Protein AF-0000000085002402 (afdb_homodimer)

Nearest PDB structures (foldseek):
  1ukc-assembly1_A  TM=9.430E-01  e=5.761E-50  Aspergillus niger
  5hf8-assembly1_A  TM=8.228E-01  e=2.253E-33  Homo sapiens
  6nea-assembly1_B-2  TM=8.199E-01  e=3.255E-33  Homo sapiens
  5fpq-assembly1_B-2  TM=8.215E-01  e=3.783E-32  Homo sapiens
  3lii-assembly1_B  TM=8.275E-01  e=2.381E-31  Homo sapiens

Foldseek 3Di:
DPPDAAAADFFFPDALPDPRHDPPFWDKDKDADPPAAFQQAFEEEEEEADLLRTRPCGPFQQVQLCVQLVRRYMYMYTHFHGACRQANDLLPDDAGRNRLVSVVVVLVVCLVPVRVRRHNQQQYEYEYFACSLLSVLLQQCFPLRDDPRSHFEYEYEFHFAFFAAANVQRNVVVVQLLVQLVQDDPCSVVVVVPDDSNSSNVSRHFAFRVQAPGGALHHRDGHCNCGSHVAFSLVSLVVLRGHQHAYEFEYEPQAQLVGFDQFQQDLVSLLNNVCRGQVLDDPVLSVVLCVLQDQPFPPGSGGRSCSSSSSVSNSCLTGGLVRLSNLASSQVVPRQNRAYEYEQAAAPVCVVVVRRTYGPLCVCLLSDVVRDDDHGPLCDPPHLQVLQSSLVSQQVSCCSRPVASQPDGDPVNDADHGGRAHPVQQWHWYQYGNNYIDIDHCDDSSVVVSVSSSVCVVSSND/DPPDAAAADFFFPDALPDPRHDPPHWDKDKDADPPAAFQQAFEEEEEEADLLRTRPCGPFQQVQLCVQLVRRYMYMYTHFHGACRQANDLLPDDAGRNRLVSVVVVLVCCLVPVRVRNHNQQQYEYEYFACSLLSVLLQQQFPLRDDPRSHFEYEYEFHFAFFAAANVQRNVVVVQLLVQLVQDDPCSVVVVVPDDSNSSNVSRHFAFRVQAPGGALHHRDGHCNCGSHVAFSLVSLVVLRGHQHAYEFEYEPQAQLVGFDQFQQDLVSLLSNVCRGQVLDDPVLSVVLCVLQDQPFPPGSGGRSCSSSSSVSNSCLTGGLVSLSNLASSQVVPRQNRAYEYEQAAAPVCVVVVRRTYGPLCVCLLSDVVRDDDHGPQCDPPHLQVLQSSLVSQQVSCCSRPVASQPDGDPVNDADHGGRAHPPQQWHWYQYGNNYIDIDHCDDSSVVVSVSSSVCVVSSND

InterPro domains:
  IPR002018 Carboxylesterase, type B [PF00135] (2-438)
  IPR019826 Carboxylesterase type B, active site [PS00122] (117-132)
  IPR029058 Alpha/Beta hydrolase fold [G3DSA:3.40.50.1820] (1-460)
  IPR029058 Alpha/Beta hydrolase fold [SSF53474] (2-458)
  IPR050309 Type-B Carboxylesterase/Lipase [PTHR11559] (2-458)

Radius of gyration: 33.52 Å; Cα contacts (8 Å, |Δi|>4): 2240; chains: 2; bounding box: 56×102×74 Å

Sequence (924 aa):
MADQHGKYCLATGHSPTENTTSEDCLFVNVQSPSRAKPGSLPVFLYIQGGGFNLNSNANINASGLIQASGHNIVVVSFNYRVGPYGFLTDGKEIAPNNGLRDQEKVMQWVQKHISKFGGNPNHVTLGGSSAGAESVVIHLTARNGTDRGYFHAVTAESPSFATTLTVAESQYLYRHFATRLGCVGADSLACLRNKTARELQEQNFNIPLPGAANPPNYLYVPCLDGEYLTDYTYRLIQDGRFIKVPSIFGDDTNGGTKFAPRNASTLAESNSFMLDNYPFLTLRLLEKMNKMYPNPSKTCPKLGCYWRQASNTYQEVRYMCPALAMTSALANAGITNSFAYRWNVEDEAQMKAGLGVPHTSEFDAILGPEYAPSPPESYKKGGINYPASPAIQKYWTNFIQYYDPNQGGDPEVKVAEWKAWSGGAQDRLVFQTGGRTEMEPFGDRLNKRCSFWAKYGVQLRTMADQHGKYCLATGHSPTENTTSEDCLFVNVQSPSRAKPGSLPVFLYIQGGGFNLNSNANINASGLIQASGHNIVVVSFNYRVGPYGFLTDGKEIAPNNGLRDQEKVMQWVQKHISKFGGNPNHVTLGGSSAGAESVVIHLTARNGTDRGYFHAVTAESPSFATTLTVAESQYLYRHFATRLGCVGADSLACLRNKTARELQEQNFNIPLPGAANPPNYLYVPCLDGEYLTDYTYRLIQDGRFIKVPSIFGDDTNGGTKFAPRNASTLAESNSFMLDNYPFLTLRLLEKMNKMYPNPSKTCPKLGCYWRQASNTYQEVRYMCPALAMTSALANAGITNSFAYRWNVEDEAQMKAGLGVPHTSEFDAILGPEYAPSPPESYKKGGINYPASPAIQKYWTNFIQYYDPNQGGDPEVKVAEWKAWSGGAQDRLVFQTGGRTEMEPFGDRLNKRCSFWAKYGVQLRT

Secondary structure (DSSP, 8-state):
---SPPPBPPPTT--TT-SSB-S----EEEE--TTPPTT-EEEEEEE--STTTS-TTTT---HHHHHHTTS--EEEEE----HHHHH---SSSS-S-HHHHHHHHHHHHHHHHGGGGTEEEEEEEEEEETHHHHHHHHHHHHHHH---SS-SEEEEES-------BTTTTHHHHHHHHHHTT--STTHHHHHHTS-HHHHHHT----PPTT-SS--S------B-SSS-SS-HHHHHHTT-S----EEEEEETTTTTTTS-TT--SHHHHHHHHHHH-TT--HHHHHHHHHHS----SSTTSTTTTHHHHHHHHHIIIIIHHHHHHHHHHHHTT-S-EEEEEEE---HHHHHTT--S-TTTHHHHHH-TTTSSS--GGGSTTSTTTTHHHHHHHHHHHHHHHS-TTS-S-TTS-----PPP-TTT-EEEEEEGGG-EEEEE--HHHHHHHHHHHHTTTTTT-/---SPPPBPPPTT--TT-SSB-S----EEEE--TTPPTT-EEEEEEE--STTTS-TTTT--THHHHHHTTS--EEEEE----HHHHH---SSSS-S-HHHHHHHHHHHHHHHHGGGGTEEEEEEEEEEETHHHHHHHHHHHHHHH---SS-SEEEEES-------BHHHHHHHHHHHHHHTT--STTHHHHHHTS-HHHHHHT----PPTT-SS--S------B-SSS-SS-HHHHHHTT-S----EEEEEETTTTTTTS-TT--SHHHHHHHHHHH-TT--HHHHHHHHHHS----SSTTSTTTTHHHHHHHHHIIIIIHHHHHHHHHHHHTT-S-EEEEEEE---HHHHHTT--S-TTTHHHHHH-TTTSSS--GGGSTTSTTTTHHHHHHHHHHHHHHHS-TTS-S-TTS-----PPP-TTT-EEEEEEGGG-EEEEE--HHHHHHHHHHHHTTTTTT-

Solvent-accessible surface area (backbone atoms only — not comparable to full-atom values): 45261 Å² total; per-residue (Å²): 127,86,88,66,82,75,38,38,37,59,39,54,66,40,68,52,74,53,81,61,41,30,91,79,16,81,45,76,46,80,48,52,46,92,80,53,50,70,40,65,21,26,21,41,39,41,33,48,20,39,51,43,24,29,67,65,54,68,78,72,40,55,61,42,34,27,54,60,41,72,53,48,36,21,42,35,37,52,49,45,46,17,12,71,75,7,33,40,26,70,73,72,84,38,64,65,34,40,23,57,50,44,50,50,50,50,38,52,45,37,59,73,48,30,28,83,57,10,14,17,45,89,36,20,24,38,28,17,33,33,35,11,8,24,45,48,53,37,61,32,26,16,57,62,17,59,77,85,65,62,54,58,27,38,38,24,39,23,20,45,49,57,59,45,41,42,47,76,70,43,27,49,58,39,50,52,48,31,30,65,70,60,22,49,26,88,55,19,64,64,48,53,71,68,50,51,68,44,63,51,30,74,59,31,63,75,44,27,46,64,52,15,70,40,48,31,97,60,66,33,49,65,42,44,67,62,39,56,27,64,57,45,54,45,54,33,54,75,69,61,25,39,50,89,52,35,32,37,25,20,28,31,73,26,36,14,49,86,72,37,58,66,63,22,24,38,71,23,50,32,51,47,53,48,31,20,53,32,48,58,64,48,42,52,54,49,36,54,50,49,70,74,50,64,63,86,58,87,62,63,67,36,80,25,43,26,20,64,38,34,7,54,53,51,20,36,59,26,15,42,31,46,19,49,51,52,39,51,44,39,26,74,69,67,34,71,44,17,28,37,38,36,43,46,50,66,32,70,71,39,45,74,72,66,36,43,23,35,56,67,61,58,55,29,29,42,24,21,39,90,41,28,92,78,44,63,72,33,42,30,88,91,28,68,27,30,47,32,21,63,45,48,24,33,31,51,38,16,25,53,66,66,60,34,48,70,58,76,57,61,81,84,63,76,63,55,78,73,60,49,30,37,93,83,69,43,34,23,32,34,39,32,56,53,24,42,48,41,74,40,64,62,49,68,68,55,49,50,53,34,48,51,50,56,74,45,18,54,71,43,28,31,128,87,88,66,83,77,37,37,36,58,38,54,66,42,68,54,75,55,80,61,42,31,91,79,14,81,46,77,46,79,48,51,45,90,82,52,50,70,40,66,22,26,22,40,39,41,33,47,21,39,52,42,23,30,67,66,54,68,80,73,43,55,61,42,36,28,54,59,42,70,53,48,37,20,41,34,40,51,50,48,46,16,13,71,74,8,32,40,24,70,74,73,85,38,65,64,35,42,23,56,49,44,50,50,49,50,39,52,46,36,59,74,47,31,28,83,56,10,14,17,45,91,35,20,25,38,27,17,32,33,34,11,7,24,46,48,53,37,62,32,27,17,56,61,18,59,76,83,66,64,53,59,28,38,35,24,38,22,19,46,51,57,59,44,42,44,46,76,69,43,27,48,56,38,50,52,47,30,31,66,70,60,22,48,25,90,56,18,64,63,47,55,71,69,49,52,70,46,63,52,29,73,59,31,62,77,46,27,46,63,53,14,70,41,49,32,96,60,66,33,49,66,41,46,67,62,40,56,28,63,59,46,54,46,55,34,52,74,68,61,25,39,50,89,53,35,34,38,25,20,29,32,73,26,37,14,49,83,72,36,57,66,63,23,26,38,72,23,49,32,51,47,53,48,32,21,52,31,48,58,64,46,43,53,55,48,36,54,48,49,70,74,50,65,64,85,58,86,61,62,68,38,81,25,43,26,19,65,38,35,6,52,53,49,21,36,61,26,15,42,31,45,20,49,52,51,39,51,43,40,27,74,71,66,35,71,44,17,28,36,38,35,44,45,49,66,34,69,70,40,43,73,71,67,36,43,22,34,56,68,61,58,53,28,30,42,24,22,40,91,41,28,93,80,44,62,73,33,43,29,89,90,28,69,26,30,46,32,21,62,45,49,24,32,31,52,37,16,25,53,66,66,60,34,48,71,57,75,58,63,80,84,63,77,67,54,80,71,62,50,29,39,94,83,69,43,33,22,34,35,39,32,56,51,23,44,47,42,74,42,66,62,50,69,69,55,49,51,53,36,48,52,48,57,72,4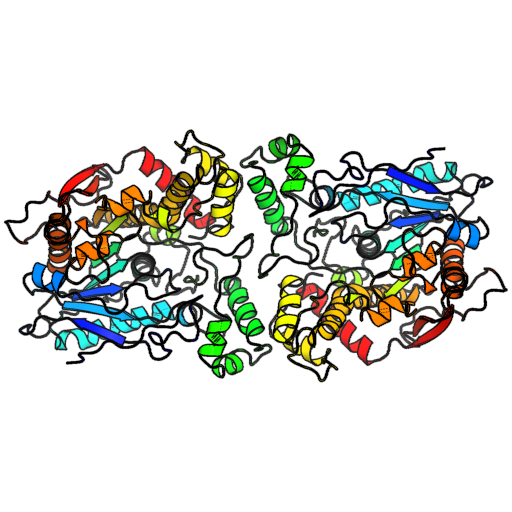4,18,53,72,42,29,32

pLDDT: mean 96.13, std 4.95, range [41.22, 98.94]

Organism: Metarhizium robertsii (strain ARSEF 23 / ATCC MYA-3075) (NCBI:txid655844)

Structure (mmCIF, N/CA/C/O backbone):
data_AF-0000000085002402-model_v1
#
loop_
_entity.id
_entity.type
_entity.pdbx_description
1 polymer 'Carboxylic ester hydrolase'
#
loop_
_atom_site.group_PDB
_atom_site.id
_atom_site.type_symbol
_atom_site.label_atom_id
_atom_site.label_alt_id
_atom_site.label_comp_id
_atom_site.label_asym_id
_atom_site.label_entity_id
_atom_site.label_seq_id
_atom_site.pdbx_PDB_ins_code
_atom_site.Cartn_x
_atom_site.Cartn_y
_atom_site.Cartn_z
_atom_site.occupancy
_atom_site.B_iso_or_equiv
_atom_site.auth_seq_id
_atom_site.auth_comp_id
_atom_site.auth_asym_id
_atom_site.auth_atom_id
_atom_site.pdbx_PDB_model_num
ATOM 1 N N . MET A 1 1 ? -22.578 -35.906 -25.859 1 41.72 1 MET A N 1
ATOM 2 C CA . MET A 1 1 ? -21.219 -35.375 -25.781 1 41.72 1 MET A CA 1
ATOM 3 C C . MET A 1 1 ? -21.25 -33.844 -25.781 1 41.72 1 MET A C 1
ATOM 5 O O . MET A 1 1 ? -21.953 -33.25 -26.578 1 41.72 1 MET A O 1
ATOM 9 N N . ALA A 1 2 ? -20.922 -33.25 -24.781 1 57.34 2 ALA A N 1
ATOM 10 C CA . ALA A 1 2 ? -20.844 -31.797 -24.781 1 57.34 2 ALA A CA 1
ATOM 11 C C . ALA A 1 2 ? -19.797 -31.312 -25.781 1 57.34 2 ALA A C 1
ATOM 13 O O . ALA A 1 2 ? -18.641 -31.719 -25.719 1 57.34 2 ALA A O 1
ATOM 14 N N . ASP A 1 3 ? -20.078 -30.688 -26.906 1 67.12 3 ASP A N 1
ATOM 15 C CA . ASP A 1 3 ? -19.141 -30.344 -27.969 1 67.12 3 ASP A CA 1
ATOM 16 C C . ASP A 1 3 ? -18.766 -28.859 -27.922 1 67.12 3 ASP A C 1
ATOM 18 O O . ASP A 1 3 ? -18.062 -28.359 -28.797 1 67.12 3 ASP A O 1
ATOM 22 N N . GLN A 1 4 ? -19.297 -28.266 -26.891 1 74.75 4 GLN A N 1
ATOM 23 C CA . GLN A 1 4 ? -18.922 -26.859 -26.797 1 74.75 4 GLN A CA 1
ATOM 24 C C . GLN A 1 4 ? -18.438 -26.516 -25.391 1 74.75 4 GLN A C 1
ATOM 26 O O . GLN A 1 4 ? -18.984 -27 -24.391 1 74.75 4 GLN A O 1
ATOM 31 N N . HIS A 1 5 ? -17.312 -25.812 -25.391 1 80.56 5 HIS A N 1
ATOM 32 C CA . HIS A 1 5 ? -16.797 -25.375 -24.094 1 80.56 5 HIS A CA 1
ATOM 33 C C . HIS A 1 5 ? -17.672 -24.281 -23.5 1 80.56 5 HIS A C 1
ATOM 35 O O . HIS A 1 5 ? -18.297 -23.5 -24.234 1 80.56 5 HIS A O 1
ATOM 41 N N . GLY A 1 6 ? -17.781 -24.266 -22.188 1 82.94 6 GLY A N 1
ATOM 42 C CA . GLY A 1 6 ? -18.453 -23.156 -21.516 1 82.94 6 GLY A CA 1
ATOM 43 C C . GLY A 1 6 ? -17.562 -21.938 -21.359 1 82.94 6 GLY A C 1
ATOM 44 O O . GLY A 1 6 ? -16.422 -21.938 -21.797 1 82.94 6 GLY A O 1
ATOM 45 N N . LYS A 1 7 ? -18.141 -20.828 -20.906 1 88.06 7 LYS A N 1
ATOM 46 C CA . LYS A 1 7 ? -17.406 -19.594 -20.656 1 88.06 7 LYS A CA 1
ATOM 47 C C . LYS A 1 7 ? -16.422 -19.75 -19.5 1 88.06 7 LYS A C 1
ATOM 49 O O . LYS A 1 7 ? -16.547 -20.656 -18.688 1 88.06 7 LYS A O 1
ATOM 54 N N . TYR A 1 8 ? -15.328 -18.922 -19.562 1 91.06 8 TYR A N 1
ATOM 55 C CA . TYR A 1 8 ? -14.344 -18.906 -18.484 1 91.06 8 TYR A CA 1
ATOM 56 C C . TYR A 1 8 ? -14.758 -17.953 -17.375 1 91.06 8 TYR A C 1
ATOM 58 O O . TYR A 1 8 ? -15.695 -17.172 -17.531 1 91.06 8 TYR A O 1
ATOM 66 N N . CYS A 1 9 ? -14.062 -18.062 -16.219 1 93.56 9 CYS A N 1
ATOM 67 C CA . CYS A 1 9 ? -14.398 -17.203 -15.086 1 93.56 9 CYS A CA 1
ATOM 68 C C . CYS A 1 9 ? -13.883 -15.789 -15.312 1 93.56 9 CYS A C 1
ATOM 70 O O . CYS A 1 9 ? -12.914 -15.586 -16.047 1 93.56 9 CYS A O 1
ATOM 72 N N . LEU A 1 10 ? -14.484 -14.82 -14.719 1 94.81 10 LEU A N 1
ATOM 73 C CA . LEU A 1 10 ? -14.148 -13.406 -14.836 1 94.81 10 LEU A CA 1
ATOM 74 C C . LEU A 1 10 ? -12.766 -13.125 -14.25 1 94.81 10 LEU A C 1
ATOM 76 O O . LEU A 1 10 ? -12.484 -13.516 -13.109 1 94.81 10 LEU A O 1
ATOM 80 N N . ALA A 1 11 ? -11.922 -12.461 -15.039 1 95.88 11 ALA A N 1
ATOM 81 C CA . ALA A 1 11 ? -10.516 -12.266 -14.695 1 95.88 11 ALA A CA 1
ATOM 82 C C . ALA A 1 11 ? -10.273 -10.867 -14.148 1 95.88 11 ALA A C 1
ATOM 84 O O . ALA A 1 11 ? -10.961 -9.914 -14.523 1 95.88 11 ALA A O 1
ATOM 85 N N . THR A 1 12 ? -9.273 -10.688 -13.312 1 97.19 12 THR A N 1
ATOM 86 C CA . THR A 1 12 ? -8.844 -9.391 -12.797 1 97.19 12 THR A CA 1
ATOM 87 C C . THR A 1 12 ? -8.266 -8.523 -13.914 1 97.19 12 THR A C 1
ATOM 89 O O . THR A 1 12 ? -7.445 -9 -14.711 1 97.19 12 THR A O 1
ATOM 92 N N . GLY A 1 13 ? -8.672 -7.312 -13.977 1 93.88 13 GLY A N 1
ATOM 93 C CA . GLY A 1 13 ? -8.109 -6.344 -14.898 1 93.88 13 GLY A CA 1
ATOM 94 C C . GLY A 1 13 ? -8.625 -6.508 -16.312 1 93.88 13 GLY A C 1
ATOM 95 O O . GLY A 1 13 ? -8.109 -5.891 -17.25 1 93.88 13 GLY A O 1
ATOM 96 N N . HIS A 1 14 ? -9.531 -7.406 -16.531 1 90.62 14 HIS A N 1
ATOM 97 C CA . HIS A 1 14 ? -10.055 -7.629 -17.875 1 90.62 14 HIS A CA 1
ATOM 98 C C . HIS A 1 14 ? -11.328 -6.824 -18.109 1 90.62 14 HIS A C 1
ATOM 100 O O . HIS A 1 14 ? -11.977 -6.391 -17.156 1 90.62 14 HIS A O 1
ATOM 106 N N . SER A 1 15 ? -11.672 -6.727 -19.344 1 85.19 15 SER A N 1
ATOM 107 C CA . SER A 1 15 ? -12.773 -5.867 -19.766 1 85.19 15 SER A CA 1
ATOM 108 C C . SER A 1 15 ? -14.117 -6.414 -19.297 1 85.19 15 SER A C 1
ATOM 110 O O . SER A 1 15 ? -14.359 -7.617 -19.375 1 85.19 15 SER A O 1
ATOM 112 N N . PRO A 1 16 ? -14.969 -5.547 -18.922 1 82.69 16 PRO A N 1
ATOM 113 C CA . PRO A 1 16 ? -16.312 -5.949 -18.5 1 82.69 16 PRO A CA 1
ATOM 114 C C . PRO A 1 16 ? -17.188 -6.422 -19.656 1 82.69 16 PRO A C 1
ATOM 116 O O . PRO A 1 16 ? -18.25 -7.004 -19.438 1 82.69 16 PRO A O 1
ATOM 119 N N . THR A 1 17 ? -16.688 -6.23 -20.844 1 80.19 17 THR A N 1
ATOM 120 C CA . THR A 1 17 ? -17.531 -6.547 -21.984 1 80.19 17 THR A CA 1
ATOM 121 C C . THR A 1 17 ? -17.047 -7.82 -22.688 1 80.19 17 THR A C 1
ATOM 123 O O . THR A 1 17 ? -17.547 -8.172 -23.75 1 80.19 17 THR A O 1
ATOM 126 N N . GLU A 1 18 ? -16.062 -8.406 -22.078 1 82.25 18 GLU A N 1
ATOM 127 C CA . GLU A 1 18 ? -15.586 -9.656 -22.641 1 82.25 18 GLU A CA 1
ATOM 128 C C . GLU A 1 18 ? -16.703 -10.695 -22.719 1 82.25 18 GLU A C 1
ATOM 130 O O . GLU A 1 18 ? -17.422 -10.906 -21.734 1 82.25 18 GLU A O 1
ATOM 135 N N . ASN A 1 19 ? -16.875 -11.305 -23.844 1 84.25 19 ASN A N 1
ATOM 136 C CA . ASN A 1 19 ? -17.984 -12.234 -24.031 1 84.25 19 ASN A CA 1
ATOM 137 C C . ASN A 1 19 ? -17.547 -13.68 -23.828 1 84.25 19 ASN A C 1
ATOM 139 O O . ASN A 1 19 ? -18.344 -14.602 -23.953 1 84.25 19 ASN A O 1
ATOM 143 N N . THR A 1 20 ? -16.344 -13.891 -23.531 1 87.25 20 THR A N 1
ATOM 144 C CA . THR A 1 20 ? -15.828 -15.242 -23.359 1 87.25 20 THR A CA 1
ATOM 145 C C . THR A 1 20 ? -15.875 -15.648 -21.891 1 87.25 20 THR A C 1
ATOM 147 O O . THR A 1 20 ? -15.555 -16.797 -21.547 1 87.25 20 THR A O 1
ATOM 150 N N . THR A 1 21 ? -16.266 -14.719 -21.047 1 89.94 21 THR A N 1
ATOM 151 C CA . THR A 1 21 ? -16.297 -14.992 -19.625 1 89.94 21 THR A CA 1
ATOM 152 C C . THR A 1 21 ? -17.719 -14.82 -19.062 1 89.94 21 THR A C 1
ATOM 154 O O . THR A 1 21 ? -18.562 -14.211 -19.703 1 89.94 21 THR A O 1
ATOM 157 N N . SER A 1 22 ? -17.953 -15.469 -17.953 1 89.88 22 SER A N 1
ATOM 158 C CA . SER A 1 22 ? -19.234 -15.398 -17.266 1 89.88 22 SER A CA 1
ATOM 159 C C . SER A 1 22 ? -19.109 -15.781 -15.797 1 89.88 22 SER A C 1
ATOM 161 O O . SER A 1 22 ? -18.125 -16.422 -15.398 1 89.88 22 SER A O 1
ATOM 163 N N . GLU A 1 23 ? -20.109 -15.383 -15.039 1 90.38 23 GLU A N 1
ATOM 164 C CA . GLU A 1 23 ? -20.203 -15.891 -13.672 1 90.38 23 GLU A CA 1
ATOM 165 C C . GLU A 1 23 ? -20.531 -17.375 -13.656 1 90.38 23 GLU A C 1
ATOM 167 O O . GLU A 1 23 ? -20.125 -18.094 -12.742 1 90.38 23 GLU A O 1
ATOM 172 N N . ASP A 1 24 ? -21.281 -17.734 -14.578 1 91.69 24 ASP A N 1
ATOM 173 C CA . ASP A 1 24 ? -21.547 -19.156 -14.773 1 91.69 24 ASP A CA 1
ATOM 174 C C . ASP A 1 24 ? -20.406 -19.828 -15.516 1 91.69 24 ASP A C 1
ATOM 176 O O . ASP A 1 24 ? -20.516 -20.125 -16.703 1 91.69 24 ASP A O 1
ATOM 180 N N . CYS A 1 25 ? -19.359 -20.094 -14.812 1 93.38 25 CYS A N 1
ATOM 181 C CA . CYS A 1 25 ? -18.141 -20.469 -15.5 1 93.38 25 CYS A CA 1
ATOM 182 C C . CYS A 1 25 ? -17.578 -21.781 -14.953 1 93.38 25 CYS A C 1
ATOM 184 O O . CYS A 1 25 ? -16.531 -22.25 -15.383 1 93.38 25 CYS A O 1
ATOM 186 N N . LEU A 1 26 ? -18.25 -22.406 -14 1 94.88 26 LEU A N 1
ATOM 187 C CA . LEU A 1 26 ? -17.703 -23.594 -13.344 1 94.88 26 LEU A CA 1
ATOM 188 C C . LEU A 1 26 ? -18.047 -24.859 -14.117 1 94.88 26 LEU A C 1
ATOM 190 O O . LEU A 1 26 ? -19.125 -25.438 -13.914 1 94.88 26 LEU A O 1
ATOM 194 N N . PHE A 1 27 ? -17.172 -25.203 -14.945 1 93.06 27 PHE A N 1
ATOM 195 C CA . PHE A 1 27 ? -17.344 -26.375 -15.797 1 93.06 27 PHE A CA 1
ATOM 196 C C . PHE A 1 27 ? -16.156 -27.312 -15.656 1 93.06 27 PHE A C 1
ATOM 198 O O . PHE A 1 27 ? -15.039 -26.891 -15.375 1 93.06 27 PHE A O 1
ATOM 205 N N . VAL A 1 28 ? -16.438 -28.594 -15.805 1 94.69 28 VAL A N 1
ATOM 206 C CA . VAL A 1 28 ? -15.43 -29.641 -15.914 1 94.69 28 VAL A CA 1
ATOM 207 C C . VAL A 1 28 ? -15.43 -30.203 -17.328 1 94.69 28 VAL A C 1
ATOM 209 O O . VAL A 1 28 ? -16.484 -30.422 -17.922 1 94.69 28 VAL A O 1
ATOM 212 N N . ASN A 1 29 ? -14.305 -30.281 -17.875 1 95.06 29 ASN A N 1
ATOM 213 C CA . ASN A 1 29 ? -14.125 -30.891 -19.188 1 95.06 29 ASN A CA 1
ATOM 214 C C . ASN A 1 29 ? -13.406 -32.25 -19.078 1 95.06 29 ASN A C 1
ATOM 216 O O . ASN A 1 29 ? -12.266 -32.312 -18.641 1 95.06 29 ASN A O 1
ATOM 220 N N . VAL A 1 30 ? -14.102 -33.312 -19.516 1 96.31 30 VAL A N 1
ATOM 221 C CA . VAL A 1 30 ? -13.523 -34.656 -19.5 1 96.31 30 VAL A CA 1
ATOM 222 C C . VAL A 1 30 ? -13.242 -35.094 -20.938 1 96.31 30 VAL A C 1
ATOM 224 O O . VAL A 1 30 ? -14.133 -35.094 -21.781 1 96.31 30 VAL A O 1
ATOM 227 N N . GLN A 1 31 ? -12.031 -35.406 -21.203 1 96.12 31 GLN A N 1
ATOM 228 C CA . GLN A 1 31 ? -11.609 -35.969 -22.469 1 96.12 31 GLN A CA 1
ATOM 229 C C . GLN A 1 31 ? -11.125 -37.406 -22.297 1 96.12 31 GLN A C 1
ATOM 231 O O . GLN A 1 31 ? -10.156 -37.656 -21.578 1 96.12 31 GLN A O 1
ATOM 236 N N . SER A 1 32 ? -11.828 -38.312 -22.922 1 96.19 32 SER A N 1
ATOM 237 C CA . SER A 1 32 ? -11.617 -39.75 -22.734 1 96.19 32 SER A CA 1
ATOM 238 C C . SER A 1 32 ? -11.586 -40.469 -24.062 1 96.19 32 SER A C 1
ATOM 240 O O . SER A 1 32 ? -12.281 -40.094 -25.016 1 96.19 32 SER A O 1
ATOM 242 N N . PRO A 1 33 ? -10.727 -41.562 -24.078 1 94.69 33 PRO A N 1
ATOM 243 C CA . PRO A 1 33 ? -10.812 -42.438 -25.266 1 94.69 33 PRO A CA 1
ATOM 244 C C . PRO A 1 33 ? -12.203 -43.031 -25.453 1 94.69 33 PRO A C 1
ATOM 246 O O . PRO A 1 33 ? -12.859 -43.406 -24.469 1 94.69 33 PRO A O 1
ATOM 249 N N . SER A 1 34 ? -12.641 -43.156 -26.688 1 89.38 34 SER A N 1
ATOM 250 C CA . SER A 1 34 ? -13.992 -43.594 -27 1 89.38 34 SER A CA 1
ATOM 251 C C . SER A 1 34 ? -14.234 -45.031 -26.516 1 89.38 34 SER A C 1
ATOM 253 O O . SER A 1 34 ? -15.367 -45.375 -26.188 1 89.38 34 SER A O 1
ATOM 255 N N . ARG A 1 35 ? -13.328 -45.844 -26.422 1 88.75 35 ARG A N 1
ATOM 256 C CA . ARG A 1 35 ? -13.539 -47.25 -26.094 1 88.75 35 ARG A CA 1
ATOM 257 C C . ARG A 1 35 ? -13.094 -47.562 -24.672 1 88.75 35 ARG A C 1
ATOM 259 O O . ARG A 1 35 ? -12.969 -48.719 -24.297 1 88.75 35 ARG A O 1
ATOM 266 N N . ALA A 1 36 ? -12.961 -46.594 -23.922 1 91.06 36 ALA A N 1
ATOM 267 C CA . ALA A 1 36 ? -12.484 -46.812 -22.562 1 91.06 36 ALA A CA 1
ATOM 268 C C . ALA A 1 36 ? -13.531 -47.531 -21.719 1 91.06 36 ALA A C 1
ATOM 270 O O . ALA A 1 36 ? -14.711 -47.156 -21.734 1 91.06 36 ALA A O 1
ATOM 271 N N . LYS A 1 37 ? -13.102 -48.594 -20.969 1 93.25 37 LYS A N 1
ATOM 272 C CA . LYS A 1 37 ? -13.969 -49.281 -20 1 93.25 37 LYS A CA 1
ATOM 273 C C . LYS A 1 37 ? -14.078 -48.469 -18.703 1 93.25 37 LYS A C 1
ATOM 275 O O . LYS A 1 37 ? -13.117 -47.812 -18.297 1 93.25 37 LYS A O 1
ATOM 280 N N . PRO A 1 38 ? -15.227 -48.625 -18.125 1 91.88 38 PRO A N 1
ATOM 281 C CA . PRO A 1 38 ? -15.406 -47.875 -16.891 1 91.88 38 PRO A CA 1
ATOM 282 C C . PRO A 1 38 ? -14.312 -48.156 -15.859 1 91.88 38 PRO A C 1
ATOM 284 O O . PRO A 1 38 ? -14.016 -49.312 -15.57 1 91.88 38 PRO A O 1
ATOM 287 N N . GLY A 1 39 ? -13.734 -47.062 -15.344 1 92.62 39 GLY A N 1
ATOM 288 C CA . GLY A 1 39 ? -12.805 -47.125 -14.227 1 92.62 39 GLY A CA 1
ATOM 289 C C . GLY A 1 39 ? -11.484 -47.781 -14.586 1 92.62 39 GLY A C 1
ATOM 290 O O . GLY A 1 39 ? -10.742 -48.188 -13.703 1 92.62 39 GLY A O 1
ATOM 291 N N . SER A 1 40 ? -11.117 -47.812 -15.781 1 92.94 40 SER A N 1
ATOM 292 C CA . SER A 1 40 ? -9.977 -48.625 -16.172 1 92.94 40 SER A CA 1
ATOM 293 C C . SER A 1 40 ? -8.727 -47.781 -16.391 1 92.94 40 SER A C 1
ATOM 295 O O . SER A 1 40 ? -7.605 -48.25 -16.219 1 92.94 40 SER A O 1
ATOM 297 N N . LEU A 1 41 ? -8.883 -46.562 -16.75 1 98.38 41 LEU A N 1
ATOM 298 C CA . LEU A 1 41 ? -7.742 -45.781 -17.25 1 98.38 41 LEU A CA 1
ATOM 299 C C . LEU A 1 41 ? -7.266 -44.812 -16.188 1 98.38 41 LEU A C 1
ATOM 301 O O . LEU A 1 41 ? -8.078 -44.219 -15.469 1 98.38 41 LEU A O 1
ATOM 305 N N . PRO A 1 42 ? -5.973 -44.625 -16.094 1 98.5 42 PRO A N 1
ATOM 306 C CA . PRO A 1 42 ? -5.445 -43.531 -15.25 1 98.5 42 PRO A CA 1
ATOM 307 C C . PRO A 1 42 ? -5.996 -42.156 -15.641 1 98.5 42 PRO A C 1
ATOM 309 O O . PRO A 1 42 ? -6.32 -41.938 -16.812 1 98.5 42 PRO A O 1
ATOM 312 N N . VAL A 1 43 ? -6.105 -41.25 -14.641 1 98.88 43 VAL A N 1
ATOM 313 C CA . VAL A 1 43 ? -6.688 -39.906 -14.844 1 98.88 43 VAL A CA 1
ATOM 314 C C . VAL A 1 43 ? -5.613 -38.844 -14.656 1 98.88 43 VAL A C 1
ATOM 316 O O . VAL A 1 43 ? -4.848 -38.875 -13.695 1 98.88 43 VAL A O 1
ATOM 319 N N . PHE A 1 44 ? -5.469 -37.906 -15.602 1 98.75 44 PHE A N 1
ATOM 320 C CA . PHE A 1 44 ? -4.715 -36.688 -15.438 1 98.75 44 PHE A CA 1
ATOM 321 C C . PHE A 1 44 ? -5.648 -35.5 -15.141 1 98.75 44 PHE A C 1
ATOM 323 O O . PHE A 1 44 ? -6.406 -35.094 -16 1 98.75 44 PHE A O 1
ATOM 330 N N . LEU A 1 45 ? -5.672 -35.094 -13.922 1 98.88 45 LEU A N 1
ATOM 331 C CA . LEU A 1 45 ? -6.465 -33.938 -13.484 1 98.88 45 LEU A CA 1
ATOM 332 C C . LEU A 1 45 ? -5.633 -32.656 -13.5 1 98.88 45 LEU A C 1
ATOM 334 O O . LEU A 1 45 ? -4.77 -32.469 -12.641 1 98.88 45 LEU A O 1
ATOM 338 N N . TYR A 1 46 ? -5.938 -31.75 -14.391 1 98.31 46 TYR A N 1
ATOM 339 C CA . TYR A 1 46 ? -5.086 -30.594 -14.672 1 98.31 46 TYR A CA 1
ATOM 340 C C . TYR A 1 46 ? -5.703 -29.312 -14.133 1 98.31 46 TYR A C 1
ATOM 342 O O . TYR A 1 46 ? -6.844 -28.969 -14.461 1 98.31 46 TYR A O 1
ATOM 350 N N . ILE A 1 47 ? -4.914 -28.562 -13.328 1 98.38 47 ILE A N 1
ATOM 351 C CA . ILE A 1 47 ? -5.316 -27.25 -12.805 1 98.38 47 ILE A CA 1
ATOM 352 C C . ILE A 1 47 ? -4.621 -26.156 -13.586 1 98.38 47 ILE A C 1
ATOM 354 O O . ILE A 1 47 ? -3.389 -26.062 -13.594 1 98.38 47 ILE A O 1
ATOM 358 N N . GLN A 1 48 ? -5.348 -25.328 -14.211 1 96.12 48 GLN A N 1
ATOM 359 C CA . GLN A 1 48 ? -4.797 -24.297 -15.07 1 96.12 48 GLN A CA 1
ATOM 360 C C . GLN A 1 48 ? -4.172 -23.172 -14.242 1 96.12 48 GLN A C 1
ATOM 362 O O . GLN A 1 48 ? -4.5 -23 -13.062 1 96.12 48 GLN A O 1
ATOM 367 N N . GLY A 1 49 ? -3.297 -22.375 -14.898 1 96.88 49 GLY A N 1
ATOM 368 C CA . GLY A 1 49 ? -2.633 -21.25 -14.273 1 96.88 49 GLY A CA 1
ATOM 369 C C . GLY A 1 49 ? -3.393 -19.938 -14.438 1 96.88 49 GLY A C 1
ATOM 370 O O . GLY A 1 49 ? -4.598 -19.953 -14.688 1 96.88 49 GLY A O 1
ATOM 371 N N . GLY A 1 50 ? -2.652 -18.844 -14.188 1 97.12 50 GLY A N 1
ATOM 372 C CA . GLY A 1 50 ? -3.227 -17.516 -14.312 1 97.12 50 GLY A CA 1
ATOM 373 C C . GLY A 1 50 ? -3.088 -16.672 -13.055 1 97.12 50 GLY A C 1
ATOM 374 O O . GLY A 1 50 ? -3.822 -15.703 -12.867 1 97.12 50 GLY A O 1
ATOM 375 N N . GLY A 1 51 ? -2.186 -17.031 -12.227 1 97.88 51 GLY A N 1
ATOM 376 C CA . GLY A 1 51 ? -1.875 -16.266 -11.039 1 97.88 51 GLY A CA 1
ATOM 377 C C . GLY A 1 51 ? -3.047 -16.141 -10.086 1 97.88 51 GLY A C 1
ATOM 378 O O . GLY A 1 51 ? -3.152 -15.156 -9.344 1 97.88 51 GLY A O 1
ATOM 379 N N . PHE A 1 52 ? -4.035 -17.031 -10.227 1 98.5 52 PHE A N 1
ATOM 380 C CA . PHE A 1 52 ? -5.281 -17 -9.469 1 98.5 52 PHE A CA 1
ATOM 381 C C . PHE A 1 52 ? -6.102 -15.766 -9.828 1 98.5 52 PHE A C 1
ATOM 383 O O . PHE A 1 52 ? -7.039 -15.406 -9.117 1 98.5 52 PHE A O 1
ATOM 390 N N . ASN A 1 53 ? -5.719 -15.078 -10.859 1 97.94 53 ASN A N 1
ATOM 391 C CA . ASN A 1 53 ? -6.398 -13.867 -11.297 1 97.94 53 ASN A CA 1
ATOM 392 C C . ASN A 1 53 ? -7.109 -14.07 -12.633 1 97.94 53 ASN A C 1
ATOM 394 O O . ASN A 1 53 ? -7.949 -13.258 -13.031 1 97.94 53 ASN A O 1
ATOM 398 N N . LEU A 1 54 ? -6.773 -15.141 -13.328 1 96 54 LEU A N 1
ATOM 399 C CA . LEU A 1 54 ? -7.449 -15.531 -14.562 1 96 54 LEU A CA 1
ATOM 400 C C . LEU A 1 54 ? -7.297 -17.031 -14.812 1 96 54 LEU A C 1
ATOM 402 O O . LEU A 1 54 ? -6.449 -17.688 -14.203 1 96 54 LEU A O 1
ATOM 406 N N . ASN A 1 55 ? -8.141 -17.578 -15.609 1 94.62 55 ASN A N 1
ATOM 407 C CA . ASN A 1 55 ? -7.961 -18.922 -16.141 1 94.62 55 ASN A CA 1
ATOM 408 C C . ASN A 1 55 ? -7.152 -18.906 -17.438 1 94.62 55 ASN A C 1
ATOM 410 O O . ASN A 1 55 ? -7.684 -18.578 -18.5 1 94.62 55 ASN A O 1
ATOM 414 N N . SER A 1 56 ? -5.926 -19.266 -17.328 1 92.31 56 SER A N 1
ATOM 415 C CA . SER A 1 56 ? -5.012 -19.047 -18.453 1 92.31 56 SER A CA 1
ATOM 416 C C . SER A 1 56 ? -5.125 -20.141 -19.5 1 92.31 56 SER A C 1
ATOM 418 O O . SER A 1 56 ? -4.699 -19.969 -20.641 1 92.31 56 SER A O 1
ATOM 420 N N . ASN A 1 57 ? -5.598 -21.281 -19.25 1 88.94 57 ASN A N 1
ATOM 421 C CA . ASN A 1 57 ? -5.734 -22.406 -20.172 1 88.94 57 ASN A CA 1
ATOM 422 C C . ASN A 1 57 ? -7.133 -23.016 -20.109 1 88.94 57 ASN A C 1
ATOM 424 O O . ASN A 1 57 ? -7.281 -24.219 -19.922 1 88.94 57 ASN A O 1
ATOM 428 N N . ALA A 1 58 ? -7.977 -22 -20.453 1 86.44 58 ALA A N 1
ATOM 429 C CA . ALA A 1 58 ? -9.352 -22.5 -20.438 1 86.44 58 ALA A CA 1
ATOM 430 C C . ALA A 1 58 ? -9.641 -23.344 -21.672 1 86.44 58 ALA A C 1
ATOM 432 O O . ALA A 1 58 ? -9.086 -23.109 -22.734 1 86.44 58 ALA A O 1
ATOM 433 N N . ASN A 1 59 ? -10.18 -24.469 -21.609 1 86.62 59 ASN A N 1
ATOM 434 C CA . ASN A 1 59 ? -10.625 -25.312 -22.703 1 86.62 59 ASN A CA 1
ATOM 435 C C . ASN A 1 59 ? -9.453 -26.016 -23.375 1 86.62 59 ASN A C 1
ATOM 437 O O . ASN A 1 59 ? -9.297 -25.969 -24.594 1 86.62 59 ASN A O 1
ATOM 441 N N . ILE A 1 60 ? -8.617 -26.562 -22.656 1 91.62 60 ILE A N 1
ATOM 442 C CA . ILE A 1 60 ? -7.48 -27.266 -23.234 1 91.62 60 ILE A CA 1
ATOM 443 C C . ILE A 1 60 ? -7.98 -28.406 -24.109 1 91.62 60 ILE A C 1
ATOM 445 O O . ILE A 1 60 ? -9.039 -28.984 -23.844 1 91.62 60 ILE A O 1
ATOM 449 N N . ASN A 1 61 ? -7.34 -28.641 -25.203 1 94.94 61 ASN A N 1
ATOM 450 C CA . ASN A 1 61 ? -7.5 -29.828 -26.031 1 94.94 61 ASN A CA 1
ATOM 451 C C . ASN A 1 61 ? -6.406 -30.859 -25.766 1 94.94 61 ASN A C 1
ATOM 453 O O . ASN A 1 61 ? -5.273 -30.703 -26.219 1 94.94 61 ASN A O 1
ATOM 457 N N . ALA A 1 62 ? -6.801 -31.953 -25.031 1 96.12 62 ALA A N 1
ATOM 458 C CA . ALA A 1 62 ? -5.805 -32.906 -24.562 1 96.12 62 ALA A CA 1
ATOM 459 C C . ALA A 1 62 ? -5.676 -34.094 -25.547 1 96.12 62 ALA A C 1
ATOM 461 O O . ALA A 1 62 ? -5.074 -35.125 -25.219 1 96.12 62 ALA A O 1
ATOM 462 N N . SER A 1 63 ? -6.199 -33.938 -26.75 1 96.44 63 SER A N 1
ATOM 463 C CA . SER A 1 63 ? -6.191 -35.031 -27.734 1 96.44 63 SER A CA 1
ATOM 464 C C . SER A 1 63 ? -4.773 -35.5 -28.016 1 96.44 63 SER A C 1
ATOM 466 O O . SER A 1 63 ? -4.535 -36.719 -28.125 1 96.44 63 SER A O 1
ATOM 468 N N . GLY A 1 64 ? -3.885 -34.531 -28.156 1 96.19 64 GLY A N 1
ATOM 469 C CA . GLY A 1 64 ? -2.506 -34.906 -28.406 1 96.19 64 GLY A CA 1
ATOM 470 C C . GLY A 1 64 ? -1.887 -35.75 -27.297 1 96.19 64 GLY A C 1
ATOM 471 O O . GLY A 1 64 ? -1.146 -36.688 -27.562 1 96.19 64 GLY A O 1
ATOM 472 N N . LEU A 1 65 ? -2.133 -35.406 -26.141 1 96.75 65 LEU A N 1
ATOM 473 C CA . LEU A 1 65 ? -1.608 -36.125 -24.984 1 96.75 65 LEU A CA 1
ATOM 474 C C . LEU A 1 65 ? -2.24 -37.5 -24.875 1 96.75 65 LEU A C 1
ATOM 476 O O . LEU A 1 65 ? -1.551 -38.469 -24.578 1 96.75 65 LEU A O 1
ATOM 480 N N . ILE A 1 66 ? -3.561 -37.594 -25.094 1 97.5 66 ILE A N 1
ATOM 481 C CA . ILE A 1 66 ? -4.281 -38.875 -25.047 1 97.5 66 ILE A CA 1
ATOM 482 C C . ILE A 1 66 ? -3.756 -39.812 -26.141 1 97.5 66 ILE A C 1
ATOM 484 O O . ILE A 1 66 ? -3.506 -41 -25.891 1 97.5 66 ILE A O 1
ATOM 488 N N . GLN A 1 67 ? -3.551 -39.281 -27.297 1 96.38 67 GLN A N 1
ATOM 489 C CA . GLN A 1 67 ? -2.994 -40.062 -28.391 1 96.38 67 GLN A CA 1
ATOM 490 C C . GLN A 1 67 ? -1.598 -40.562 -28.047 1 96.38 67 GLN A C 1
ATOM 492 O O . GLN A 1 67 ? -1.28 -41.719 -28.281 1 96.38 67 GLN A O 1
ATOM 497 N N . ALA A 1 68 ? -0.771 -39.719 -27.547 1 96.38 68 ALA A N 1
ATOM 498 C CA . ALA A 1 68 ? 0.603 -40.062 -27.188 1 96.38 68 ALA A CA 1
ATOM 499 C C . ALA A 1 68 ? 0.636 -41.156 -26.141 1 96.38 68 ALA A C 1
ATOM 501 O O . ALA A 1 68 ? 1.6 -41.938 -26.062 1 96.38 68 ALA A O 1
ATOM 502 N N . SER A 1 69 ? -0.395 -41.312 -25.344 1 96.88 69 SER A N 1
ATOM 503 C CA . SER A 1 69 ? -0.477 -42.344 -24.297 1 96.88 69 SER A CA 1
ATOM 504 C C . SER A 1 69 ? -0.947 -43.656 -24.844 1 96.88 69 SER A C 1
ATOM 506 O O . SER A 1 69 ? -1.104 -44.625 -24.109 1 96.88 69 SER A O 1
ATOM 508 N N . GLY A 1 70 ? -1.233 -43.719 -26.125 1 95.69 70 GLY A N 1
ATOM 509 C CA . GLY A 1 70 ? -1.87 -44.906 -26.703 1 95.69 70 GLY A CA 1
ATOM 510 C C . GLY A 1 70 ? -3.34 -45 -26.359 1 95.69 70 GLY A C 1
ATOM 511 O O . GLY A 1 70 ? -3.873 -46.125 -26.25 1 95.69 70 GLY A O 1
ATOM 512 N N . HIS A 1 71 ? -3.906 -43.875 -26.062 1 96.62 71 HIS A N 1
ATOM 513 C CA . HIS A 1 71 ? -5.305 -43.844 -25.656 1 96.62 71 HIS A CA 1
ATOM 514 C C . HIS A 1 71 ? -5.523 -44.562 -24.328 1 96.62 71 HIS A C 1
ATOM 516 O O . HIS A 1 71 ? -6.484 -45.312 -24.188 1 96.62 71 HIS A O 1
ATOM 522 N N . ASN A 1 72 ? -4.602 -44.281 -23.438 1 97 72 ASN A N 1
ATOM 523 C CA . ASN A 1 72 ? -4.621 -45.031 -22.188 1 97 72 ASN A CA 1
ATOM 524 C C . ASN A 1 72 ? -4.785 -44.125 -20.984 1 97 72 ASN A C 1
ATOM 526 O O . ASN A 1 72 ? -4.438 -44.469 -19.859 1 97 72 ASN A O 1
ATOM 530 N N . ILE A 1 73 ? -5.234 -42.875 -21.266 1 98.25 73 ILE A N 1
ATOM 531 C CA . ILE A 1 73 ? -5.48 -41.969 -20.125 1 98.25 73 ILE A CA 1
ATOM 532 C C . ILE A 1 73 ? -6.754 -41.188 -20.375 1 98.25 73 ILE A C 1
ATOM 534 O O . ILE A 1 73 ? -7.188 -41.031 -21.516 1 98.25 73 ILE A O 1
ATOM 538 N N . VAL A 1 74 ? -7.352 -40.719 -19.281 1 98.5 74 VAL A N 1
ATOM 539 C CA . VAL A 1 74 ? -8.414 -39.719 -19.266 1 98.5 74 VAL A CA 1
ATOM 540 C C . VAL A 1 74 ? -7.883 -38.406 -18.734 1 98.5 74 VAL A C 1
ATOM 542 O O . VAL A 1 74 ? -7.125 -38.375 -17.766 1 98.5 74 VAL A O 1
ATOM 545 N N . VAL A 1 75 ? -8.156 -37.312 -19.438 1 98.19 75 VAL A N 1
ATOM 546 C CA . VAL A 1 75 ? -7.707 -35.969 -19 1 98.19 75 VAL A CA 1
ATOM 547 C C . VAL A 1 75 ? -8.914 -35.156 -18.562 1 98.19 75 VAL A C 1
ATOM 549 O O . VAL A 1 75 ? -9.914 -35.062 -19.266 1 98.19 75 VAL A O 1
ATOM 552 N N . VAL A 1 76 ? -8.805 -34.594 -17.359 1 98.06 76 VAL A N 1
ATOM 553 C CA . VAL A 1 76 ? -9.836 -33.719 -16.812 1 98.06 76 VAL A CA 1
ATOM 554 C C . VAL A 1 76 ? -9.273 -32.312 -16.609 1 98.06 76 VAL A C 1
ATOM 556 O O . VAL A 1 76 ? -8.227 -32.156 -15.984 1 98.06 76 VAL A O 1
ATOM 559 N N . SER A 1 77 ? -9.797 -31.344 -17.188 1 96.25 77 SER A N 1
ATOM 560 C CA . SER A 1 77 ? -9.523 -29.938 -16.953 1 96.25 77 SER A CA 1
ATOM 561 C C . SER A 1 77 ? -10.773 -29.188 -16.5 1 96.25 77 SER A C 1
ATOM 563 O O . SER A 1 77 ? -11.883 -29.703 -16.609 1 96.25 77 SER A O 1
ATOM 565 N N . PHE A 1 78 ? -10.586 -27.984 -15.891 1 96.5 78 PHE A N 1
ATOM 566 C CA . PHE A 1 78 ? -11.75 -27.297 -15.336 1 96.5 78 PHE A CA 1
ATOM 567 C C . PHE A 1 78 ? -11.43 -25.828 -15.078 1 96.5 78 PHE A C 1
ATOM 569 O O . PHE A 1 78 ? -10.258 -25.438 -15.086 1 96.5 78 PHE A O 1
ATOM 576 N N . ASN A 1 79 ? -12.469 -25.078 -15 1 96.31 79 ASN A N 1
ATOM 577 C CA . ASN A 1 79 ? -12.383 -23.703 -14.508 1 96.31 79 ASN A CA 1
ATOM 578 C C . ASN A 1 79 ? -12.609 -23.641 -13 1 96.31 79 ASN A C 1
ATOM 580 O O . ASN A 1 79 ? -13.234 -24.531 -12.422 1 96.31 79 ASN A O 1
ATOM 584 N N . TYR A 1 80 ? -12.016 -22.719 -12.391 1 97.5 80 TYR A N 1
ATOM 585 C CA . TYR A 1 80 ? -12.289 -22.359 -11.008 1 97.5 80 TYR A CA 1
ATOM 586 C C . TYR A 1 80 ? -12.359 -20.844 -10.844 1 97.5 80 TYR A C 1
ATOM 588 O O . TYR A 1 80 ? -11.859 -20.094 -11.695 1 97.5 80 TYR A O 1
ATOM 596 N N . ARG A 1 81 ? -13.141 -20.422 -9.859 1 97.69 81 ARG A N 1
ATOM 597 C CA . ARG A 1 81 ? -13.281 -18.984 -9.648 1 97.69 81 ARG A CA 1
ATOM 598 C C . ARG A 1 81 ? -11.938 -18.328 -9.336 1 97.69 81 ARG A C 1
ATOM 600 O O . ARG A 1 81 ? -11.148 -18.875 -8.555 1 97.69 81 ARG A O 1
ATOM 607 N N . VAL A 1 82 ? -11.586 -17.125 -9.898 1 97.75 82 VAL A N 1
ATOM 608 C CA . VAL A 1 82 ? -10.312 -16.422 -9.758 1 97.75 82 VAL A CA 1
ATOM 609 C C . VAL A 1 82 ? -10.555 -14.984 -9.312 1 97.75 82 VAL A C 1
ATOM 611 O O . VAL A 1 82 ? -11.703 -14.562 -9.141 1 97.75 82 VAL A O 1
ATOM 614 N N . GLY A 1 83 ? -9.422 -14.211 -9.078 1 97.75 83 GLY A N 1
ATOM 615 C CA . GLY A 1 83 ? -9.57 -12.828 -8.648 1 97.75 83 GLY A CA 1
ATOM 616 C C . GLY A 1 83 ? -10.414 -12.672 -7.402 1 97.75 83 GLY A C 1
ATOM 617 O O . GLY A 1 83 ? -10.336 -13.492 -6.484 1 97.75 83 GLY A O 1
ATOM 618 N N . PRO A 1 84 ? -11.227 -11.609 -7.367 1 97.44 84 PRO A N 1
ATOM 619 C CA . PRO A 1 84 ? -12.047 -11.398 -6.176 1 97.44 84 PRO A CA 1
ATOM 620 C C . PRO A 1 84 ? -13.102 -12.492 -5.988 1 97.44 84 PRO A C 1
ATOM 622 O O . PRO A 1 84 ? -13.57 -12.711 -4.867 1 97.44 84 PRO A O 1
ATOM 625 N N . TYR A 1 85 ? -13.414 -13.227 -7.039 1 96.88 85 TYR A N 1
ATOM 626 C CA . TYR A 1 85 ? -14.453 -14.25 -6.961 1 96.88 85 TYR A CA 1
ATOM 627 C C . TYR A 1 85 ? -13.938 -15.5 -6.266 1 96.88 85 TYR A C 1
ATOM 629 O O . TYR A 1 85 ? -14.719 -16.266 -5.699 1 96.88 85 TYR A O 1
ATOM 637 N N . GLY A 1 86 ? -12.656 -15.711 -6.344 1 97.88 86 GLY A N 1
ATOM 638 C CA . GLY A 1 86 ? -12.086 -16.922 -5.777 1 97.88 86 GLY A CA 1
ATOM 639 C C . GLY A 1 86 ? -11.234 -16.672 -4.551 1 97.88 86 GLY A C 1
ATOM 640 O O . GLY A 1 86 ? -11.023 -17.578 -3.736 1 97.88 86 GLY A O 1
ATOM 641 N N . PHE A 1 87 ? -10.797 -15.422 -4.379 1 98.44 87 PHE A N 1
ATOM 642 C CA . PHE A 1 87 ? -9.727 -15.273 -3.4 1 98.44 87 PHE A CA 1
ATOM 643 C C . PHE A 1 87 ? -9.898 -13.992 -2.59 1 98.44 87 PHE A C 1
ATOM 645 O O . PHE A 1 87 ? -8.953 -13.516 -1.968 1 98.44 87 PHE A O 1
ATOM 652 N N . LEU A 1 88 ? -11.047 -13.398 -2.605 1 97.88 88 LEU A N 1
ATOM 653 C CA . LEU A 1 88 ? -11.438 -12.297 -1.729 1 97.88 88 LEU A CA 1
ATOM 654 C C . LEU A 1 88 ? -12.18 -12.82 -0.503 1 97.88 88 LEU A C 1
ATOM 656 O O . LEU A 1 88 ? -12.977 -13.758 -0.607 1 97.88 88 LEU A O 1
ATOM 660 N N . THR A 1 89 ? -11.945 -12.234 0.68 1 98 89 THR A N 1
ATOM 661 C CA . THR A 1 89 ? -12.672 -12.578 1.896 1 98 89 THR A CA 1
ATOM 662 C C . THR A 1 89 ? -12.875 -11.344 2.77 1 98 89 THR A C 1
ATOM 664 O O . THR A 1 89 ? -12.016 -10.453 2.805 1 98 89 THR A O 1
ATOM 667 N N . ASP A 1 90 ? -13.984 -11.227 3.445 1 96.06 90 ASP A N 1
ATOM 668 C CA . ASP A 1 90 ? -14.234 -10.148 4.406 1 96.06 90 ASP A CA 1
ATOM 669 C C . ASP A 1 90 ? -13.906 -10.602 5.828 1 96.06 90 ASP A C 1
ATOM 671 O O . ASP A 1 90 ? -14.117 -9.852 6.785 1 96.06 90 ASP A O 1
ATOM 675 N N . GLY A 1 91 ? -13.43 -11.914 5.938 1 95.5 91 GLY A N 1
ATOM 676 C CA . GLY A 1 91 ? -13.055 -12.461 7.23 1 95.5 91 GLY A CA 1
ATOM 677 C C . GLY A 1 91 ? -14.242 -12.922 8.055 1 95.5 91 GLY A C 1
ATOM 678 O O . GLY A 1 91 ? -14.094 -13.305 9.211 1 95.5 91 GLY A O 1
ATOM 679 N N . LYS A 1 92 ? -15.469 -12.906 7.48 1 94.81 92 LYS A N 1
ATOM 680 C CA . LYS A 1 92 ? -16.688 -13.234 8.211 1 94.81 92 LYS A CA 1
ATOM 681 C C . LYS A 1 92 ? -17.609 -14.109 7.367 1 94.81 92 LYS A C 1
ATOM 683 O O . LYS A 1 92 ? -17.625 -15.336 7.516 1 94.81 92 LYS A O 1
ATOM 688 N N . GLU A 1 93 ? -18.141 -13.508 6.348 1 95.94 93 GLU A N 1
ATOM 689 C CA . GLU A 1 93 ? -19.188 -14.188 5.582 1 95.94 93 GLU A CA 1
ATOM 690 C C . GLU A 1 93 ? -18.609 -14.82 4.316 1 95.94 93 GLU A C 1
ATOM 692 O O . GLU A 1 93 ? -19.203 -15.742 3.75 1 95.94 93 GLU A O 1
ATOM 697 N N . ILE A 1 94 ? -17.641 -14.32 3.779 1 96.88 94 ILE A N 1
ATOM 698 C CA . ILE A 1 94 ? -17.016 -14.875 2.588 1 96.88 94 ILE A CA 1
ATOM 699 C C . ILE A 1 94 ? -15.875 -15.805 2.998 1 96.88 94 ILE A C 1
ATOM 701 O O . ILE A 1 94 ? -14.828 -15.352 3.453 1 96.88 94 ILE A O 1
ATOM 705 N N . ALA A 1 95 ? -16.062 -17.078 2.76 1 96.12 95 ALA A N 1
ATOM 706 C CA . ALA A 1 95 ? -14.992 -18.031 3.035 1 96.12 95 ALA A CA 1
ATOM 707 C C . ALA A 1 95 ? -13.766 -17.734 2.18 1 96.12 95 ALA A C 1
ATOM 709 O O . ALA A 1 95 ? -13.883 -17.438 0.988 1 96.12 95 ALA A O 1
ATOM 710 N N . PRO A 1 96 ? -12.594 -17.703 2.836 1 97.56 96 PRO A N 1
ATOM 711 C CA . PRO A 1 96 ? -11.391 -17.484 2.029 1 97.56 96 PRO A CA 1
ATOM 712 C C . PRO A 1 96 ? -11.109 -18.641 1.071 1 97.56 96 PRO A C 1
ATOM 714 O O . PRO A 1 96 ? -11.578 -19.766 1.297 1 97.56 96 PRO A O 1
ATOM 717 N N . ASN A 1 97 ? -10.375 -18.391 -0.022 1 98.69 97 ASN A N 1
ATOM 718 C CA . ASN A 1 97 ? -9.797 -19.359 -0.938 1 98.69 97 ASN A CA 1
ATOM 719 C C . ASN A 1 97 ? -10.875 -20.203 -1.614 1 98.69 97 ASN A C 1
ATOM 721 O O . ASN A 1 97 ? -10.773 -21.438 -1.668 1 98.69 97 ASN A O 1
ATOM 725 N N . ASN A 1 98 ? -11.922 -19.562 -2.01 1 98.38 98 ASN A N 1
ATOM 726 C CA . ASN A 1 98 ? -13.008 -20.266 -2.686 1 98.38 98 ASN A CA 1
ATOM 727 C C . ASN A 1 98 ? -12.531 -20.906 -3.994 1 98.38 98 ASN A C 1
ATOM 729 O O . ASN A 1 98 ? -13.062 -21.922 -4.418 1 98.38 98 ASN A O 1
ATOM 733 N N . GLY A 1 99 ? -11.508 -20.266 -4.664 1 98.62 99 GLY A N 1
ATOM 734 C CA . GLY A 1 99 ? -10.922 -20.891 -5.836 1 98.62 99 GLY A CA 1
ATOM 735 C C . GLY A 1 99 ? -10.359 -22.266 -5.547 1 98.62 99 GLY A C 1
ATOM 736 O O . GLY A 1 99 ? -10.469 -23.172 -6.371 1 98.62 99 GLY A O 1
ATOM 737 N N . LEU A 1 100 ? -9.766 -22.438 -4.387 1 98.81 100 LEU A N 1
ATOM 738 C CA . LEU A 1 100 ? -9.227 -23.734 -3.986 1 98.81 100 LEU A CA 1
ATOM 739 C C . LEU A 1 100 ? -10.352 -24.703 -3.648 1 98.81 100 LEU A C 1
ATOM 741 O O . LEU A 1 100 ? -10.234 -25.906 -3.891 1 98.81 100 LEU A O 1
ATOM 745 N N . ARG A 1 101 ? -11.438 -24.188 -3.08 1 98.44 101 ARG A N 1
ATOM 746 C CA . ARG A 1 101 ? -12.602 -25.031 -2.807 1 98.44 101 ARG A CA 1
ATOM 747 C C . ARG A 1 101 ? -13.203 -25.562 -4.102 1 98.44 101 ARG A C 1
ATOM 749 O O . ARG A 1 101 ? -13.688 -26.703 -4.141 1 98.44 101 ARG A O 1
ATOM 756 N N . ASP A 1 102 ? -13.289 -24.672 -5.078 1 98.56 102 ASP A N 1
ATOM 757 C CA . ASP A 1 102 ? -13.727 -25.141 -6.391 1 98.56 102 ASP A CA 1
ATOM 758 C C . ASP A 1 102 ? -12.867 -26.297 -6.883 1 98.56 102 ASP A C 1
ATOM 760 O O . ASP A 1 102 ? -13.383 -27.297 -7.398 1 98.56 102 ASP A O 1
ATOM 764 N N . GLN A 1 103 ? -11.57 -26.203 -6.746 1 98.75 103 GLN A N 1
ATOM 765 C CA . GLN A 1 103 ? -10.641 -27.234 -7.18 1 98.75 103 GLN A CA 1
ATOM 766 C C . GLN A 1 103 ? -10.875 -28.531 -6.43 1 98.75 103 GLN A C 1
ATOM 768 O O . GLN A 1 103 ? -10.914 -29.609 -7.039 1 98.75 103 GLN A O 1
ATOM 773 N N . GLU A 1 104 ? -11.031 -28.422 -5.156 1 98.69 104 GLU A N 1
ATOM 774 C CA . GLU A 1 104 ? -11.281 -29.609 -4.363 1 98.69 104 GLU A CA 1
ATOM 775 C C . GLU A 1 104 ? -12.609 -30.266 -4.742 1 98.69 104 GLU A C 1
ATOM 777 O O . GLU A 1 104 ? -12.727 -31.5 -4.742 1 98.69 104 GLU A O 1
ATOM 782 N N . LYS A 1 105 ? -13.57 -29.453 -4.977 1 98.62 105 LYS A N 1
ATOM 783 C CA . LYS A 1 105 ? -14.859 -30 -5.406 1 98.62 105 LYS A CA 1
ATOM 784 C C . LYS A 1 105 ? -14.703 -30.828 -6.672 1 98.62 105 LYS A C 1
ATOM 786 O O . LYS A 1 105 ? -15.367 -31.859 -6.828 1 98.62 105 LYS A O 1
ATOM 791 N N . VAL A 1 106 ? -13.898 -30.391 -7.574 1 98.62 106 VAL A N 1
ATOM 792 C CA . VAL A 1 106 ? -13.641 -31.156 -8.789 1 98.62 106 VAL A CA 1
ATOM 793 C C . VAL A 1 106 ? -12.945 -32.469 -8.438 1 98.62 106 VAL A C 1
ATOM 795 O O . VAL A 1 106 ? -13.234 -33.5 -9.031 1 98.62 106 VAL A O 1
ATOM 798 N N . MET A 1 107 ? -12.031 -32.469 -7.52 1 98.81 107 MET A N 1
ATOM 799 C CA . MET A 1 107 ? -11.367 -33.688 -7.09 1 98.81 107 MET A CA 1
ATOM 800 C C . MET A 1 107 ? -12.383 -34.688 -6.52 1 98.81 107 MET A C 1
ATOM 802 O O . MET A 1 107 ? -12.312 -35.875 -6.793 1 98.81 107 MET A O 1
ATOM 806 N N . GLN A 1 108 ? -13.305 -34.125 -5.75 1 98.75 108 GLN A N 1
ATOM 807 C CA . GLN A 1 108 ? -14.383 -34.969 -5.227 1 98.75 108 GLN A CA 1
ATOM 808 C C . GLN A 1 108 ? -15.234 -35.562 -6.359 1 98.75 108 GLN A C 1
ATOM 810 O O . GLN A 1 108 ? -15.617 -36.719 -6.324 1 98.75 108 GLN A O 1
ATOM 815 N N . TRP A 1 109 ? -15.547 -34.688 -7.254 1 98.62 109 TRP A N 1
ATOM 816 C CA . TRP A 1 109 ? -16.312 -35.125 -8.414 1 98.62 109 TRP A CA 1
ATOM 817 C C . TRP A 1 109 ? -15.594 -36.25 -9.141 1 98.62 109 TRP A C 1
ATOM 819 O O . TRP A 1 109 ? -16.219 -37.25 -9.562 1 98.62 109 TRP A O 1
ATOM 829 N N . VAL A 1 110 ? -14.305 -36.156 -9.352 1 98.75 110 VAL A N 1
ATOM 830 C CA . VAL A 1 110 ? -13.5 -37.156 -10.008 1 98.75 110 VAL A CA 1
ATOM 831 C C . VAL A 1 110 ? -13.617 -38.5 -9.25 1 98.75 110 VAL A C 1
ATOM 833 O O . VAL A 1 110 ? -13.836 -39.531 -9.852 1 98.75 110 VAL A O 1
ATOM 836 N N . GLN A 1 111 ? -13.531 -38.5 -7.969 1 98.12 111 GLN A N 1
ATOM 837 C CA . GLN A 1 111 ? -13.633 -39.688 -7.145 1 98.12 111 GLN A CA 1
ATOM 838 C C . GLN A 1 111 ? -14.984 -40.375 -7.336 1 98.12 111 GLN A C 1
ATOM 840 O O . GLN A 1 111 ? -15.07 -41.594 -7.371 1 98.12 111 GLN A O 1
ATOM 845 N N . LYS A 1 112 ? -15.953 -39.594 -7.473 1 98 112 LYS A N 1
ATOM 846 C CA . LYS A 1 112 ? -17.312 -40.125 -7.473 1 98 112 LYS A CA 1
ATOM 847 C C . LYS A 1 112 ? -17.75 -40.531 -8.875 1 98 112 LYS A C 1
ATOM 849 O O . LYS A 1 112 ? -18.5 -41.5 -9.047 1 98 112 LYS A O 1
ATOM 854 N N . HIS A 1 113 ? -17.234 -39.781 -9.938 1 98.19 113 HIS A N 1
ATOM 855 C CA . HIS A 1 113 ? -17.969 -39.875 -11.195 1 98.19 113 HIS A CA 1
ATOM 856 C C . HIS A 1 113 ? -17.031 -40.281 -12.336 1 98.19 113 HIS A C 1
ATOM 858 O O . HIS A 1 113 ? -17.484 -40.719 -13.398 1 98.19 113 HIS A O 1
ATOM 864 N N . ILE A 1 114 ? -15.727 -40.188 -12.188 1 98.44 114 ILE A N 1
ATOM 865 C CA . ILE A 1 114 ? -14.828 -40.25 -13.336 1 98.44 114 ILE A CA 1
ATOM 866 C C . ILE A 1 114 ? -14.867 -41.656 -13.961 1 98.44 114 ILE A C 1
ATOM 868 O O . ILE A 1 114 ? -14.547 -41.812 -15.141 1 98.44 114 ILE A O 1
ATOM 872 N N . SER A 1 115 ? -15.266 -42.656 -13.164 1 97.94 115 SER A N 1
ATOM 873 C CA . SER A 1 115 ? -15.336 -44.031 -13.672 1 97.94 115 SER A CA 1
ATOM 874 C C . SER A 1 115 ? -16.312 -44.125 -14.836 1 97.94 115 SER A C 1
ATOM 876 O O . SER A 1 115 ? -16.109 -44.938 -15.742 1 97.94 115 SER A O 1
ATOM 878 N N . LYS A 1 116 ? -17.344 -43.344 -14.828 1 96.5 116 LYS A N 1
ATOM 879 C CA . LYS A 1 116 ? -18.344 -43.344 -15.891 1 96.5 116 LYS A CA 1
ATOM 880 C C . LYS A 1 116 ? -17.75 -42.875 -17.203 1 96.5 116 LYS A C 1
ATOM 882 O O . LYS A 1 116 ? -18.312 -43.094 -18.281 1 96.5 116 LYS A O 1
ATOM 887 N N . PHE A 1 117 ? -16.609 -42.281 -17.109 1 96.62 117 PHE A N 1
ATOM 888 C CA . PHE A 1 117 ? -15.953 -41.75 -18.281 1 96.62 117 PHE A CA 1
ATOM 889 C C . PHE A 1 117 ? -14.695 -42.531 -18.625 1 96.62 117 PHE A C 1
ATOM 891 O O . PHE A 1 117 ? -13.859 -42.094 -19.406 1 96.62 117 PHE A O 1
ATOM 898 N N . GLY A 1 118 ? -14.555 -43.625 -17.906 1 97.56 118 GLY A N 1
ATOM 899 C CA . GLY A 1 118 ? -13.438 -44.531 -18.172 1 97.56 118 GLY A CA 1
ATOM 900 C C . GLY A 1 118 ? -12.273 -44.344 -17.219 1 97.56 118 GLY A C 1
ATOM 901 O O . GLY A 1 118 ? -11.359 -45.156 -17.172 1 97.56 118 GLY A O 1
ATOM 902 N N . GLY A 1 119 ? -12.305 -43.281 -16.484 1 98.44 119 GLY A N 1
ATOM 903 C CA . GLY A 1 119 ? -11.195 -43 -15.586 1 98.44 119 GLY A CA 1
ATOM 904 C C . GLY A 1 119 ? -11.227 -43.812 -14.305 1 98.44 119 GLY A C 1
ATOM 905 O O . GLY A 1 119 ? -12.305 -44.125 -13.789 1 98.44 119 GLY A O 1
ATOM 906 N N . ASN A 1 120 ? -10.094 -44.156 -13.781 1 98.62 120 ASN A N 1
ATOM 907 C CA . ASN A 1 120 ? -9.93 -44.844 -12.492 1 98.62 120 ASN A CA 1
ATOM 908 C C . ASN A 1 120 ? -9.742 -43.844 -11.359 1 98.62 120 ASN A C 1
ATOM 910 O O . ASN A 1 120 ? -8.695 -43.188 -11.258 1 98.62 120 ASN A O 1
ATOM 914 N N . PRO A 1 121 ? -10.703 -43.688 -10.477 1 98.25 121 PRO A N 1
ATOM 915 C CA . PRO A 1 121 ? -10.578 -42.719 -9.398 1 98.25 121 PRO A CA 1
ATOM 916 C C . PRO A 1 121 ? -9.445 -43.031 -8.438 1 98.25 121 PRO A C 1
ATOM 918 O O . PRO A 1 121 ? -9.062 -42.188 -7.625 1 98.25 121 PRO A O 1
ATOM 921 N N . ASN A 1 122 ? -8.891 -44.219 -8.469 1 98.38 122 ASN A N 1
ATOM 922 C CA . ASN A 1 122 ? -7.793 -44.625 -7.586 1 98.38 122 ASN A CA 1
ATOM 923 C C . ASN A 1 122 ? -6.441 -44.5 -8.281 1 98.38 122 ASN A C 1
ATOM 925 O O . ASN A 1 122 ? -5.438 -45 -7.785 1 98.38 122 ASN A O 1
ATOM 929 N N . HIS A 1 123 ? -6.387 -43.906 -9.391 1 98.69 123 HIS A N 1
ATOM 930 C CA . HIS A 1 123 ? -5.172 -43.656 -10.156 1 98.69 123 HIS A CA 1
ATOM 931 C C . HIS A 1 123 ? -5.207 -42.281 -10.805 1 98.69 123 HIS A C 1
ATOM 933 O O . HIS A 1 123 ? -5.211 -42.156 -12.031 1 98.69 123 HIS A O 1
ATOM 939 N N . VAL A 1 124 ? -5.148 -41.219 -9.961 1 98.88 124 VAL A N 1
ATOM 940 C CA . VAL A 1 124 ? -5.27 -39.844 -10.391 1 98.88 124 VAL A CA 1
ATOM 941 C C . VAL A 1 124 ? -3.928 -39.125 -10.211 1 98.88 124 VAL A C 1
ATOM 943 O O . VAL A 1 124 ? -3.352 -39.125 -9.125 1 98.88 124 VAL A O 1
ATOM 946 N N . THR A 1 125 ? -3.367 -38.594 -11.258 1 98.94 125 THR A N 1
ATOM 947 C CA . THR A 1 125 ? -2.256 -37.656 -11.211 1 98.94 125 THR A CA 1
ATOM 948 C C . THR A 1 125 ? -2.766 -36.219 -11.266 1 98.94 125 THR A C 1
ATOM 950 O O . THR A 1 125 ? -3.398 -35.812 -12.25 1 98.94 125 THR A O 1
ATOM 953 N N . LEU A 1 126 ? -2.545 -35.438 -10.188 1 98.94 126 LEU A N 1
ATOM 954 C CA . LEU A 1 126 ? -2.895 -34.031 -10.133 1 98.94 126 LEU A CA 1
ATOM 955 C C . LEU A 1 126 ? -1.791 -33.188 -10.75 1 98.94 126 LEU A C 1
ATOM 957 O O . LEU A 1 126 ? -0.634 -33.25 -10.336 1 98.94 126 LEU A O 1
ATOM 961 N N . GLY A 1 127 ? -2.092 -32.438 -11.766 1 98.62 127 GLY A N 1
ATOM 962 C CA . GLY A 1 127 ? -1.115 -31.578 -12.422 1 98.62 127 GLY A CA 1
ATOM 963 C C . GLY A 1 127 ? -1.537 -30.125 -12.484 1 98.62 127 GLY A C 1
ATOM 964 O O . GLY A 1 127 ? -2.713 -29.797 -12.289 1 98.62 127 GLY A O 1
ATOM 965 N N . GLY A 1 128 ? -0.615 -29.25 -12.727 1 98.19 128 GLY A N 1
ATOM 966 C CA . GLY A 1 128 ? -0.912 -27.844 -12.906 1 98.19 128 GLY A CA 1
ATOM 967 C C . GLY A 1 128 ? 0.286 -27.031 -13.367 1 98.19 128 GLY A C 1
ATOM 968 O O . GLY A 1 128 ? 1.425 -27.5 -13.281 1 98.19 128 GLY A O 1
ATOM 969 N N . SER A 1 129 ? 0.02 -25.844 -13.883 1 97.56 129 SER A N 1
ATOM 970 C CA . SER A 1 129 ? 1.049 -24.906 -14.32 1 97.56 129 SER A CA 1
ATOM 971 C C . SER A 1 129 ? 0.914 -23.562 -13.609 1 97.56 129 SER A C 1
ATOM 973 O O . SER A 1 129 ? -0.199 -23.094 -13.375 1 97.56 129 SER A O 1
ATOM 975 N N . SER A 1 130 ? 2.08 -22.953 -13.219 1 98.06 130 SER A N 1
ATOM 976 C CA . SER A 1 130 ? 2.096 -21.625 -12.625 1 98.06 130 SER A CA 1
ATOM 977 C C . SER A 1 130 ? 1.246 -21.578 -11.359 1 98.06 130 SER A C 1
ATOM 979 O O . SER A 1 130 ? 1.481 -22.328 -10.422 1 98.06 130 SER A O 1
ATOM 981 N N . ALA A 1 131 ? 0.12 -20.844 -11.406 1 98.31 131 ALA A N 1
ATOM 982 C CA . ALA A 1 131 ? -0.791 -20.812 -10.266 1 98.31 131 ALA A CA 1
ATOM 983 C C . ALA A 1 131 ? -1.434 -22.188 -10.047 1 98.31 131 ALA A C 1
ATOM 985 O O . ALA A 1 131 ? -1.698 -22.578 -8.914 1 98.31 131 ALA A O 1
ATOM 986 N N . GLY A 1 132 ? -1.688 -22.891 -11.117 1 98.5 132 GLY A N 1
ATOM 987 C CA . GLY A 1 132 ? -2.16 -24.25 -10.984 1 98.5 132 GLY A CA 1
ATOM 988 C C . GLY A 1 132 ? -1.162 -25.172 -10.305 1 98.5 132 GLY A C 1
ATOM 989 O O . GLY A 1 132 ? -1.546 -26.047 -9.516 1 98.5 132 GLY A O 1
ATOM 990 N N . ALA A 1 133 ? 0.095 -24.953 -10.68 1 98.75 133 ALA A N 1
ATOM 991 C CA . ALA A 1 133 ? 1.146 -25.703 -10 1 98.75 133 ALA A CA 1
ATOM 992 C C . ALA A 1 133 ? 1.24 -25.312 -8.531 1 98.75 133 ALA A C 1
ATOM 994 O O . ALA A 1 133 ? 1.542 -26.156 -7.68 1 98.75 133 ALA A O 1
ATOM 995 N N . GLU A 1 134 ? 1.041 -24.047 -8.234 1 98.62 134 GLU A N 1
ATOM 996 C CA . GLU A 1 134 ? 0.929 -23.641 -6.836 1 98.62 134 GLU A CA 1
ATOM 997 C C . GLU A 1 134 ? -0.218 -24.375 -6.145 1 98.62 134 GLU A C 1
ATOM 999 O O . GLU A 1 134 ? -0.088 -24.797 -4.996 1 98.62 134 GLU A O 1
ATOM 1004 N N . SER A 1 135 ? -1.327 -24.484 -6.805 1 98.81 135 SER A N 1
ATOM 1005 C CA . SER A 1 135 ? -2.465 -25.234 -6.266 1 98.81 135 SER A CA 1
ATOM 1006 C C . SER A 1 135 ? -2.086 -26.672 -5.945 1 98.81 135 SER A C 1
ATOM 1008 O O . SER A 1 135 ? -2.512 -27.219 -4.922 1 98.81 135 SER A O 1
ATOM 1010 N N . VAL A 1 136 ? -1.331 -27.281 -6.832 1 98.88 136 VAL A N 1
ATOM 1011 C CA . VAL A 1 136 ? -0.863 -28.641 -6.574 1 98.88 136 VAL A CA 1
ATOM 1012 C C . VAL A 1 136 ? -0.127 -28.688 -5.234 1 98.88 136 VAL A C 1
ATOM 1014 O O . VAL A 1 136 ? -0.408 -29.547 -4.395 1 98.88 136 VAL A O 1
ATOM 1017 N N . VAL A 1 137 ? 0.779 -27.734 -5.016 1 98.81 137 VAL A N 1
ATOM 1018 C CA . VAL A 1 137 ? 1.546 -27.688 -3.777 1 98.81 137 VAL A CA 1
ATOM 1019 C C . VAL A 1 137 ? 0.608 -27.438 -2.598 1 98.81 137 VAL A C 1
ATOM 1021 O O . VAL A 1 137 ? 0.743 -28.062 -1.546 1 98.81 137 VAL A O 1
ATOM 1024 N N . ILE A 1 138 ? -0.322 -26.547 -2.787 1 98.81 138 ILE A N 1
ATOM 1025 C CA . ILE A 1 138 ? -1.252 -26.219 -1.713 1 98.81 138 ILE A CA 1
ATOM 1026 C C . ILE A 1 138 ? -2.086 -27.438 -1.354 1 98.81 138 ILE A C 1
ATOM 1028 O O . ILE A 1 138 ? -2.285 -27.734 -0.174 1 98.81 138 ILE A O 1
ATOM 1032 N N . HIS A 1 139 ? -2.566 -28.188 -2.318 1 98.88 139 HIS A N 1
ATOM 1033 C CA . HIS A 1 139 ? -3.355 -29.375 -2.033 1 98.88 139 HIS A CA 1
ATOM 1034 C C . HIS A 1 139 ? -2.49 -30.469 -1.431 1 98.88 139 HIS A C 1
ATOM 1036 O O . HIS A 1 139 ? -2.971 -31.281 -0.629 1 98.88 139 HIS A O 1
ATOM 1042 N N . LEU A 1 140 ? -1.194 -30.547 -1.795 1 98.81 140 LEU A N 1
ATOM 1043 C CA . LEU A 1 140 ? -0.264 -31.453 -1.134 1 98.81 140 LEU A CA 1
ATOM 1044 C C . LEU A 1 140 ? -0.149 -31.125 0.351 1 98.81 140 LEU A C 1
ATOM 1046 O O . LEU A 1 140 ? -0.025 -32.031 1.183 1 98.81 140 LEU A O 1
ATOM 1050 N N . THR A 1 141 ? -0.215 -29.844 0.663 1 98.56 141 THR A N 1
ATOM 1051 C CA . THR A 1 141 ? 0.094 -29.406 2.021 1 98.56 141 THR A CA 1
ATOM 1052 C C . THR A 1 141 ? -1.187 -29.125 2.807 1 98.56 141 THR A C 1
ATOM 1054 O O . THR A 1 141 ? -1.142 -28.906 4.016 1 98.56 141 THR A O 1
ATOM 1057 N N . ALA A 1 142 ? -2.334 -29.141 2.111 1 98.56 142 ALA A N 1
ATOM 1058 C CA . ALA A 1 142 ? -3.605 -28.828 2.758 1 98.56 142 ALA A CA 1
ATOM 1059 C C . ALA A 1 142 ? -3.811 -29.688 4.004 1 98.56 142 ALA A C 1
ATOM 1061 O O . ALA A 1 142 ? -3.453 -30.859 4.023 1 98.56 142 ALA A O 1
ATOM 1062 N N . ARG A 1 143 ? -4.398 -29.047 5.059 1 98.38 143 ARG A N 1
ATOM 1063 C CA . ARG A 1 143 ? -4.691 -29.719 6.312 1 98.38 143 ARG A CA 1
ATOM 1064 C C . ARG A 1 143 ? -3.455 -30.438 6.844 1 98.38 143 ARG A C 1
ATOM 1066 O O . ARG A 1 143 ? -3.531 -31.609 7.242 1 98.38 143 ARG A O 1
ATOM 1073 N N . ASN A 1 144 ? -2.322 -29.781 6.734 1 98 144 ASN A N 1
ATOM 1074 C CA . ASN A 1 144 ? -1.031 -30.219 7.246 1 98 144 ASN A CA 1
ATOM 1075 C C . ASN A 1 144 ? -0.621 -31.562 6.645 1 98 144 ASN A C 1
ATOM 1077 O O . ASN A 1 144 ? -0.054 -32.406 7.332 1 98 144 ASN A O 1
ATOM 1081 N N . GLY A 1 145 ? -1.021 -31.766 5.375 1 98.12 145 GLY A N 1
ATOM 1082 C CA . GLY A 1 145 ? -0.562 -32.938 4.652 1 98.12 145 GLY A CA 1
ATOM 1083 C C . GLY A 1 145 ? -1.471 -34.125 4.832 1 98.12 145 GLY A C 1
ATOM 1084 O O . GLY A 1 145 ? -1.062 -35.281 4.582 1 98.12 145 GLY A O 1
ATOM 1085 N N . THR A 1 146 ? -2.674 -33.906 5.312 1 98 146 THR A N 1
ATOM 1086 C CA . THR A 1 146 ? -3.625 -35 5.43 1 98 146 THR A CA 1
ATOM 1087 C C . THR A 1 146 ? -4.074 -35.5 4.055 1 98 146 THR A C 1
ATOM 1089 O O . THR A 1 146 ? -4.617 -34.719 3.268 1 98 146 THR A O 1
ATOM 1092 N N . ASP A 1 147 ? -3.898 -36.781 3.832 1 97.94 147 ASP A N 1
ATOM 1093 C CA . ASP A 1 147 ? -4.262 -37.375 2.549 1 97.94 147 ASP A CA 1
ATOM 1094 C C . ASP A 1 147 ? -5.723 -37.812 2.539 1 97.94 147 ASP A C 1
ATOM 1096 O O . ASP A 1 147 ? -6.117 -38.688 3.295 1 97.94 147 ASP A O 1
ATOM 1100 N N . ARG A 1 148 ? -6.48 -37.25 1.678 1 97.31 148 ARG A N 1
ATOM 1101 C CA . ARG A 1 148 ? -7.895 -37.562 1.562 1 97.31 148 ARG A CA 1
ATOM 1102 C C . ARG A 1 148 ? -8.133 -38.531 0.414 1 97.31 148 ARG A C 1
ATOM 1104 O O . ARG A 1 148 ? -9.273 -38.938 0.146 1 97.31 148 ARG A O 1
ATOM 1111 N N . GLY A 1 149 ? -7.062 -38.844 -0.268 1 98.06 149 GLY A N 1
ATOM 1112 C CA . GLY A 1 149 ? -7.133 -39.875 -1.296 1 98.06 149 GLY A CA 1
ATOM 1113 C C . GLY A 1 149 ? -7.578 -39.344 -2.643 1 98.06 149 GLY A C 1
ATOM 1114 O O . GLY A 1 149 ? -8.008 -40.125 -3.51 1 98.06 149 GLY A O 1
ATOM 1115 N N . TYR A 1 150 ? -7.43 -37.969 -2.879 1 98.5 150 TYR A N 1
ATOM 1116 C CA . TYR A 1 150 ? -7.938 -37.344 -4.094 1 98.5 150 TYR A CA 1
ATOM 1117 C C . TYR A 1 150 ? -7 -37.594 -5.27 1 98.5 150 TYR A C 1
ATOM 1119 O O . TYR A 1 150 ? -7.422 -37.562 -6.43 1 98.5 150 TYR A O 1
ATOM 1127 N N . PHE A 1 151 ? -5.766 -37.781 -5.008 1 98.81 151 PHE A N 1
ATOM 1128 C CA . PHE A 1 151 ? -4.766 -38 -6.051 1 98.81 151 PHE A CA 1
ATOM 1129 C C . PHE A 1 151 ? -3.637 -38.875 -5.555 1 98.81 151 PHE A C 1
ATOM 1131 O O . PHE A 1 151 ? -3.473 -39.062 -4.348 1 98.81 151 PHE A O 1
ATOM 1138 N N . HIS A 1 152 ? -2.846 -39.375 -6.508 1 98.75 152 HIS A N 1
ATOM 1139 C CA . HIS A 1 152 ? -1.89 -40.438 -6.207 1 98.75 152 HIS A CA 1
ATOM 1140 C C . HIS A 1 152 ? -0.511 -40.125 -6.773 1 98.75 152 HIS A C 1
ATOM 1142 O O . HIS A 1 152 ? 0.467 -40.812 -6.469 1 98.75 152 HIS A O 1
ATOM 1148 N N . ALA A 1 153 ? -0.366 -39.156 -7.508 1 98.88 153 ALA A N 1
ATOM 1149 C CA . ALA A 1 153 ? 0.85 -38.531 -8.039 1 98.88 153 ALA A CA 1
ATOM 1150 C C . ALA A 1 153 ? 0.61 -37.062 -8.422 1 98.88 153 ALA A C 1
ATOM 1152 O O . ALA A 1 153 ? -0.537 -36.625 -8.523 1 98.88 153 ALA A O 1
ATOM 1153 N N . VAL A 1 154 ? 1.731 -36.281 -8.586 1 98.88 154 VAL A N 1
ATOM 1154 C CA . VAL A 1 154 ? 1.536 -34.875 -8.938 1 98.88 154 VAL A CA 1
ATOM 1155 C C . VAL A 1 154 ? 2.561 -34.469 -10 1 98.88 154 VAL A C 1
ATOM 1157 O O . VAL A 1 154 ? 3.666 -35 -10.039 1 98.88 154 VAL A O 1
ATOM 1160 N N . THR A 1 155 ? 2.203 -33.594 -10.883 1 98.81 155 THR A N 1
ATOM 1161 C CA . THR A 1 155 ? 3.08 -32.875 -11.789 1 98.81 155 THR A CA 1
ATOM 1162 C C . THR A 1 155 ? 2.857 -31.359 -11.648 1 98.81 155 THR A C 1
ATOM 1164 O O . THR A 1 155 ? 1.716 -30.906 -11.586 1 98.81 155 THR A O 1
ATOM 1167 N N . ALA A 1 156 ? 3.883 -30.594 -11.508 1 98.75 156 ALA A N 1
ATOM 1168 C CA . ALA A 1 156 ? 3.77 -29.141 -11.312 1 98.75 156 ALA A CA 1
ATOM 1169 C C . ALA A 1 156 ? 4.762 -28.391 -12.195 1 98.75 156 ALA A C 1
ATOM 1171 O O . ALA A 1 156 ? 5.977 -28.547 -12.047 1 98.75 156 ALA A O 1
ATOM 1172 N N . GLU A 1 157 ? 4.219 -27.625 -13.109 1 98.44 157 GLU A N 1
ATOM 1173 C CA . GLU A 1 157 ? 5.004 -26.781 -14 1 98.44 157 GLU A CA 1
ATOM 1174 C C . GLU A 1 157 ? 5.156 -25.375 -13.438 1 98.44 157 GLU A C 1
ATOM 1176 O O . GLU A 1 157 ? 4.211 -24.578 -13.469 1 98.44 157 GLU A O 1
ATOM 1181 N N . SER A 1 158 ? 6.32 -25.047 -12.906 1 98.5 158 SER A N 1
ATOM 1182 C CA . SER A 1 158 ? 6.625 -23.719 -12.391 1 98.5 158 SER A CA 1
ATOM 1183 C C . SER A 1 158 ? 5.73 -23.375 -11.203 1 98.5 158 SER A C 1
ATOM 1185 O O . SER A 1 158 ? 5.035 -22.359 -11.219 1 98.5 158 SER A O 1
ATOM 1187 N N . PRO A 1 159 ? 5.781 -24.203 -10.141 1 98.5 159 PRO A N 1
ATOM 1188 C CA . PRO A 1 159 ? 4.977 -23.844 -8.969 1 98.5 159 PRO A CA 1
ATOM 1189 C C . PRO A 1 159 ? 5.336 -22.484 -8.398 1 98.5 159 PRO A C 1
ATOM 1191 O O . PRO A 1 159 ? 6.516 -22.172 -8.203 1 98.5 159 PRO A O 1
ATOM 1194 N N . SER A 1 160 ? 4.336 -21.672 -8.125 1 96.94 160 SER A N 1
ATOM 1195 C CA . SER A 1 160 ? 4.492 -20.266 -7.805 1 96.94 160 SER A CA 1
ATOM 1196 C C . SER A 1 160 ? 4.371 -20.016 -6.305 1 96.94 160 SER A C 1
ATOM 1198 O O . SER A 1 160 ? 3.367 -20.375 -5.688 1 96.94 160 SER A O 1
ATOM 1200 N N . PHE A 1 161 ? 5.398 -19.391 -5.617 1 97 161 PHE A N 1
ATOM 1201 C CA . PHE A 1 161 ? 5.316 -18.969 -4.227 1 97 161 PHE A CA 1
ATOM 1202 C C . PHE A 1 161 ? 5.289 -17.453 -4.117 1 97 161 PHE A C 1
ATOM 1204 O O . PHE A 1 161 ? 6.332 -16.812 -4.18 1 97 161 PHE A O 1
ATOM 1211 N N . ALA A 1 162 ? 4.148 -16.922 -3.961 1 96.5 162 ALA A N 1
ATOM 1212 C CA . ALA A 1 162 ? 3.969 -15.477 -3.795 1 96.5 162 ALA A CA 1
ATOM 1213 C C . ALA A 1 162 ? 3.832 -15.109 -2.32 1 96.5 162 ALA A C 1
ATOM 1215 O O . ALA A 1 162 ? 3.633 -15.984 -1.472 1 96.5 162 ALA A O 1
ATOM 1216 N N . THR A 1 163 ? 3.984 -13.789 -2.023 1 97.06 163 THR A N 1
ATOM 1217 C CA . THR A 1 163 ? 3.676 -13.281 -0.691 1 97.06 163 THR A CA 1
ATOM 1218 C C . THR A 1 163 ? 2.248 -13.648 -0.293 1 97.06 163 THR A C 1
ATOM 1220 O O . THR A 1 163 ? 1.304 -13.383 -1.042 1 97.06 163 THR A O 1
ATOM 1223 N N . THR A 1 164 ? 2.156 -14.258 0.833 1 97.88 164 THR A N 1
ATOM 1224 C CA . THR A 1 164 ? 0.873 -14.742 1.331 1 97.88 164 THR A CA 1
ATOM 1225 C C . THR A 1 164 ? 0.454 -13.969 2.58 1 97.88 164 THR A C 1
ATOM 1227 O O . THR A 1 164 ? 1.225 -13.859 3.535 1 97.88 164 THR A O 1
ATOM 1230 N N . LEU A 1 165 ? -0.765 -13.469 2.547 1 98.06 165 LEU A N 1
ATOM 1231 C CA . LEU A 1 165 ? -1.295 -12.711 3.67 1 98.06 165 LEU A CA 1
ATOM 1232 C C . LEU A 1 165 ? -2.189 -13.578 4.547 1 98.06 165 LEU A C 1
ATOM 1234 O O . LEU A 1 165 ? -2.686 -14.617 4.094 1 98.06 165 LEU A O 1
ATOM 1238 N N . THR A 1 166 ? -2.377 -13.203 5.82 1 98.12 166 THR A N 1
ATOM 1239 C CA . THR A 1 166 ? -3.42 -13.789 6.652 1 98.12 166 THR A CA 1
ATOM 1240 C C . THR A 1 166 ? -4.801 -13.32 6.207 1 98.12 166 THR A C 1
ATOM 1242 O O . THR A 1 166 ? -4.914 -12.375 5.418 1 98.12 166 THR A O 1
ATOM 1245 N N . VAL A 1 167 ? -5.812 -13.992 6.688 1 98.12 167 VAL A N 1
ATOM 1246 C CA . VAL A 1 167 ? -7.184 -13.578 6.41 1 98.12 167 VAL A CA 1
ATOM 1247 C C . VAL A 1 167 ? -7.391 -12.141 6.883 1 98.12 167 VAL A C 1
ATOM 1249 O O . VAL A 1 167 ? -7.945 -11.312 6.152 1 98.12 167 VAL A O 1
ATOM 1252 N N . ALA A 1 168 ? -6.91 -11.797 8.047 1 97.06 168 ALA A N 1
ATOM 1253 C CA . ALA A 1 168 ? -7.07 -10.461 8.602 1 97.06 168 ALA A CA 1
ATOM 1254 C C . ALA A 1 168 ? -6.359 -9.422 7.742 1 97.06 168 ALA A C 1
ATOM 1256 O O . ALA A 1 168 ? -6.918 -8.367 7.438 1 97.06 168 ALA A O 1
ATOM 1257 N N . GLU A 1 169 ? -5.16 -9.711 7.328 1 96.56 169 GLU A N 1
ATOM 1258 C CA . GLU A 1 169 ? -4.352 -8.797 6.523 1 96.56 169 GLU A CA 1
ATOM 1259 C C . GLU A 1 169 ? -4.965 -8.594 5.141 1 96.56 169 GLU A C 1
ATOM 1261 O O . GLU A 1 169 ? -4.77 -7.547 4.52 1 96.56 169 GLU A O 1
ATOM 1266 N N . SER A 1 170 ? -5.68 -9.578 4.68 1 97.56 170 SER A N 1
ATOM 1267 C CA . SER A 1 170 ? -6.195 -9.523 3.316 1 97.56 170 SER A CA 1
ATOM 1268 C C . SER A 1 170 ? -7.504 -8.742 3.252 1 97.56 170 SER A C 1
ATOM 1270 O O . SER A 1 170 ? -8.016 -8.461 2.164 1 97.56 170 SER A O 1
ATOM 1272 N N . GLN A 1 171 ? -8.047 -8.281 4.391 1 96.94 171 GLN A N 1
ATOM 1273 C CA . GLN A 1 171 ? -9.359 -7.652 4.441 1 96.94 171 GLN A CA 1
ATOM 1274 C C . GLN A 1 171 ? -9.344 -6.285 3.764 1 96.94 171 GLN A C 1
ATOM 1276 O O . GLN A 1 171 ? -10.391 -5.766 3.375 1 96.94 171 GLN A O 1
ATOM 1281 N N . TYR A 1 172 ? -8.164 -5.656 3.66 1 98.06 172 TYR A N 1
ATOM 1282 C CA . TYR A 1 172 ? -8.117 -4.367 2.982 1 98.06 172 TYR A CA 1
ATOM 1283 C C . TYR A 1 172 ? -8.555 -4.5 1.528 1 98.06 172 TYR A C 1
ATOM 1285 O O . TYR A 1 172 ? -9.109 -3.559 0.951 1 98.06 172 TYR A O 1
ATOM 1293 N N . LEU A 1 173 ? -8.328 -5.699 0.954 1 98.5 173 LEU A N 1
ATOM 1294 C CA . LEU A 1 173 ? -8.758 -5.934 -0.421 1 98.5 173 LEU A CA 1
ATOM 1295 C C . LEU A 1 173 ? -10.273 -5.84 -0.54 1 98.5 173 LEU A C 1
ATOM 1297 O O . LEU A 1 173 ? -10.789 -5.195 -1.456 1 98.5 173 LEU A O 1
ATOM 1301 N N . TYR A 1 174 ? -10.977 -6.527 0.394 1 98.5 174 TYR A N 1
ATOM 1302 C CA . TYR A 1 174 ? -12.438 -6.469 0.415 1 98.5 174 TYR A CA 1
ATOM 1303 C C . TYR A 1 174 ? -12.922 -5.043 0.628 1 98.5 174 TYR A C 1
ATOM 1305 O O . TYR A 1 174 ? -13.836 -4.582 -0.057 1 98.5 174 TYR A O 1
ATOM 1313 N N . ARG A 1 175 ? -12.297 -4.367 1.541 1 98.56 175 ARG A N 1
ATOM 1314 C CA . ARG A 1 175 ? -12.688 -3 1.875 1 98.56 175 ARG A CA 1
ATOM 1315 C C . ARG A 1 175 ? -12.57 -2.086 0.659 1 98.56 175 ARG A C 1
ATOM 1317 O O . ARG A 1 175 ? -13.492 -1.323 0.361 1 98.56 175 ARG A O 1
ATOM 1324 N N . HIS A 1 176 ? -11.508 -2.146 -0.057 1 98.81 176 HIS A N 1
ATOM 1325 C CA . HIS A 1 176 ? -11.305 -1.281 -1.213 1 98.81 176 HIS A CA 1
ATOM 1326 C C . HIS A 1 176 ? -12.242 -1.661 -2.355 1 98.81 176 HIS A C 1
ATOM 1328 O O . HIS A 1 176 ? -12.797 -0.788 -3.027 1 98.81 176 HIS A O 1
ATOM 1334 N N . PHE A 1 177 ? -12.336 -2.984 -2.588 1 98.75 177 PHE A N 1
ATOM 1335 C CA . PHE A 1 177 ? -13.211 -3.434 -3.662 1 98.75 177 PHE A CA 1
ATOM 1336 C C . PHE A 1 177 ? -14.648 -2.994 -3.408 1 98.75 177 PHE A C 1
ATOM 1338 O O . PHE A 1 177 ? -15.297 -2.438 -4.297 1 98.75 177 PHE A O 1
ATOM 1345 N N . ALA A 1 178 ? -15.172 -3.221 -2.199 1 98.81 178 ALA A N 1
ATOM 1346 C CA . ALA A 1 178 ? -16.531 -2.809 -1.816 1 98.81 178 ALA A CA 1
ATOM 1347 C C . ALA A 1 178 ? -16.688 -1.296 -1.934 1 98.81 178 ALA A C 1
ATOM 1349 O O . ALA A 1 178 ? -17.688 -0.815 -2.477 1 98.81 178 ALA A O 1
ATOM 1350 N N . THR A 1 179 ? -15.719 -0.537 -1.497 1 98.75 179 THR A N 1
ATOM 1351 C CA . THR A 1 179 ? -15.789 0.92 -1.495 1 98.75 179 THR A CA 1
ATOM 1352 C C . THR A 1 179 ? -15.883 1.459 -2.92 1 98.75 179 THR A C 1
ATOM 1354 O O . THR A 1 179 ? -16.719 2.324 -3.209 1 98.75 179 THR A O 1
ATOM 1357 N N . ARG A 1 180 ? -15.102 0.922 -3.807 1 98 180 ARG A N 1
ATOM 1358 C CA . ARG A 1 180 ? -15.109 1.37 -5.195 1 98 180 ARG A 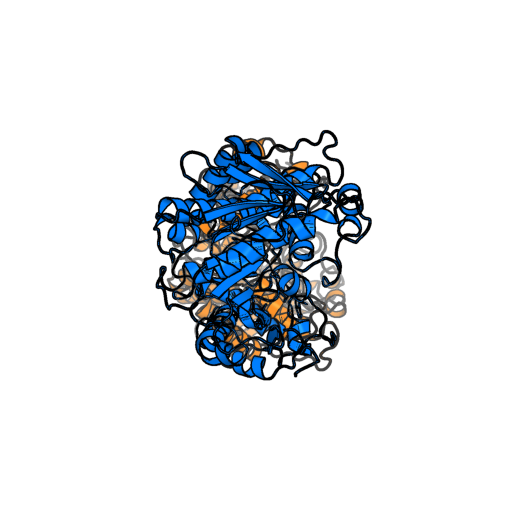CA 1
ATOM 1359 C C . ARG A 1 180 ? -16.453 1.101 -5.852 1 98 180 ARG A C 1
ATOM 1361 O O . ARG A 1 180 ? -16.844 1.802 -6.789 1 98 180 ARG A O 1
ATOM 1368 N N . LEU A 1 181 ? -17.188 0.149 -5.316 1 98.25 181 LEU A N 1
ATOM 1369 C CA . LEU A 1 181 ? -18.469 -0.242 -5.902 1 98.25 181 LEU A CA 1
ATOM 1370 C C . LEU A 1 181 ? -19.625 0.418 -5.16 1 98.25 181 LEU A C 1
ATOM 1372 O O . LEU A 1 181 ? -20.797 0.133 -5.445 1 98.25 181 LEU A O 1
ATOM 1376 N N . GLY A 1 182 ? -19.312 1.246 -4.168 1 97.69 182 GLY A N 1
ATOM 1377 C CA . GLY A 1 182 ? -20.328 1.968 -3.414 1 97.69 182 GLY A CA 1
ATOM 1378 C C . GLY A 1 182 ? -21.016 1.113 -2.363 1 97.69 182 GLY A C 1
ATOM 1379 O O . GLY A 1 182 ? -22.125 1.427 -1.926 1 97.69 182 GLY A O 1
ATOM 1380 N N . CYS A 1 183 ? -20.406 -0.015 -2.059 1 98.38 183 CYS A N 1
ATOM 1381 C CA . CYS A 1 183 ? -21 -0.953 -1.107 1 98.38 183 CYS A CA 1
ATOM 1382 C C . CYS A 1 183 ? -20.344 -0.813 0.264 1 98.38 183 CYS A C 1
ATOM 1384 O O . CYS A 1 183 ? -19.609 -1.7 0.7 1 98.38 183 CYS A O 1
ATOM 1386 N N . VAL A 1 184 ? -20.688 0.228 0.968 1 97.75 184 VAL A N 1
ATOM 1387 C CA . VAL A 1 184 ? -20.109 0.434 2.293 1 97.75 184 VAL A CA 1
ATOM 1388 C C . VAL A 1 184 ? -21.141 0.095 3.365 1 97.75 184 VAL A C 1
ATOM 1390 O O . VAL A 1 184 ? -22.344 -0.014 3.072 1 97.75 184 VAL A O 1
ATOM 1393 N N . GLY A 1 185 ? -20.688 -0.212 4.668 1 97 185 GLY A N 1
ATOM 1394 C CA . GLY A 1 185 ? -21.578 -0.511 5.781 1 97 185 GLY A CA 1
ATOM 1395 C C . GLY A 1 185 ? -21.672 -1.995 6.078 1 97 185 GLY A C 1
ATOM 1396 O O . GLY A 1 185 ? -20.922 -2.799 5.52 1 97 185 GLY A O 1
ATOM 1397 N N . ALA A 1 186 ? -22.578 -2.34 6.973 1 94 186 ALA A N 1
ATOM 1398 C CA . ALA A 1 186 ? -22.734 -3.711 7.453 1 94 186 ALA A CA 1
ATOM 1399 C C . ALA A 1 186 ? -23.297 -4.613 6.359 1 94 186 ALA A C 1
ATOM 1401 O O . ALA A 1 186 ? -23.031 -5.82 6.344 1 94 186 ALA A O 1
ATOM 1402 N N . ASP A 1 187 ? -23.984 -4.043 5.41 1 96 187 ASP A N 1
ATOM 1403 C CA . ASP A 1 187 ? -24.641 -4.832 4.371 1 96 187 ASP A CA 1
ATOM 1404 C C . ASP A 1 187 ? -23.828 -4.816 3.078 1 96 187 ASP A C 1
ATOM 1406 O O . ASP A 1 187 ? -24.375 -4.957 1.987 1 96 187 ASP A O 1
ATOM 1410 N N . SER A 1 188 ? -22.578 -4.547 3.234 1 97.94 188 SER A N 1
ATOM 1411 C CA . SER A 1 188 ? -21.734 -4.383 2.057 1 97.94 188 SER A CA 1
ATOM 1412 C C . SER A 1 188 ? -21.75 -5.633 1.184 1 97.94 188 SER A C 1
ATOM 1414 O O . SER A 1 188 ? -21.734 -5.539 -0.046 1 97.94 188 SER A O 1
ATOM 1416 N N . LEU A 1 189 ? -21.781 -6.809 1.779 1 97.62 189 LEU A N 1
ATOM 1417 C CA . LEU A 1 189 ? -21.781 -8.031 0.991 1 97.62 189 LEU A CA 1
ATOM 1418 C C . LEU A 1 189 ? -23.078 -8.172 0.188 1 97.62 189 LEU A C 1
ATOM 1420 O O . LEU A 1 189 ? -23.047 -8.555 -0.982 1 97.62 189 LEU A O 1
ATOM 1424 N N . ALA A 1 190 ? -24.234 -7.93 0.804 1 97.88 190 ALA A N 1
ATOM 1425 C CA . ALA A 1 190 ? -25.516 -7.945 0.082 1 97.88 190 ALA A CA 1
ATOM 1426 C C . ALA A 1 190 ? -25.5 -6.957 -1.08 1 97.88 190 ALA A C 1
ATOM 1428 O O . ALA A 1 190 ? -25.984 -7.262 -2.17 1 97.88 190 ALA A O 1
ATOM 1429 N N . CYS A 1 191 ? -25 -5.828 -0.806 1 98.12 191 CYS A N 1
ATOM 1430 C CA . CYS A 1 191 ? -24.828 -4.812 -1.839 1 98.12 191 CYS A CA 1
ATOM 1431 C C . CYS A 1 191 ? -23.984 -5.336 -2.992 1 98.12 191 CYS A C 1
ATOM 1433 O O . CYS A 1 191 ? -24.375 -5.203 -4.156 1 98.12 191 CYS A O 1
ATOM 1435 N N . LEU A 1 192 ? -22.844 -5.934 -2.707 1 97.94 192 LEU A N 1
ATOM 1436 C CA . LEU A 1 192 ? -21.953 -6.484 -3.729 1 97.94 192 LEU A CA 1
ATOM 1437 C C . LEU A 1 192 ? -22.672 -7.578 -4.523 1 97.94 192 LEU A C 1
ATOM 1439 O O . LEU A 1 192 ? -22.516 -7.66 -5.746 1 97.94 192 LEU A O 1
ATOM 1443 N N . ARG A 1 193 ? -23.422 -8.391 -3.854 1 96.62 193 ARG A N 1
ATOM 1444 C CA . ARG A 1 193 ? -24.141 -9.484 -4.492 1 96.62 193 ARG A CA 1
ATOM 1445 C C . ARG A 1 193 ? -25.188 -8.961 -5.465 1 96.62 193 ARG A C 1
ATOM 1447 O O . ARG A 1 193 ? -25.641 -9.695 -6.348 1 96.62 193 ARG A O 1
ATOM 1454 N N . ASN A 1 194 ? -25.562 -7.684 -5.281 1 97.31 194 ASN A N 1
ATOM 1455 C CA . ASN A 1 194 ? -26.578 -7.09 -6.141 1 97.31 194 ASN A CA 1
ATOM 1456 C C . ASN A 1 194 ? -25.953 -6.352 -7.32 1 97.31 194 ASN A C 1
ATOM 1458 O O . ASN A 1 194 ? -26.672 -5.793 -8.156 1 97.31 194 ASN A O 1
ATOM 1462 N N . LYS A 1 195 ? -24.688 -6.297 -7.383 1 97.25 195 LYS A N 1
ATOM 1463 C CA . LYS A 1 195 ? -24.016 -5.664 -8.516 1 97.25 195 LYS A CA 1
ATOM 1464 C C . LYS A 1 195 ? -23.969 -6.602 -9.719 1 97.25 195 LYS A C 1
ATOM 1466 O O . LYS A 1 195 ? -23.906 -7.82 -9.562 1 97.25 195 LYS A O 1
ATOM 1471 N N . THR A 1 196 ? -23.969 -5.996 -10.938 1 95.12 196 THR A N 1
ATOM 1472 C CA . THR A 1 196 ? -23.797 -6.781 -12.156 1 95.12 196 THR A CA 1
ATOM 1473 C C . THR A 1 196 ? -22.328 -7.16 -12.344 1 95.12 196 THR A C 1
ATOM 1475 O O . THR A 1 196 ? -21.438 -6.523 -11.773 1 95.12 196 THR A O 1
ATOM 1478 N N . ALA A 1 197 ? -22.094 -8.172 -13.141 1 93.06 197 ALA A N 1
ATOM 1479 C CA . ALA A 1 197 ? -20.734 -8.562 -13.477 1 93.06 197 ALA A CA 1
ATOM 1480 C C . ALA A 1 197 ? -19.969 -7.406 -14.109 1 93.06 197 ALA A C 1
ATOM 1482 O O . ALA A 1 197 ? -18.766 -7.238 -13.867 1 93.06 197 ALA A O 1
ATOM 1483 N N . ARG A 1 198 ? -20.672 -6.719 -14.906 1 94.44 198 ARG A N 1
ATOM 1484 C CA . ARG A 1 198 ? -20.031 -5.578 -15.555 1 94.44 198 ARG A CA 1
ATOM 1485 C C . ARG A 1 198 ? -19.562 -4.562 -14.523 1 94.44 198 ARG A C 1
ATOM 1487 O O . ARG A 1 198 ? -18.406 -4.098 -14.578 1 94.44 198 ARG A O 1
ATOM 1494 N N . GLU A 1 199 ? -20.406 -4.191 -13.555 1 95.44 199 GLU A N 1
ATOM 1495 C CA . GLU A 1 199 ? -20.047 -3.254 -12.492 1 95.44 199 GLU A CA 1
ATOM 1496 C C . GLU A 1 199 ? -18.844 -3.766 -11.703 1 95.44 199 GLU A C 1
ATOM 1498 O O . GLU A 1 199 ? -17.906 -3.006 -11.414 1 95.44 199 GLU A O 1
ATOM 1503 N N . LEU A 1 200 ? -18.875 -4.977 -11.352 1 96.75 200 LEU A N 1
ATOM 1504 C CA . LEU A 1 200 ? -17.797 -5.586 -10.586 1 96.75 200 LEU A CA 1
ATOM 1505 C C . LEU A 1 200 ? -16.484 -5.551 -11.375 1 96.75 200 LEU A C 1
ATOM 1507 O O . LEU A 1 200 ? -15.445 -5.176 -10.836 1 96.75 200 LEU A O 1
ATOM 1511 N N . GLN A 1 201 ? -16.5 -5.879 -12.672 1 96.25 201 GLN A N 1
ATOM 1512 C CA . GLN A 1 201 ? -15.312 -5.977 -13.5 1 96.25 201 GLN A CA 1
ATOM 1513 C C . GLN A 1 201 ? -14.688 -4.605 -13.734 1 96.25 201 GLN A C 1
ATOM 1515 O O . GLN A 1 201 ? -13.469 -4.484 -13.867 1 96.25 201 GLN A O 1
ATOM 1520 N N . GLU A 1 202 ? -15.5 -3.596 -13.758 1 96 202 GLU A N 1
ATOM 1521 C CA . GLU A 1 202 ? -15 -2.236 -13.938 1 96 202 GLU A CA 1
ATOM 1522 C C . GLU A 1 202 ? -14.109 -1.812 -12.773 1 96 202 GLU A C 1
ATOM 1524 O O . GLU A 1 202 ? -13.266 -0.931 -12.93 1 96 202 GLU A O 1
ATOM 1529 N N . GLN A 1 203 ? -14.305 -2.447 -11.602 1 97.12 203 GLN A N 1
ATOM 1530 C CA . GLN A 1 203 ? -13.555 -2.082 -10.406 1 97.12 203 GLN A CA 1
ATOM 1531 C C . GLN A 1 203 ? -12.609 -3.205 -9.984 1 97.12 203 GLN A C 1
ATOM 1533 O O . GLN A 1 203 ? -12.062 -3.186 -8.883 1 97.12 203 GLN A O 1
ATOM 1538 N N . ASN A 1 204 ? -12.43 -4.18 -10.844 1 97.62 204 ASN A N 1
ATOM 1539 C CA . ASN A 1 204 ? -11.594 -5.348 -10.57 1 97.62 204 ASN A CA 1
ATOM 1540 C C . ASN A 1 204 ? -10.172 -5.156 -11.086 1 97.62 204 ASN A C 1
ATOM 1542 O O . ASN A 1 204 ? -9.805 -5.711 -12.117 1 97.62 204 ASN A O 1
ATOM 1546 N N . PHE A 1 205 ? -9.383 -4.328 -10.383 1 97.75 205 PHE A N 1
ATOM 1547 C CA . PHE A 1 205 ? -7.992 -4.074 -10.734 1 97.75 205 PHE A CA 1
ATOM 1548 C C . PHE A 1 205 ? -7.094 -4.18 -9.508 1 97.75 205 PHE A C 1
ATOM 1550 O O . PHE A 1 205 ? -7.578 -4.18 -8.375 1 97.75 205 PHE A O 1
ATOM 1557 N N . ASN A 1 206 ? -5.809 -4.273 -9.711 1 98.12 206 ASN A N 1
ATOM 1558 C CA . ASN A 1 206 ? -4.828 -4.457 -8.641 1 98.12 206 ASN A CA 1
ATOM 1559 C C . ASN A 1 206 ? -4.547 -3.15 -7.906 1 98.12 206 ASN A C 1
ATOM 1561 O O . ASN A 1 206 ? -4.59 -2.076 -8.508 1 98.12 206 ASN A O 1
ATOM 1565 N N . ILE A 1 207 ? -4.258 -3.244 -6.625 1 98.62 207 ILE A N 1
ATOM 1566 C CA . ILE A 1 207 ? -3.703 -2.186 -5.789 1 98.62 207 ILE A CA 1
ATOM 1567 C C . ILE A 1 207 ? -2.473 -2.705 -5.051 1 98.62 207 ILE A C 1
ATOM 1569 O O . ILE A 1 207 ? -2.176 -3.902 -5.09 1 98.62 207 ILE A O 1
ATOM 1573 N N . PRO A 1 208 ? -1.624 -1.835 -4.426 1 98.75 208 PRO A N 1
ATOM 1574 C CA . PRO A 1 208 ? -0.389 -2.299 -3.787 1 98.75 208 PRO A CA 1
ATOM 1575 C C . PRO A 1 208 ? -0.649 -3.242 -2.615 1 98.75 208 PRO A C 1
ATOM 1577 O O . PRO A 1 208 ? -1.651 -3.094 -1.909 1 98.75 208 PRO A O 1
ATOM 1580 N N . LEU A 1 209 ? 0.287 -4.184 -2.441 1 98.56 209 LEU A N 1
ATOM 1581 C CA . LEU A 1 209 ? 0.349 -4.906 -1.177 1 98.56 209 LEU A CA 1
ATOM 1582 C C . LEU A 1 209 ? 0.682 -3.961 -0.027 1 98.56 209 LEU A C 1
ATOM 1584 O O . LEU A 1 209 ? 1.28 -2.904 -0.239 1 98.56 209 LEU A O 1
ATOM 1588 N N . PRO A 1 210 ? 0.241 -4.312 1.228 1 97.62 210 PRO A N 1
ATOM 1589 C CA . PRO A 1 210 ? 0.645 -3.465 2.352 1 97.62 210 PRO A CA 1
ATOM 1590 C C . PRO A 1 210 ? 2.158 -3.291 2.445 1 97.62 210 PRO A C 1
ATOM 1592 O O . PRO A 1 210 ? 2.893 -4.277 2.539 1 97.62 210 PRO A O 1
ATOM 1595 N N . GLY A 1 211 ? 2.588 -2.076 2.357 1 97.5 211 GLY A N 1
ATOM 1596 C CA . GLY A 1 211 ? 4.012 -1.792 2.459 1 97.5 211 GLY A CA 1
ATOM 1597 C C . GLY A 1 211 ? 4.703 -1.72 1.11 1 97.5 211 GLY A C 1
ATOM 1598 O O . GLY A 1 211 ? 5.918 -1.525 1.04 1 97.5 211 GLY A O 1
ATOM 1599 N N . ALA A 1 212 ? 3.965 -1.904 0.017 1 98.56 212 ALA A N 1
ATOM 1600 C CA . ALA A 1 212 ? 4.527 -1.768 -1.324 1 98.56 212 ALA A CA 1
ATOM 1601 C C . ALA A 1 212 ? 4.23 -0.389 -1.906 1 98.56 212 ALA A C 1
ATOM 1603 O O . ALA A 1 212 ? 3.342 0.318 -1.422 1 98.56 212 ALA A O 1
ATOM 1604 N N . ALA A 1 213 ? 5.023 -0.014 -2.885 1 98.56 213 ALA A N 1
ATOM 1605 C CA . ALA A 1 213 ? 4.848 1.28 -3.537 1 98.56 213 ALA A CA 1
ATOM 1606 C C . ALA A 1 213 ? 3.895 1.169 -4.723 1 98.56 213 ALA A C 1
ATOM 1608 O O . ALA A 1 213 ? 3.162 2.113 -5.031 1 98.56 213 ALA A O 1
ATOM 1609 N N . ASN A 1 214 ? 3.91 0.05 -5.422 1 98.5 214 ASN A N 1
ATOM 1610 C CA . ASN A 1 214 ? 3.088 -0.232 -6.594 1 98.5 214 ASN A CA 1
ATOM 1611 C C . ASN A 1 214 ? 2.43 -1.605 -6.5 1 98.5 214 ASN A C 1
ATOM 1613 O O . ASN A 1 214 ? 2.83 -2.436 -5.68 1 98.5 214 ASN A O 1
ATOM 1617 N N . PRO A 1 215 ? 1.349 -1.825 -7.336 1 98.5 215 PRO A N 1
ATOM 1618 C CA . PRO A 1 215 ? 0.695 -3.135 -7.305 1 98.5 215 PRO A CA 1
ATOM 1619 C C . PRO A 1 215 ? 1.633 -4.273 -7.703 1 98.5 215 PRO A C 1
ATOM 1621 O O . PRO A 1 215 ? 2.523 -4.078 -8.539 1 98.5 215 PRO A O 1
ATOM 1624 N N . PRO A 1 216 ? 1.437 -5.406 -7.141 1 98.31 216 PRO A N 1
ATOM 1625 C CA . PRO A 1 216 ? 2.162 -6.594 -7.598 1 98.31 216 PRO A CA 1
ATOM 1626 C C . PRO A 1 216 ? 1.674 -7.098 -8.953 1 98.31 216 PRO A C 1
ATOM 1628 O O . PRO A 1 216 ? 0.673 -6.602 -9.477 1 98.31 216 PRO A O 1
ATOM 1631 N N . ASN A 1 217 ? 2.424 -8.07 -9.523 1 97.88 217 ASN A N 1
ATOM 1632 C CA . ASN A 1 217 ? 1.983 -8.68 -10.773 1 97.88 217 ASN A CA 1
ATOM 1633 C C . ASN A 1 217 ? 0.623 -9.352 -10.617 1 97.88 217 ASN A C 1
ATOM 1635 O O . ASN A 1 217 ? -0.198 -9.328 -11.531 1 97.88 217 ASN A O 1
ATOM 1639 N N . TYR A 1 218 ? 0.391 -10.016 -9.477 1 97.5 218 TYR A N 1
ATOM 1640 C CA . TYR A 1 218 ? -0.856 -10.695 -9.141 1 97.5 218 TYR A CA 1
ATOM 1641 C C . TYR A 1 218 ? -1.276 -10.383 -7.711 1 97.5 218 TYR A C 1
ATOM 1643 O O . TYR A 1 218 ? -0.544 -10.68 -6.762 1 97.5 218 TYR A O 1
ATOM 1651 N N . LEU A 1 219 ? -2.453 -9.859 -7.59 1 97.94 219 LEU A N 1
ATOM 1652 C CA . LEU A 1 219 ? -2.879 -9.336 -6.293 1 97.94 219 LEU A CA 1
ATOM 1653 C C . LEU A 1 219 ? -3.645 -10.398 -5.508 1 97.94 219 LEU A C 1
ATOM 1655 O O . LEU A 1 219 ? -3.326 -10.664 -4.348 1 97.94 219 LEU A O 1
ATOM 1659 N N . TYR A 1 220 ? -4.641 -11.047 -6.086 1 97.62 220 TYR A N 1
ATOM 1660 C CA . TYR A 1 220 ? -5.477 -12.031 -5.41 1 97.62 220 TYR A CA 1
ATOM 1661 C C . TYR A 1 220 ? -4.801 -13.398 -5.391 1 97.62 220 TYR A C 1
ATOM 1663 O O . TYR A 1 220 ? -4.738 -14.078 -6.414 1 97.62 220 TYR A O 1
ATOM 1671 N N . VAL A 1 221 ? -4.258 -13.766 -4.277 1 97.38 221 VAL A N 1
ATOM 1672 C CA . VAL A 1 221 ? -3.633 -15.07 -4.086 1 97.38 221 VAL A CA 1
ATOM 1673 C C . VAL A 1 221 ? -4.191 -15.734 -2.83 1 97.38 221 VAL A C 1
ATOM 1675 O O . VAL A 1 221 ? -4.852 -15.078 -2.02 1 97.38 221 VAL A O 1
ATOM 1678 N N . PRO A 1 222 ? -4.02 -17.062 -2.676 1 98.38 222 PRO A N 1
ATOM 1679 C CA . PRO A 1 222 ? -4.516 -17.75 -1.479 1 98.38 222 PRO A CA 1
ATOM 1680 C C . PRO A 1 222 ? -3.975 -17.141 -0.185 1 98.38 222 PRO A C 1
ATOM 1682 O O . PRO A 1 222 ? -2.805 -16.75 -0.122 1 98.38 222 PRO A O 1
ATOM 1685 N N . CYS A 1 223 ? -4.809 -17.016 0.8 1 97.94 223 CYS A N 1
ATOM 1686 C CA . CYS A 1 223 ? -4.371 -16.516 2.1 1 97.94 223 CYS A CA 1
ATOM 1687 C C . CYS A 1 223 ? -4.289 -17.656 3.119 1 97.94 223 CYS A C 1
ATOM 1689 O O . CYS A 1 223 ? -4.742 -18.766 2.854 1 97.94 223 CYS A O 1
ATOM 1691 N N . LEU A 1 224 ? -3.686 -17.422 4.266 1 98.38 224 LEU A N 1
ATOM 1692 C CA . LEU A 1 224 ? -3.594 -18.375 5.363 1 98.38 224 LEU A CA 1
ATOM 1693 C C . LEU A 1 224 ? -4.957 -18.594 6.016 1 98.38 224 LEU A C 1
ATOM 1695 O O . LEU A 1 224 ? -5.305 -17.891 6.977 1 98.38 224 LEU A O 1
ATOM 1699 N N . ASP A 1 225 ? -5.652 -19.562 5.586 1 98 225 ASP A N 1
ATOM 1700 C CA . ASP A 1 225 ? -7.031 -19.75 6.027 1 98 225 ASP A CA 1
ATOM 1701 C C . ASP A 1 225 ? -7.129 -20.828 7.102 1 98 225 ASP A C 1
ATOM 1703 O O . ASP A 1 225 ? -8.219 -21.109 7.602 1 98 225 ASP A O 1
ATOM 1707 N N . GLY A 1 226 ? -6.043 -21.516 7.406 1 97.5 226 GLY A N 1
ATOM 1708 C CA . GLY A 1 226 ? -6.035 -22.531 8.453 1 97.5 226 GLY A CA 1
ATOM 1709 C C . GLY A 1 226 ? -6.449 -23.906 7.961 1 97.5 226 GLY A C 1
ATOM 1710 O O . GLY A 1 226 ? -6.387 -24.891 8.703 1 97.5 226 GLY A O 1
ATOM 1711 N N . GLU A 1 227 ? -6.836 -24.016 6.695 1 97.31 227 GLU A N 1
ATOM 1712 C CA . GLU A 1 227 ? -7.27 -25.297 6.141 1 97.31 227 GLU A CA 1
ATOM 1713 C C . GLU A 1 227 ? -6.43 -25.672 4.926 1 97.31 227 GLU A C 1
ATOM 1715 O O . GLU A 1 227 ? -5.711 -26.672 4.961 1 97.31 227 GLU A O 1
ATOM 1720 N N . TYR A 1 228 ? -6.516 -24.922 3.883 1 98.25 228 TYR A N 1
ATOM 1721 C CA . TYR A 1 228 ? -5.688 -25.172 2.711 1 98.25 228 TYR A CA 1
ATOM 1722 C C . TYR A 1 228 ? -4.25 -24.734 2.951 1 98.25 228 TYR A C 1
ATOM 1724 O O . TYR A 1 228 ? -3.307 -25.438 2.584 1 98.25 228 TYR A O 1
ATOM 1732 N N . LEU A 1 229 ? -4.137 -23.547 3.51 1 98.19 229 LEU A N 1
ATOM 1733 C CA . LEU A 1 229 ? -2.854 -23.047 3.992 1 98.19 229 LEU A CA 1
ATOM 1734 C C . LEU A 1 229 ? -2.871 -22.875 5.508 1 98.19 229 LEU A C 1
ATOM 1736 O O . LEU A 1 229 ? -3.303 -21.844 6.012 1 98.19 229 LEU A O 1
ATOM 1740 N N . THR A 1 230 ? -2.385 -23.859 6.227 1 98.19 230 THR A N 1
ATOM 1741 C CA . THR A 1 230 ? -2.35 -23.844 7.688 1 98.19 230 THR A CA 1
ATOM 1742 C C . THR A 1 230 ? -1.148 -23.047 8.188 1 98.19 230 THR A C 1
ATOM 1744 O O . THR A 1 230 ? -1.091 -22.672 9.367 1 98.19 230 THR A O 1
ATOM 1747 N N . ASP A 1 231 ? -0.179 -22.828 7.324 1 98.19 231 ASP A N 1
ATOM 1748 C CA . ASP A 1 231 ? 1.045 -22.078 7.562 1 98.19 231 ASP A CA 1
ATOM 1749 C C . ASP A 1 231 ? 1.683 -21.625 6.25 1 98.19 231 ASP A C 1
ATOM 1751 O O . ASP A 1 231 ? 1.165 -21.922 5.172 1 98.19 231 ASP A O 1
ATOM 1755 N N . TYR A 1 232 ? 2.732 -20.844 6.324 1 98.12 232 TYR A N 1
ATOM 1756 C CA . TYR A 1 232 ? 3.494 -20.5 5.133 1 98.12 232 TYR A CA 1
ATOM 1757 C C . TYR A 1 232 ? 4.09 -21.734 4.484 1 98.12 232 TYR A C 1
ATOM 1759 O O . TYR A 1 232 ? 4.512 -22.672 5.18 1 98.12 232 TYR A O 1
ATOM 1767 N N . THR A 1 233 ? 4.172 -21.797 3.168 1 97.94 233 THR A N 1
ATOM 1768 C CA . THR A 1 233 ? 4.445 -23 2.393 1 97.94 233 THR A CA 1
ATOM 1769 C C . THR A 1 233 ? 5.84 -23.547 2.709 1 97.94 233 THR A C 1
ATOM 1771 O O . THR A 1 233 ? 6.012 -24.75 2.9 1 97.94 233 THR A O 1
ATOM 1774 N N . TYR A 1 234 ? 6.848 -22.672 2.771 1 98.19 234 TYR A N 1
ATOM 1775 C CA . TYR A 1 234 ? 8.195 -23.141 3.045 1 98.19 234 TYR A CA 1
ATOM 1776 C C . TYR A 1 234 ? 8.266 -23.828 4.406 1 98.19 234 TYR A C 1
ATOM 1778 O O . TYR A 1 234 ? 9 -24.812 4.578 1 98.19 234 TYR A O 1
ATOM 1786 N N . ARG A 1 235 ? 7.496 -23.312 5.445 1 97.62 235 ARG A N 1
ATOM 1787 C CA . ARG A 1 235 ? 7.484 -23.984 6.746 1 97.62 235 ARG A CA 1
ATOM 1788 C C . ARG A 1 235 ? 6.809 -25.344 6.656 1 97.62 235 ARG A C 1
ATOM 1790 O O . ARG A 1 235 ? 7.273 -26.312 7.262 1 97.62 235 ARG A O 1
ATOM 1797 N N . LEU A 1 236 ? 5.723 -25.438 5.891 1 98.44 236 LEU A N 1
ATOM 1798 C CA . LEU A 1 236 ? 5.031 -26.703 5.707 1 98.44 236 LEU A CA 1
ATOM 1799 C C . LEU A 1 236 ? 5.949 -27.734 5.066 1 98.44 236 LEU A C 1
ATOM 1801 O O . LEU A 1 236 ? 6 -28.891 5.508 1 98.44 236 LEU A O 1
ATOM 1805 N N . ILE A 1 237 ? 6.672 -27.281 4.066 1 97.5 237 ILE A N 1
ATOM 1806 C CA . ILE A 1 237 ? 7.59 -28.156 3.342 1 97.5 237 ILE A CA 1
ATOM 1807 C C . ILE A 1 237 ? 8.719 -28.594 4.266 1 97.5 237 ILE A C 1
ATOM 1809 O O . ILE A 1 237 ? 9.047 -29.781 4.336 1 97.5 237 ILE A O 1
ATOM 1813 N N . GLN A 1 238 ? 9.258 -27.672 5.027 1 96.31 238 GLN A N 1
ATOM 1814 C CA . GLN A 1 238 ? 10.391 -27.938 5.91 1 96.31 238 GLN A CA 1
ATOM 1815 C C . GLN A 1 238 ? 9.977 -28.875 7.047 1 96.31 238 GLN A C 1
ATOM 1817 O O . GLN A 1 238 ? 10.773 -29.703 7.492 1 96.31 238 GLN A O 1
ATOM 1822 N N . ASP A 1 239 ? 8.695 -28.797 7.426 1 97.38 239 ASP A N 1
ATOM 1823 C CA . ASP A 1 239 ? 8.188 -29.594 8.539 1 97.38 239 ASP A CA 1
ATOM 1824 C C . ASP A 1 239 ? 7.715 -30.969 8.055 1 97.38 239 ASP A C 1
ATOM 1826 O O . ASP A 1 239 ? 7.324 -31.812 8.859 1 97.38 239 ASP A O 1
ATOM 1830 N N . GLY A 1 240 ? 7.738 -31.172 6.738 1 98.06 240 GLY A N 1
ATOM 1831 C CA . GLY A 1 240 ? 7.305 -32.438 6.18 1 98.06 240 GLY A CA 1
ATOM 1832 C C . GLY A 1 240 ? 5.801 -32.625 6.203 1 98.06 240 GLY A C 1
ATOM 1833 O O . GLY A 1 240 ? 5.305 -33.75 6.176 1 98.06 240 GLY A O 1
ATOM 1834 N N . ARG A 1 241 ? 5.102 -31.516 6.312 1 98.12 241 ARG A N 1
ATOM 1835 C CA . ARG A 1 241 ? 3.645 -31.562 6.406 1 98.12 241 ARG A CA 1
ATOM 1836 C C . ARG A 1 241 ? 3.006 -31.484 5.023 1 98.12 241 ARG A C 1
ATOM 1838 O O . ARG A 1 241 ? 2.309 -30.516 4.707 1 98.12 241 ARG A O 1
ATOM 1845 N N . PHE A 1 242 ? 3.148 -32.5 4.27 1 98.75 242 PHE A N 1
ATOM 1846 C CA . PHE A 1 242 ? 2.602 -32.656 2.926 1 98.75 242 PHE A CA 1
ATOM 1847 C C . PHE A 1 242 ? 2.365 -34.125 2.586 1 98.75 242 PHE A C 1
ATOM 1849 O O . PHE A 1 242 ? 2.959 -35 3.199 1 98.75 242 PHE A O 1
ATOM 1856 N N . ILE A 1 243 ? 1.494 -34.375 1.662 1 98.75 243 ILE A N 1
ATOM 1857 C CA . ILE A 1 243 ? 1.222 -35.719 1.161 1 98.75 243 ILE A CA 1
ATOM 1858 C C . ILE A 1 243 ? 2.438 -36.25 0.399 1 98.75 243 ILE A C 1
ATOM 1860 O O . ILE A 1 243 ? 3.055 -35.5 -0.375 1 98.75 243 ILE A O 1
ATOM 1864 N N . LYS A 1 244 ? 2.779 -37.5 0.619 1 98.5 244 LYS A N 1
ATOM 1865 C CA . LYS A 1 244 ? 3.965 -38.125 0.027 1 98.5 244 LYS A CA 1
ATOM 1866 C C . LYS A 1 244 ? 3.592 -39 -1.152 1 98.5 244 LYS A C 1
ATOM 1868 O O . LYS A 1 244 ? 3.236 -40.188 -0.967 1 98.5 244 LYS A O 1
ATOM 1873 N N . VAL A 1 245 ? 3.721 -38.469 -2.334 1 98.62 245 VAL A N 1
ATOM 1874 C CA . VAL A 1 245 ? 3.369 -39.188 -3.561 1 98.62 245 VAL A CA 1
ATOM 1875 C C . VAL A 1 245 ? 4.438 -38.938 -4.625 1 98.62 245 VAL A C 1
ATOM 1877 O O . VAL A 1 245 ? 5.211 -37.969 -4.523 1 98.62 245 VAL A O 1
ATOM 1880 N N . PRO A 1 246 ? 4.516 -39.812 -5.707 1 98.62 246 PRO A N 1
ATOM 1881 C CA . PRO A 1 246 ? 5.414 -39.562 -6.832 1 98.62 246 PRO A CA 1
ATOM 1882 C C . PRO A 1 246 ? 5.172 -38.188 -7.473 1 98.62 246 PRO A C 1
ATOM 1884 O O . PRO A 1 246 ? 4.043 -37.688 -7.469 1 98.62 246 PRO A O 1
ATOM 1887 N N . SER A 1 247 ? 6.273 -37.625 -8.016 1 98.81 247 SER A N 1
ATOM 1888 C CA . SER A 1 247 ? 6.082 -36.25 -8.461 1 98.81 247 SER A CA 1
ATOM 1889 C C . SER A 1 247 ? 7.02 -35.906 -9.609 1 98.81 247 SER A C 1
ATOM 1891 O O . SER A 1 247 ? 8.078 -36.531 -9.766 1 98.81 247 SER A O 1
ATOM 1893 N N . ILE A 1 248 ? 6.586 -34.969 -10.453 1 98.75 248 ILE A N 1
ATOM 1894 C CA . ILE A 1 248 ? 7.402 -34.219 -11.391 1 98.75 248 ILE A CA 1
ATOM 1895 C C . ILE A 1 248 ? 7.242 -32.719 -11.109 1 98.75 248 ILE A C 1
ATOM 1897 O O . ILE A 1 248 ? 6.129 -32.188 -11.141 1 98.75 248 ILE A O 1
ATOM 1901 N N . PHE A 1 249 ? 8.32 -32.062 -10.734 1 98.69 249 PHE A N 1
ATOM 1902 C CA . PHE A 1 249 ? 8.352 -30.609 -10.609 1 98.69 249 PHE A CA 1
ATOM 1903 C C . PHE A 1 249 ? 9.383 -30.016 -11.562 1 98.69 249 PHE A C 1
ATOM 1905 O O . PHE A 1 249 ? 10.453 -30.594 -11.773 1 98.69 249 PHE A O 1
ATOM 1912 N N . GLY A 1 250 ? 9.102 -28.891 -12.086 1 98.38 250 GLY A N 1
ATOM 1913 C CA . GLY A 1 250 ? 10.094 -28.219 -12.922 1 98.38 250 GLY A CA 1
ATOM 1914 C C . GLY A 1 250 ? 9.719 -26.797 -13.258 1 98.38 250 GLY A C 1
ATOM 1915 O O . GLY A 1 250 ? 8.75 -26.25 -12.719 1 98.38 250 GLY A O 1
ATOM 1916 N N . ASP A 1 251 ? 10.57 -26.141 -14.031 1 98.06 251 ASP A N 1
ATOM 1917 C CA . ASP A 1 251 ? 10.43 -24.766 -14.469 1 98.06 251 ASP A CA 1
ATOM 1918 C C . ASP A 1 251 ? 11.18 -24.516 -15.781 1 98.06 251 ASP A C 1
ATOM 1920 O O . ASP A 1 251 ? 11.711 -25.469 -16.375 1 98.06 251 ASP A O 1
ATOM 1924 N N . ASP A 1 252 ? 11.055 -23.328 -16.281 1 98.69 252 ASP A N 1
ATOM 1925 C CA . ASP A 1 252 ? 11.641 -22.938 -17.562 1 98.69 252 ASP A CA 1
ATOM 1926 C C . ASP A 1 252 ? 12.922 -22.141 -17.359 1 98.69 252 ASP A C 1
ATOM 1928 O O . ASP A 1 252 ? 13.055 -21.406 -16.375 1 98.69 252 ASP A O 1
ATOM 1932 N N . THR A 1 253 ? 13.766 -22.188 -18.297 1 98.44 253 THR A N 1
ATOM 1933 C CA . THR A 1 253 ? 15.094 -21.594 -18.172 1 98.44 253 THR A CA 1
ATOM 1934 C C . THR A 1 253 ? 15.008 -20.094 -17.891 1 98.44 253 THR A C 1
ATOM 1936 O O . THR A 1 253 ? 15.789 -19.562 -17.109 1 98.44 253 THR A O 1
ATOM 1939 N N . ASN A 1 254 ? 14.094 -19.438 -18.609 1 98.38 254 ASN A N 1
ATOM 1940 C CA . ASN A 1 254 ? 13.914 -18 -18.469 1 98.38 254 ASN A CA 1
ATOM 1941 C C . ASN A 1 254 ? 12.477 -17.641 -18.094 1 98.38 254 ASN A C 1
ATOM 1943 O O . ASN A 1 254 ? 11.867 -16.766 -18.734 1 98.38 254 ASN A O 1
ATOM 1947 N N . GLY A 1 255 ? 11.977 -18.359 -17.047 1 97.94 255 GLY A N 1
ATOM 1948 C CA . GLY A 1 255 ? 10.578 -18.281 -16.672 1 97.94 255 GLY A CA 1
ATOM 1949 C C . GLY A 1 255 ? 10.172 -16.922 -16.156 1 97.94 255 GLY A C 1
ATOM 1950 O O . GLY A 1 255 ? 8.977 -16.609 -16.062 1 97.94 255 GLY A O 1
ATOM 1951 N N . GLY A 1 256 ? 11.133 -16 -15.898 1 98.25 256 GLY A N 1
ATOM 1952 C CA . GLY A 1 256 ? 10.828 -14.711 -15.305 1 98.25 256 GLY A CA 1
ATOM 1953 C C . GLY A 1 256 ? 10.688 -13.602 -16.328 1 98.25 256 GLY A C 1
ATOM 1954 O O . GLY A 1 256 ? 10.219 -12.508 -16 1 98.25 256 GLY A O 1
ATOM 1955 N N . THR A 1 257 ? 10.969 -13.781 -17.594 1 98 257 THR A N 1
ATOM 1956 C CA . THR A 1 257 ? 11.172 -12.727 -18.578 1 98 257 THR A CA 1
ATOM 1957 C C . THR A 1 257 ? 9.852 -12.062 -18.938 1 98 257 THR A C 1
ATOM 1959 O O . THR A 1 257 ? 9.82 -10.891 -19.344 1 98 257 THR A O 1
ATOM 1962 N N . LYS A 1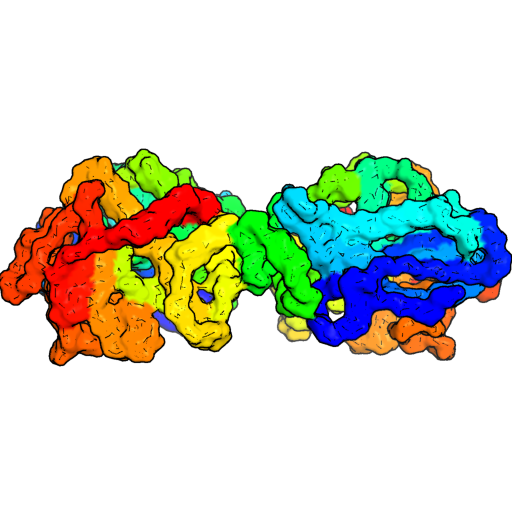 258 ? 8.758 -12.766 -18.719 1 97.38 258 LYS A N 1
ATOM 1963 C CA . LYS A 1 258 ? 7.465 -12.195 -19.078 1 97.38 258 LYS A CA 1
ATOM 1964 C C . LYS A 1 258 ? 6.93 -11.297 -17.953 1 97.38 258 LYS A C 1
ATOM 1966 O O . LYS A 1 258 ? 5.961 -10.57 -18.156 1 97.38 258 LYS A O 1
ATOM 1971 N N . PHE A 1 259 ? 7.578 -11.289 -16.828 1 98.38 259 PHE A N 1
ATOM 1972 C CA . PHE A 1 259 ? 6.961 -10.688 -15.664 1 98.38 259 PHE A CA 1
ATOM 1973 C C . PHE A 1 259 ? 7.695 -9.414 -15.25 1 98.38 259 PHE A C 1
ATOM 1975 O O . PHE A 1 259 ? 7.082 -8.461 -14.773 1 98.38 259 PHE A O 1
ATOM 1982 N N . ALA A 1 260 ? 9.016 -9.375 -15.422 1 98.19 260 ALA A N 1
ATOM 1983 C CA . ALA A 1 260 ? 9.82 -8.25 -14.969 1 98.19 260 ALA A CA 1
ATOM 1984 C C . ALA A 1 260 ? 9.664 -7.051 -15.898 1 98.19 260 ALA A C 1
ATOM 1986 O O . ALA A 1 260 ? 9.422 -7.215 -17.094 1 98.19 260 ALA A O 1
ATOM 1987 N N . PRO A 1 261 ? 9.789 -5.863 -15.383 1 98 261 PRO A N 1
ATOM 1988 C CA . PRO A 1 261 ? 9.664 -4.684 -16.234 1 98 261 PRO A CA 1
ATOM 1989 C C . PRO A 1 261 ? 10.766 -4.602 -17.297 1 98 261 PRO A C 1
ATOM 1991 O O . PRO A 1 261 ? 11.945 -4.523 -16.953 1 98 261 PRO A O 1
ATOM 1994 N N . ARG A 1 262 ? 10.406 -4.43 -18.531 1 97.19 262 ARG A N 1
ATOM 1995 C CA . ARG A 1 262 ? 11.344 -4.434 -19.656 1 97.19 262 ARG A CA 1
ATOM 1996 C C . ARG A 1 262 ? 12.227 -3.193 -19.625 1 97.19 262 ARG A C 1
ATOM 1998 O O . ARG A 1 262 ? 13.32 -3.193 -20.203 1 97.19 262 ARG A O 1
ATOM 2005 N N . ASN A 1 263 ? 11.781 -2.191 -18.938 1 96.69 263 ASN A N 1
ATOM 2006 C CA . ASN A 1 263 ? 12.508 -0.927 -18.969 1 96.69 263 ASN A CA 1
ATOM 2007 C C . ASN A 1 263 ? 13.398 -0.763 -17.734 1 96.69 263 ASN A C 1
ATOM 2009 O O . ASN A 1 263 ? 13.961 0.309 -17.516 1 96.69 263 ASN A O 1
ATOM 2013 N N . ALA A 1 264 ? 13.508 -1.758 -16.875 1 97 264 ALA A N 1
ATOM 2014 C CA . ALA A 1 264 ? 14.406 -1.645 -15.727 1 97 264 ALA A CA 1
ATOM 2015 C C . ALA A 1 264 ? 15.836 -1.337 -16.172 1 97 264 ALA A C 1
ATOM 2017 O O . ALA A 1 264 ? 16.453 -2.139 -16.859 1 97 264 ALA A O 1
ATOM 2018 N N . SER A 1 265 ? 16.359 -0.206 -15.758 1 96.44 265 SER A N 1
ATOM 2019 C CA . SER A 1 265 ? 17.641 0.27 -16.281 1 96.44 265 SER A CA 1
ATOM 2020 C C . SER A 1 265 ? 18.703 0.3 -15.195 1 96.44 265 SER A C 1
ATOM 2022 O O . SER A 1 265 ? 19.891 0.448 -15.484 1 96.44 265 SER A O 1
ATOM 2024 N N . THR A 1 266 ? 18.297 0.179 -13.93 1 96.38 266 THR A N 1
ATOM 2025 C CA . THR A 1 266 ? 19.219 0.229 -12.812 1 96.38 266 THR A CA 1
ATOM 2026 C C . THR A 1 266 ? 18.953 -0.899 -11.828 1 96.38 266 THR A C 1
ATOM 2028 O O . THR A 1 266 ? 17.859 -1.478 -11.828 1 96.38 266 THR A O 1
ATOM 2031 N N . LEU A 1 267 ? 19.953 -1.238 -11.023 1 97.38 267 LEU A N 1
ATOM 2032 C CA . LEU A 1 267 ? 19.766 -2.209 -9.953 1 97.38 267 LEU A CA 1
ATOM 2033 C C . LEU A 1 267 ? 18.688 -1.746 -8.984 1 97.38 267 LEU A C 1
ATOM 2035 O O . LEU A 1 267 ? 17.938 -2.564 -8.445 1 97.38 267 LEU A O 1
ATOM 2039 N N . ALA A 1 268 ? 18.594 -0.452 -8.758 1 97.81 268 ALA A N 1
ATOM 2040 C CA . ALA A 1 268 ? 17.578 0.118 -7.879 1 97.81 268 ALA A CA 1
ATOM 2041 C C . ALA A 1 268 ? 16.172 -0.158 -8.406 1 97.81 268 ALA A C 1
ATOM 2043 O O . ALA A 1 268 ? 15.266 -0.494 -7.641 1 97.81 268 ALA A O 1
ATOM 2044 N N . GLU A 1 269 ? 16 0.011 -9.648 1 97.81 269 GLU A N 1
ATOM 2045 C CA . GLU A 1 269 ? 14.711 -0.277 -10.25 1 97.81 269 GLU A CA 1
ATOM 2046 C C . GLU A 1 269 ? 14.359 -1.759 -10.133 1 97.81 269 GLU A C 1
ATOM 2048 O O . GLU A 1 269 ? 13.211 -2.113 -9.875 1 97.81 269 GLU A O 1
ATOM 2053 N N . SER A 1 270 ? 15.383 -2.631 -10.359 1 98.25 270 SER A N 1
ATOM 2054 C CA . SER A 1 270 ? 15.188 -4.062 -10.148 1 98.25 270 SER A CA 1
ATOM 2055 C C . SER A 1 270 ? 14.758 -4.352 -8.719 1 98.25 270 SER A C 1
ATOM 2057 O O . SER A 1 270 ? 13.805 -5.102 -8.492 1 98.25 270 SER A O 1
ATOM 2059 N N . ASN A 1 271 ? 15.453 -3.752 -7.754 1 98.75 271 ASN A N 1
ATOM 2060 C CA . ASN A 1 271 ? 15.125 -3.934 -6.344 1 98.75 271 ASN A CA 1
ATOM 2061 C C . ASN A 1 271 ? 13.727 -3.412 -6.016 1 98.75 271 ASN A C 1
ATOM 2063 O O . ASN A 1 271 ? 13.008 -4.012 -5.215 1 98.75 271 ASN A O 1
ATOM 2067 N N . SER A 1 272 ? 13.328 -2.314 -6.59 1 98.69 272 SER A N 1
ATOM 2068 C CA . SER A 1 272 ? 11.992 -1.765 -6.371 1 98.69 272 SER A CA 1
ATOM 2069 C C . SER A 1 272 ? 10.914 -2.711 -6.887 1 98.69 272 SER A C 1
ATOM 2071 O O . SER A 1 272 ? 9.883 -2.9 -6.234 1 98.69 272 SER A O 1
ATOM 2073 N N . PHE A 1 273 ? 11.172 -3.301 -8.039 1 98.88 273 PHE A N 1
ATOM 2074 C CA . PHE A 1 273 ? 10.258 -4.301 -8.594 1 98.88 273 PHE A CA 1
ATOM 2075 C C . PHE A 1 273 ? 10.102 -5.473 -7.633 1 98.88 273 PHE A C 1
ATOM 2077 O O . PHE A 1 273 ? 8.992 -5.941 -7.391 1 98.88 273 PHE A O 1
ATOM 2084 N N . MET A 1 274 ? 11.188 -5.914 -7.086 1 98.69 274 MET A N 1
ATOM 2085 C CA . MET A 1 274 ? 11.141 -7.031 -6.148 1 98.69 274 MET A CA 1
ATOM 2086 C C . MET A 1 274 ? 10.367 -6.652 -4.891 1 98.69 274 MET A C 1
ATOM 2088 O O . MET A 1 274 ? 9.594 -7.457 -4.367 1 98.69 274 MET A O 1
ATOM 2092 N N . LEU A 1 275 ? 10.461 -5.391 -4.414 1 98.56 275 LEU A N 1
ATOM 2093 C CA . LEU A 1 275 ? 9.75 -4.926 -3.229 1 98.56 275 LEU A CA 1
ATOM 2094 C C . LEU A 1 275 ? 8.25 -4.852 -3.49 1 98.56 275 LEU A C 1
ATOM 2096 O O . LEU A 1 275 ? 7.449 -5.078 -2.584 1 98.56 275 LEU A O 1
ATOM 2100 N N . ASP A 1 276 ? 7.891 -4.547 -4.719 1 98.56 276 ASP A N 1
ATOM 2101 C CA . ASP A 1 276 ? 6.477 -4.457 -5.07 1 98.56 276 ASP A CA 1
ATOM 2102 C C . ASP A 1 276 ? 5.805 -5.824 -4.996 1 98.56 276 ASP A C 1
ATOM 2104 O O . ASP A 1 276 ? 4.605 -5.922 -4.715 1 98.56 276 ASP A O 1
ATOM 2108 N N . ASN A 1 277 ? 6.598 -6.879 -5.25 1 98.62 277 ASN A N 1
ATOM 2109 C CA . ASN A 1 277 ? 6.059 -8.234 -5.277 1 98.62 277 ASN A CA 1
ATOM 2110 C C . ASN A 1 277 ? 6.285 -8.953 -3.953 1 98.62 277 ASN A C 1
ATOM 2112 O O . ASN A 1 277 ? 5.523 -9.852 -3.588 1 98.62 277 ASN A O 1
ATOM 2116 N N . TYR A 1 278 ? 7.336 -8.578 -3.211 1 98.38 278 TYR A N 1
ATOM 2117 C CA . TYR A 1 278 ? 7.703 -9.109 -1.903 1 98.38 278 TYR A CA 1
ATOM 2118 C C . TYR A 1 278 ? 8.031 -7.98 -0.931 1 98.38 278 TYR A C 1
ATOM 2120 O O . TYR A 1 278 ? 9.203 -7.758 -0.604 1 98.38 278 TYR A O 1
ATOM 2128 N N . PRO A 1 279 ? 6.977 -7.367 -0.369 1 97.81 279 PRO A N 1
ATOM 2129 C CA . PRO A 1 279 ? 7.188 -6.145 0.414 1 97.81 279 PRO A CA 1
ATOM 2130 C C . PRO A 1 279 ? 7.895 -6.414 1.742 1 97.81 279 PRO A C 1
ATOM 2132 O O . PRO A 1 279 ? 8.312 -5.473 2.424 1 97.81 279 PRO A O 1
ATOM 2135 N N . PHE A 1 280 ? 8.172 -7.645 2.107 1 97.06 280 PHE A N 1
ATOM 2136 C CA . PHE A 1 280 ? 8.789 -7.969 3.385 1 97.06 280 PHE A CA 1
ATOM 2137 C C . PHE A 1 280 ? 10.289 -8.18 3.217 1 97.06 280 PHE A C 1
ATOM 2139 O O . PHE A 1 280 ? 10.992 -8.508 4.18 1 97.06 280 PHE A O 1
ATOM 2146 N N . LEU A 1 281 ? 10.812 -8.008 1.992 1 98.19 281 LEU A N 1
ATOM 2147 C CA . LEU A 1 281 ? 12.25 -7.941 1.791 1 98.19 281 LEU A CA 1
ATOM 2148 C C . LEU A 1 281 ? 12.867 -6.809 2.605 1 98.19 281 LEU A C 1
ATOM 2150 O O . LEU A 1 281 ? 12.344 -5.691 2.617 1 98.19 281 LEU A O 1
ATOM 2154 N N . THR A 1 282 ? 13.914 -7.105 3.389 1 97.62 282 THR A N 1
ATOM 2155 C CA . THR A 1 282 ? 14.656 -6.082 4.117 1 97.62 282 THR A CA 1
ATOM 2156 C C . THR A 1 282 ? 15.836 -5.57 3.289 1 97.62 282 THR A C 1
ATOM 2158 O O . THR A 1 282 ? 16.219 -6.195 2.299 1 97.62 282 THR A O 1
ATOM 2161 N N . LEU A 1 283 ? 16.438 -4.512 3.666 1 98.44 283 LEU A N 1
ATOM 2162 C CA . LEU A 1 283 ? 17.594 -3.979 2.963 1 98.44 283 LEU A CA 1
ATOM 2163 C C . LEU A 1 283 ? 18.75 -4.969 2.996 1 98.44 283 LEU A C 1
ATOM 2165 O O . LEU A 1 283 ? 19.5 -5.086 2.025 1 98.44 283 LEU A O 1
ATOM 2169 N N . ARG A 1 284 ? 18.891 -5.668 4.09 1 97.81 284 ARG A N 1
ATOM 2170 C CA . ARG A 1 284 ? 19.938 -6.676 4.207 1 97.81 284 ARG A CA 1
ATOM 2171 C C . ARG A 1 284 ? 19.703 -7.82 3.227 1 97.81 284 ARG A C 1
ATOM 2173 O O . ARG A 1 284 ? 20.656 -8.297 2.584 1 97.81 284 ARG A O 1
ATOM 2180 N N . LEU A 1 285 ? 18.531 -8.312 3.096 1 98.25 285 LEU A N 1
ATOM 2181 C CA . LEU A 1 285 ? 18.219 -9.398 2.17 1 98.25 285 LEU A CA 1
ATOM 2182 C C . LEU A 1 285 ? 18.391 -8.945 0.724 1 98.25 285 LEU A C 1
ATOM 2184 O O . LEU A 1 285 ? 18.828 -9.727 -0.124 1 98.25 285 LEU A O 1
ATOM 2188 N N . LEU A 1 286 ? 18 -7.656 0.447 1 98.56 286 LEU A N 1
ATOM 2189 C CA . LEU A 1 286 ? 18.188 -7.117 -0.894 1 98.56 286 LEU A CA 1
ATOM 2190 C C . LEU A 1 286 ? 19.672 -7.113 -1.268 1 98.56 286 LEU A C 1
ATOM 2192 O O . LEU A 1 286 ? 20.031 -7.406 -2.412 1 98.56 286 LEU A O 1
ATOM 2196 N N . GLU A 1 287 ? 20.5 -6.766 -0.331 1 98.44 287 GLU A N 1
ATOM 2197 C CA . GLU A 1 287 ? 21.938 -6.777 -0.592 1 98.44 287 GLU A CA 1
ATOM 2198 C C . GLU A 1 287 ? 22.422 -8.18 -0.931 1 98.44 287 GLU A C 1
ATOM 2200 O O . GLU A 1 287 ? 23.172 -8.367 -1.892 1 98.44 287 GLU A O 1
ATOM 2205 N N . LYS A 1 288 ? 22.031 -9.125 -0.09 1 98.06 288 LYS A N 1
ATOM 2206 C CA . LYS A 1 288 ? 22.406 -10.508 -0.349 1 98.06 288 LYS A CA 1
ATOM 2207 C C . LYS A 1 288 ? 21.891 -10.977 -1.704 1 98.06 288 LYS A C 1
ATOM 2209 O O . LYS A 1 288 ? 22.609 -11.641 -2.459 1 98.06 288 LYS A O 1
ATOM 2214 N N . MET A 1 289 ? 20.672 -10.664 -2.031 1 98.06 289 MET A N 1
ATOM 2215 C CA . MET A 1 289 ? 20.047 -10.984 -3.311 1 98.06 289 MET A CA 1
ATOM 2216 C C . MET A 1 289 ? 20.844 -10.398 -4.469 1 98.06 289 MET A C 1
ATOM 2218 O O . MET A 1 289 ? 21.125 -11.094 -5.445 1 98.06 289 MET A O 1
ATOM 2222 N N . ASN A 1 290 ? 21.219 -9.141 -4.34 1 97.88 290 ASN A N 1
ATOM 2223 C CA . ASN A 1 290 ? 21.969 -8.469 -5.398 1 97.88 290 ASN A CA 1
ATOM 2224 C C . ASN A 1 290 ? 23.297 -9.172 -5.672 1 97.88 290 ASN A C 1
ATOM 2226 O O . ASN A 1 290 ? 23.719 -9.266 -6.824 1 97.88 290 ASN A O 1
ATOM 2230 N N . LYS A 1 291 ? 23.938 -9.641 -4.594 1 97.44 291 LYS A N 1
ATOM 2231 C CA . LYS A 1 291 ? 25.203 -10.344 -4.742 1 97.44 291 LYS A CA 1
ATOM 2232 C C . LYS A 1 291 ? 25.016 -11.68 -5.449 1 97.44 291 LYS A C 1
ATOM 2234 O O . LYS A 1 291 ? 25.891 -12.109 -6.215 1 97.44 291 LYS A O 1
ATOM 2239 N N . MET A 1 292 ? 23.922 -12.281 -5.262 1 97.69 292 MET A N 1
ATOM 2240 C CA . MET A 1 292 ? 23.672 -13.609 -5.816 1 97.69 292 MET A CA 1
ATOM 2241 C C . MET A 1 292 ? 23.234 -13.516 -7.273 1 97.69 292 MET A C 1
ATOM 2243 O O . MET A 1 292 ? 23.328 -14.492 -8.023 1 97.69 292 MET A O 1
ATOM 2247 N N . TYR A 1 293 ? 22.734 -12.367 -7.645 1 97.69 293 TYR A N 1
ATOM 2248 C CA . TYR A 1 293 ? 22.234 -12.195 -9.008 1 97.69 293 TYR A CA 1
ATOM 2249 C C . TYR A 1 293 ? 22.906 -11.016 -9.688 1 97.69 293 TYR A C 1
ATOM 2251 O O . TYR A 1 293 ? 22.25 -10.016 -10.008 1 97.69 293 TYR A O 1
ATOM 2259 N N . PRO A 1 294 ? 24.125 -11.172 -10.031 1 95.38 294 PRO A N 1
ATOM 2260 C CA . PRO A 1 294 ? 24.781 -10.086 -10.75 1 95.38 294 PRO A CA 1
ATOM 2261 C C . PRO A 1 294 ? 24.234 -9.875 -12.156 1 95.38 294 PRO A C 1
ATOM 2263 O O . PRO A 1 294 ? 23.75 -10.828 -12.781 1 95.38 294 PRO A O 1
ATOM 2266 N N . ASN A 1 295 ? 24.203 -8.664 -12.562 1 94.62 295 ASN A N 1
ATOM 2267 C CA . ASN A 1 295 ? 23.828 -8.352 -13.938 1 94.62 295 ASN A CA 1
ATOM 2268 C C . ASN A 1 295 ? 24.984 -8.602 -14.906 1 94.62 295 ASN A C 1
ATOM 2270 O O . ASN A 1 295 ? 26.047 -7.965 -14.797 1 94.62 295 ASN A O 1
ATOM 2274 N N . PRO A 1 296 ? 24.797 -9.414 -15.812 1 85 296 PRO A N 1
ATOM 2275 C CA . PRO A 1 296 ? 25.906 -9.68 -16.734 1 85 296 PRO A CA 1
ATOM 2276 C C . PRO A 1 296 ? 26.016 -8.633 -17.844 1 85 296 PRO A C 1
ATOM 2278 O O . PRO A 1 296 ? 26.969 -8.633 -18.609 1 85 296 PRO A O 1
ATOM 2281 N N . SER A 1 297 ? 24.969 -7.828 -17.875 1 88 297 SER A N 1
ATOM 2282 C CA . SER A 1 297 ? 24.906 -6.859 -18.969 1 88 297 SER A CA 1
ATOM 2283 C C . SER A 1 297 ? 25.984 -5.801 -18.828 1 88 297 SER A C 1
ATOM 2285 O O . SER A 1 297 ? 26.297 -5.355 -17.719 1 88 297 SER A O 1
ATOM 2287 N N . LYS A 1 298 ? 26.594 -5.332 -19.938 1 87.94 298 LYS A N 1
ATOM 2288 C CA . LYS A 1 298 ? 27.641 -4.312 -19.969 1 87.94 298 LYS A CA 1
ATOM 2289 C C . LYS A 1 298 ? 27.109 -2.994 -20.531 1 87.94 298 LYS A C 1
ATOM 2291 O O . LYS A 1 298 ? 27.891 -2.066 -20.781 1 87.94 298 LYS A O 1
ATOM 2296 N N . THR A 1 299 ? 25.797 -2.906 -20.75 1 86.62 299 THR A N 1
ATOM 2297 C CA . THR A 1 299 ? 25.203 -1.735 -21.391 1 86.62 299 THR A CA 1
ATOM 2298 C C . THR A 1 299 ? 24.594 -0.795 -20.359 1 86.62 299 THR A C 1
ATOM 2300 O O . THR A 1 299 ? 24.078 0.27 -20.703 1 86.62 299 THR A O 1
ATOM 2303 N N . CYS A 1 300 ? 24.703 -1.086 -19.172 1 85.69 300 CYS A N 1
ATOM 2304 C CA . CYS A 1 300 ? 24.047 -0.28 -18.156 1 85.69 300 CYS A CA 1
ATOM 2305 C C . CYS A 1 300 ? 24.75 1.063 -17.984 1 85.69 300 CYS A C 1
ATOM 2307 O O . CYS A 1 300 ? 25.969 1.155 -18.125 1 85.69 300 CYS A O 1
ATOM 2309 N N . PRO A 1 301 ? 23.703 2.035 -17.703 1 83.62 301 PRO A N 1
ATOM 2310 C CA . PRO A 1 301 ? 22.297 2.111 -17.312 1 83.62 301 PRO A CA 1
ATOM 2311 C C . PRO A 1 301 ? 21.359 2.309 -18.5 1 83.62 301 PRO A C 1
ATOM 2313 O O . PRO A 1 301 ? 20.312 2.961 -18.375 1 83.62 301 PRO A O 1
ATOM 2316 N N . LYS A 1 302 ? 21.641 1.789 -19.641 1 88.31 302 LYS A N 1
ATOM 2317 C CA . LYS A 1 302 ? 20.688 1.888 -20.75 1 88.31 302 LYS A CA 1
ATOM 2318 C C . LYS A 1 302 ? 19.344 1.257 -20.375 1 88.31 302 LYS A C 1
ATOM 2320 O O . LYS A 1 302 ? 19.266 0.439 -19.453 1 88.31 302 LYS A O 1
ATOM 2325 N N . LEU A 1 303 ? 18.344 1.836 -21.047 1 92.88 303 LEU A N 1
ATOM 2326 C CA . LEU A 1 303 ? 16.984 1.313 -20.844 1 92.88 303 LEU A CA 1
ATOM 2327 C C . LEU A 1 303 ? 16.969 -0.203 -21 1 92.88 303 LEU A C 1
ATOM 2329 O O . LEU A 1 303 ? 17.484 -0.74 -21.984 1 92.88 303 LEU A O 1
ATOM 2333 N N . GLY A 1 304 ? 16.531 -0.892 -19.953 1 95 304 GLY A N 1
ATOM 2334 C CA . GLY A 1 304 ? 16.297 -2.324 -20.031 1 95 304 GLY A CA 1
ATOM 2335 C C . GLY A 1 304 ? 17.5 -3.152 -19.656 1 95 304 GLY A C 1
ATOM 2336 O O . GLY A 1 304 ? 17.422 -4.379 -19.578 1 95 304 GLY A O 1
ATOM 2337 N N . CYS A 1 305 ? 18.656 -2.535 -19.328 1 96.75 305 CYS A N 1
ATOM 2338 C CA . CYS A 1 305 ? 19.891 -3.297 -19.141 1 96.75 305 CYS A CA 1
ATOM 2339 C C . CYS A 1 305 ? 19.812 -4.145 -17.875 1 96.75 305 CYS A C 1
ATOM 2341 O O . CYS A 1 305 ? 20.609 -5.059 -17.688 1 96.75 305 CYS A O 1
ATOM 2343 N N . TYR A 1 306 ? 18.797 -3.879 -16.984 1 97.38 306 TYR A N 1
ATOM 2344 C CA . TYR A 1 306 ? 18.641 -4.699 -15.789 1 97.38 306 TYR A CA 1
ATOM 2345 C C . TYR A 1 306 ? 17.422 -5.609 -15.914 1 97.38 306 TYR A C 1
ATOM 2347 O O . TYR A 1 306 ? 17.047 -6.285 -14.953 1 97.38 306 TYR A O 1
ATOM 2355 N N . TRP A 1 307 ? 16.797 -5.703 -17.062 1 97.5 307 TRP A N 1
ATOM 2356 C CA . TRP A 1 307 ? 15.602 -6.5 -17.281 1 97.5 307 TRP A CA 1
ATOM 2357 C C . TRP A 1 307 ? 15.875 -7.98 -17.031 1 97.5 307 TRP A C 1
ATOM 2359 O O . TRP A 1 307 ? 15.117 -8.648 -16.312 1 97.5 307 TRP A O 1
ATOM 2369 N N . ARG A 1 308 ? 16.922 -8.547 -17.562 1 96.56 308 ARG A N 1
ATOM 2370 C CA . ARG A 1 308 ? 17.234 -9.961 -17.406 1 96.56 308 ARG A CA 1
ATOM 2371 C C . ARG A 1 308 ? 17.594 -10.297 -15.961 1 96.56 308 ARG A C 1
ATOM 2373 O O . ARG A 1 308 ? 17.172 -11.336 -15.445 1 96.56 308 ARG A O 1
ATOM 2380 N N . GLN A 1 309 ? 18.328 -9.391 -15.375 1 97.75 309 GLN A N 1
ATOM 2381 C CA . GLN A 1 309 ? 18.672 -9.609 -13.969 1 97.75 309 GLN A CA 1
ATOM 2382 C C . GLN A 1 309 ? 17.422 -9.664 -13.102 1 97.75 309 GLN A C 1
ATOM 2384 O O . GLN A 1 309 ? 17.266 -10.578 -12.289 1 97.75 309 GLN A O 1
ATOM 2389 N N . ALA A 1 310 ? 16.5 -8.703 -13.273 1 98.25 310 ALA A N 1
ATOM 2390 C CA . ALA A 1 310 ? 15.234 -8.688 -12.547 1 98.25 310 ALA A CA 1
ATOM 2391 C C . ALA A 1 310 ? 14.422 -9.945 -12.828 1 98.25 310 ALA A C 1
ATOM 2393 O O . ALA A 1 310 ? 13.852 -10.547 -11.914 1 98.25 310 ALA A O 1
ATOM 2394 N N . SER A 1 311 ? 14.438 -10.367 -14.07 1 98.31 311 SER A N 1
ATOM 2395 C CA . SER A 1 311 ? 13.688 -11.547 -14.5 1 98.31 311 SER A CA 1
ATOM 2396 C C . SER A 1 311 ? 14.242 -12.812 -13.844 1 98.31 311 SER A C 1
ATOM 2398 O O . SER A 1 311 ? 13.477 -13.664 -13.391 1 98.31 311 SER A O 1
ATOM 2400 N N . ASN A 1 312 ? 15.539 -12.914 -13.789 1 97.81 312 ASN A N 1
ATOM 2401 C CA . ASN A 1 312 ? 16.188 -14.078 -13.188 1 97.81 312 ASN A CA 1
ATOM 2402 C C . ASN A 1 312 ? 15.875 -14.172 -11.695 1 97.81 312 ASN A C 1
ATOM 2404 O O . ASN A 1 312 ? 15.586 -15.258 -11.18 1 97.81 312 ASN A O 1
ATOM 2408 N N . THR A 1 313 ? 15.953 -13.039 -11.07 1 98.38 313 THR A N 1
ATOM 2409 C CA . THR A 1 313 ? 15.688 -13.008 -9.641 1 98.38 313 THR A CA 1
ATOM 2410 C C . THR A 1 313 ? 14.242 -13.398 -9.352 1 98.38 313 THR A C 1
ATOM 2412 O O . THR A 1 313 ? 13.984 -14.281 -8.523 1 98.38 313 THR A O 1
ATOM 2415 N N . TYR A 1 314 ? 13.344 -12.828 -10.062 1 98.56 314 TYR A N 1
ATOM 2416 C CA . TYR A 1 314 ? 11.922 -13.07 -9.852 1 98.56 314 TYR A CA 1
ATOM 2417 C C . TYR A 1 314 ? 11.57 -14.531 -10.141 1 98.56 314 TYR A C 1
ATOM 2419 O O . TYR A 1 314 ? 10.844 -15.164 -9.367 1 98.56 314 TYR A O 1
ATOM 2427 N N . GLN A 1 315 ? 12.07 -15.086 -11.188 1 98.06 315 GLN A N 1
ATOM 2428 C CA . GLN A 1 315 ? 11.727 -16.453 -11.57 1 98.06 315 GLN A CA 1
ATOM 2429 C C . GLN A 1 315 ? 12.188 -17.453 -10.516 1 98.06 315 GLN A C 1
ATOM 2431 O O . GLN A 1 315 ? 11.516 -18.453 -10.266 1 98.06 315 GLN A O 1
ATOM 2436 N N . GLU A 1 316 ? 13.414 -17.188 -10.016 1 98.25 316 GLU A N 1
ATOM 2437 C CA . GLU A 1 316 ? 13.938 -18.172 -9.078 1 98.25 316 GLU A CA 1
ATOM 2438 C C . GLU A 1 316 ? 13.203 -18.109 -7.742 1 98.25 316 GLU A C 1
ATOM 2440 O O . GLU A 1 316 ? 12.883 -19.156 -7.156 1 98.25 316 GLU A O 1
ATOM 2445 N N . VAL A 1 317 ? 12.867 -16.922 -7.332 1 98.06 317 VAL A N 1
ATOM 2446 C CA . VAL A 1 317 ? 12.148 -16.812 -6.066 1 98.06 317 VAL A CA 1
ATOM 2447 C C . VAL A 1 317 ? 10.727 -17.344 -6.234 1 98.06 317 VAL A C 1
ATOM 2449 O O . VAL A 1 317 ? 10.203 -18.016 -5.344 1 98.06 317 VAL A O 1
ATOM 2452 N N . ARG A 1 318 ? 10.164 -17.172 -7.34 1 98.31 318 ARG A N 1
ATOM 2453 C CA . ARG A 1 318 ? 8.734 -17.391 -7.504 1 98.31 318 ARG A CA 1
ATOM 2454 C C . ARG A 1 318 ? 8.445 -18.781 -8.031 1 98.31 318 ARG A C 1
ATOM 2456 O O . ARG A 1 318 ? 7.438 -19.391 -7.68 1 98.31 318 ARG A O 1
ATOM 2463 N N . TYR A 1 319 ? 9.398 -19.359 -8.844 1 98.56 319 TYR A N 1
ATOM 2464 C CA . TYR A 1 319 ? 9.023 -20.562 -9.578 1 98.56 319 TYR A CA 1
ATOM 2465 C C . TYR A 1 319 ? 10.07 -21.641 -9.422 1 98.56 319 TYR A C 1
ATOM 2467 O O . TYR A 1 319 ? 9.789 -22.719 -8.898 1 98.56 319 TYR A O 1
ATOM 2475 N N . MET A 1 320 ? 11.328 -21.375 -9.773 1 98.38 320 MET A N 1
ATOM 2476 C CA . MET A 1 320 ? 12.344 -22.406 -9.906 1 98.38 320 MET A CA 1
ATOM 2477 C C . MET A 1 320 ? 12.75 -22.953 -8.539 1 98.38 320 MET A C 1
ATOM 2479 O O . MET A 1 320 ? 12.836 -24.172 -8.352 1 98.38 320 MET A O 1
ATOM 2483 N N . CYS A 1 321 ? 13.008 -22.062 -7.594 1 98.25 321 CYS A N 1
ATOM 2484 C CA . CYS A 1 321 ? 13.422 -22.516 -6.27 1 98.25 321 CYS A CA 1
ATOM 2485 C C . CYS A 1 321 ? 12.289 -23.234 -5.555 1 98.25 321 CYS A C 1
ATOM 2487 O O . CYS A 1 321 ? 12.516 -24.234 -4.871 1 98.25 321 CYS A O 1
ATOM 2489 N N . PRO A 1 322 ? 11.031 -22.797 -5.703 1 98.31 322 PRO A N 1
ATOM 2490 C CA . PRO A 1 322 ? 9.906 -23.562 -5.16 1 98.31 322 PRO A CA 1
ATOM 2491 C C . PRO A 1 322 ? 9.844 -24.984 -5.719 1 98.31 322 PRO A C 1
ATOM 2493 O O . PRO A 1 322 ? 9.578 -25.922 -4.977 1 98.31 322 PRO A O 1
ATOM 2496 N N . ALA A 1 323 ? 10.047 -25.141 -7.027 1 98.12 323 ALA A N 1
ATOM 2497 C CA . ALA A 1 323 ? 10.062 -26.469 -7.633 1 98.12 323 ALA A CA 1
ATOM 2498 C C . ALA A 1 323 ? 11.141 -27.359 -7.008 1 98.12 323 ALA A C 1
ATOM 2500 O O . ALA A 1 323 ? 10.891 -28.516 -6.684 1 98.12 323 ALA A O 1
ATOM 2501 N N . LEU A 1 324 ? 12.273 -26.781 -6.844 1 96.44 324 LEU A N 1
ATOM 2502 C CA . LEU A 1 324 ? 13.375 -27.5 -6.211 1 96.44 324 LEU A CA 1
ATOM 2503 C C . LEU A 1 324 ? 13.016 -27.875 -4.773 1 96.44 324 LEU A C 1
ATOM 2505 O O . LEU A 1 324 ? 13.305 -28.984 -4.332 1 96.44 324 LEU A O 1
ATOM 2509 N N . ALA A 1 325 ? 12.445 -26.938 -4.059 1 96.94 325 ALA A N 1
ATOM 2510 C CA . ALA A 1 325 ? 12.109 -27.156 -2.656 1 96.94 325 ALA A CA 1
ATOM 2511 C C . ALA A 1 325 ? 11.164 -28.344 -2.504 1 96.94 325 ALA A C 1
ATOM 2513 O O . ALA A 1 325 ? 11.383 -29.219 -1.652 1 96.94 325 ALA A O 1
ATOM 2514 N N . MET A 1 326 ? 10.188 -28.453 -3.334 1 97.56 326 MET A N 1
ATOM 2515 C CA . MET A 1 326 ? 9.203 -29.531 -3.232 1 97.56 326 MET A CA 1
ATOM 2516 C C . MET A 1 326 ? 9.812 -30.859 -3.658 1 97.56 326 MET A C 1
ATOM 2518 O O . MET A 1 326 ? 9.586 -31.891 -3.01 1 97.56 326 MET A O 1
ATOM 2522 N N . THR A 1 327 ? 10.555 -30.797 -4.777 1 97.31 327 THR A N 1
ATOM 2523 C CA . THR A 1 327 ? 11.188 -32.031 -5.25 1 97.31 327 THR A CA 1
ATOM 2524 C C . THR A 1 327 ? 12.102 -32.625 -4.176 1 97.31 327 THR A C 1
ATOM 2526 O O . THR A 1 327 ? 12.039 -33.812 -3.889 1 97.31 327 THR A O 1
ATOM 2529 N N . SER A 1 328 ? 12.883 -31.766 -3.611 1 96.44 328 SER A N 1
ATOM 2530 C CA . SER A 1 328 ? 13.82 -32.188 -2.574 1 96.44 328 SER A CA 1
ATOM 2531 C C . SER A 1 328 ? 13.086 -32.688 -1.337 1 96.44 328 SER A C 1
ATOM 2533 O O . SER A 1 328 ? 13.492 -33.688 -0.735 1 96.44 328 SER A O 1
ATOM 2535 N N . ALA A 1 329 ? 12.062 -32 -0.946 1 97.06 329 ALA A N 1
ATOM 2536 C CA . ALA A 1 329 ? 11.305 -32.406 0.242 1 97.06 329 ALA A CA 1
ATOM 2537 C C . ALA A 1 329 ? 10.695 -33.781 0.074 1 97.06 329 ALA A C 1
ATOM 2539 O O . ALA A 1 329 ? 10.727 -34.594 0.999 1 97.06 329 ALA A O 1
ATOM 2540 N N . LEU A 1 330 ? 10.148 -34.062 -1.063 1 97.94 330 LEU A N 1
ATOM 2541 C CA . LEU A 1 330 ? 9.539 -35.344 -1.332 1 97.94 330 LEU A CA 1
ATOM 2542 C C . LEU A 1 330 ? 10.594 -36.469 -1.33 1 97.94 330 LEU A C 1
ATOM 2544 O O . LEU A 1 330 ? 10.383 -37.531 -0.737 1 97.94 330 LEU A O 1
ATOM 2548 N N . ALA A 1 331 ? 11.672 -36.156 -1.975 1 96.81 331 ALA A N 1
ATOM 2549 C CA . ALA A 1 331 ? 12.758 -37.156 -1.979 1 96.81 331 ALA A CA 1
ATOM 2550 C C . ALA A 1 331 ? 13.258 -37.406 -0.561 1 96.81 331 ALA A C 1
ATOM 2552 O O . ALA A 1 331 ? 13.453 -38.562 -0.178 1 96.81 331 ALA A O 1
ATOM 2553 N N . ASN A 1 332 ? 13.438 -36.406 0.185 1 96.06 332 ASN A N 1
ATOM 2554 C CA . ASN A 1 332 ? 13.906 -36.531 1.559 1 96.06 332 ASN A CA 1
ATOM 2555 C C . ASN A 1 332 ? 12.906 -37.281 2.43 1 96.06 332 ASN A C 1
ATOM 2557 O O . ASN A 1 332 ? 13.281 -37.906 3.426 1 96.06 332 ASN A O 1
ATOM 2561 N N . ALA A 1 333 ? 11.68 -37.219 2.041 1 96.94 333 ALA A N 1
ATOM 2562 C CA . ALA A 1 333 ? 10.625 -37.906 2.789 1 96.94 333 ALA A CA 1
ATOM 2563 C C . ALA A 1 333 ? 10.5 -39.344 2.363 1 96.94 333 ALA A C 1
ATOM 2565 O O . ALA A 1 333 ? 9.602 -40.062 2.82 1 96.94 333 ALA A O 1
ATOM 2566 N N . GLY A 1 334 ? 11.305 -39.781 1.431 1 96.19 334 GLY A N 1
ATOM 2567 C CA . GLY A 1 334 ? 11.367 -41.219 1.098 1 96.19 334 GLY A CA 1
ATOM 2568 C C . GLY A 1 334 ? 10.727 -41.531 -0.237 1 96.19 334 GLY A C 1
ATOM 2569 O O . GLY A 1 334 ? 10.633 -42.719 -0.615 1 96.19 334 GLY A O 1
ATOM 2570 N N . ILE A 1 335 ? 10.258 -40.562 -0.897 1 97.19 335 ILE A N 1
ATOM 2571 C CA . ILE A 1 335 ? 9.68 -40.781 -2.213 1 97.19 335 ILE A CA 1
ATOM 2572 C C . ILE A 1 335 ? 10.789 -40.938 -3.248 1 97.19 335 ILE A C 1
ATOM 2574 O O . ILE A 1 335 ? 11.484 -40 -3.582 1 97.19 335 ILE A O 1
ATOM 2578 N N . THR A 1 336 ? 10.93 -42.094 -3.867 1 95.38 336 THR A N 1
ATOM 2579 C CA . THR A 1 336 ? 12.055 -42.438 -4.734 1 95.38 336 THR A CA 1
ATOM 2580 C C . THR A 1 336 ? 11.719 -42.125 -6.191 1 95.38 336 THR A C 1
ATOM 2582 O O . THR A 1 336 ? 12.594 -42.188 -7.062 1 95.38 336 THR A O 1
ATOM 2585 N N . ASN A 1 337 ? 10.523 -41.812 -6.508 1 96.62 337 ASN A N 1
ATOM 2586 C CA . ASN A 1 337 ? 10.109 -41.438 -7.852 1 96.62 337 ASN A CA 1
ATOM 2587 C C . ASN A 1 337 ? 9.672 -39.969 -7.902 1 96.62 337 ASN A C 1
ATOM 2589 O O . ASN A 1 337 ? 8.594 -39.656 -8.398 1 96.62 337 ASN A O 1
ATOM 2593 N N . SER A 1 338 ? 10.445 -39.125 -7.379 1 97.06 338 SER A N 1
ATOM 2594 C CA . SER A 1 338 ? 10.344 -37.688 -7.527 1 97.06 338 SER A CA 1
ATOM 2595 C C . SER A 1 338 ? 11.328 -37.156 -8.57 1 97.06 338 SER A C 1
ATOM 2597 O O . SER A 1 338 ? 12.523 -37.438 -8.492 1 97.06 338 SER A O 1
ATOM 2599 N N . PHE A 1 339 ? 10.836 -36.5 -9.5 1 98.31 339 PHE A N 1
ATOM 2600 C CA . PHE A 1 339 ? 11.633 -36.125 -10.664 1 98.31 339 PHE A CA 1
ATOM 2601 C C . PHE A 1 339 ? 11.625 -34.594 -10.852 1 98.31 339 PHE A C 1
ATOM 2603 O O . PHE A 1 339 ? 10.602 -33.938 -10.633 1 98.31 339 PHE A O 1
ATOM 2610 N N . ALA A 1 340 ? 12.766 -34.031 -11.242 1 98.31 340 ALA A N 1
ATOM 2611 C CA . ALA A 1 340 ? 12.922 -32.625 -11.555 1 98.31 340 ALA A CA 1
ATOM 2612 C C . ALA A 1 340 ? 13.258 -32.406 -13.031 1 98.31 340 ALA A C 1
ATOM 2614 O O . ALA A 1 340 ? 13.945 -33.25 -13.641 1 98.31 340 ALA A O 1
ATOM 2615 N N . TYR A 1 341 ? 12.812 -31.281 -13.562 1 98.56 341 TYR A N 1
ATOM 2616 C CA . TYR A 1 341 ? 13.18 -31.016 -14.945 1 98.56 341 TYR A CA 1
ATOM 2617 C C . TYR A 1 341 ? 13.406 -29.516 -15.172 1 98.56 341 TYR A C 1
ATOM 2619 O O . TYR A 1 341 ? 13.039 -28.703 -14.328 1 98.56 341 TYR A O 1
ATOM 2627 N N . ARG A 1 342 ? 14.016 -29.125 -16.188 1 98.75 342 ARG A N 1
ATOM 2628 C CA . ARG A 1 342 ? 14.125 -27.797 -16.766 1 98.75 342 ARG A CA 1
ATOM 2629 C C . ARG A 1 342 ? 13.805 -27.797 -18.25 1 98.75 342 ARG A C 1
ATOM 2631 O O . ARG A 1 342 ? 14.398 -28.562 -19.016 1 98.75 342 ARG A O 1
ATOM 2638 N N . TRP A 1 343 ? 12.812 -27.078 -18.609 1 98.75 343 TRP A N 1
ATOM 2639 C CA . TRP A 1 343 ? 12.523 -26.859 -20.016 1 98.75 343 TRP A CA 1
ATOM 2640 C C . TRP A 1 343 ? 13.469 -25.812 -20.609 1 98.75 343 TRP A C 1
ATOM 2642 O O . TRP A 1 343 ? 13.516 -24.672 -20.141 1 98.75 343 TRP A O 1
ATOM 2652 N N . ASN A 1 344 ? 14.195 -26.172 -21.594 1 98.75 344 ASN A N 1
ATOM 2653 C CA . ASN A 1 344 ? 15.195 -25.297 -22.203 1 98.75 344 ASN A CA 1
ATOM 2654 C C . ASN A 1 344 ? 15.117 -25.328 -23.719 1 98.75 344 ASN A C 1
ATOM 2656 O O . ASN A 1 344 ? 16.141 -25.281 -24.406 1 98.75 344 ASN A O 1
ATOM 2660 N N . VAL A 1 345 ? 13.969 -25.469 -24.234 1 98.69 345 VAL A N 1
ATOM 2661 C CA . VAL A 1 345 ? 13.742 -25.531 -25.672 1 98.69 345 VAL A CA 1
ATOM 2662 C C . VAL A 1 345 ? 13.625 -24.125 -26.25 1 98.69 345 VAL A C 1
ATOM 2664 O O . VAL A 1 345 ? 12.617 -23.438 -26.031 1 98.69 345 VAL A O 1
ATOM 2667 N N . GLU A 1 346 ? 14.594 -23.766 -27.047 1 98.44 346 GLU A N 1
ATOM 2668 C CA . GLU A 1 346 ? 14.656 -22.406 -27.578 1 98.44 346 GLU A CA 1
ATOM 2669 C C . GLU A 1 346 ? 13.844 -22.281 -28.859 1 98.44 346 GLU A C 1
ATOM 2671 O O . GLU A 1 346 ? 13.945 -23.125 -29.75 1 98.44 346 GLU A O 1
ATOM 2676 N N . ASP A 1 347 ? 12.969 -21.375 -28.906 1 98.12 347 ASP A N 1
ATOM 2677 C CA . ASP A 1 347 ? 12.258 -20.953 -30.109 1 98.12 347 ASP A CA 1
ATOM 2678 C C . ASP A 1 347 ? 12.859 -19.688 -30.688 1 98.12 347 ASP A C 1
ATOM 2680 O O . ASP A 1 347 ? 13.18 -18.75 -29.953 1 98.12 347 ASP A O 1
ATOM 2684 N N . GLU A 1 348 ? 12.984 -19.688 -31.969 1 97.5 348 GLU A N 1
ATOM 2685 C CA . GLU A 1 348 ? 13.695 -18.594 -32.625 1 97.5 348 GLU A CA 1
ATOM 2686 C C . GLU A 1 348 ? 13.055 -17.25 -32.312 1 97.5 348 GLU A C 1
ATOM 2688 O O . GLU A 1 348 ? 13.75 -16.281 -31.984 1 97.5 348 GLU A O 1
ATOM 2693 N N . ALA A 1 349 ? 11.758 -17.125 -32.5 1 97.31 349 ALA A N 1
ATOM 2694 C CA . ALA A 1 349 ? 11.055 -15.867 -32.281 1 97.31 349 ALA A CA 1
ATOM 2695 C C . ALA A 1 349 ? 11.195 -15.406 -30.828 1 97.31 349 ALA A C 1
ATOM 2697 O O . ALA A 1 349 ? 11.375 -14.219 -30.562 1 97.31 349 ALA A O 1
ATOM 2698 N N . GLN A 1 350 ? 11.07 -16.281 -29.844 1 97.5 350 GLN A N 1
ATOM 2699 C CA . GLN A 1 350 ? 11.219 -15.969 -28.422 1 97.5 350 GLN A CA 1
ATOM 2700 C C . GLN A 1 350 ? 12.641 -15.5 -28.125 1 97.5 350 GLN A C 1
ATOM 2702 O O . GLN A 1 350 ? 12.836 -14.547 -27.375 1 97.5 350 GLN A O 1
ATOM 2707 N N . MET A 1 351 ? 13.625 -16.203 -28.734 1 97.88 351 MET A N 1
ATOM 2708 C CA . MET A 1 351 ? 15.016 -15.812 -28.562 1 97.88 351 MET A CA 1
ATOM 2709 C C . MET A 1 351 ? 15.266 -14.422 -29.125 1 97.88 351 MET A C 1
ATOM 2711 O O . MET A 1 351 ? 15.945 -13.602 -28.5 1 97.88 351 MET A O 1
ATOM 2715 N N . LYS A 1 352 ? 14.711 -14.164 -30.281 1 97.5 352 LYS A N 1
ATOM 2716 C CA . LYS A 1 352 ? 14.867 -12.867 -30.922 1 97.5 352 LYS A CA 1
ATOM 2717 C C . LYS A 1 352 ? 14.25 -11.758 -30.078 1 97.5 352 LYS A C 1
ATOM 2719 O O . LYS A 1 352 ? 14.781 -10.641 -30.016 1 97.5 352 LYS A O 1
ATOM 2724 N N . ALA A 1 353 ? 13.172 -12.055 -29.422 1 96.44 353 ALA A N 1
ATOM 2725 C CA . ALA A 1 353 ? 12.484 -11.086 -28.578 1 96.44 353 ALA A CA 1
ATOM 2726 C C . ALA A 1 353 ? 13.195 -10.914 -27.25 1 96.44 353 ALA A C 1
ATOM 2728 O O . ALA A 1 353 ? 12.82 -10.055 -26.438 1 96.44 353 ALA A O 1
ATOM 2729 N N . GLY A 1 354 ? 14.188 -11.711 -26.953 1 95.75 354 GLY A N 1
ATOM 2730 C CA . GLY A 1 354 ? 14.938 -11.648 -25.703 1 95.75 354 GLY A CA 1
ATOM 2731 C C . GLY A 1 354 ? 14.312 -12.453 -24.578 1 95.75 354 GLY A C 1
ATOM 2732 O O . GLY A 1 354 ? 14.859 -12.523 -23.484 1 95.75 354 GLY A O 1
ATOM 2733 N N . LEU A 1 355 ? 13.266 -13.148 -24.812 1 97.5 355 LEU A N 1
ATOM 2734 C CA . LEU A 1 355 ? 12.516 -13.852 -23.781 1 97.5 355 LEU A CA 1
ATOM 2735 C C . LEU A 1 355 ? 13.234 -15.133 -23.359 1 97.5 355 LEU A C 1
ATOM 2737 O O . LEU A 1 355 ? 13.016 -15.648 -22.266 1 97.5 355 LEU A O 1
ATOM 2741 N N . GLY A 1 356 ? 14.117 -15.711 -24.25 1 97.88 356 GLY A N 1
ATOM 2742 C CA . GLY A 1 356 ? 14.672 -17.031 -24.016 1 97.88 356 GLY A CA 1
ATOM 2743 C C . GLY A 1 356 ? 13.625 -18.125 -24.047 1 97.88 356 GLY A C 1
ATOM 2744 O O . GLY A 1 356 ? 12.875 -18.266 -25.016 1 97.88 356 GLY A O 1
ATOM 2745 N N . VAL A 1 357 ? 13.625 -18.938 -23 1 98.38 357 VAL A N 1
ATOM 2746 C CA . VAL A 1 357 ? 12.625 -19.984 -22.812 1 98.38 357 VAL A CA 1
ATOM 2747 C C . VAL A 1 357 ? 11.641 -19.578 -21.719 1 98.38 357 VAL A C 1
ATOM 2749 O O . VAL A 1 357 ? 11.875 -19.844 -20.547 1 98.38 357 VAL A O 1
ATOM 2752 N N . PRO A 1 358 ? 10.555 -18.953 -22.094 1 97.75 358 PRO A N 1
ATOM 2753 C CA . PRO A 1 358 ? 9.727 -18.234 -21.109 1 97.75 358 PRO A CA 1
ATOM 2754 C C . PRO A 1 358 ? 8.82 -19.188 -20.328 1 97.75 358 PRO A C 1
ATOM 2756 O O . PRO A 1 358 ? 8.781 -20.375 -20.594 1 97.75 358 PRO A O 1
ATOM 2759 N N . HIS A 1 359 ? 8.133 -18.578 -19.391 1 97.88 359 HIS A N 1
ATOM 2760 C CA . HIS A 1 359 ? 7.281 -19.188 -18.375 1 97.88 359 HIS A CA 1
ATOM 2761 C C . HIS A 1 359 ? 6.266 -20.141 -19 1 97.88 359 HIS A C 1
ATOM 2763 O O . HIS A 1 359 ? 5.512 -19.75 -19.891 1 97.88 359 HIS A O 1
ATOM 2769 N N . THR A 1 360 ? 6.301 -21.453 -18.562 1 96.62 360 THR A N 1
ATOM 2770 C CA . THR A 1 360 ? 5.371 -22.531 -18.875 1 96.62 360 THR A CA 1
ATOM 2771 C C . THR A 1 360 ? 5.293 -22.766 -20.375 1 96.62 360 THR A C 1
ATOM 2773 O O . THR A 1 360 ? 4.223 -23.062 -20.906 1 96.62 360 THR A O 1
ATOM 2776 N N . SER A 1 361 ? 6.367 -22.547 -21.094 1 95.75 361 SER A N 1
ATOM 2777 C CA . SER A 1 361 ? 6.367 -22.734 -22.547 1 95.75 361 SER A CA 1
ATOM 2778 C C . SER A 1 361 ? 6.297 -24.219 -22.906 1 95.75 361 SER A C 1
ATOM 2780 O O . SER A 1 361 ? 6.031 -24.562 -24.062 1 95.75 361 SER A O 1
ATOM 2782 N N . GLU A 1 362 ? 6.527 -25.109 -22.031 1 96.88 362 GLU A N 1
ATOM 2783 C CA . GLU A 1 362 ? 6.473 -26.547 -22.297 1 96.88 362 GLU A CA 1
ATOM 2784 C C . GLU A 1 362 ? 5.027 -27.031 -22.391 1 96.88 362 GLU A C 1
ATOM 2786 O O . GLU A 1 362 ? 4.77 -28.125 -22.891 1 96.88 362 GLU A O 1
ATOM 2791 N N . PHE A 1 363 ? 4.105 -26.219 -21.875 1 95.62 363 PHE A N 1
ATOM 2792 C CA . PHE A 1 363 ? 2.721 -26.672 -21.812 1 95.62 363 PHE A CA 1
ATOM 2793 C C . PHE A 1 363 ? 2.201 -27 -23.203 1 95.62 363 PHE A C 1
ATOM 2795 O O . PHE A 1 363 ? 1.51 -28 -23.391 1 95.62 363 PHE A O 1
ATOM 2802 N N . ASP A 1 364 ? 2.547 -26.203 -24.219 1 95.44 364 ASP A N 1
ATOM 2803 C CA . ASP A 1 364 ? 2.135 -26.438 -25.594 1 95.44 364 ASP A CA 1
ATOM 2804 C C . ASP A 1 364 ? 2.697 -27.766 -26.109 1 95.44 364 ASP A C 1
ATOM 2806 O O . ASP A 1 364 ? 2.035 -28.469 -26.875 1 95.44 364 ASP A O 1
ATOM 2810 N N . ALA A 1 365 ? 3.869 -28.031 -25.719 1 97.38 365 ALA A N 1
ATOM 2811 C CA . ALA A 1 365 ? 4.5 -29.281 -26.125 1 97.38 365 ALA A CA 1
ATOM 2812 C C . ALA A 1 365 ? 3.834 -30.469 -25.453 1 97.38 365 ALA A C 1
ATOM 2814 O O . ALA A 1 365 ? 3.676 -31.531 -26.062 1 97.38 365 ALA A O 1
ATOM 2815 N N . ILE A 1 366 ? 3.473 -30.312 -24.219 1 97.44 366 ILE A N 1
ATOM 2816 C CA . ILE A 1 366 ? 2.811 -31.391 -23.484 1 97.44 366 ILE A CA 1
ATOM 2817 C C . ILE A 1 366 ? 1.479 -31.734 -24.156 1 97.44 366 ILE A C 1
ATOM 2819 O O . ILE A 1 366 ? 1.156 -32.906 -24.344 1 97.44 366 ILE A O 1
ATOM 2823 N N . LEU A 1 367 ? 0.692 -30.734 -24.547 1 96.25 367 LEU A N 1
ATOM 2824 C CA . LEU A 1 367 ? -0.599 -30.953 -25.188 1 96.25 367 LEU A CA 1
ATOM 2825 C C . LEU A 1 367 ? -0.415 -31.5 -26.609 1 96.25 367 LEU A C 1
ATOM 2827 O O . LEU A 1 367 ? -1.262 -32.25 -27.094 1 96.25 367 LEU A O 1
ATOM 2831 N N . GLY A 1 368 ? 0.663 -31.188 -27.188 1 96.38 368 GLY A N 1
ATOM 2832 C CA . GLY A 1 368 ? 0.838 -31.344 -28.625 1 96.38 368 GLY A CA 1
ATOM 2833 C C . GLY A 1 368 ? 0.527 -30.094 -29.406 1 96.38 368 GLY A C 1
ATOM 2834 O O . GLY A 1 368 ? -0.583 -29.562 -29.328 1 96.38 368 GLY A O 1
ATOM 2835 N N . PRO A 1 369 ? 1.556 -29.609 -30.125 1 94.62 369 PRO A N 1
ATOM 2836 C CA . PRO A 1 369 ? 1.412 -28.312 -30.781 1 94.62 369 PRO A CA 1
ATOM 2837 C C . PRO A 1 369 ? 0.177 -28.219 -31.672 1 94.62 369 PRO A C 1
ATOM 2839 O O . PRO A 1 369 ? -0.401 -27.156 -31.844 1 94.62 369 PRO A O 1
ATOM 2842 N N . GLU A 1 370 ? -0.289 -29.312 -32.188 1 94 370 GLU A N 1
ATOM 2843 C CA . GLU A 1 370 ? -1.465 -29.344 -33.062 1 94 370 GLU A CA 1
ATOM 2844 C C . GLU A 1 370 ? -2.736 -29.047 -32.281 1 94 370 GLU A C 1
ATOM 2846 O O . GLU A 1 370 ? -3.744 -28.625 -32.844 1 94 370 GLU A O 1
ATOM 2851 N N . TYR A 1 371 ? -2.664 -29.219 -31.031 1 93.75 371 TYR A N 1
ATOM 2852 C CA . TYR A 1 371 ? -3.854 -29.094 -30.188 1 93.75 371 TYR A CA 1
ATOM 2853 C C . TYR A 1 371 ? -3.74 -27.906 -29.25 1 93.75 371 TYR A C 1
ATOM 2855 O O . TYR A 1 371 ? -4.703 -27.547 -28.562 1 93.75 371 TYR A O 1
ATOM 2863 N N . ALA A 1 372 ? -2.559 -27.328 -29.203 1 90.44 372 ALA A N 1
ATOM 2864 C CA . ALA A 1 372 ? -2.346 -26.156 -28.359 1 90.44 372 ALA A CA 1
ATOM 2865 C C . ALA A 1 372 ? -2.9 -24.891 -29.031 1 90.44 372 ALA A C 1
ATOM 2867 O O . ALA A 1 372 ? -2.953 -24.797 -30.25 1 90.44 372 ALA A O 1
ATOM 2868 N N . PRO A 1 373 ? -3.311 -23.938 -28.188 1 84.38 373 PRO A N 1
ATOM 2869 C CA . PRO A 1 373 ? -3.932 -22.75 -28.781 1 84.38 373 PRO A CA 1
ATOM 2870 C C . PRO A 1 373 ? -2.945 -21.906 -29.578 1 84.38 373 PRO A C 1
ATOM 2872 O O . PRO A 1 373 ? -3.271 -21.438 -30.672 1 84.38 373 PRO A O 1
ATOM 2875 N N . SER A 1 374 ? -1.79 -21.625 -29.031 1 86.62 374 SER A N 1
ATOM 2876 C CA . SER A 1 374 ? -0.808 -20.781 -29.703 1 86.62 374 SER A CA 1
ATOM 2877 C C . SER A 1 374 ? 0.612 -21.281 -29.453 1 86.62 374 SER A C 1
ATOM 2879 O O . SER A 1 374 ? 1.421 -20.594 -28.828 1 86.62 374 SER A O 1
ATOM 2881 N N . PRO A 1 375 ? 0.922 -22.406 -30.047 1 93.62 375 PRO A N 1
ATOM 2882 C CA . PRO A 1 375 ? 2.271 -22.938 -29.828 1 93.62 375 PRO A CA 1
ATOM 2883 C C . PRO A 1 375 ? 3.342 -22.156 -30.594 1 93.62 375 PRO A C 1
ATOM 2885 O O . PRO A 1 375 ? 3.07 -21.625 -31.672 1 93.62 375 PRO A O 1
ATOM 2888 N N . PRO A 1 376 ? 4.555 -22.078 -30.062 1 96.06 376 PRO A N 1
ATOM 2889 C CA . PRO A 1 376 ? 5.652 -21.547 -30.859 1 96.06 376 PRO A CA 1
ATOM 2890 C C . PRO A 1 376 ? 5.789 -22.25 -32.219 1 96.06 376 PRO A C 1
ATOM 2892 O O . PRO A 1 376 ? 5.574 -23.469 -32.312 1 96.06 376 PRO A O 1
ATOM 2895 N N . GLU A 1 377 ? 6.207 -21.516 -33.25 1 96.56 377 GLU A N 1
ATOM 2896 C CA . GLU A 1 377 ? 6.309 -22.062 -34.594 1 96.56 377 GLU A CA 1
ATOM 2897 C C . GLU A 1 377 ? 7.285 -23.234 -34.656 1 96.56 377 GLU A C 1
ATOM 2899 O O . GLU A 1 377 ? 7.066 -24.203 -35.375 1 96.56 377 GLU A O 1
ATOM 2904 N N . SER A 1 378 ? 8.32 -23.172 -33.875 1 97.88 378 SER A N 1
ATOM 2905 C CA . SER A 1 378 ? 9.375 -24.188 -33.906 1 97.88 378 SER A CA 1
ATOM 2906 C C . SER A 1 378 ? 8.875 -25.531 -33.406 1 97.88 378 SER A C 1
ATOM 2908 O O . SER A 1 378 ? 9.5 -26.562 -33.625 1 97.88 378 SER A O 1
ATOM 2910 N N . TYR A 1 379 ? 7.727 -25.531 -32.625 1 97.56 379 TYR A N 1
ATOM 2911 C CA . TYR A 1 379 ? 7.18 -26.75 -32.062 1 97.56 379 TYR A CA 1
ATOM 2912 C C . TYR A 1 379 ? 6.395 -27.531 -33.125 1 97.56 379 TYR A C 1
ATOM 2914 O O . TYR A 1 379 ? 6.125 -28.719 -32.938 1 97.56 379 TYR A O 1
ATOM 2922 N N . LYS A 1 380 ? 5.949 -26.844 -34.188 1 97 380 LYS A N 1
ATOM 2923 C CA . LYS A 1 380 ? 5.07 -27.422 -35.188 1 97 380 LYS A CA 1
ATOM 2924 C C . LYS A 1 380 ? 5.844 -28.344 -36.125 1 97 380 LYS A C 1
ATOM 2926 O O . LYS A 1 380 ? 7.074 -28.328 -36.125 1 97 380 LYS A O 1
ATOM 2931 N N . LYS A 1 381 ? 5.02 -29.141 -36.844 1 95.5 381 LYS A N 1
ATOM 2932 C CA . LYS A 1 381 ? 5.621 -30.062 -37.812 1 95.5 381 LYS A CA 1
ATOM 2933 C C . LYS A 1 381 ? 6.551 -29.312 -38.75 1 95.5 381 LYS A C 1
ATOM 2935 O O . LYS A 1 381 ? 6.176 -28.281 -39.312 1 95.5 381 LYS A O 1
ATOM 2940 N N . GLY A 1 382 ? 7.73 -29.828 -38.938 1 95.81 382 GLY A N 1
ATOM 2941 C CA . GLY A 1 382 ? 8.711 -29.203 -39.812 1 95.81 382 GLY A CA 1
ATOM 2942 C C . GLY A 1 382 ? 9.641 -28.25 -39.094 1 95.81 382 GLY A C 1
ATOM 2943 O O . GLY A 1 382 ? 10.695 -27.891 -39.594 1 95.81 382 GLY A O 1
ATOM 2944 N N . GLY A 1 383 ? 9.266 -27.859 -37.906 1 97.31 383 GLY A N 1
ATOM 2945 C CA . GLY A 1 383 ? 10.117 -27 -37.094 1 97.31 383 GLY A CA 1
ATOM 2946 C C . GLY A 1 383 ? 11.227 -27.75 -36.375 1 97.31 383 GLY A C 1
ATOM 2947 O O . GLY A 1 383 ? 11.141 -28.953 -36.188 1 97.31 383 GLY A O 1
ATOM 2948 N N . ILE A 1 384 ? 12.227 -26.984 -35.938 1 97.94 384 ILE A N 1
ATOM 2949 C CA . ILE A 1 384 ? 13.414 -27.578 -35.344 1 97.94 384 ILE A CA 1
ATOM 2950 C C . ILE A 1 384 ? 13.039 -28.25 -34.031 1 97.94 384 ILE A C 1
ATOM 2952 O O . ILE A 1 384 ? 13.672 -29.219 -33.594 1 97.94 384 ILE A O 1
ATOM 2956 N N . ASN A 1 385 ? 11.961 -27.797 -33.375 1 98.38 385 ASN A N 1
ATOM 2957 C CA . ASN A 1 385 ? 11.586 -28.312 -32.062 1 98.38 385 ASN A CA 1
ATOM 2958 C C . ASN A 1 385 ? 10.414 -29.281 -32.156 1 98.38 385 ASN A C 1
ATOM 2960 O O . ASN A 1 385 ? 9.844 -29.672 -31.125 1 98.38 385 ASN A O 1
ATOM 2964 N N . TYR A 1 386 ? 10.023 -29.656 -33.312 1 97.38 386 TYR A N 1
ATOM 2965 C CA . TYR A 1 386 ? 8.93 -30.609 -33.5 1 97.38 386 TYR A CA 1
ATOM 2966 C C . TYR A 1 386 ? 9.141 -31.859 -32.656 1 97.38 386 TYR A C 1
ATOM 2968 O O . TYR A 1 386 ? 8.195 -32.375 -32.062 1 97.38 386 TYR A O 1
ATOM 2976 N N . PRO A 1 387 ? 10.391 -32.344 -32.469 1 97.56 387 PRO A N 1
ATOM 2977 C CA . PRO A 1 387 ? 10.609 -33.562 -31.688 1 97.56 387 PRO A CA 1
ATOM 2978 C C . PRO A 1 387 ? 10.461 -33.344 -30.172 1 97.56 387 PRO A C 1
ATOM 2980 O O . PRO A 1 387 ? 10.406 -34.312 -29.406 1 97.56 387 PRO A O 1
ATOM 2983 N N . ALA A 1 388 ? 10.398 -32.125 -29.75 1 97.94 388 ALA A N 1
ATOM 2984 C CA . ALA A 1 388 ? 10.305 -31.859 -28.328 1 97.94 388 ALA A CA 1
ATOM 2985 C C . ALA A 1 388 ? 8.969 -32.344 -27.766 1 97.94 388 ALA A C 1
ATOM 2987 O O . ALA A 1 388 ? 8.898 -32.781 -26.609 1 97.94 388 ALA A O 1
ATOM 2988 N N . SER A 1 389 ? 7.918 -32.219 -28.531 1 97.69 389 SER A N 1
ATOM 2989 C CA . SER A 1 389 ? 6.594 -32.594 -28.062 1 97.69 389 SER A CA 1
ATOM 2990 C C . SER A 1 389 ? 6.504 -34.094 -27.828 1 97.69 389 SER A C 1
ATOM 2992 O O . SER A 1 389 ? 6.145 -34.562 -26.734 1 97.69 389 SER A O 1
ATOM 2994 N N . PRO A 1 390 ? 6.906 -34.938 -28.828 1 97.5 390 PRO A N 1
ATOM 2995 C CA . PRO A 1 390 ? 6.914 -36.406 -28.562 1 97.5 390 PRO A CA 1
ATOM 2996 C C . PRO A 1 390 ? 7.789 -36.75 -27.359 1 97.5 390 PRO A C 1
ATOM 2998 O O . PRO A 1 390 ? 7.449 -37.656 -26.594 1 97.5 390 PRO A O 1
ATOM 3001 N N . ALA A 1 391 ? 8.898 -36.062 -27.219 1 98 391 ALA A N 1
ATOM 3002 C CA . ALA A 1 391 ? 9.805 -36.375 -26.109 1 98 391 ALA A CA 1
ATOM 3003 C C . ALA A 1 391 ? 9.133 -36.125 -24.766 1 98 391 ALA A C 1
ATOM 3005 O O . ALA A 1 391 ? 9.102 -37 -23.906 1 98 391 ALA A O 1
ATOM 3006 N N . ILE A 1 392 ? 8.57 -34.969 -24.562 1 98.5 392 ILE A N 1
ATOM 3007 C CA . ILE A 1 392 ? 7.984 -34.656 -23.266 1 98.5 392 ILE A CA 1
ATOM 3008 C C . ILE A 1 392 ? 6.695 -35.438 -23.062 1 98.5 392 ILE A C 1
ATOM 3010 O O . ILE A 1 392 ? 6.379 -35.875 -21.953 1 98.5 392 ILE A O 1
ATOM 3014 N N . GLN A 1 393 ? 5.895 -35.656 -24.109 1 98.19 393 GLN A N 1
ATOM 3015 C CA . GLN A 1 393 ? 4.672 -36.438 -24 1 98.19 393 GLN A CA 1
ATOM 3016 C C . GLN A 1 393 ? 4.977 -37.875 -23.547 1 98.19 393 GLN A C 1
ATOM 3018 O O . GLN A 1 393 ? 4.219 -38.438 -22.766 1 98.19 393 GLN A O 1
ATOM 3023 N N . LYS A 1 394 ? 6.066 -38.406 -24.078 1 98.06 394 LYS A N 1
ATOM 3024 C CA . LYS A 1 394 ? 6.445 -39.75 -23.672 1 98.06 394 LYS A CA 1
ATOM 3025 C C . LYS A 1 394 ? 6.648 -39.844 -22.156 1 98.06 394 LYS A C 1
ATOM 3027 O O . LYS A 1 394 ? 6.086 -40.719 -21.5 1 98.06 394 LYS A O 1
ATOM 3032 N N . TYR A 1 395 ? 7.453 -38.906 -21.609 1 98.5 395 TYR A N 1
ATOM 3033 C CA . TYR A 1 395 ? 7.688 -38.875 -20.172 1 98.5 395 TYR A CA 1
ATOM 3034 C C . TYR A 1 395 ? 6.387 -38.656 -19.406 1 98.5 395 TYR A C 1
ATOM 3036 O O . TYR A 1 395 ? 6.102 -39.344 -18.438 1 98.5 395 TYR A O 1
ATOM 3044 N N . TRP A 1 396 ? 5.578 -37.656 -19.812 1 98.5 396 TRP A N 1
ATOM 3045 C CA . TRP A 1 396 ? 4.371 -37.25 -19.109 1 98.5 396 TRP A CA 1
ATOM 3046 C C . TRP A 1 396 ? 3.34 -38.375 -19.094 1 98.5 396 TRP A C 1
ATOM 3048 O O . TRP A 1 396 ? 2.777 -38.688 -18.047 1 98.5 396 TRP A O 1
ATOM 3058 N N . THR A 1 397 ? 3.084 -39 -20.266 1 98.25 397 THR A N 1
ATOM 3059 C CA . THR A 1 397 ? 2.088 -40.062 -20.344 1 98.25 397 THR A CA 1
ATOM 3060 C C . THR A 1 397 ? 2.547 -41.312 -19.562 1 98.25 397 THR A C 1
ATOM 3062 O O . THR A 1 397 ? 1.74 -41.969 -18.906 1 98.25 397 THR A O 1
ATOM 3065 N N . ASN A 1 398 ? 3.857 -41.625 -19.641 1 98.38 398 ASN A N 1
ATOM 3066 C CA . ASN A 1 398 ? 4.383 -42.75 -18.844 1 98.38 398 ASN A CA 1
ATOM 3067 C C . ASN A 1 398 ? 4.195 -42.469 -17.344 1 98.38 398 ASN A C 1
ATOM 3069 O O . ASN A 1 398 ? 3.785 -43.375 -16.609 1 98.38 398 ASN A O 1
ATOM 3073 N N . PHE A 1 399 ? 4.496 -41.281 -16.938 1 98.62 399 PHE A N 1
ATOM 3074 C CA . PHE A 1 399 ? 4.363 -40.938 -15.523 1 98.62 399 PHE A CA 1
ATOM 3075 C C . PHE A 1 399 ? 2.908 -41.031 -15.086 1 98.62 399 PHE A C 1
ATOM 3077 O O . PHE A 1 399 ? 2.615 -41.562 -14.008 1 98.62 399 PHE A O 1
ATOM 3084 N N . ILE A 1 400 ? 1.986 -40.531 -15.859 1 98.62 400 ILE A N 1
ATOM 3085 C CA . ILE A 1 400 ? 0.563 -40.562 -15.547 1 98.62 400 ILE A CA 1
ATOM 3086 C C . ILE A 1 400 ? 0.108 -42.031 -15.445 1 98.62 400 ILE A C 1
ATOM 3088 O O . ILE A 1 400 ? -0.666 -42.375 -14.555 1 98.62 400 ILE A O 1
ATOM 3092 N N . GLN A 1 401 ? 0.616 -42.875 -16.297 1 98.19 401 GLN A N 1
ATOM 3093 C CA . GLN A 1 401 ? 0.15 -44.281 -16.391 1 98.19 401 GLN A CA 1
ATOM 3094 C C . GLN A 1 401 ? 0.822 -45.156 -15.352 1 98.19 401 GLN A C 1
ATOM 3096 O O . GLN A 1 401 ? 0.196 -46.062 -14.805 1 98.19 401 GLN A O 1
ATOM 3101 N N . TYR A 1 402 ? 2.135 -44.844 -15.016 1 97.94 402 TYR A N 1
ATOM 3102 C CA . TYR A 1 402 ? 2.895 -45.844 -14.281 1 97.94 402 TYR A CA 1
ATOM 3103 C C . TYR A 1 402 ? 3.615 -45.219 -13.094 1 97.94 402 TYR A C 1
ATOM 3105 O O . TYR A 1 402 ? 4.281 -45.906 -12.32 1 97.94 402 TYR A O 1
ATOM 3113 N N . TYR A 1 403 ? 3.506 -43.906 -12.867 1 98 403 TYR A N 1
ATOM 3114 C CA . TYR A 1 403 ? 4.242 -43.156 -11.867 1 98 403 TYR A CA 1
ATOM 3115 C C . TYR A 1 403 ? 5.746 -43.281 -12.062 1 98 403 TYR A C 1
ATOM 3117 O O . TYR A 1 403 ? 6.52 -43.219 -11.109 1 98 403 TYR A O 1
ATOM 3125 N N . ASP A 1 404 ? 6.137 -43.625 -13.305 1 97.56 404 ASP A N 1
ATOM 3126 C CA . ASP A 1 404 ? 7.508 -43.75 -13.797 1 97.56 404 ASP A CA 1
ATOM 3127 C C . ASP A 1 404 ? 7.637 -43.219 -15.219 1 97.56 404 ASP A C 1
ATOM 3129 O O . ASP A 1 404 ? 7.141 -43.812 -16.172 1 97.56 404 ASP A O 1
ATOM 3133 N N . PRO A 1 405 ? 8.328 -42.125 -15.398 1 98.19 405 PRO A N 1
ATOM 3134 C CA . PRO A 1 405 ? 8.375 -41.5 -16.719 1 98.19 405 PRO A CA 1
ATOM 3135 C C . PRO A 1 405 ? 9.164 -42.312 -17.734 1 98.19 405 PRO A C 1
ATOM 3137 O O . PRO A 1 405 ? 9.125 -42.031 -18.938 1 98.19 405 PRO A O 1
ATOM 3140 N N . ASN A 1 406 ? 9.844 -43.438 -17.297 1 97.19 406 ASN A N 1
ATOM 3141 C CA . ASN A 1 406 ? 10.719 -44.188 -18.172 1 97.19 406 ASN A CA 1
ATOM 3142 C C . ASN A 1 406 ? 10.031 -45.469 -18.688 1 97.19 406 ASN A C 1
ATOM 3144 O O . ASN A 1 406 ? 10.578 -46.156 -19.531 1 97.19 406 ASN A O 1
ATOM 3148 N N . GLN A 1 407 ? 8.891 -45.719 -18.109 1 91.81 407 GLN A N 1
ATOM 3149 C CA . GLN A 1 407 ? 8.234 -46.969 -18.391 1 91.81 407 GLN A CA 1
ATOM 3150 C C . GLN A 1 407 ? 7.297 -46.875 -19.594 1 91.81 407 GLN A C 1
ATOM 3152 O O . GLN A 1 407 ? 6.191 -46.344 -19.484 1 91.81 407 GLN A O 1
ATOM 3157 N N . GLY A 1 408 ? 7.75 -47.312 -20.766 1 86.88 408 GLY A N 1
ATOM 3158 C CA . GLY A 1 408 ? 6.836 -47.375 -21.891 1 86.88 408 GLY A CA 1
ATOM 3159 C C . GLY A 1 408 ? 7.105 -46.312 -22.938 1 86.88 408 GLY A C 1
ATOM 3160 O O . GLY A 1 408 ? 8.242 -45.875 -23.094 1 86.88 408 GLY A O 1
ATOM 3161 N N . GLY A 1 409 ? 6.031 -46.062 -23.812 1 85.31 409 GLY A N 1
ATOM 3162 C CA . GLY A 1 409 ? 6.07 -45.062 -24.859 1 85.31 409 GLY A CA 1
ATOM 3163 C C . GLY A 1 409 ? 6.547 -45.594 -26.203 1 85.31 409 GLY A C 1
ATOM 3164 O O . GLY A 1 409 ? 6.914 -46.75 -26.312 1 85.31 409 GLY A O 1
ATOM 3165 N N . ASP A 1 410 ? 6.434 -44.75 -27.078 1 89.06 410 ASP A N 1
ATOM 3166 C CA . ASP A 1 410 ? 6.859 -45.094 -28.438 1 89.06 410 ASP A CA 1
ATOM 3167 C C . ASP A 1 410 ? 8.367 -45.344 -28.5 1 89.06 410 ASP A C 1
ATOM 3169 O O . ASP A 1 410 ? 9.164 -44.438 -28.219 1 89.06 410 ASP A O 1
ATOM 3173 N N . PRO A 1 411 ? 8.766 -46.531 -28.922 1 90.75 411 PRO A N 1
ATOM 3174 C CA . PRO A 1 411 ? 10.195 -46.844 -28.953 1 90.75 411 PRO A CA 1
ATOM 3175 C C . PRO A 1 411 ? 10.961 -46 -29.969 1 90.75 411 PRO A C 1
ATOM 3177 O O . PRO A 1 411 ? 12.188 -45.906 -29.891 1 90.75 411 PRO A O 1
ATOM 3180 N N . GLU A 1 412 ? 10.219 -45.406 -30.891 1 92.44 412 GLU A N 1
ATOM 3181 C CA . GLU A 1 412 ? 10.867 -44.625 -31.922 1 92.44 412 GLU A CA 1
ATOM 3182 C C . GLU A 1 412 ? 11.297 -43.25 -31.375 1 92.44 412 GLU A C 1
ATOM 3184 O O . GLU A 1 412 ? 12.156 -42.594 -31.953 1 92.44 412 GLU A O 1
ATOM 3189 N N . VAL A 1 413 ? 10.641 -42.906 -30.328 1 95.19 413 VAL A N 1
ATOM 3190 C CA . VAL A 1 413 ? 11.031 -41.656 -29.656 1 95.19 413 VAL A CA 1
ATOM 3191 C C . VAL A 1 413 ? 12.195 -41.938 -28.703 1 95.19 413 VAL A C 1
ATOM 3193 O O . VAL A 1 413 ? 12 -42.531 -27.641 1 95.19 413 VAL A O 1
ATOM 3196 N N . LYS A 1 414 ? 13.359 -41.5 -29.125 1 93.81 414 LYS A N 1
ATOM 3197 C CA . LYS A 1 414 ? 14.57 -41.75 -28.344 1 93.81 414 LYS A CA 1
ATOM 3198 C C . LYS A 1 414 ? 14.812 -40.625 -27.328 1 93.81 414 LYS A C 1
ATOM 3200 O O . LYS A 1 414 ? 15.078 -39.5 -27.719 1 93.81 414 LYS A O 1
ATOM 3205 N N . VAL A 1 415 ? 14.719 -40.938 -26.078 1 96.81 415 VAL A N 1
ATOM 3206 C CA . VAL A 1 415 ? 14.93 -39.969 -25 1 96.81 415 VAL A CA 1
ATOM 3207 C C . VAL A 1 415 ? 15.844 -40.594 -23.938 1 96.81 415 VAL A C 1
ATOM 3209 O O . VAL A 1 415 ? 16.031 -41.812 -23.891 1 96.81 415 VAL A O 1
ATOM 3212 N N . ALA A 1 416 ? 16.453 -39.75 -23.156 1 97.94 416 ALA A N 1
ATOM 3213 C CA . ALA A 1 416 ? 17.312 -40.188 -22.062 1 97.94 416 ALA A CA 1
ATOM 3214 C C . ALA A 1 416 ? 16.484 -40.781 -20.922 1 97.94 416 ALA A C 1
ATOM 3216 O O . ALA A 1 416 ? 15.289 -40.531 -20.812 1 97.94 416 ALA A O 1
ATOM 3217 N N . GLU A 1 417 ? 17.094 -41.625 -20.172 1 97.44 417 GLU A N 1
ATOM 3218 C CA . GLU A 1 417 ? 16.484 -42.062 -18.938 1 97.44 417 GLU A CA 1
ATOM 3219 C C . GLU A 1 417 ? 16.359 -40.906 -17.938 1 97.44 417 GLU A C 1
ATOM 3221 O O . GLU A 1 417 ? 17.328 -40.188 -17.703 1 97.44 417 GLU A O 1
ATOM 3226 N N . TRP A 1 418 ? 15.172 -40.688 -17.438 1 98.38 418 TRP A N 1
ATOM 3227 C CA . TRP A 1 418 ? 14.938 -39.656 -16.406 1 98.38 418 TRP A CA 1
ATOM 3228 C C . TRP A 1 418 ? 15.219 -40.219 -15.016 1 98.38 418 TRP A C 1
ATOM 3230 O O . TRP A 1 418 ? 14.375 -40.906 -14.445 1 98.38 418 TRP A O 1
ATOM 3240 N N . LYS A 1 419 ? 16.359 -39.844 -14.484 1 97.5 419 LYS A N 1
ATOM 3241 C CA . LYS A 1 419 ? 16.719 -40.312 -13.148 1 97.5 419 LYS A CA 1
ATOM 3242 C C . LYS A 1 419 ? 16 -39.531 -12.062 1 97.5 419 LYS A C 1
ATOM 3244 O O . LYS A 1 419 ? 15.875 -38.281 -12.156 1 97.5 419 LYS A O 1
ATOM 3249 N N . ALA A 1 420 ? 15.5 -40.25 -11.086 1 97.31 420 ALA A N 1
ATOM 3250 C CA . ALA A 1 420 ? 14.805 -39.625 -9.969 1 97.31 420 ALA A CA 1
ATOM 3251 C C . ALA A 1 420 ? 15.75 -38.719 -9.172 1 97.31 420 ALA A C 1
ATOM 3253 O O . ALA A 1 420 ? 16.938 -39.031 -9.062 1 97.31 420 ALA A O 1
ATOM 3254 N N . TRP A 1 421 ? 15.156 -37.688 -8.633 1 96.19 421 TRP A N 1
ATOM 3255 C CA . TRP A 1 421 ? 15.898 -36.781 -7.758 1 96.19 421 TRP A CA 1
ATOM 3256 C C . TRP A 1 421 ? 16.359 -37.5 -6.496 1 96.19 421 TRP A C 1
ATOM 3258 O O . TRP A 1 421 ? 15.617 -38.312 -5.938 1 96.19 421 TRP A O 1
ATOM 3268 N N . SER A 1 422 ? 17.578 -37.281 -6.078 1 92.25 422 SER A N 1
ATOM 3269 C CA . SER A 1 422 ? 18.094 -37.781 -4.812 1 92.25 422 SER A CA 1
ATOM 3270 C C . SER A 1 422 ? 19.016 -36.781 -4.141 1 92.25 422 SER A C 1
ATOM 3272 O O . SER A 1 422 ? 19.594 -35.906 -4.809 1 92.25 422 SER A O 1
ATOM 3274 N N . GLY A 1 423 ? 19.031 -36.812 -2.771 1 83.69 423 GLY A N 1
ATOM 3275 C CA . GLY A 1 423 ? 19.891 -35.906 -2.021 1 83.69 423 GLY A CA 1
ATOM 3276 C C . GLY A 1 423 ? 21.344 -35.969 -2.473 1 83.69 423 GLY A C 1
ATOM 3277 O O . GLY A 1 423 ? 22.031 -34.938 -2.455 1 83.69 423 GLY A O 1
ATOM 3278 N N . GLY A 1 424 ? 21.781 -37 -2.924 1 81 424 GLY A N 1
ATOM 3279 C CA . GLY A 1 424 ? 23.156 -37.156 -3.377 1 81 424 GLY A CA 1
ATOM 3280 C C . GLY A 1 424 ? 23.391 -36.625 -4.781 1 81 424 GLY A C 1
ATOM 3281 O O . GLY A 1 424 ? 24.266 -35.781 -4.992 1 81 424 GLY A O 1
ATOM 3282 N N . ALA A 1 425 ? 22.578 -36.938 -5.785 1 82.25 425 ALA A N 1
ATOM 3283 C CA . ALA A 1 425 ? 22.812 -36.594 -7.188 1 82.25 425 ALA A CA 1
ATOM 3284 C C . ALA A 1 425 ? 22.312 -35.188 -7.504 1 82.25 425 ALA A C 1
ATOM 3286 O O . ALA A 1 425 ? 23.031 -34.406 -8.148 1 82.25 425 ALA A O 1
ATOM 3287 N N . GLN A 1 426 ? 21.094 -34.875 -7.035 1 91.69 426 GLN A N 1
ATOM 3288 C CA . GLN A 1 426 ? 20.453 -33.594 -7.305 1 91.69 426 GLN A CA 1
ATOM 3289 C C . GLN A 1 426 ? 20.531 -33.219 -8.781 1 91.69 426 GLN A C 1
ATOM 3291 O O . GLN A 1 426 ? 20.984 -32.125 -9.133 1 91.69 426 GLN A O 1
ATOM 3296 N N . ASP A 1 427 ? 20.141 -34.125 -9.633 1 96.12 427 ASP A N 1
ATOM 3297 C CA . ASP A 1 427 ? 20.109 -33.938 -11.086 1 96.12 427 ASP A CA 1
ATOM 3298 C C . ASP A 1 427 ? 18.672 -33.75 -11.57 1 96.12 427 ASP A C 1
ATOM 3300 O O . ASP A 1 427 ? 17.719 -34.156 -10.906 1 96.12 427 ASP A O 1
ATOM 3304 N N . ARG A 1 428 ? 18.594 -33.125 -12.641 1 98 428 ARG A N 1
ATOM 3305 C CA . ARG A 1 428 ? 17.281 -32.969 -13.273 1 98 428 ARG A CA 1
ATOM 3306 C C . ARG A 1 428 ? 17.375 -33.25 -14.773 1 98 428 ARG A C 1
ATOM 3308 O O . ARG A 1 428 ? 18.453 -33.219 -15.359 1 98 428 ARG A O 1
ATOM 3315 N N . LEU A 1 429 ? 16.297 -33.625 -15.336 1 98.5 429 LEU A N 1
ATOM 3316 C CA . LEU A 1 429 ? 16.219 -33.781 -16.781 1 98.5 429 LEU A CA 1
ATOM 3317 C C . LEU A 1 429 ? 16.078 -32.438 -17.469 1 98.5 429 LEU A C 1
ATOM 3319 O O . LEU A 1 429 ? 15.281 -31.609 -17.047 1 98.5 429 LEU A O 1
ATOM 3323 N N . VAL A 1 430 ? 16.891 -32.156 -18.469 1 98.69 430 VAL A N 1
ATOM 3324 C CA . VAL A 1 430 ? 16.766 -30.953 -19.266 1 98.69 430 VAL A CA 1
ATOM 3325 C C . VAL A 1 430 ? 16.281 -31.312 -20.672 1 98.69 430 VAL A C 1
ATOM 3327 O O . VAL A 1 430 ? 16.828 -32.219 -21.312 1 98.69 430 VAL A O 1
ATOM 3330 N N . PHE A 1 431 ? 15.156 -30.703 -21.062 1 98.75 431 PHE A N 1
ATOM 3331 C CA . PHE A 1 431 ? 14.703 -30.734 -22.438 1 98.75 431 PHE A CA 1
ATOM 3332 C C . PHE A 1 431 ? 15.406 -29.672 -23.266 1 98.75 431 PHE A C 1
ATOM 3334 O O . PHE A 1 431 ? 15.352 -28.484 -22.938 1 98.75 431 PHE A O 1
ATOM 3341 N N . GLN A 1 432 ? 16.031 -30.094 -24.312 1 98 432 GLN A N 1
ATOM 3342 C CA . GLN A 1 432 ? 16.828 -29.172 -25.125 1 98 432 GLN A CA 1
ATOM 3343 C C . GLN A 1 432 ? 16.188 -28.938 -26.484 1 98 432 GLN A C 1
ATOM 3345 O O . GLN A 1 432 ? 15.32 -29.719 -26.906 1 98 432 GLN A O 1
ATOM 3350 N N . THR A 1 433 ? 16.672 -27.922 -27.109 1 97.88 433 THR A N 1
ATOM 3351 C CA . THR A 1 433 ? 16.281 -27.641 -28.484 1 97.88 433 THR A CA 1
ATOM 3352 C C . THR A 1 433 ? 16.438 -28.875 -29.359 1 97.88 433 THR A C 1
ATOM 3354 O O . THR A 1 433 ? 17.391 -29.625 -29.219 1 97.88 433 THR A O 1
ATOM 3357 N N . GLY A 1 434 ? 15.469 -29.078 -30.219 1 96.5 434 GLY A N 1
ATOM 3358 C CA . GLY A 1 434 ? 15.516 -30.219 -31.141 1 96.5 434 GLY A CA 1
ATOM 3359 C C . GLY A 1 434 ? 14.984 -31.5 -30.531 1 96.5 434 GLY A C 1
ATOM 3360 O O . GLY A 1 434 ? 15.062 -32.562 -31.141 1 96.5 434 GLY A O 1
ATOM 3361 N N . GLY A 1 435 ? 14.477 -31.469 -29.312 1 96 435 GLY A N 1
ATOM 3362 C CA . GLY A 1 435 ? 13.875 -32.625 -28.672 1 96 435 GLY A CA 1
ATOM 3363 C C . GLY A 1 435 ? 14.891 -33.5 -27.938 1 96 435 GLY A C 1
ATOM 3364 O O . GLY A 1 435 ? 14.57 -34.594 -27.516 1 96 435 GLY A O 1
ATOM 3365 N N . ARG A 1 436 ? 16.109 -32.969 -27.812 1 97.62 436 ARG A N 1
ATOM 3366 C CA . ARG A 1 436 ? 17.125 -33.719 -27.078 1 97.62 436 ARG A CA 1
ATOM 3367 C C . ARG A 1 436 ? 16.844 -33.688 -25.578 1 97.62 436 ARG A C 1
ATOM 3369 O O . ARG A 1 436 ? 16.328 -32.688 -25.062 1 97.62 436 ARG A O 1
ATOM 3376 N N . THR A 1 437 ? 17.109 -34.812 -24.875 1 98.56 437 THR A N 1
ATOM 3377 C CA . THR A 1 437 ? 16.953 -34.906 -23.422 1 98.56 437 THR A CA 1
ATOM 3378 C C . THR A 1 437 ? 18.234 -35.406 -22.781 1 98.56 437 THR A C 1
ATOM 3380 O O . THR A 1 437 ? 18.906 -36.281 -23.344 1 98.56 437 THR A O 1
ATOM 3383 N N . GLU A 1 438 ? 18.625 -34.844 -21.719 1 98.38 438 GLU A N 1
ATOM 3384 C CA . GLU A 1 438 ? 19.781 -35.281 -20.953 1 98.38 438 GLU A CA 1
ATOM 3385 C C . GLU A 1 438 ? 19.672 -34.875 -19.484 1 98.38 438 GLU A C 1
ATOM 3387 O O . GLU A 1 438 ? 18.891 -34 -19.141 1 98.38 438 GLU A O 1
ATOM 3392 N N . MET A 1 439 ? 20.359 -35.625 -18.656 1 98 439 MET A N 1
ATOM 3393 C CA . MET A 1 439 ? 20.422 -35.25 -17.25 1 98 439 MET A CA 1
ATOM 3394 C C . MET A 1 439 ? 21.453 -34.156 -17.031 1 98 439 MET A C 1
ATOM 3396 O O . MET A 1 439 ? 22.5 -34.156 -17.688 1 98 439 MET A O 1
ATOM 3400 N N . GLU A 1 440 ? 21.188 -33.219 -16.172 1 97.44 440 GLU A N 1
ATOM 3401 C CA . GLU A 1 440 ? 22.156 -32.219 -15.742 1 97.44 440 GLU A CA 1
ATOM 3402 C C . GLU A 1 440 ? 22.109 -32 -14.234 1 97.44 440 GLU A C 1
ATOM 3404 O O . GLU A 1 440 ? 21.047 -32.156 -13.617 1 97.44 440 GLU A O 1
ATOM 3409 N N . PRO A 1 441 ? 23.234 -31.719 -13.641 1 95.44 441 PRO A N 1
ATOM 3410 C CA . PRO A 1 441 ? 23.188 -31.359 -12.227 1 95.44 441 PRO A CA 1
ATOM 3411 C C . PRO A 1 441 ? 22.516 -30.016 -11.977 1 95.44 441 PRO A C 1
ATOM 3413 O O . PRO A 1 441 ? 22.578 -29.125 -12.82 1 95.44 441 PRO A O 1
ATOM 3416 N N . PHE A 1 442 ? 21.797 -29.891 -10.93 1 92.44 442 PHE A N 1
ATOM 3417 C CA . PHE A 1 442 ? 21.25 -28.594 -10.539 1 92.44 442 PHE A CA 1
ATOM 3418 C C . PHE A 1 442 ? 22.375 -27.578 -10.32 1 92.44 442 PHE A C 1
ATOM 3420 O O . PHE A 1 442 ? 22.266 -26.438 -10.758 1 92.44 442 PHE A O 1
ATOM 3427 N N . GLY A 1 443 ? 23.5 -28.047 -9.758 1 92.81 443 GLY A N 1
ATOM 3428 C CA . GLY A 1 443 ? 24.703 -27.234 -9.617 1 92.81 443 GLY A CA 1
ATOM 3429 C C . GLY A 1 443 ? 24.75 -26.469 -8.312 1 92.81 443 GLY A C 1
ATOM 3430 O O . GLY A 1 443 ? 23.719 -26.078 -7.766 1 92.81 443 GLY A O 1
ATOM 3431 N N . ASP A 1 444 ? 25.922 -26.141 -7.941 1 93.62 444 ASP A N 1
ATOM 3432 C CA . ASP A 1 444 ? 26.188 -25.547 -6.633 1 93.62 444 ASP A CA 1
ATOM 3433 C C . ASP A 1 444 ? 25.656 -24.109 -6.574 1 93.62 444 ASP A C 1
ATOM 3435 O O . ASP A 1 444 ? 25.109 -23.688 -5.559 1 93.62 444 ASP A O 1
ATOM 3439 N N . ARG A 1 445 ? 25.828 -23.406 -7.617 1 94.56 445 ARG A N 1
ATOM 3440 C CA . ARG A 1 445 ? 25.453 -22 -7.617 1 94.56 445 ARG A CA 1
ATOM 3441 C C . ARG A 1 445 ? 23.938 -21.844 -7.48 1 94.56 445 ARG A C 1
ATOM 3443 O O . ARG A 1 445 ? 23.469 -21.016 -6.703 1 94.56 445 ARG A O 1
ATOM 3450 N N . LEU A 1 446 ? 23.219 -22.562 -8.273 1 96.19 446 LEU A N 1
ATOM 3451 C CA . LEU A 1 446 ? 21.766 -22.5 -8.188 1 96.19 446 LEU A CA 1
ATOM 3452 C C . LEU A 1 446 ? 21.281 -23.031 -6.84 1 96.19 446 LEU A C 1
ATOM 3454 O O . LEU A 1 446 ? 20.359 -22.469 -6.242 1 96.19 446 LEU A O 1
ATOM 3458 N N . ASN A 1 447 ? 21.891 -24.125 -6.375 1 95.56 447 ASN A N 1
ATOM 3459 C CA . ASN A 1 447 ? 21.547 -24.656 -5.062 1 95.56 447 ASN A CA 1
ATOM 3460 C C . ASN A 1 447 ? 21.734 -23.625 -3.963 1 95.56 447 ASN A C 1
ATOM 3462 O O . ASN A 1 447 ? 20.906 -23.531 -3.053 1 95.56 447 ASN A O 1
ATOM 3466 N N . LYS A 1 448 ? 22.797 -22.891 -4.07 1 96.88 448 LYS A N 1
ATOM 3467 C CA . LYS A 1 448 ? 23.062 -21.859 -3.084 1 96.88 448 LYS A CA 1
ATOM 3468 C C . LYS A 1 448 ? 21.984 -20.781 -3.117 1 96.88 448 LYS A C 1
ATOM 3470 O O . LYS A 1 448 ? 21.5 -20.344 -2.07 1 96.88 448 LYS A O 1
ATOM 3475 N N . ARG A 1 449 ? 21.609 -20.344 -4.277 1 98.06 449 ARG A N 1
ATOM 3476 C CA . ARG A 1 449 ? 20.578 -19.312 -4.406 1 98.06 449 ARG A CA 1
ATOM 3477 C C . ARG A 1 449 ? 19.219 -19.828 -3.924 1 98.06 449 ARG A C 1
ATOM 3479 O O . ARG A 1 449 ? 18.5 -19.125 -3.213 1 98.06 449 ARG A O 1
ATOM 3486 N N . CYS A 1 450 ? 18.891 -21.047 -4.254 1 97.69 450 CYS A N 1
ATOM 3487 C CA . CYS A 1 450 ? 17.609 -21.594 -3.83 1 97.69 450 CYS A CA 1
ATOM 3488 C C . CYS A 1 450 ? 17.594 -21.844 -2.326 1 97.69 450 CYS A C 1
ATOM 3490 O O . CYS A 1 450 ? 16.547 -21.703 -1.683 1 97.69 450 CYS A O 1
ATOM 3492 N N . SER A 1 451 ? 18.734 -22.219 -1.768 1 96.81 451 SER A N 1
ATOM 3493 C CA . SER A 1 451 ? 18.828 -22.359 -0.318 1 96.81 451 SER A CA 1
ATOM 3494 C C . SER A 1 451 ? 18.609 -21.016 0.383 1 96.81 451 SER A C 1
ATOM 3496 O O . SER A 1 451 ? 18.016 -20.969 1.462 1 96.81 451 SER A O 1
ATOM 3498 N N . PHE A 1 452 ? 19.141 -20 -0.211 1 97.94 452 PHE A N 1
ATOM 3499 C CA . PHE A 1 452 ? 18.922 -18.641 0.305 1 97.94 452 PHE A CA 1
ATOM 3500 C C . PHE A 1 452 ? 17.422 -18.344 0.365 1 97.94 452 PHE A C 1
ATOM 3502 O O . PHE A 1 452 ? 16.922 -17.891 1.397 1 97.94 452 PHE A O 1
ATOM 3509 N N . TRP A 1 453 ? 16.656 -18.562 -0.688 1 97.94 453 TRP A N 1
ATOM 3510 C CA . TRP A 1 453 ? 15.234 -18.234 -0.744 1 97.94 453 TRP A CA 1
ATOM 3511 C C . TRP A 1 453 ? 14.43 -19.141 0.188 1 97.94 453 TRP A C 1
ATOM 3513 O O . TRP A 1 453 ? 13.445 -18.703 0.792 1 97.94 453 TRP A O 1
ATOM 3523 N N . ALA A 1 454 ? 14.844 -20.375 0.329 1 97.38 454 ALA A N 1
ATOM 3524 C CA . ALA A 1 454 ? 14.18 -21.281 1.266 1 97.38 454 ALA A CA 1
ATOM 3525 C C . ALA A 1 454 ? 14.406 -20.844 2.709 1 97.38 454 ALA A C 1
ATOM 3527 O O . ALA A 1 454 ? 13.492 -20.891 3.531 1 97.38 454 ALA A O 1
ATOM 3528 N N . LYS A 1 455 ? 15.641 -20.438 3.002 1 97.38 455 LYS A N 1
ATOM 3529 C CA . LYS A 1 455 ? 16.016 -20.016 4.352 1 97.38 455 LYS A CA 1
ATOM 3530 C C . LYS A 1 455 ? 15.172 -18.844 4.816 1 97.38 455 LYS A C 1
ATOM 3532 O O . LYS A 1 455 ? 14.781 -18.766 5.984 1 97.38 455 LYS A O 1
ATOM 3537 N N . TYR A 1 456 ? 14.859 -17.953 3.916 1 97.75 456 TYR A N 1
ATOM 3538 C CA . TYR A 1 456 ? 14.164 -16.734 4.309 1 97.75 456 TYR A CA 1
ATOM 3539 C C . TYR A 1 456 ? 12.719 -16.75 3.82 1 97.75 456 TYR A C 1
ATOM 3541 O O . TYR A 1 456 ? 12.039 -15.727 3.838 1 97.75 456 TYR A O 1
ATOM 3549 N N . GLY A 1 457 ? 12.258 -17.906 3.34 1 97.5 457 GLY A N 1
ATOM 3550 C CA . GLY A 1 457 ? 10.938 -18.016 2.758 1 97.5 457 GLY A CA 1
ATOM 3551 C C . GLY A 1 457 ? 9.828 -17.609 3.709 1 97.5 457 GLY A C 1
ATOM 3552 O O . GLY A 1 457 ? 8.922 -16.859 3.33 1 97.5 457 GLY A O 1
ATOM 3553 N N . VAL A 1 458 ? 9.906 -18.016 4.938 1 97.06 458 VAL A N 1
ATOM 3554 C CA . VAL A 1 458 ? 8.875 -17.703 5.918 1 97.06 458 VAL A CA 1
ATOM 3555 C C . VAL A 1 458 ? 8.891 -16.203 6.219 1 97.06 458 VAL A C 1
ATOM 3557 O O . VAL A 1 458 ? 7.84 -15.57 6.348 1 97.06 458 VAL A O 1
ATOM 3560 N N . GLN A 1 459 ? 10.094 -15.602 6.316 1 95.75 459 GLN A N 1
ATOM 3561 C CA . GLN A 1 459 ? 10.219 -14.156 6.527 1 95.75 459 GLN A CA 1
ATOM 3562 C C . GLN A 1 459 ? 9.578 -13.375 5.383 1 95.75 459 GLN A C 1
ATOM 3564 O O . GLN A 1 459 ? 9 -12.312 5.602 1 95.75 459 GLN A O 1
ATOM 3569 N N . LEU A 1 460 ? 9.648 -13.93 4.18 1 96.31 460 LEU A N 1
ATOM 3570 C CA . LEU A 1 460 ? 9.055 -13.289 3.01 1 96.31 460 LEU A CA 1
ATOM 3571 C C . LEU A 1 460 ? 7.574 -13.633 2.904 1 96.31 460 LEU A C 1
ATOM 3573 O O . LEU A 1 460 ? 6.887 -13.156 1.997 1 96.31 460 LEU A O 1
ATOM 3577 N N . ARG A 1 461 ? 7.125 -14.477 3.805 1 96.88 461 ARG A N 1
ATOM 3578 C CA . ARG A 1 461 ? 5.723 -14.875 3.887 1 96.88 461 ARG A CA 1
ATOM 3579 C C . ARG A 1 461 ? 5.328 -15.734 2.693 1 96.88 461 ARG A C 1
ATOM 3581 O O . ARG A 1 461 ? 4.281 -15.516 2.08 1 96.88 461 ARG A O 1
ATOM 3588 N N . THR A 1 462 ? 6.184 -16.609 2.281 1 95 462 THR A N 1
ATOM 3589 C CA . THR A 1 462 ? 5.922 -17.547 1.201 1 95 462 THR A CA 1
ATOM 3590 C C . THR A 1 462 ? 5.848 -18.969 1.739 1 95 462 THR A C 1
ATOM 3592 O O . THR A 1 462 ? 6.391 -19.266 2.805 1 95 462 THR A O 1
ATOM 3595 N N . MET B 1 1 ? 22.766 43 11.664 1 41.22 1 MET B N 1
ATOM 3596 C CA . MET B 1 1 ? 21.391 42.594 11.328 1 41.22 1 MET B CA 1
ATOM 3597 C C . MET B 1 1 ? 21.375 41.688 10.109 1 41.22 1 MET B C 1
ATOM 3599 O O . MET B 1 1 ? 22.031 41.938 9.109 1 41.22 1 MET B O 1
ATOM 3603 N N . ALA B 1 2 ? 21.109 40.5 10.242 1 56.31 2 ALA B N 1
ATOM 3604 C CA . ALA B 1 2 ? 20.984 39.625 9.086 1 56.31 2 ALA B CA 1
ATOM 3605 C C . ALA B 1 2 ? 19.875 40.125 8.141 1 56.31 2 ALA B C 1
ATOM 3607 O O . ALA B 1 2 ? 18.734 40.281 8.555 1 56.31 2 ALA B O 1
ATOM 3608 N N . ASP B 1 3 ? 20.094 40.656 6.969 1 66.25 3 ASP B N 1
ATOM 3609 C CA . ASP B 1 3 ? 19.109 41.281 6.094 1 66.25 3 ASP B CA 1
ATOM 3610 C C . ASP B 1 3 ? 18.688 40.312 4.98 1 66.25 3 ASP B C 1
ATOM 3612 O O . ASP B 1 3 ? 17.922 40.688 4.082 1 66.25 3 ASP B O 1
ATOM 3616 N N . GLN B 1 4 ? 19.219 39.125 5.113 1 74.38 4 GLN B N 1
ATOM 3617 C CA . GLN B 1 4 ? 18.812 38.188 4.078 1 74.38 4 GLN B CA 1
ATOM 3618 C C . GLN B 1 4 ? 18.375 36.875 4.688 1 74.38 4 GLN B C 1
ATOM 3620 O O . GLN B 1 4 ? 18.984 36.375 5.645 1 74.38 4 GLN B O 1
ATOM 3625 N N . HIS B 1 5 ? 17.25 36.406 4.168 1 80.38 5 HIS B N 1
ATOM 3626 C CA . HIS B 1 5 ? 16.781 35.125 4.645 1 80.38 5 HIS B CA 1
ATOM 3627 C C . HIS B 1 5 ? 17.656 34 4.098 1 80.38 5 HIS B C 1
ATOM 3629 O O . HIS B 1 5 ? 18.219 34.094 3.008 1 80.38 5 HIS B O 1
ATOM 3635 N N . GLY B 1 6 ? 17.812 32.969 4.879 1 82.5 6 GLY B N 1
ATOM 3636 C CA . GLY B 1 6 ? 18.469 31.75 4.398 1 82.5 6 GLY B CA 1
ATOM 3637 C C . GLY B 1 6 ? 17.562 30.859 3.564 1 82.5 6 GLY B C 1
ATOM 3638 O O . GLY B 1 6 ? 16.391 31.188 3.355 1 82.5 6 GLY B O 1
ATOM 3639 N N . LYS B 1 7 ? 18.109 29.844 2.941 1 87.88 7 LYS B N 1
ATOM 3640 C CA . LYS B 1 7 ? 17.359 28.875 2.139 1 87.88 7 LYS B CA 1
ATOM 3641 C C . LYS B 1 7 ? 16.438 28.031 3.014 1 87.88 7 LYS B C 1
ATOM 3643 O O . LYS B 1 7 ? 16.625 27.953 4.23 1 87.88 7 LYS B O 1
ATOM 3648 N N . TYR B 1 8 ? 15.32 27.547 2.383 1 91 8 TYR B N 1
ATOM 3649 C CA . TYR B 1 8 ? 14.398 26.672 3.092 1 91 8 TYR B CA 1
ATOM 3650 C C . TYR B 1 8 ? 14.836 25.219 2.965 1 91 8 TYR B C 1
ATOM 3652 O O . TYR B 1 8 ? 15.727 24.891 2.184 1 91 8 TYR B O 1
ATOM 3660 N N . CYS B 1 9 ? 14.195 24.359 3.793 1 93.5 9 CYS B N 1
ATOM 3661 C CA . CYS B 1 9 ? 14.562 22.953 3.789 1 93.5 9 CYS B CA 1
ATOM 3662 C C . CYS B 1 9 ? 14.008 22.25 2.557 1 93.5 9 CYS B C 1
ATOM 3664 O O . CYS B 1 9 ? 13.008 22.672 1.989 1 93.5 9 CYS B O 1
ATOM 3666 N N . LEU B 1 10 ? 14.617 21.203 2.121 1 94.62 10 LEU B N 1
ATOM 3667 C CA . LEU B 1 10 ? 14.242 20.422 0.948 1 94.62 10 LEU B CA 1
ATOM 3668 C C . LEU B 1 10 ? 12.883 19.75 1.153 1 94.62 10 LEU B C 1
ATOM 3670 O O . LEU B 1 10 ? 12.664 19.078 2.168 1 94.62 10 LEU B O 1
ATOM 3674 N N . ALA B 1 11 ? 11.992 19.938 0.178 1 95.81 11 ALA B N 1
ATOM 3675 C CA . ALA B 1 11 ? 10.602 19.516 0.305 1 95.81 11 ALA B CA 1
ATOM 3676 C C . ALA B 1 11 ? 10.352 18.219 -0.458 1 95.81 11 ALA B C 1
ATOM 3678 O O . ALA B 1 11 ? 11 17.953 -1.471 1 95.81 11 ALA B O 1
ATOM 3679 N N . THR B 1 12 ? 9.383 17.438 -0.046 1 97.12 12 THR B N 1
ATOM 3680 C CA . THR B 1 12 ? 8.945 16.234 -0.736 1 97.12 12 THR B CA 1
ATOM 3681 C C . THR B 1 12 ? 8.305 16.562 -2.076 1 97.12 12 THR B C 1
ATOM 3683 O O . THR B 1 12 ? 7.457 17.469 -2.152 1 97.12 12 THR B O 1
ATOM 3686 N N . GLY B 1 13 ? 8.688 15.875 -3.094 1 93.81 13 GLY B N 1
ATOM 3687 C CA . GLY B 1 13 ? 8.07 16 -4.402 1 93.81 13 GLY B CA 1
ATOM 3688 C C . GLY B 1 13 ? 8.531 17.234 -5.164 1 93.81 13 GLY B C 1
ATOM 3689 O O . GLY B 1 13 ? 7.969 17.562 -6.211 1 93.81 13 GLY B O 1
ATOM 3690 N N . HIS B 1 14 ? 9.438 17.969 -4.613 1 90.5 14 HIS B N 1
ATOM 3691 C CA . HIS B 1 14 ? 9.906 19.188 -5.281 1 90.5 14 HIS B CA 1
ATOM 3692 C C . HIS B 1 14 ? 11.148 18.906 -6.117 1 90.5 14 HIS B C 1
ATOM 3694 O O . HIS B 1 14 ? 11.828 17.906 -5.91 1 90.5 14 HIS B O 1
ATOM 3700 N N . SER B 1 15 ? 11.438 19.828 -6.977 1 84.88 15 SER B N 1
ATOM 3701 C CA . SER B 1 15 ? 12.5 19.656 -7.961 1 84.88 15 SER B CA 1
ATOM 3702 C C . SER B 1 15 ? 13.875 19.656 -7.301 1 84.88 15 SER B C 1
ATOM 3704 O O . SER B 1 15 ? 14.141 20.453 -6.406 1 84.88 15 SER B O 1
ATOM 3706 N N . PRO B 1 16 ? 14.719 18.859 -7.789 1 82.31 16 PRO B N 1
ATOM 3707 C CA . PRO B 1 16 ? 16.078 18.812 -7.273 1 82.31 16 PRO B CA 1
ATOM 3708 C C . PRO B 1 16 ? 16.922 20.031 -7.66 1 82.31 16 PRO B C 1
ATOM 3710 O O . PRO B 1 16 ? 18 20.234 -7.121 1 82.31 16 PRO B O 1
ATOM 3713 N N . THR B 1 17 ? 16.359 20.844 -8.5 1 80.06 17 THR B N 1
ATOM 3714 C CA . THR B 1 17 ? 17.156 21.953 -9 1 80.06 17 THR B CA 1
ATOM 3715 C C . THR B 1 17 ? 16.688 23.266 -8.398 1 80.06 17 THR B C 1
ATOM 3717 O O . THR B 1 17 ? 17.141 24.344 -8.797 1 80.06 17 THR B O 1
ATOM 3720 N N . GLU B 1 18 ? 15.734 23.141 -7.508 1 82.31 18 GLU B N 1
ATOM 3721 C CA . GLU B 1 18 ? 15.266 24.359 -6.848 1 82.31 18 GLU B CA 1
ATOM 3722 C C . GLU B 1 18 ? 16.406 25.062 -6.121 1 82.31 18 GLU B C 1
ATOM 3724 O O . GLU B 1 18 ? 17.188 24.422 -5.406 1 82.31 18 GLU B O 1
ATOM 3729 N N . ASN B 1 19 ? 16.531 26.328 -6.328 1 83.81 19 ASN B N 1
ATOM 3730 C CA . ASN B 1 19 ? 17.656 27.062 -5.754 1 83.81 19 ASN B CA 1
ATOM 3731 C C . ASN B 1 19 ? 17.25 27.781 -4.469 1 83.81 19 ASN B C 1
ATOM 3733 O O . ASN B 1 19 ? 18.062 28.453 -3.84 1 83.81 19 ASN B O 1
ATOM 3737 N N . THR B 1 20 ? 16.062 27.656 -4.066 1 86.94 20 THR B N 1
ATOM 3738 C CA . THR B 1 20 ? 15.586 28.328 -2.861 1 86.94 20 THR B CA 1
ATOM 3739 C C . THR B 1 20 ? 15.703 27.406 -1.647 1 86.94 20 THR B C 1
ATOM 3741 O O . THR B 1 20 ? 15.422 27.828 -0.521 1 86.94 20 THR B O 1
ATOM 3744 N N . THR B 1 21 ? 16.125 26.188 -1.905 1 89.81 21 THR B N 1
ATOM 3745 C CA . THR B 1 21 ? 16.219 25.219 -0.821 1 89.81 21 THR B CA 1
ATOM 3746 C C . THR B 1 21 ? 17.656 24.703 -0.678 1 89.81 21 THR B C 1
ATOM 3748 O O . THR B 1 21 ? 18.469 24.875 -1.591 1 89.81 21 THR B O 1
ATOM 3751 N N . SER B 1 22 ? 17.953 24.219 0.504 1 89.62 22 SER B N 1
ATOM 3752 C CA . SER B 1 22 ? 19.266 23.672 0.806 1 89.62 22 SER B CA 1
ATOM 3753 C C . SER B 1 22 ? 19.219 22.734 2.012 1 89.62 22 SER B C 1
ATOM 3755 O O . SER B 1 22 ? 18.266 22.797 2.799 1 89.62 22 SER B O 1
ATOM 3757 N N . GLU B 1 23 ? 20.25 21.922 2.104 1 90.06 23 GLU B N 1
ATOM 3758 C CA . GLU B 1 23 ? 20.422 21.141 3.328 1 90.06 23 GLU B CA 1
ATOM 3759 C C . GLU B 1 23 ? 20.766 22.047 4.508 1 90.06 23 GLU B C 1
ATOM 3761 O O . GLU B 1 23 ? 20.422 21.75 5.652 1 90.06 23 GLU B O 1
ATOM 3766 N N . ASP B 1 24 ? 21.484 23.016 4.195 1 91.44 24 ASP B N 1
ATOM 3767 C CA . ASP B 1 24 ? 21.781 24.031 5.195 1 91.44 24 ASP B CA 1
ATOM 3768 C C . ASP B 1 24 ? 20.609 25.016 5.336 1 91.44 24 ASP B C 1
ATOM 3770 O O . ASP B 1 24 ? 20.688 26.141 4.84 1 91.44 24 ASP B O 1
ATOM 3774 N N . CYS B 1 25 ? 19.609 24.594 6.008 1 93.19 25 CYS B N 1
ATOM 3775 C CA . CYS B 1 25 ? 18.359 25.328 5.941 1 93.19 25 CYS B CA 1
ATOM 3776 C C . CYS B 1 25 ? 17.859 25.688 7.34 1 93.19 25 CYS B C 1
ATOM 3778 O O . CYS B 1 25 ? 16.797 26.281 7.488 1 93.19 25 CYS B O 1
ATOM 3780 N N . LEU B 1 26 ? 18.594 25.344 8.383 1 94.69 26 LEU B N 1
ATOM 3781 C CA . LEU B 1 26 ? 18.094 25.531 9.742 1 94.69 26 LEU B CA 1
ATOM 3782 C C . LEU B 1 26 ? 18.438 26.938 10.25 1 94.69 26 LEU B C 1
ATOM 3784 O O . LEU B 1 26 ? 19.531 27.156 10.773 1 94.69 26 LEU B O 1
ATOM 3788 N N . PHE B 1 27 ? 17.531 27.781 10.078 1 92.94 27 PHE B N 1
ATOM 3789 C CA . PHE B 1 27 ? 17.688 29.172 10.477 1 92.94 27 PHE B CA 1
ATOM 3790 C C . PHE B 1 27 ? 16.531 29.609 11.359 1 92.94 27 PHE B C 1
ATOM 3792 O O . PHE B 1 27 ? 15.414 29.094 11.25 1 92.94 27 PHE B O 1
ATOM 3799 N N . VAL B 1 28 ? 16.844 30.516 12.258 1 94.62 28 VAL B N 1
ATOM 3800 C CA . VAL B 1 28 ? 15.844 31.234 13.062 1 94.62 28 VAL B CA 1
ATOM 3801 C C . VAL B 1 28 ? 15.789 32.688 12.648 1 94.62 28 VAL B C 1
ATOM 3803 O O . VAL B 1 28 ? 16.828 33.312 12.406 1 94.62 28 VAL B O 1
ATOM 3806 N N . ASN B 1 29 ? 14.648 33.156 12.43 1 95 29 ASN B N 1
ATOM 3807 C CA . ASN B 1 29 ? 14.414 34.562 12.117 1 95 29 ASN B CA 1
ATOM 3808 C C . ASN B 1 29 ? 13.734 35.281 13.273 1 95 29 ASN B C 1
ATOM 3810 O O . ASN B 1 29 ? 12.609 34.938 13.648 1 95 29 ASN B O 1
ATOM 3814 N N . VAL B 1 30 ? 14.438 36.281 13.836 1 96.25 30 VAL B N 1
ATOM 3815 C CA . VAL B 1 30 ? 13.891 37.094 14.93 1 96.25 30 VAL B CA 1
ATOM 3816 C C . VAL B 1 30 ? 13.555 38.5 14.422 1 96.25 30 VAL B C 1
ATOM 3818 O O . VAL B 1 30 ? 14.406 39.188 13.859 1 96.25 30 VAL B O 1
ATOM 3821 N N . GLN B 1 31 ? 12.352 38.844 14.555 1 96 31 GLN B N 1
ATOM 3822 C CA . GLN B 1 31 ? 11.883 40.188 14.25 1 96 31 GLN B CA 1
ATOM 3823 C C . GLN B 1 31 ? 11.438 40.906 15.508 1 96 31 GLN B C 1
ATOM 3825 O O . GLN B 1 31 ? 10.5 40.5 16.188 1 96 31 GLN B O 1
ATOM 3830 N N . SER B 1 32 ? 12.133 42 15.805 1 96.19 32 SER B N 1
ATOM 3831 C CA . SER B 1 32 ? 11.953 42.719 17.062 1 96.19 32 SER B CA 1
ATOM 3832 C C . SER B 1 32 ? 11.883 44.219 16.828 1 96.19 32 SER B C 1
ATOM 3834 O O . SER B 1 32 ? 12.516 44.75 15.914 1 96.19 32 SER B O 1
ATOM 3836 N N . PRO B 1 33 ? 11.047 44.875 17.703 1 94.62 33 PRO B N 1
ATOM 3837 C CA . PRO B 1 33 ? 11.094 46.344 17.672 1 94.62 33 PRO B CA 1
ATOM 3838 C C . PRO B 1 33 ? 12.484 46.906 17.969 1 94.62 33 PRO B C 1
ATOM 3840 O O . PRO B 1 33 ? 13.188 46.375 18.828 1 94.62 33 PRO B O 1
ATOM 3843 N N . SER B 1 34 ? 12.867 47.938 17.297 1 89.38 34 SER B N 1
ATOM 3844 C CA . SER B 1 34 ? 14.219 48.5 17.391 1 89.38 34 SER B CA 1
ATOM 3845 C C . SER B 1 34 ? 14.508 49 18.812 1 89.38 34 SER B C 1
ATOM 3847 O O . SER B 1 34 ? 15.656 48.969 19.25 1 89.38 34 SER B O 1
ATOM 3849 N N . ARG B 1 35 ? 13.625 49.406 19.562 1 88.62 35 ARG B N 1
ATOM 3850 C CA . ARG B 1 35 ? 13.883 50 20.859 1 88.62 35 ARG B CA 1
ATOM 3851 C C . ARG B 1 35 ? 13.508 49.062 21.984 1 88.62 35 ARG B C 1
ATOM 3853 O O . ARG B 1 35 ? 13.422 49.469 23.156 1 88.62 35 ARG B O 1
ATOM 3860 N N . ALA B 1 36 ? 13.391 47.844 21.672 1 91 36 ALA B N 1
ATOM 3861 C CA . ALA B 1 36 ? 12.977 46.906 22.703 1 91 36 ALA B CA 1
ATOM 3862 C C . ALA B 1 36 ? 14.078 46.719 23.75 1 91 36 ALA B C 1
ATOM 3864 O O . ALA B 1 36 ? 15.242 46.531 23.391 1 91 36 ALA B O 1
ATOM 3865 N N . LYS B 1 37 ? 13.703 46.75 25.078 1 93.19 37 LYS B N 1
ATOM 3866 C CA . LYS B 1 37 ? 14.625 46.438 26.156 1 93.19 37 LYS B CA 1
ATOM 3867 C C . LYS B 1 37 ? 14.773 44.906 26.312 1 93.19 37 LYS B C 1
ATOM 3869 O O . LYS B 1 37 ? 13.82 44.156 26.078 1 93.19 37 LYS B O 1
ATOM 3874 N N . PRO B 1 38 ? 15.953 44.594 26.766 1 91.69 38 PRO B N 1
ATOM 3875 C CA . PRO B 1 38 ? 16.172 43.156 26.906 1 91.69 38 PRO B CA 1
ATOM 3876 C C . PRO B 1 38 ? 15.125 42.5 27.812 1 91.69 38 PRO B C 1
ATOM 3878 O O . PRO B 1 38 ? 14.859 42.969 28.922 1 91.69 38 PRO B O 1
ATOM 3881 N N . GLY B 1 39 ? 14.562 41.406 27.281 1 92.56 39 GLY B N 1
ATOM 3882 C CA . GLY B 1 39 ? 13.68 40.531 28.047 1 92.56 39 GLY B CA 1
ATOM 3883 C C . GLY B 1 39 ? 12.359 41.188 28.406 1 92.56 39 GLY B C 1
ATOM 3884 O O . GLY B 1 39 ? 11.656 40.75 29.297 1 92.56 39 GLY B O 1
ATOM 3885 N N . SER B 1 40 ? 11.93 42.125 27.703 1 92.88 40 SER B N 1
ATOM 3886 C CA . SER B 1 40 ? 10.797 42.938 28.172 1 92.88 40 SER B CA 1
ATOM 3887 C C . SER B 1 40 ? 9.523 42.562 27.406 1 92.88 40 SER B C 1
ATOM 3889 O O . SER B 1 40 ? 8.422 42.719 27.938 1 92.88 40 SER B O 1
ATOM 3891 N N . LEU B 1 41 ? 9.633 42.094 26.219 1 98.38 41 LEU B N 1
ATOM 3892 C CA . LEU B 1 41 ? 8.461 41.969 25.375 1 98.38 41 LEU B CA 1
ATOM 3893 C C . LEU B 1 41 ? 8.008 40.531 25.25 1 98.38 41 LEU B C 1
ATOM 3895 O O . LEU B 1 41 ? 8.844 39.625 25.188 1 98.38 41 LEU B O 1
ATOM 3899 N N . PRO B 1 42 ? 6.715 40.312 25.219 1 98.5 42 PRO B N 1
ATOM 3900 C CA . PRO B 1 42 ? 6.203 38.969 24.906 1 98.5 42 PRO B CA 1
ATOM 3901 C C . PRO B 1 42 ? 6.711 38.469 23.562 1 98.5 42 PRO B C 1
ATOM 3903 O O . PRO B 1 42 ? 6.984 39.25 22.656 1 98.5 42 PRO B O 1
ATOM 3906 N N . VAL B 1 43 ? 6.848 37.125 23.438 1 98.88 43 VAL B N 1
ATOM 3907 C CA . VAL B 1 43 ? 7.391 36.469 22.234 1 98.88 43 VAL B CA 1
ATOM 3908 C C . VAL B 1 43 ? 6.301 35.656 21.562 1 98.88 43 VAL B C 1
ATOM 3910 O O . VAL B 1 43 ? 5.578 34.906 22.219 1 98.88 43 VAL B O 1
ATOM 3913 N N . PHE B 1 44 ? 6.094 35.812 20.25 1 98.81 44 PHE B N 1
ATOM 3914 C CA . PHE B 1 44 ? 5.32 34.906 19.406 1 98.81 44 PHE B CA 1
ATOM 3915 C C . PHE B 1 44 ? 6.242 34 18.625 1 98.81 44 PHE B C 1
ATOM 3917 O O . PHE B 1 44 ? 6.953 34.438 17.719 1 98.81 44 PHE B O 1
ATOM 3924 N N . LEU B 1 45 ? 6.32 32.75 19.031 1 98.88 45 LEU B N 1
ATOM 3925 C CA . LEU B 1 45 ? 7.105 31.734 18.359 1 98.88 45 LEU B CA 1
ATOM 3926 C C . LEU B 1 45 ? 6.242 30.938 17.391 1 98.88 45 LEU B C 1
ATOM 3928 O O . LEU B 1 45 ? 5.414 30.125 17.797 1 98.88 45 LEU B O 1
ATOM 3932 N N . TYR B 1 46 ? 6.484 31.094 16.094 1 98.31 46 TYR B N 1
ATOM 3933 C CA . TYR B 1 46 ? 5.59 30.594 15.062 1 98.31 46 TYR B CA 1
ATOM 3934 C C . TYR B 1 46 ? 6.207 29.391 14.344 1 98.31 46 TYR B C 1
ATOM 3936 O O . TYR B 1 46 ? 7.32 29.484 13.828 1 98.31 46 TYR B O 1
ATOM 3944 N N . ILE B 1 47 ? 5.434 28.281 14.273 1 98.38 47 ILE B N 1
ATOM 3945 C CA . ILE B 1 47 ? 5.832 27.078 13.547 1 98.38 47 ILE B CA 1
ATOM 3946 C C . ILE B 1 47 ? 5.074 27 12.219 1 98.38 47 ILE B C 1
ATOM 3948 O O . ILE B 1 47 ? 3.846 26.922 12.203 1 98.38 47 ILE B O 1
ATOM 3952 N N . GLN B 1 48 ? 5.762 27.016 11.164 1 96.12 48 GLN B N 1
ATOM 3953 C CA . GLN B 1 48 ? 5.148 27.047 9.836 1 96.12 48 GLN B CA 1
ATOM 3954 C C . GLN B 1 48 ? 4.535 25.688 9.484 1 96.12 48 GLN B C 1
ATOM 3956 O O . GLN B 1 48 ? 4.906 24.672 10.062 1 96.12 48 GLN B O 1
ATOM 3961 N N . GLY B 1 49 ? 3.605 25.719 8.5 1 96.81 49 GLY B N 1
ATOM 3962 C CA . GLY B 1 49 ? 2.943 24.516 8.016 1 96.81 49 GLY B CA 1
ATOM 3963 C C . GLY B 1 49 ? 3.668 23.859 6.855 1 96.81 49 GLY B C 1
ATOM 3964 O O . GLY B 1 49 ? 4.867 24.078 6.664 1 96.81 49 GLY B O 1
ATOM 3965 N N . GLY B 1 50 ? 2.908 22.969 6.176 1 97.12 50 GLY B N 1
ATOM 3966 C CA . GLY B 1 50 ? 3.449 22.266 5.023 1 97.12 50 GLY B CA 1
ATOM 3967 C C . GLY B 1 50 ? 3.354 20.75 5.141 1 97.12 50 GLY B C 1
ATOM 3968 O O . GLY B 1 50 ? 4.074 20.031 4.457 1 97.12 50 GLY B O 1
ATOM 3969 N N . GLY B 1 51 ? 2.5 20.297 5.965 1 97.88 51 GLY B N 1
ATOM 3970 C CA . GLY B 1 51 ? 2.229 18.875 6.09 1 97.88 51 GLY B CA 1
ATOM 3971 C C . GLY B 1 51 ? 3.439 18.078 6.527 1 97.88 51 GLY B C 1
ATOM 3972 O O . GLY B 1 51 ? 3.553 16.891 6.215 1 97.88 51 GLY B O 1
ATOM 3973 N N . PHE B 1 52 ? 4.445 18.766 7.113 1 98.5 52 PHE B N 1
ATOM 3974 C CA . PHE B 1 52 ? 5.719 18.172 7.492 1 98.5 52 PHE B CA 1
ATOM 3975 C C . PHE B 1 52 ? 6.496 17.719 6.258 1 98.5 52 PHE B C 1
ATOM 3977 O O . PHE B 1 52 ? 7.465 16.953 6.371 1 98.5 52 PHE B O 1
ATOM 3984 N N . ASN B 1 53 ? 6.055 18.094 5.102 1 97.94 53 ASN B N 1
ATOM 3985 C CA . ASN B 1 53 ? 6.688 17.719 3.842 1 97.94 53 ASN B CA 1
ATOM 3986 C C . ASN B 1 53 ? 7.34 18.906 3.156 1 97.94 53 ASN B C 1
ATOM 3988 O O . ASN B 1 53 ? 8.141 18.734 2.236 1 97.94 53 ASN B O 1
ATOM 3992 N N . LEU B 1 54 ? 6.984 20.109 3.592 1 96.06 54 LEU B N 1
ATOM 3993 C CA . LEU B 1 54 ? 7.609 21.328 3.115 1 96.06 54 LEU B CA 1
ATOM 3994 C C . LEU B 1 54 ? 7.473 22.453 4.148 1 96.06 54 LEU B C 1
ATOM 3996 O O . LEU B 1 54 ? 6.66 22.359 5.07 1 96.06 54 LEU B O 1
ATOM 4000 N N . ASN B 1 55 ? 8.297 23.422 4.055 1 94.69 55 ASN B N 1
ATOM 4001 C CA . ASN B 1 55 ? 8.125 24.672 4.793 1 94.69 55 ASN B CA 1
ATOM 4002 C C . ASN B 1 55 ? 7.25 25.672 4.027 1 94.69 55 ASN B C 1
ATOM 4004 O O . ASN B 1 55 ? 7.723 26.328 3.098 1 94.69 55 ASN B O 1
ATOM 4008 N N . SER B 1 56 ? 6.039 25.797 4.449 1 92.19 56 SER B N 1
ATOM 4009 C CA . SER B 1 56 ? 5.07 26.516 3.633 1 92.19 56 SER B CA 1
ATOM 4010 C C . SER B 1 56 ? 5.164 28.016 3.857 1 92.19 56 SER B C 1
ATOM 4012 O O . SER B 1 56 ? 4.691 28.797 3.035 1 92.19 56 SER B O 1
ATOM 4014 N N . ASN B 1 57 ? 5.676 28.516 4.867 1 88.75 57 ASN B N 1
ATOM 4015 C CA . ASN B 1 57 ? 5.801 29.938 5.195 1 88.75 57 ASN B CA 1
ATOM 4016 C C . ASN B 1 57 ? 7.215 30.281 5.652 1 88.75 57 ASN B C 1
ATOM 4018 O O . ASN B 1 57 ? 7.398 30.875 6.715 1 88.75 57 ASN B O 1
ATOM 4022 N N . ALA B 1 58 ? 8.031 29.953 4.633 1 86.44 58 ALA B N 1
ATOM 4023 C CA . ALA B 1 58 ? 9.414 30.281 4.965 1 86.44 58 ALA B CA 1
ATOM 4024 C C . ALA B 1 58 ? 9.664 31.781 4.863 1 86.44 58 ALA B C 1
ATOM 4026 O O . ALA B 1 58 ? 9.062 32.469 4.027 1 86.44 58 ALA B O 1
ATOM 4027 N N . ASN B 1 59 ? 10.258 32.406 5.746 1 86.44 59 ASN B N 1
ATOM 4028 C CA . ASN B 1 59 ? 10.664 33.812 5.719 1 86.44 59 ASN B CA 1
ATOM 4029 C C . ASN B 1 59 ? 9.477 34.75 5.91 1 86.44 59 ASN B C 1
ATOM 4031 O O . ASN B 1 59 ? 9.273 35.656 5.117 1 86.44 59 ASN B O 1
ATOM 4035 N N . ILE B 1 60 ? 8.695 34.5 6.844 1 91.56 60 ILE B N 1
ATOM 4036 C CA . ILE B 1 60 ? 7.547 35.375 7.078 1 91.56 60 ILE B CA 1
ATOM 4037 C C . ILE B 1 60 ? 8.031 36.781 7.426 1 91.56 60 ILE B C 1
ATOM 4039 O O . ILE B 1 60 ? 9.109 36.938 8 1 91.56 60 ILE B O 1
ATOM 4043 N N . ASN B 1 61 ? 7.344 37.75 6.953 1 94.88 61 ASN B N 1
ATOM 4044 C CA . ASN B 1 61 ? 7.492 39.156 7.379 1 94.88 61 ASN B CA 1
ATOM 4045 C C . ASN B 1 61 ? 6.434 39.531 8.406 1 94.88 61 ASN B C 1
ATOM 4047 O O . ASN B 1 61 ? 5.277 39.781 8.055 1 94.88 61 ASN B O 1
ATOM 4051 N N . ALA B 1 62 ? 6.887 39.656 9.703 1 96.12 62 ALA B N 1
ATOM 4052 C CA . ALA B 1 62 ? 5.934 39.844 10.789 1 96.12 62 ALA B CA 1
ATOM 4053 C C . ALA B 1 62 ? 5.785 41.344 11.117 1 96.12 62 ALA B C 1
ATOM 4055 O O . ALA B 1 62 ? 5.215 41.688 12.156 1 96.12 62 ALA B O 1
ATOM 4056 N N . SER B 1 63 ? 6.254 42.219 10.242 1 96.44 63 SER B N 1
ATOM 4057 C CA . SER B 1 63 ? 6.23 43.656 10.508 1 96.44 63 SER B CA 1
ATOM 4058 C C . SER B 1 63 ? 4.809 44.125 10.781 1 96.44 63 SER B C 1
ATOM 4060 O O . SER B 1 63 ? 4.594 44.969 11.672 1 96.44 63 SER B O 1
ATOM 4062 N N . GLY B 1 64 ? 3.891 43.625 9.969 1 96.25 64 GLY B N 1
ATOM 4063 C CA . GLY B 1 64 ? 2.51 44.062 10.164 1 96.25 64 GLY B CA 1
ATOM 4064 C C . GLY B 1 64 ? 1.957 43.656 11.523 1 96.25 64 GLY B C 1
ATOM 4065 O O . GLY B 1 64 ? 1.223 44.438 12.148 1 96.25 64 GLY B O 1
ATOM 4066 N N . LEU B 1 65 ? 2.246 42.531 11.953 1 96.75 65 LEU B N 1
ATOM 4067 C CA . LEU B 1 65 ? 1.787 42.031 13.258 1 96.75 65 LEU B CA 1
ATOM 4068 C C . LEU B 1 65 ? 2.453 42.812 14.391 1 96.75 65 LEU B C 1
ATOM 4070 O O . LEU B 1 65 ? 1.801 43.156 15.375 1 96.75 65 LEU B O 1
ATOM 4074 N N . ILE B 1 66 ? 3.766 43.094 14.289 1 97.56 66 ILE B N 1
ATOM 4075 C CA . ILE B 1 66 ? 4.512 43.844 15.289 1 97.56 66 ILE B CA 1
ATOM 4076 C C . ILE B 1 66 ? 3.963 45.25 15.375 1 97.56 66 ILE B C 1
ATOM 4078 O O . ILE B 1 66 ? 3.756 45.781 16.469 1 97.56 66 ILE B O 1
ATOM 4082 N N . GLN B 1 67 ? 3.691 45.844 14.25 1 96.44 67 GLN B N 1
ATOM 4083 C CA . GLN B 1 67 ? 3.107 47.188 14.234 1 96.44 67 GLN B CA 1
ATOM 4084 C C . GLN B 1 67 ? 1.737 47.188 14.906 1 96.44 67 GLN B C 1
ATOM 4086 O O . GLN B 1 67 ? 1.434 48.094 15.695 1 96.44 67 GLN B O 1
ATOM 4091 N N . ALA B 1 68 ? 0.918 46.25 14.57 1 96.38 68 ALA B N 1
ATOM 4092 C CA . ALA B 1 68 ? -0.432 46.156 15.125 1 96.38 68 ALA B CA 1
ATOM 4093 C C . ALA B 1 68 ? -0.395 46 16.641 1 96.38 68 ALA B C 1
ATOM 4095 O O . ALA B 1 68 ? -1.338 46.406 17.328 1 96.38 68 ALA B O 1
ATOM 4096 N N . SER B 1 69 ? 0.668 45.5 17.203 1 96.88 69 SER B N 1
ATOM 4097 C CA . SER B 1 69 ? 0.819 45.281 18.641 1 96.88 69 SER B CA 1
ATOM 4098 C C . SER B 1 69 ? 1.293 46.531 19.344 1 96.88 69 SER B C 1
ATOM 4100 O O . SER B 1 69 ? 1.502 46.562 20.562 1 96.88 69 SER B O 1
ATOM 4102 N N . GLY B 1 70 ? 1.522 47.594 18.594 1 95.69 70 GLY B N 1
ATOM 4103 C CA . GLY B 1 70 ? 2.158 48.781 19.125 1 95.69 70 GLY B CA 1
ATOM 4104 C C . GLY B 1 70 ? 3.645 48.594 19.375 1 95.69 70 GLY B C 1
ATOM 4105 O O . GLY B 1 70 ? 4.207 49.219 20.281 1 95.69 70 GLY B O 1
ATOM 4106 N N . HIS B 1 71 ? 4.191 47.719 18.641 1 96.62 71 HIS B N 1
ATOM 4107 C CA . HIS B 1 71 ? 5.605 47.375 18.781 1 96.62 71 HIS B CA 1
ATOM 4108 C C . HIS B 1 71 ? 5.895 46.781 2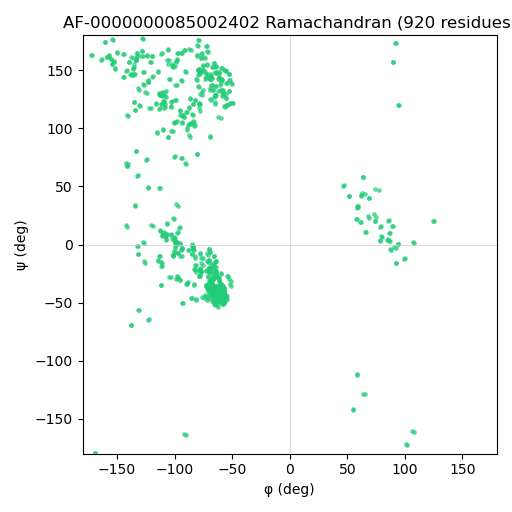0.156 1 96.62 71 HIS B C 1
ATOM 4110 O O . HIS B 1 71 ? 6.879 47.156 20.797 1 96.62 71 HIS B O 1
ATOM 4116 N N . ASN B 1 72 ? 5.008 45.906 20.531 1 97 72 ASN B N 1
ATOM 4117 C CA . ASN B 1 72 ? 5.098 45.344 21.891 1 97 72 ASN B CA 1
ATOM 4118 C C . ASN B 1 72 ? 5.305 43.844 21.875 1 97 72 ASN B C 1
ATOM 4120 O O . ASN B 1 72 ? 5.023 43.188 22.875 1 97 72 ASN B O 1
ATOM 4124 N N . ILE B 1 73 ? 5.707 43.312 20.719 1 98.25 73 ILE B N 1
ATOM 4125 C CA . ILE B 1 73 ? 5.988 41.875 20.688 1 98.25 73 ILE B CA 1
ATOM 4126 C C . ILE B 1 73 ? 7.23 41.625 19.844 1 98.25 73 ILE B C 1
ATOM 4128 O O . ILE B 1 73 ? 7.605 42.438 19 1 98.25 73 ILE B O 1
ATOM 4132 N N . VAL B 1 74 ? 7.867 40.469 20.125 1 98.5 74 VAL B N 1
ATOM 4133 C CA . VAL B 1 74 ? 8.914 39.875 19.297 1 98.5 74 VAL B CA 1
ATOM 4134 C C . VAL B 1 74 ? 8.367 38.656 18.594 1 98.5 74 VAL B C 1
ATOM 4136 O O . VAL B 1 74 ? 7.656 37.844 19.203 1 98.5 74 VAL B O 1
ATOM 4139 N N . VAL B 1 75 ? 8.586 38.531 17.297 1 98.12 75 VAL B N 1
ATOM 4140 C CA . VAL B 1 75 ? 8.133 37.375 16.547 1 98.12 75 VAL B CA 1
ATOM 4141 C C . VAL B 1 75 ? 9.336 36.531 16.094 1 98.12 75 VAL B C 1
ATOM 4143 O O . VAL B 1 75 ? 10.305 37.094 15.555 1 98.12 75 VAL B O 1
ATOM 4146 N N . VAL B 1 76 ? 9.273 35.25 16.406 1 98 76 VAL B N 1
ATOM 4147 C CA . VAL B 1 76 ? 10.312 34.312 16 1 98 76 VAL B CA 1
ATOM 4148 C C . VAL B 1 76 ? 9.727 33.281 15.039 1 98 76 VAL B C 1
ATOM 4150 O O . VAL B 1 76 ? 8.711 32.656 15.336 1 98 76 VAL B O 1
ATOM 4153 N N . SER B 1 77 ? 10.203 33.156 13.906 1 96.31 77 SER B N 1
ATOM 4154 C CA . SER B 1 77 ? 9.906 32.094 12.945 1 96.31 77 SER B CA 1
ATOM 4155 C C . SER B 1 77 ? 11.164 31.297 12.578 1 96.31 77 SER B C 1
ATOM 4157 O O . SER B 1 77 ? 12.281 31.734 12.859 1 96.31 77 SER B O 1
ATOM 4159 N N . PHE B 1 78 ? 10.984 30.078 12 1 96.5 78 PHE B N 1
ATOM 4160 C CA . PHE B 1 78 ? 12.148 29.25 11.742 1 96.5 78 PHE B CA 1
ATOM 4161 C C . PHE B 1 78 ? 11.812 28.125 10.758 1 96.5 78 PHE B C 1
ATOM 4163 O O . PHE B 1 78 ? 10.633 27.859 10.5 1 96.5 78 PHE B O 1
ATOM 4170 N N . ASN B 1 79 ? 12.844 27.641 10.156 1 96.31 79 ASN B N 1
ATOM 4171 C CA . ASN B 1 79 ? 12.75 26.406 9.383 1 96.31 79 ASN B CA 1
ATOM 4172 C C . ASN B 1 79 ? 13.047 25.172 10.242 1 96.31 79 ASN B C 1
ATOM 4174 O O . ASN B 1 79 ? 13.719 25.281 11.266 1 96.31 79 ASN B O 1
ATOM 4178 N N . TYR B 1 80 ? 12.438 24.125 9.906 1 97.44 80 TYR B N 1
ATOM 4179 C CA . TYR B 1 80 ? 12.766 22.812 10.453 1 97.44 80 TYR B CA 1
ATOM 4180 C C . TYR B 1 80 ? 12.805 21.766 9.352 1 97.44 80 TYR B C 1
ATOM 4182 O O . TYR B 1 80 ? 12.25 21.969 8.273 1 97.44 80 TYR B O 1
ATOM 4190 N N . ARG B 1 81 ? 13.633 20.734 9.578 1 97.62 81 ARG B N 1
ATOM 4191 C CA . ARG B 1 81 ? 13.75 19.688 8.562 1 97.62 81 ARG B CA 1
ATOM 4192 C C . ARG B 1 81 ? 12.406 19.031 8.312 1 97.62 81 ARG B C 1
ATOM 4194 O O . ARG B 1 81 ? 11.664 18.719 9.25 1 97.62 81 ARG B O 1
ATOM 4201 N N . VAL B 1 82 ? 12.008 18.719 7.02 1 97.75 82 VAL B N 1
ATOM 4202 C CA . VAL B 1 82 ? 10.719 18.156 6.617 1 97.75 82 VAL B CA 1
ATOM 4203 C C . VAL B 1 82 ? 10.945 16.922 5.742 1 97.75 82 VAL B C 1
ATOM 4205 O O . VAL B 1 82 ? 12.094 16.562 5.457 1 97.75 82 VAL B O 1
ATOM 4208 N N . GLY B 1 83 ? 9.812 16.25 5.328 1 97.75 83 GLY B N 1
ATOM 4209 C CA . GLY B 1 83 ? 9.945 15.062 4.484 1 97.75 83 GLY B CA 1
ATOM 4210 C C . GLY B 1 83 ? 10.852 14 5.082 1 97.75 83 GLY B C 1
ATOM 4211 O O . GLY B 1 83 ? 10.828 13.773 6.297 1 97.75 83 GLY B O 1
ATOM 4212 N N . PRO B 1 84 ? 11.633 13.344 4.223 1 97.44 84 PRO B N 1
ATOM 4213 C CA . PRO B 1 84 ? 12.508 12.289 4.746 1 97.44 84 PRO B CA 1
ATOM 4214 C C . PRO B 1 84 ? 13.594 12.836 5.672 1 97.44 84 PRO B C 1
ATOM 4216 O O . PRO B 1 84 ? 14.133 12.094 6.504 1 97.44 84 PRO B O 1
ATOM 4219 N N . TYR B 1 85 ? 13.875 14.125 5.609 1 96.81 85 TYR B N 1
ATOM 4220 C CA . TYR B 1 85 ? 14.938 14.719 6.41 1 96.81 85 TYR B CA 1
ATOM 4221 C C . TYR B 1 85 ? 14.484 14.93 7.848 1 96.81 85 TYR B C 1
ATOM 4223 O O . TYR B 1 85 ? 15.312 14.977 8.766 1 96.81 85 TYR B O 1
ATOM 4231 N N . GLY B 1 86 ? 13.203 15.078 8.031 1 97.81 86 GLY B N 1
ATOM 4232 C CA . GLY B 1 86 ? 12.695 15.359 9.367 1 97.81 86 GLY B CA 1
ATOM 4233 C C . GLY B 1 86 ? 11.891 14.219 9.953 1 97.81 86 GLY B C 1
ATOM 4234 O O . GLY B 1 86 ? 11.734 14.117 11.172 1 97.81 86 GLY B O 1
ATOM 4235 N N . PHE B 1 87 ? 11.43 13.312 9.086 1 98.44 87 PHE B N 1
ATOM 4236 C CA . PHE B 1 87 ? 10.398 12.43 9.617 1 98.44 87 PHE B CA 1
ATOM 4237 C C . PHE B 1 87 ? 10.578 11.008 9.102 1 98.44 87 PHE B C 1
ATOM 4239 O O . PHE B 1 87 ? 9.648 10.195 9.156 1 98.44 87 PHE B O 1
ATOM 4246 N N . LEU B 1 88 ? 11.703 10.672 8.547 1 97.88 88 LEU B N 1
ATOM 4247 C CA . LEU B 1 88 ? 12.109 9.312 8.195 1 97.88 88 LEU B CA 1
ATOM 4248 C C . LEU B 1 88 ? 12.922 8.68 9.328 1 97.88 88 LEU B C 1
ATOM 4250 O O . LEU B 1 88 ? 13.727 9.352 9.969 1 97.88 88 LEU B O 1
ATOM 4254 N N . THR B 1 89 ? 12.711 7.383 9.602 1 98 89 THR B N 1
ATOM 4255 C CA . THR B 1 89 ? 13.5 6.645 10.578 1 98 89 THR B CA 1
ATOM 4256 C C . THR B 1 89 ? 13.711 5.203 10.125 1 98 89 THR B C 1
ATOM 4258 O O . THR B 1 89 ? 12.844 4.613 9.484 1 98 89 THR B O 1
ATOM 4261 N N . ASP B 1 90 ? 14.859 4.621 10.398 1 96.12 90 ASP B N 1
ATOM 4262 C CA . ASP B 1 90 ? 15.125 3.213 10.125 1 96.12 90 ASP B CA 1
ATOM 4263 C C . ASP B 1 90 ? 14.867 2.357 11.359 1 96.12 90 ASP B C 1
ATOM 4265 O O . ASP B 1 90 ? 15.102 1.146 11.344 1 96.12 90 ASP B O 1
ATOM 4269 N N . GLY B 1 91 ? 14.414 3.057 12.484 1 95.56 91 GLY B N 1
ATOM 4270 C CA . GLY B 1 91 ? 14.109 2.367 13.727 1 95.56 91 GLY B CA 1
ATOM 4271 C C . GLY B 1 91 ? 15.344 2.021 14.539 1 95.56 91 GLY B C 1
ATOM 4272 O O . GLY B 1 91 ? 15.25 1.343 15.562 1 95.56 91 GLY B O 1
ATOM 4273 N N . LYS B 1 92 ? 16.547 2.502 14.125 1 94.81 92 LYS B N 1
ATOM 4274 C CA . LYS B 1 92 ? 17.797 2.154 14.781 1 94.81 92 LYS B CA 1
ATOM 4275 C C . LYS B 1 92 ? 18.703 3.377 14.922 1 94.81 92 LYS B C 1
ATOM 4277 O O . LYS B 1 92 ? 18.734 4.016 15.969 1 94.81 92 LYS B O 1
ATOM 4282 N N . GLU B 1 93 ? 19.188 3.816 13.797 1 95.88 93 GLU B N 1
ATOM 4283 C CA . GLU B 1 93 ? 20.203 4.863 13.82 1 95.88 93 GLU B CA 1
ATOM 4284 C C . GLU B 1 93 ? 19.594 6.238 13.57 1 95.88 93 GLU B C 1
ATOM 4286 O O . GLU B 1 93 ? 20.172 7.262 13.938 1 95.88 93 GLU B O 1
ATOM 4291 N N . ILE B 1 94 ? 18.594 6.332 12.891 1 96.81 94 ILE B N 1
ATOM 4292 C CA . ILE B 1 94 ? 17.922 7.602 12.633 1 96.81 94 ILE B CA 1
ATOM 4293 C C . ILE B 1 94 ? 16.812 7.824 13.664 1 96.81 94 ILE B C 1
ATOM 4295 O O . ILE B 1 94 ? 15.773 7.168 13.625 1 96.81 94 ILE B O 1
ATOM 4299 N N . ALA B 1 95 ? 17.047 8.781 14.516 1 96.06 95 ALA B N 1
ATOM 4300 C CA . ALA B 1 95 ? 16 9.125 15.484 1 96.06 95 ALA B CA 1
ATOM 4301 C C . ALA B 1 95 ? 14.727 9.586 14.781 1 96.06 95 ALA B C 1
ATOM 4303 O O . ALA B 1 95 ? 14.789 10.359 13.82 1 96.06 95 ALA B O 1
ATOM 4304 N N . PRO B 1 96 ? 13.586 9.039 15.211 1 97.5 96 PRO B N 1
ATOM 4305 C CA . PRO B 1 96 ? 12.336 9.523 14.602 1 97.5 96 PRO B CA 1
ATOM 4306 C C . PRO B 1 96 ? 12.047 10.977 14.945 1 97.5 96 PRO B C 1
ATOM 4308 O O . PRO B 1 96 ? 12.547 11.5 15.953 1 97.5 96 PRO B O 1
ATOM 4311 N N . ASN B 1 97 ? 11.258 11.672 14.109 1 98.69 97 ASN B N 1
ATOM 4312 C CA . ASN B 1 97 ? 10.664 12.984 14.352 1 98.69 97 ASN B CA 1
ATOM 4313 C C . ASN B 1 97 ? 11.727 14.055 14.555 1 98.69 97 ASN B C 1
ATOM 4315 O O . ASN B 1 97 ? 11.641 14.844 15.492 1 98.69 97 ASN B O 1
ATOM 4319 N N . ASN B 1 98 ? 12.742 13.992 13.766 1 98.38 98 ASN B N 1
ATOM 4320 C CA . ASN B 1 98 ? 13.812 14.984 13.859 1 98.38 98 ASN B CA 1
ATOM 4321 C C . ASN B 1 98 ? 13.297 16.391 13.578 1 98.38 98 ASN B C 1
ATOM 4323 O O . ASN B 1 98 ? 13.828 17.375 14.102 1 98.38 98 ASN B O 1
ATOM 4327 N N . GLY B 1 99 ? 12.227 16.5 12.711 1 98.56 99 GLY B N 1
ATOM 4328 C CA . GLY B 1 99 ? 11.609 17.797 12.523 1 98.56 99 GLY B CA 1
ATOM 4329 C C . GLY B 1 99 ? 11.086 18.406 13.805 1 98.56 99 GLY B C 1
ATOM 4330 O O . GLY B 1 99 ? 11.18 19.609 14.016 1 98.56 99 GLY B O 1
ATOM 4331 N N . LEU B 1 100 ? 10.555 17.578 14.68 1 98.81 100 LEU B N 1
ATOM 4332 C CA . LEU B 1 100 ? 10.062 18.047 15.969 1 98.81 100 LEU B CA 1
ATOM 4333 C C . LEU B 1 100 ? 11.219 18.406 16.891 1 98.81 100 LEU B C 1
ATOM 4335 O O . LEU B 1 100 ? 11.117 19.328 17.703 1 98.81 100 LEU B O 1
ATOM 4339 N N . ARG B 1 101 ? 12.312 17.656 16.781 1 98.38 101 ARG B N 1
ATOM 4340 C CA . ARG B 1 101 ? 13.5 17.984 17.562 1 98.38 101 ARG B CA 1
ATOM 4341 C C . ARG B 1 101 ? 14.062 19.344 17.172 1 98.38 101 ARG B C 1
ATOM 4343 O O . ARG B 1 101 ? 14.578 20.078 18.016 1 98.38 101 ARG B O 1
ATOM 4350 N N . ASP B 1 102 ? 14.086 19.578 15.875 1 98.56 102 ASP B N 1
ATOM 4351 C CA . ASP B 1 102 ? 14.477 20.906 15.422 1 98.56 102 ASP B CA 1
ATOM 4352 C C . ASP B 1 102 ? 13.617 21.984 16.062 1 98.56 102 ASP B C 1
ATOM 4354 O O . ASP B 1 102 ? 14.133 23.016 16.516 1 98.56 102 ASP B O 1
ATOM 4358 N N . GLN B 1 103 ? 12.336 21.781 16.125 1 98.75 103 GLN B N 1
ATOM 4359 C CA . GLN B 1 103 ? 11.406 22.75 16.719 1 98.75 103 GLN B CA 1
ATOM 4360 C C . GLN B 1 103 ? 11.703 22.953 18.203 1 98.75 103 GLN B C 1
ATOM 4362 O O . GLN B 1 103 ? 11.734 24.094 18.672 1 98.75 103 GLN B O 1
ATOM 4367 N N . GLU B 1 104 ? 11.914 21.875 18.875 1 98.69 104 GLU B N 1
ATOM 4368 C CA . GLU B 1 104 ? 12.219 21.984 20.297 1 98.69 104 GLU B CA 1
ATOM 4369 C C . GLU B 1 104 ? 13.547 22.719 20.531 1 98.69 104 GLU B C 1
ATOM 4371 O O . GLU B 1 104 ? 13.688 23.469 21.5 1 98.69 104 GLU B O 1
ATOM 4376 N N . LYS B 1 105 ? 14.477 22.422 19.703 1 98.62 105 LYS B N 1
ATOM 4377 C CA . LYS B 1 105 ? 15.758 23.125 19.812 1 98.62 105 LYS B CA 1
ATOM 4378 C C . LYS B 1 105 ? 15.562 24.641 19.703 1 98.62 105 LYS B C 1
ATOM 4380 O O . LYS B 1 105 ? 16.25 25.406 20.391 1 98.62 105 LYS B O 1
ATOM 4385 N N . VAL B 1 106 ? 14.703 25.047 18.828 1 98.62 106 VAL B N 1
ATOM 4386 C CA . VAL B 1 106 ? 14.406 26.484 18.703 1 98.62 106 VAL B CA 1
ATOM 4387 C C . VAL B 1 106 ? 13.758 26.984 19.984 1 98.62 106 VAL B C 1
ATOM 4389 O O . VAL B 1 106 ? 14.047 28.094 20.438 1 98.62 106 VAL B O 1
ATOM 4392 N N . MET B 1 107 ? 12.891 26.234 20.578 1 98.81 107 MET B N 1
ATOM 4393 C CA . MET B 1 107 ? 12.281 26.625 21.844 1 98.81 107 MET B CA 1
ATOM 4394 C C . MET B 1 107 ? 13.344 26.812 22.938 1 98.81 107 MET B C 1
ATOM 4396 O O . MET B 1 107 ? 13.281 27.766 23.719 1 98.81 107 MET B O 1
ATOM 4400 N N . GLN B 1 108 ? 14.281 25.891 22.938 1 98.75 108 GLN B N 1
ATOM 4401 C CA . GLN B 1 108 ? 15.391 26.016 23.875 1 98.75 108 GLN B CA 1
ATOM 4402 C C . GLN B 1 108 ? 16.203 27.281 23.594 1 98.75 108 GLN B C 1
ATOM 4404 O O . GLN B 1 108 ? 16.609 27.984 24.531 1 98.75 108 GLN B O 1
ATOM 4409 N N . TRP B 1 109 ? 16.453 27.469 22.359 1 98.62 109 TRP B N 1
ATOM 4410 C CA . TRP B 1 109 ? 17.188 28.672 21.969 1 98.62 109 TRP B CA 1
ATOM 4411 C C . TRP B 1 109 ? 16.453 29.922 22.453 1 98.62 109 TRP B C 1
ATOM 4413 O O . TRP B 1 109 ? 17.094 30.875 22.938 1 98.62 109 TRP B O 1
ATOM 4423 N N . VAL B 1 110 ? 15.156 29.984 22.281 1 98.75 110 VAL B N 1
ATOM 4424 C CA . VAL B 1 110 ? 14.344 31.125 22.719 1 98.75 110 VAL B CA 1
ATOM 4425 C C . VAL B 1 110 ? 14.523 31.328 24.234 1 98.75 110 VAL B C 1
ATOM 4427 O O . VAL B 1 110 ? 14.727 32.469 24.688 1 98.75 110 VAL B O 1
ATOM 4430 N N . GLN B 1 111 ? 14.484 30.312 25.016 1 98.12 111 GLN B N 1
ATOM 4431 C CA . GLN B 1 111 ? 14.648 30.406 26.453 1 98.12 111 GLN B CA 1
ATOM 4432 C C . GLN B 1 111 ? 16.016 31 26.828 1 98.12 111 GLN B C 1
ATOM 4434 O O . GLN B 1 111 ? 16.109 31.781 27.766 1 98.12 111 GLN B O 1
ATOM 4439 N N . LYS B 1 112 ? 16.953 30.656 26.078 1 98 112 LYS B N 1
ATOM 4440 C CA . LYS B 1 112 ? 18.328 31 26.438 1 98 112 LYS B CA 1
ATOM 4441 C C . LYS B 1 112 ? 18.703 32.375 25.875 1 98 112 LYS B C 1
ATOM 4443 O O . LYS B 1 112 ? 19.469 33.094 26.516 1 98 112 LYS B O 1
ATOM 4448 N N . HIS B 1 113 ? 18.141 32.75 24.672 1 98.12 113 HIS B N 1
ATOM 4449 C CA . HIS B 1 113 ? 18.812 33.812 23.953 1 98.12 113 HIS B CA 1
ATOM 4450 C C . HIS B 1 113 ? 17.844 34.938 23.609 1 98.12 113 HIS B C 1
ATOM 4452 O O . HIS B 1 113 ? 18.266 36.062 23.281 1 98.12 113 HIS B O 1
ATOM 4458 N N . ILE B 1 114 ? 16.547 34.75 23.703 1 98.44 114 ILE B N 1
ATOM 4459 C CA . ILE B 1 114 ? 15.586 35.656 23.078 1 98.44 114 ILE B CA 1
ATOM 4460 C C . ILE B 1 114 ? 15.633 37 23.797 1 98.44 114 ILE B C 1
ATOM 4462 O O . ILE B 1 114 ? 15.273 38.031 23.219 1 98.44 114 ILE B O 1
ATOM 4466 N N . SER B 1 115 ? 16.094 37 25.062 1 97.94 115 SER B N 1
ATOM 4467 C CA . SER B 1 115 ? 16.156 38.25 25.828 1 97.94 115 SER B CA 1
ATOM 4468 C C . SER B 1 115 ? 17.094 39.25 25.156 1 97.94 115 SER B C 1
ATOM 4470 O O . SER B 1 115 ? 16.859 40.469 25.25 1 97.94 115 SER B O 1
ATOM 4472 N N . LYS B 1 116 ? 18.109 38.781 24.484 1 96.44 116 LYS B N 1
ATOM 4473 C CA . LYS B 1 116 ? 19.062 39.625 23.797 1 96.44 116 LYS B CA 1
ATOM 4474 C C . LYS B 1 116 ? 18.391 40.375 22.641 1 96.44 116 LYS B C 1
ATOM 4476 O O . LYS B 1 116 ? 18.922 41.375 22.141 1 96.44 116 LYS B O 1
ATOM 4481 N N . PHE B 1 117 ? 17.25 39.906 22.297 1 96.62 117 PHE B N 1
ATOM 4482 C CA . PHE B 1 117 ? 16.531 40.5 21.172 1 96.62 117 PHE B CA 1
ATOM 4483 C C . PHE B 1 117 ? 15.281 41.25 21.656 1 96.62 117 PHE B C 1
ATOM 4485 O O . PHE B 1 117 ? 14.398 41.562 20.859 1 96.62 117 PHE B O 1
ATOM 4492 N N . GLY B 1 118 ? 15.188 41.344 22.953 1 97.56 118 GLY B N 1
ATOM 4493 C CA . GLY B 1 118 ? 14.086 42.094 23.547 1 97.56 118 GLY B CA 1
ATOM 4494 C C . GLY B 1 118 ? 12.961 41.188 24.031 1 97.56 118 GLY B C 1
ATOM 4495 O O . GLY B 1 118 ? 12.07 41.625 24.75 1 97.56 118 GLY B O 1
ATOM 4496 N N . GLY B 1 119 ? 13.008 39.969 23.656 1 98.44 119 GLY B N 1
ATOM 4497 C CA . GLY B 1 119 ? 11.93 39.062 24.031 1 98.44 119 GLY B CA 1
ATOM 4498 C C . GLY B 1 119 ? 12.039 38.531 25.453 1 98.44 119 GLY B C 1
ATOM 4499 O O . GLY B 1 119 ? 13.141 38.344 25.969 1 98.44 119 GLY B O 1
ATOM 4500 N N . ASN B 1 120 ? 10.93 38.312 26.109 1 98.62 120 ASN B N 1
ATOM 4501 C CA . ASN B 1 120 ? 10.844 37.719 27.422 1 98.62 120 ASN B CA 1
ATOM 4502 C C . ASN B 1 120 ? 10.68 36.188 27.344 1 98.62 120 ASN B C 1
ATOM 4504 O O . ASN B 1 120 ? 9.625 35.688 26.938 1 98.62 120 ASN B O 1
ATOM 4508 N N . PRO B 1 121 ? 11.672 35.406 27.719 1 98.25 121 PRO B N 1
ATOM 4509 C CA . PRO B 1 121 ? 11.57 33.969 27.609 1 98.25 121 PRO B CA 1
ATOM 4510 C C . PRO B 1 121 ? 10.484 33.375 28.5 1 98.25 121 PRO B C 1
ATOM 4512 O O . PRO B 1 121 ? 10.117 32.188 28.344 1 98.25 121 PRO B O 1
ATOM 4515 N N . ASN B 1 122 ? 9.969 34.125 29.453 1 98.38 122 ASN B N 1
ATOM 4516 C CA . ASN B 1 122 ? 8.922 33.656 30.359 1 98.38 122 ASN B CA 1
ATOM 4517 C C . ASN B 1 122 ? 7.539 34.094 29.891 1 98.38 122 ASN B C 1
ATOM 4519 O O . ASN B 1 122 ? 6.566 34 30.656 1 98.38 122 ASN B O 1
ATOM 4523 N N . HIS B 1 123 ? 7.418 34.594 28.75 1 98.69 123 HIS B N 1
ATOM 4524 C CA . HIS B 1 123 ? 6.164 35.031 28.125 1 98.69 123 HIS B CA 1
ATOM 4525 C C . HIS B 1 123 ? 6.145 34.688 26.641 1 98.69 123 HIS B C 1
ATOM 4527 O O . HIS B 1 123 ? 6.094 35.594 25.797 1 98.69 123 HIS B O 1
ATOM 4533 N N . VAL B 1 124 ? 6.102 33.406 26.328 1 98.88 124 VAL B N 1
ATOM 4534 C CA . VAL B 1 124 ? 6.172 32.875 24.969 1 98.88 124 VAL B CA 1
ATOM 4535 C C . VAL B 1 124 ? 4.828 32.281 24.578 1 98.88 124 VAL B C 1
ATOM 4537 O O . VAL B 1 124 ? 4.301 31.406 25.266 1 98.88 124 VAL B O 1
ATOM 4540 N N . THR B 1 125 ? 4.199 32.75 23.547 1 98.94 125 THR B N 1
ATOM 4541 C CA . THR B 1 125 ? 3.074 32.125 22.875 1 98.94 125 THR B CA 1
ATOM 4542 C C . THR B 1 125 ? 3.549 31.297 21.672 1 98.94 125 THR B C 1
ATOM 4544 O O . THR B 1 125 ? 4.129 31.844 20.734 1 98.94 125 THR B O 1
ATOM 4547 N N . LEU B 1 126 ? 3.354 29.969 21.734 1 98.94 126 LEU B N 1
ATOM 4548 C CA . LEU B 1 126 ? 3.676 29.078 20.641 1 98.94 126 LEU B CA 1
ATOM 4549 C C . LEU B 1 126 ? 2.531 29.016 19.625 1 98.94 126 LEU B C 1
ATOM 4551 O O . LEU B 1 126 ? 1.396 28.703 20 1 98.94 126 LEU B O 1
ATOM 4555 N N . GLY B 1 127 ? 2.77 29.359 18.406 1 98.56 127 GLY B N 1
ATOM 4556 C CA . GLY B 1 127 ? 1.747 29.344 17.375 1 98.56 127 GLY B CA 1
ATOM 4557 C C . GLY B 1 127 ? 2.131 28.5 16.172 1 98.56 127 GLY B C 1
ATOM 4558 O O . GLY B 1 127 ? 3.305 28.172 15.984 1 98.56 127 GLY B O 1
ATOM 4559 N N . GLY B 1 128 ? 1.179 28.141 15.375 1 98.19 128 GLY B N 1
ATOM 4560 C CA . GLY B 1 128 ? 1.436 27.422 14.133 1 98.19 128 GLY B CA 1
ATOM 4561 C C . GLY B 1 128 ? 0.2 27.266 13.266 1 98.19 128 GLY B C 1
ATOM 4562 O O . GLY B 1 128 ? -0.922 27.469 13.734 1 98.19 128 GLY B O 1
ATOM 4563 N N . SER B 1 129 ? 0.416 26.953 12.008 1 97.56 129 SER B N 1
ATOM 4564 C CA . SER B 1 129 ? -0.653 26.703 11.047 1 97.56 129 SER B CA 1
ATOM 4565 C C . SER B 1 129 ? -0.515 25.312 10.414 1 97.56 129 SER B C 1
ATOM 4567 O O . SER B 1 129 ? 0.597 24.859 10.133 1 97.56 129 SER B O 1
ATOM 4569 N N . SER B 1 130 ? -1.671 24.609 10.219 1 98 130 SER B N 1
ATOM 4570 C CA . SER B 1 130 ? -1.69 23.328 9.531 1 98 130 SER B CA 1
ATOM 4571 C C . SER B 1 130 ? -0.784 22.312 10.227 1 98 130 SER B C 1
ATOM 4573 O O . SER B 1 130 ? -0.958 22.031 11.414 1 98 130 SER B O 1
ATOM 4575 N N . ALA B 1 131 ? 0.329 21.922 9.57 1 98.31 131 ALA B N 1
ATOM 4576 C CA . ALA B 1 131 ? 1.29 21.031 10.211 1 98.31 131 ALA B CA 1
ATOM 4577 C C . ALA B 1 131 ? 1.971 21.719 11.398 1 98.31 131 ALA B C 1
ATOM 4579 O O . ALA B 1 131 ? 2.297 21.062 12.391 1 98.31 131 ALA B O 1
ATOM 4580 N N . GLY B 1 132 ? 2.191 23 11.281 1 98.5 132 GLY B N 1
ATOM 4581 C CA . GLY B 1 132 ? 2.699 23.75 12.43 1 98.5 132 GLY B CA 1
ATOM 4582 C C . GLY B 1 132 ? 1.752 23.734 13.609 1 98.5 132 GLY B C 1
ATOM 4583 O O . GLY B 1 132 ? 2.188 23.656 14.758 1 98.5 132 GLY B O 1
ATOM 4584 N N . ALA B 1 133 ? 0.474 23.875 13.266 1 98.75 133 ALA B N 1
ATOM 4585 C CA . ALA B 1 133 ? -0.531 23.781 14.32 1 98.75 133 ALA B CA 1
ATOM 4586 C C . ALA B 1 133 ? -0.567 22.375 14.922 1 98.75 133 ALA B C 1
ATOM 4588 O O . ALA B 1 133 ? -0.813 22.203 16.109 1 98.75 133 ALA B O 1
ATOM 4589 N N . GLU B 1 134 ? -0.383 21.359 14.086 1 98.62 134 GLU B N 1
ATOM 4590 C CA . GLU B 1 134 ? -0.217 20.016 14.625 1 98.62 134 GLU B CA 1
ATOM 4591 C C . GLU B 1 134 ? 0.977 19.953 15.578 1 98.62 134 GLU B C 1
ATOM 4593 O O . GLU B 1 134 ? 0.908 19.297 16.625 1 98.62 134 GLU B O 1
ATOM 4598 N N . SER B 1 135 ? 2.059 20.562 15.211 1 98.81 135 SER B N 1
ATOM 4599 C CA . SER B 1 135 ? 3.236 20.609 16.062 1 98.81 135 SER B CA 1
ATOM 4600 C C . SER B 1 135 ? 2.904 21.234 17.422 1 98.81 135 SER B C 1
ATOM 4602 O O . SER B 1 135 ? 3.387 20.766 18.453 1 98.81 135 SER B O 1
ATOM 4604 N N . VAL B 1 136 ? 2.125 22.297 17.391 1 98.88 136 VAL B N 1
ATOM 4605 C CA . VAL B 1 136 ? 1.698 22.906 18.641 1 98.88 136 VAL B CA 1
ATOM 4606 C C . VAL B 1 136 ? 1.024 21.875 19.531 1 98.88 136 VAL B C 1
ATOM 4608 O O . VAL B 1 136 ? 1.36 21.734 20.719 1 98.88 136 VAL B O 1
ATOM 4611 N N . VAL B 1 137 ? 0.112 21.094 18.953 1 98.81 137 VAL B N 1
ATOM 4612 C CA . VAL B 1 137 ? -0.6 20.062 19.703 1 98.81 137 VAL B CA 1
ATOM 4613 C C . VAL B 1 137 ? 0.385 19 20.188 1 98.81 137 VAL B C 1
ATOM 4615 O O . VAL B 1 137 ? 0.309 18.547 21.328 1 98.81 137 VAL B O 1
ATOM 4618 N N . ILE B 1 138 ? 1.282 18.625 19.328 1 98.81 138 ILE B N 1
ATOM 4619 C CA . ILE B 1 138 ? 2.252 17.594 19.672 1 98.81 138 ILE B CA 1
ATOM 4620 C C . ILE B 1 138 ? 3.129 18.078 20.828 1 98.81 138 ILE B C 1
ATOM 4622 O O . ILE B 1 138 ? 3.389 17.328 21.781 1 98.81 138 ILE B O 1
ATOM 4626 N N . HIS B 1 139 ? 3.584 19.297 20.797 1 98.88 139 HIS B N 1
ATOM 4627 C CA . HIS B 1 139 ? 4.41 19.828 21.875 1 98.88 139 HIS B CA 1
ATOM 4628 C C . HIS B 1 139 ? 3.596 20 23.156 1 98.88 139 HIS B C 1
ATOM 4630 O O . HIS B 1 139 ? 4.129 19.875 24.266 1 98.88 139 HIS B O 1
ATOM 4636 N N . LEU B 1 140 ? 2.287 20.297 23.047 1 98.81 140 LEU B N 1
ATOM 4637 C CA . LEU B 1 140 ? 1.407 20.312 24.203 1 98.81 140 LEU B CA 1
ATOM 4638 C C . LEU B 1 140 ? 1.351 18.938 24.859 1 98.81 140 LEU B C 1
ATOM 4640 O O . LEU B 1 140 ? 1.282 18.828 26.094 1 98.81 140 LEU B O 1
ATOM 4644 N N . THR B 1 141 ? 1.405 17.906 24.047 1 98.56 141 THR B N 1
ATOM 4645 C CA . THR B 1 141 ? 1.15 16.562 24.547 1 98.56 141 THR B CA 1
ATOM 4646 C C . THR B 1 141 ? 2.459 15.805 24.75 1 98.56 141 THR B C 1
ATOM 4648 O O . THR B 1 141 ? 2.467 14.711 25.312 1 98.56 141 THR B O 1
ATOM 4651 N N . ALA B 1 142 ? 3.572 16.391 24.266 1 98.56 142 ALA B N 1
ATOM 4652 C CA . ALA B 1 142 ? 4.867 15.719 24.359 1 98.56 142 ALA B CA 1
ATOM 4653 C C . ALA B 1 142 ? 5.148 15.258 25.797 1 98.56 142 ALA B C 1
ATOM 4655 O O . ALA B 1 142 ? 4.824 15.961 26.75 1 98.56 142 ALA B O 1
ATOM 4656 N N . ARG B 1 143 ? 5.773 14.047 25.906 1 98.38 143 ARG B N 1
ATOM 4657 C CA . ARG B 1 143 ? 6.137 13.484 27.203 1 98.38 143 ARG B CA 1
ATOM 4658 C C . ARG B 1 143 ? 4.941 13.477 28.156 1 98.38 143 ARG B C 1
ATOM 4660 O O . ARG B 1 143 ? 5.062 13.883 29.312 1 98.38 143 ARG B O 1
ATOM 4667 N N . ASN B 1 144 ? 3.791 13.117 27.609 1 98 144 ASN B N 1
ATOM 4668 C CA . ASN B 1 144 ? 2.535 12.953 28.328 1 98 144 ASN B CA 1
ATOM 4669 C C . ASN B 1 144 ? 2.125 14.242 29.031 1 98 144 ASN B C 1
ATOM 4671 O O . ASN B 1 144 ? 1.611 14.203 30.156 1 98 144 ASN B O 1
ATOM 4675 N N . GLY B 1 145 ? 2.471 15.375 28.391 1 98.12 145 GLY B N 1
ATOM 4676 C CA . GLY B 1 145 ? 2.004 16.656 28.906 1 98.12 145 GLY B CA 1
ATOM 4677 C C . GLY B 1 145 ? 2.945 17.266 29.922 1 98.12 145 GLY B C 1
ATOM 4678 O O . GLY B 1 145 ? 2.551 18.156 30.688 1 98.12 145 GLY B O 1
ATOM 4679 N N . THR B 1 146 ? 4.164 16.781 29.984 1 98 146 THR B N 1
ATOM 468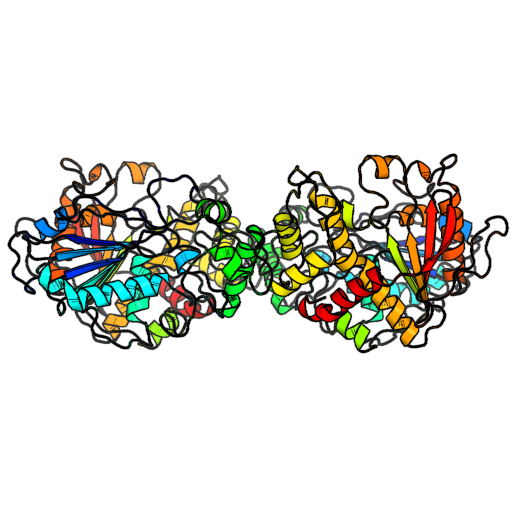0 C CA . THR B 1 146 ? 5.141 17.391 30.891 1 98 146 THR B CA 1
ATOM 4681 C C . THR B 1 146 ? 5.539 18.781 30.406 1 98 146 THR B C 1
ATOM 4683 O O . THR B 1 146 ? 6.035 18.938 29.297 1 98 146 THR B O 1
ATOM 4686 N N . ASP B 1 147 ? 5.375 19.734 31.297 1 97.94 147 ASP B N 1
ATOM 4687 C CA . ASP B 1 147 ? 5.691 21.125 30.969 1 97.94 147 ASP B CA 1
ATOM 4688 C C . ASP B 1 147 ? 7.16 21.438 31.234 1 97.94 147 ASP B C 1
ATOM 4690 O O . ASP B 1 147 ? 7.613 21.375 32.375 1 97.94 147 ASP B O 1
ATOM 4694 N N . ARG B 1 148 ? 7.863 21.781 30.219 1 97.31 148 ARG B N 1
ATOM 4695 C CA . ARG B 1 148 ? 9.281 22.109 30.359 1 97.31 148 ARG B CA 1
ATOM 4696 C C . ARG B 1 148 ? 9.492 23.609 30.406 1 97.31 148 ARG B C 1
ATOM 4698 O O . ARG B 1 148 ? 10.625 24.094 30.484 1 97.31 148 ARG B O 1
ATOM 4705 N N . GLY B 1 149 ? 8.391 24.328 30.297 1 98.06 149 GLY B N 1
ATOM 4706 C CA . GLY B 1 149 ? 8.438 25.766 30.469 1 98.06 149 GLY B CA 1
ATOM 4707 C C . GLY B 1 149 ? 8.805 26.516 29.203 1 98.06 149 GLY B C 1
ATOM 4708 O O . GLY B 1 149 ? 9.219 27.672 29.25 1 98.06 149 GLY B O 1
ATOM 4709 N N . TYR B 1 150 ? 8.625 25.859 27.984 1 98.5 150 TYR B N 1
ATOM 4710 C CA . TYR B 1 150 ? 9.062 26.438 26.734 1 98.5 150 TYR B CA 1
ATOM 4711 C C . TYR B 1 150 ? 8.078 27.5 26.25 1 98.5 150 TYR B C 1
ATOM 4713 O O . TYR B 1 150 ? 8.445 28.391 25.484 1 98.5 150 TYR B O 1
ATOM 4721 N N . PHE B 1 151 ? 6.867 27.391 26.609 1 98.81 151 PHE B N 1
ATOM 4722 C CA . PHE B 1 151 ? 5.824 28.312 26.172 1 98.81 151 PHE B CA 1
ATOM 4723 C C . PHE B 1 151 ? 4.738 28.438 27.234 1 98.81 151 PHE B C 1
ATOM 4725 O O . PHE B 1 151 ? 4.637 27.594 28.141 1 98.81 151 PHE B O 1
ATOM 4732 N N . HIS B 1 152 ? 3.914 29.469 27.094 1 98.75 152 HIS B N 1
ATOM 4733 C CA . HIS B 1 152 ? 2.996 29.859 28.156 1 98.75 152 HIS B CA 1
ATOM 4734 C C . HIS B 1 152 ? 1.587 30.078 27.609 1 98.75 152 HIS B C 1
ATOM 4736 O O . HIS B 1 152 ? 0.638 30.234 28.391 1 98.75 152 HIS B O 1
ATOM 4742 N N . ALA B 1 153 ? 1.391 30.062 26.406 1 98.88 153 ALA B N 1
ATOM 4743 C CA . ALA B 1 153 ? 0.138 30.078 25.656 1 98.88 153 ALA B CA 1
ATOM 4744 C C . ALA B 1 153 ? 0.326 29.5 24.25 1 98.88 153 ALA B C 1
ATOM 4746 O O . ALA B 1 153 ? 1.457 29.328 23.797 1 98.88 153 ALA B O 1
ATOM 4747 N N . VAL B 1 154 ? -0.827 29.109 23.578 1 98.88 154 VAL B N 1
ATOM 4748 C CA . VAL B 1 154 ? -0.68 28.547 22.234 1 98.88 154 VAL B CA 1
ATOM 4749 C C . VAL B 1 154 ? -1.757 29.109 21.312 1 98.88 154 VAL B C 1
ATOM 4751 O O . VAL B 1 154 ? -2.854 29.438 21.766 1 98.88 154 VAL B O 1
ATOM 4754 N N . THR B 1 155 ? -1.453 29.297 20.078 1 98.81 155 THR B N 1
ATOM 4755 C CA . THR B 1 155 ? -2.383 29.547 18.984 1 98.81 155 THR B CA 1
ATOM 4756 C C . THR B 1 155 ? -2.186 28.516 17.859 1 98.81 155 THR B C 1
ATOM 4758 O O . THR B 1 155 ? -1.054 28.219 17.484 1 98.81 155 THR B O 1
ATOM 4761 N N . ALA B 1 156 ? -3.227 27.906 17.391 1 98.69 156 ALA B N 1
ATOM 4762 C CA . ALA B 1 156 ? -3.135 26.859 16.359 1 98.69 156 ALA B CA 1
ATOM 4763 C C . ALA B 1 156 ? -4.184 27.078 15.273 1 98.69 156 ALA B C 1
ATOM 4765 O O . ALA B 1 156 ? -5.387 27.016 15.539 1 98.69 156 ALA B O 1
ATOM 4766 N N . GLU B 1 157 ? -3.697 27.344 14.078 1 98.44 157 GLU B N 1
ATOM 4767 C CA . GLU B 1 157 ? -4.543 27.516 12.898 1 98.44 157 GLU B CA 1
ATOM 4768 C C . GLU B 1 157 ? -4.691 26.188 12.141 1 98.44 157 GLU B C 1
ATOM 4770 O O . GLU B 1 157 ? -3.768 25.75 11.453 1 98.44 157 GLU B O 1
ATOM 4775 N N .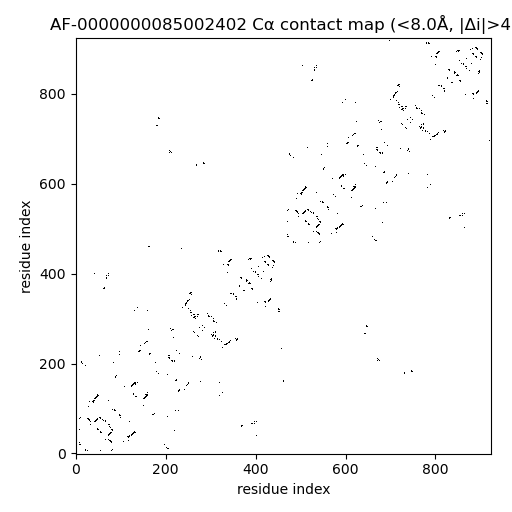 SER B 1 158 ? -5.848 25.547 12.25 1 98.5 158 SER B N 1
ATOM 4776 C CA . SER B 1 158 ? -6.156 24.328 11.531 1 98.5 158 SER B CA 1
ATOM 4777 C C . SER B 1 158 ? -5.219 23.188 11.953 1 98.5 158 SER B C 1
ATOM 4779 O O . SER B 1 158 ? -4.543 22.594 11.109 1 98.5 158 SER B O 1
ATOM 4781 N N . PRO B 1 159 ? -5.199 22.859 13.266 1 98.44 159 PRO B N 1
ATOM 4782 C CA . PRO B 1 159 ? -4.359 21.734 13.664 1 98.44 159 PRO B CA 1
ATOM 4783 C C . PRO B 1 159 ? -4.723 20.438 12.945 1 98.44 159 PRO B C 1
ATOM 4785 O O . PRO B 1 159 ? -5.898 20.078 12.875 1 98.44 159 PRO B O 1
ATOM 4788 N N . SER B 1 160 ? -3.725 19.734 12.438 1 96.81 160 SER B N 1
ATOM 4789 C CA . SER B 1 160 ? -3.896 18.625 11.523 1 96.81 160 SER B CA 1
ATOM 4790 C C . SER B 1 160 ? -3.719 17.281 12.242 1 96.81 160 SER B C 1
ATOM 4792 O O . SER B 1 160 ? -2.676 17.031 12.852 1 96.81 160 SER B O 1
ATOM 4794 N N . PHE B 1 161 ? -4.734 16.344 12.219 1 97.06 161 PHE B N 1
ATOM 4795 C CA . PHE B 1 161 ? -4.602 14.992 12.734 1 97.06 161 PHE B CA 1
ATOM 4796 C C . PHE B 1 161 ? -4.598 13.977 11.594 1 97.06 161 PHE B C 1
ATOM 4798 O O . PHE B 1 161 ? -5.66 13.586 11.102 1 97.06 161 PHE B O 1
ATOM 4805 N N . ALA B 1 162 ? -3.465 13.562 11.211 1 96.5 162 ALA B N 1
ATOM 4806 C CA . ALA B 1 162 ? -3.307 12.555 10.164 1 96.5 162 ALA B CA 1
ATOM 4807 C C . ALA B 1 162 ? -3.111 11.164 10.758 1 96.5 162 ALA B C 1
ATOM 4809 O O . ALA B 1 162 ? -2.859 11.031 11.953 1 96.5 162 ALA B O 1
ATOM 4810 N N . THR B 1 163 ? -3.27 10.117 9.891 1 97.19 163 THR B N 1
ATOM 4811 C CA . THR B 1 163 ? -2.908 8.758 10.289 1 97.19 163 THR B CA 1
ATOM 4812 C C . THR B 1 163 ? -1.458 8.703 10.758 1 97.19 163 THR B C 1
ATOM 4814 O O . THR B 1 163 ? -0.553 9.156 10.055 1 97.19 163 THR B O 1
ATOM 4817 N N . THR B 1 164 ? -1.301 8.188 11.93 1 97.94 164 THR B N 1
ATOM 4818 C CA . THR B 1 164 ? 0.013 8.117 12.562 1 97.94 164 THR B CA 1
ATOM 4819 C C . THR B 1 164 ? 0.469 6.668 12.695 1 97.94 164 THR B C 1
ATOM 4821 O O . THR B 1 164 ? -0.265 5.828 13.227 1 97.94 164 THR B O 1
ATOM 4824 N N . LEU B 1 165 ? 1.673 6.406 12.227 1 98.06 165 LEU B N 1
ATOM 4825 C CA . LEU B 1 165 ? 2.234 5.062 12.289 1 98.06 165 LEU B CA 1
ATOM 4826 C C . LEU B 1 165 ? 3.184 4.922 13.477 1 98.06 165 LEU B C 1
ATOM 4828 O O . LEU B 1 165 ? 3.682 5.922 14 1 98.06 165 LEU B O 1
ATOM 4832 N N . THR B 1 166 ? 3.422 3.688 13.938 1 98.12 166 THR B N 1
ATOM 4833 C CA . THR B 1 166 ? 4.516 3.412 14.867 1 98.12 166 THR B CA 1
ATOM 4834 C C . THR B 1 166 ? 5.863 3.51 14.156 1 98.12 166 THR B C 1
ATOM 4836 O O . THR B 1 166 ? 5.922 3.564 12.93 1 98.12 166 THR B O 1
ATOM 4839 N N . VAL B 1 167 ? 6.91 3.562 14.938 1 98.12 167 VAL B N 1
ATOM 4840 C CA . VAL B 1 167 ? 8.258 3.561 14.383 1 98.12 167 VAL B CA 1
ATOM 4841 C C . VAL B 1 167 ? 8.461 2.314 13.523 1 98.12 167 VAL B C 1
ATOM 4843 O O . VAL B 1 167 ? 8.961 2.402 12.398 1 98.12 167 VAL B O 1
ATOM 4846 N N . ALA B 1 168 ? 8.023 1.177 13.984 1 97.06 168 ALA B N 1
ATOM 4847 C CA . ALA B 1 168 ? 8.18 -0.079 13.25 1 97.06 168 ALA B CA 1
ATOM 4848 C C . ALA B 1 168 ? 7.41 -0.049 11.938 1 97.06 168 ALA B C 1
ATOM 4850 O O . ALA B 1 168 ? 7.934 -0.443 10.891 1 97.06 168 ALA B O 1
ATOM 4851 N N . GLU B 1 169 ? 6.203 0.43 11.961 1 96.56 169 GLU B N 1
ATOM 4852 C CA . GLU B 1 169 ? 5.344 0.487 10.781 1 96.56 169 GLU B CA 1
ATOM 4853 C C . GLU B 1 169 ? 5.887 1.473 9.75 1 96.56 169 GLU B C 1
ATOM 4855 O O . GLU B 1 169 ? 5.637 1.325 8.547 1 96.56 169 GLU B O 1
ATOM 4860 N N . SER B 1 170 ? 6.594 2.457 10.227 1 97.56 170 SER B N 1
ATOM 4861 C CA . SER B 1 170 ? 7.047 3.518 9.328 1 97.56 170 SER B CA 1
ATOM 4862 C C . SER B 1 170 ? 8.336 3.123 8.609 1 97.56 170 SER B C 1
ATOM 4864 O O . SER B 1 170 ? 8.781 3.82 7.695 1 97.56 170 SER B O 1
ATOM 4866 N N . GLN B 1 171 ? 8.93 1.958 8.922 1 96.94 171 GLN B N 1
ATOM 4867 C CA . GLN B 1 171 ? 10.234 1.565 8.398 1 96.94 171 GLN B CA 1
ATOM 4868 C C . GLN B 1 171 ? 10.156 1.255 6.906 1 96.94 171 GLN B C 1
ATOM 4870 O O . GLN B 1 171 ? 11.172 1.264 6.207 1 96.94 171 GLN B O 1
ATOM 4875 N N . TYR B 1 172 ? 8.961 0.924 6.395 1 98.06 172 TYR B N 1
ATOM 4876 C CA . TYR B 1 172 ? 8.859 0.662 4.965 1 98.06 172 TYR B CA 1
ATOM 4877 C C . TYR B 1 172 ? 9.219 1.9 4.152 1 98.06 172 TYR B C 1
ATOM 4879 O O . TYR B 1 172 ? 9.719 1.791 3.031 1 98.06 172 TYR B O 1
ATOM 4887 N N . LEU B 1 173 ? 8.992 3.088 4.762 1 98.5 173 LEU B N 1
ATOM 4888 C CA . LEU B 1 173 ? 9.359 4.324 4.082 1 98.5 173 LEU B CA 1
ATOM 4889 C C . LEU B 1 173 ? 10.867 4.402 3.865 1 98.5 173 LEU B C 1
ATOM 4891 O O . LEU B 1 173 ? 11.328 4.742 2.773 1 98.5 173 LEU B O 1
ATOM 4895 N N . TYR B 1 174 ? 11.625 4.105 4.957 1 98.56 174 TYR B N 1
ATOM 4896 C CA . TYR B 1 174 ? 13.078 4.086 4.855 1 98.56 174 TYR B CA 1
ATOM 4897 C C . TYR B 1 174 ? 13.539 3.051 3.838 1 98.56 174 TYR B C 1
ATOM 4899 O O . TYR B 1 174 ? 14.422 3.33 3.018 1 98.56 174 TYR B O 1
ATOM 4907 N N . ARG B 1 175 ? 12.945 1.901 3.887 1 98.62 175 ARG B N 1
ATOM 4908 C CA . ARG B 1 175 ? 13.32 0.808 2.994 1 98.62 175 ARG B CA 1
ATOM 4909 C C . ARG B 1 175 ? 13.133 1.205 1.533 1 98.62 175 ARG B C 1
ATOM 4911 O O . ARG B 1 175 ? 14.023 0.993 0.708 1 98.62 175 ARG B O 1
ATOM 4918 N N . HIS B 1 176 ? 12.039 1.787 1.193 1 98.81 176 HIS B N 1
ATOM 4919 C CA . HIS B 1 176 ? 11.766 2.166 -0.188 1 98.81 176 HIS B CA 1
ATOM 4920 C C . HIS B 1 176 ? 12.656 3.324 -0.628 1 98.81 176 HIS B C 1
ATOM 4922 O O . HIS B 1 176 ? 13.156 3.33 -1.754 1 98.81 176 HIS B O 1
ATOM 4928 N N . PHE B 1 177 ? 12.773 4.32 0.282 1 98.69 177 PHE B N 1
ATOM 4929 C CA . PHE B 1 177 ? 13.609 5.465 -0.057 1 98.69 177 PHE B CA 1
ATOM 4930 C C . PHE B 1 177 ? 15.047 5.027 -0.314 1 98.69 177 PHE B C 1
ATOM 4932 O O . PHE B 1 177 ? 15.648 5.406 -1.323 1 98.69 177 PHE B O 1
ATOM 4939 N N . ALA B 1 178 ? 15.625 4.215 0.569 1 98.81 178 ALA B N 1
ATOM 4940 C CA . ALA B 1 178 ? 16.984 3.693 0.419 1 98.81 178 ALA B CA 1
ATOM 4941 C C . ALA B 1 178 ? 17.109 2.861 -0.854 1 98.81 178 ALA B C 1
ATOM 4943 O O . ALA B 1 178 ? 18.078 3.016 -1.609 1 98.81 178 ALA B O 1
ATOM 4944 N N . THR B 1 179 ? 16.141 2.027 -1.146 1 98.75 179 THR B N 1
ATOM 4945 C CA . THR B 1 179 ? 16.188 1.134 -2.299 1 98.75 179 THR B CA 1
ATOM 4946 C C . THR B 1 179 ? 16.203 1.931 -3.6 1 98.75 179 THR B C 1
ATOM 4948 O O . THR B 1 179 ? 17 1.647 -4.496 1 98.75 179 THR B O 1
ATOM 4951 N N . ARG B 1 180 ? 15.398 2.941 -3.676 1 98 180 ARG B N 1
ATOM 4952 C CA . ARG B 1 180 ? 15.336 3.766 -4.879 1 98 180 ARG B CA 1
ATOM 4953 C C . ARG B 1 180 ? 16.656 4.477 -5.129 1 98 180 ARG B C 1
ATOM 4955 O O . ARG B 1 180 ? 16.984 4.797 -6.273 1 98 180 ARG B O 1
ATOM 4962 N N . LEU B 1 181 ? 17.438 4.648 -4.082 1 98.25 181 LEU B N 1
ATOM 4963 C CA . LEU B 1 181 ? 18.688 5.379 -4.188 1 98.25 181 LEU B CA 1
ATOM 4964 C C . LEU B 1 181 ? 19.875 4.414 -4.309 1 98.25 181 LEU B C 1
ATOM 4966 O O . LEU B 1 181 ? 21.031 4.84 -4.309 1 98.25 181 LEU B O 1
ATOM 4970 N N . GLY B 1 182 ? 19.578 3.115 -4.348 1 97.69 182 GLY B N 1
ATOM 4971 C CA . GLY B 1 182 ? 20.609 2.1 -4.5 1 97.69 182 GLY B CA 1
ATOM 4972 C C . GLY B 1 182 ? 21.359 1.802 -3.211 1 97.69 182 GLY B C 1
ATOM 4973 O O . GLY B 1 182 ? 22.469 1.288 -3.238 1 97.69 182 GLY B O 1
ATOM 4974 N N . CYS B 1 183 ? 20.781 2.246 -2.107 1 98.38 183 CYS B N 1
ATOM 4975 C CA . CYS B 1 183 ? 21.422 2.078 -0.81 1 98.38 183 CYS B CA 1
ATOM 4976 C C . CYS B 1 183 ? 20.828 0.897 -0.055 1 98.38 183 CYS B C 1
ATOM 4978 O O . CYS B 1 183 ? 20.125 1.082 0.934 1 98.38 183 CYS B O 1
ATOM 4980 N N . VAL B 1 184 ? 21.203 -0.287 -0.454 1 97.69 184 VAL B N 1
ATOM 4981 C CA . VAL B 1 184 ? 20.672 -1.471 0.219 1 97.69 184 VAL B CA 1
ATOM 4982 C C . VAL B 1 184 ? 21.75 -2.088 1.1 1 97.69 184 VAL B C 1
ATOM 4984 O O . VAL B 1 184 ? 22.938 -1.759 0.962 1 97.69 184 VAL B O 1
ATOM 4987 N N . GLY B 1 185 ? 21.359 -2.943 2.16 1 97 185 GLY B N 1
ATOM 4988 C CA . GLY B 1 185 ? 22.297 -3.621 3.039 1 97 185 GLY B CA 1
ATOM 4989 C C . GLY B 1 185 ? 22.453 -2.941 4.387 1 97 185 GLY B C 1
ATOM 4990 O O . GLY B 1 185 ? 21.703 -2.018 4.711 1 97 185 GLY B O 1
ATOM 4991 N N . ALA B 1 186 ? 23.406 -3.398 5.156 1 94 186 ALA B N 1
ATOM 4992 C CA . ALA B 1 186 ? 23.625 -2.934 6.523 1 94 186 ALA B CA 1
ATOM 4993 C C . ALA B 1 186 ? 24.156 -1.504 6.539 1 94 186 ALA B C 1
ATOM 4995 O O . ALA B 1 186 ? 23.922 -0.757 7.492 1 94 186 ALA B O 1
ATOM 4996 N N . ASP B 1 187 ? 24.781 -1.097 5.48 1 95.94 187 ASP B N 1
ATOM 4997 C CA . ASP B 1 187 ? 25.406 0.223 5.43 1 95.94 187 ASP B CA 1
ATOM 4998 C C . ASP B 1 187 ? 24.531 1.215 4.668 1 95.94 187 ASP B C 1
ATOM 5000 O O . ASP B 1 187 ? 25.031 2.176 4.086 1 95.94 187 ASP B O 1
ATOM 5004 N N . SER B 1 188 ? 23.281 0.898 4.605 1 97.94 188 SER B N 1
ATOM 5005 C CA . SER B 1 188 ? 22.375 1.71 3.799 1 97.94 188 SER B CA 1
ATOM 5006 C C . SER B 1 188 ? 22.391 3.166 4.25 1 97.94 188 SER B C 1
ATOM 5008 O O . SER B 1 188 ? 22.312 4.078 3.426 1 97.94 188 SER B O 1
ATOM 5010 N N . LEU B 1 189 ? 22.484 3.416 5.551 1 97.56 189 LEU B N 1
ATOM 5011 C CA . LEU B 1 189 ? 22.469 4.789 6.039 1 97.56 189 LEU B CA 1
ATOM 5012 C C . LEU B 1 189 ? 23.719 5.535 5.602 1 97.56 189 LEU B C 1
ATOM 5014 O O . LEU B 1 189 ? 23.641 6.695 5.191 1 97.56 189 LEU B O 1
ATOM 5018 N N . ALA B 1 190 ? 24.906 4.918 5.727 1 97.88 190 ALA B N 1
ATOM 5019 C CA . ALA B 1 190 ? 26.156 5.527 5.242 1 97.88 190 ALA B CA 1
ATOM 5020 C C . ALA B 1 190 ? 26.062 5.84 3.752 1 97.88 190 ALA B C 1
ATOM 5022 O O . ALA B 1 190 ? 26.516 6.898 3.305 1 97.88 190 ALA B O 1
ATOM 5023 N N . CYS B 1 191 ? 25.547 4.918 3.055 1 98.12 191 CYS B N 1
ATOM 5024 C CA . CYS B 1 191 ? 25.312 5.109 1.627 1 98.12 191 CYS B CA 1
ATOM 5025 C C . CYS B 1 191 ? 24.438 6.324 1.374 1 98.12 191 CYS B C 1
ATOM 5027 O O . CYS B 1 191 ? 24.766 7.168 0.538 1 98.12 191 CYS B O 1
ATOM 5029 N N . LEU B 1 192 ? 23.312 6.441 2.074 1 97.94 192 LEU B N 1
ATOM 5030 C CA . LEU B 1 192 ? 22.391 7.57 1.923 1 97.94 192 LEU B CA 1
ATOM 5031 C C . LEU B 1 192 ? 23.094 8.883 2.271 1 97.94 192 LEU B C 1
ATOM 5033 O O . LEU B 1 192 ? 22.875 9.898 1.599 1 97.94 192 LEU B O 1
ATOM 5037 N N . ARG B 1 193 ? 23.891 8.867 3.281 1 96.62 193 ARG B N 1
ATOM 5038 C CA . ARG B 1 193 ? 24.594 10.062 3.727 1 96.62 193 ARG B CA 1
ATOM 5039 C C . ARG B 1 193 ? 25.594 10.531 2.67 1 96.62 193 ARG B C 1
ATOM 5041 O O . ARG B 1 193 ? 26.016 11.688 2.684 1 96.62 193 ARG B O 1
ATOM 5048 N N . ASN B 1 194 ? 25.953 9.617 1.761 1 97.31 194 ASN B N 1
ATOM 5049 C CA . ASN B 1 194 ? 26.906 9.953 0.719 1 97.31 194 ASN B CA 1
ATOM 5050 C C . ASN B 1 194 ? 26.219 10.414 -0.559 1 97.31 194 ASN B C 1
ATOM 5052 O O . ASN B 1 194 ? 26.875 10.75 -1.543 1 97.31 194 ASN B O 1
ATOM 5056 N N . LYS B 1 195 ? 24.938 10.398 -0.58 1 97.25 195 LYS B N 1
ATOM 5057 C CA . LYS B 1 195 ? 24.203 10.891 -1.741 1 97.25 195 LYS B CA 1
ATOM 5058 C C . LYS B 1 195 ? 24.125 12.414 -1.735 1 97.25 195 LYS B C 1
ATOM 5060 O O . LYS B 1 195 ? 24.094 13.031 -0.67 1 97.25 195 LYS B O 1
ATOM 5065 N N . THR B 1 196 ? 24.062 13.008 -2.955 1 95.12 196 THR B N 1
ATOM 5066 C CA . THR B 1 196 ? 23.859 14.445 -3.066 1 95.12 196 THR B CA 1
ATOM 5067 C C . THR B 1 196 ? 22.391 14.797 -2.82 1 95.12 196 THR B C 1
ATOM 5069 O O . THR B 1 196 ? 21.516 13.938 -2.938 1 95.12 196 THR B O 1
ATOM 5072 N N . ALA B 1 197 ? 22.141 16.047 -2.502 1 93.06 197 ALA B N 1
ATOM 5073 C CA . ALA B 1 197 ? 20.766 16.516 -2.338 1 93.06 197 ALA B CA 1
ATOM 5074 C C . ALA B 1 197 ? 19.953 16.297 -3.605 1 93.06 197 ALA B C 1
ATOM 5076 O O . ALA B 1 197 ? 18.766 15.969 -3.535 1 93.06 197 ALA B O 1
ATOM 5077 N N . ARG B 1 198 ? 20.609 16.516 -4.66 1 94.5 198 ARG B N 1
ATOM 5078 C CA . ARG B 1 198 ? 19.922 16.312 -5.934 1 94.5 198 ARG B CA 1
ATOM 5079 C C . ARG B 1 198 ? 19.469 14.859 -6.082 1 94.5 198 ARG B C 1
ATOM 5081 O O . ARG B 1 198 ? 18.312 14.602 -6.434 1 94.5 198 ARG B O 1
ATOM 5088 N N . GLU B 1 199 ? 20.344 13.891 -5.828 1 95.5 199 GLU B N 1
ATOM 5089 C CA . GLU B 1 199 ? 20 12.469 -5.906 1 95.5 199 GLU B CA 1
ATOM 5090 C C . GLU B 1 199 ? 18.844 12.133 -4.965 1 95.5 199 GLU B C 1
ATOM 5092 O O . GLU B 1 199 ? 17.922 11.414 -5.344 1 95.5 199 GLU B O 1
ATOM 5097 N N . LEU B 1 200 ? 18.938 12.602 -3.797 1 96.75 200 LEU B N 1
ATOM 5098 C CA . LEU B 1 200 ? 17.891 12.344 -2.801 1 96.75 200 LEU B CA 1
ATOM 5099 C C . LEU B 1 200 ? 16.562 12.914 -3.25 1 96.75 200 LEU B C 1
ATOM 5101 O O . LEU B 1 200 ? 15.531 12.234 -3.168 1 96.75 200 LEU B O 1
ATOM 5105 N N . GLN B 1 201 ? 16.516 14.141 -3.781 1 96.25 201 GLN B N 1
ATOM 5106 C CA . GLN B 1 201 ? 15.289 14.828 -4.152 1 96.25 201 GLN B CA 1
ATOM 5107 C C . GLN B 1 201 ? 14.633 14.156 -5.355 1 96.25 201 GLN B C 1
ATOM 5109 O O . GLN B 1 201 ? 13.398 14.156 -5.473 1 96.25 201 GLN B O 1
ATOM 5114 N N . GLU B 1 202 ? 15.422 13.578 -6.199 1 96.06 202 GLU B N 1
ATOM 5115 C CA . GLU B 1 202 ? 14.883 12.875 -7.363 1 96.06 202 GLU B CA 1
ATOM 5116 C C . GLU B 1 202 ? 14.039 11.672 -6.945 1 96.06 202 GLU B C 1
ATOM 5118 O O . GLU B 1 202 ? 13.164 11.234 -7.695 1 96.06 202 GLU B O 1
ATOM 5123 N N . GLN B 1 203 ? 14.305 11.141 -5.734 1 97.12 203 GLN B N 1
ATOM 5124 C CA . GLN B 1 203 ? 13.602 9.953 -5.258 1 97.12 203 GLN B CA 1
ATOM 5125 C C . GLN B 1 203 ? 12.703 10.289 -4.074 1 97.12 203 GLN B C 1
ATOM 5127 O O . GLN B 1 203 ? 12.219 9.383 -3.381 1 97.12 203 GLN B O 1
ATOM 5132 N N . ASN B 1 204 ? 12.492 11.562 -3.83 1 97.62 204 ASN B N 1
ATOM 5133 C CA . ASN B 1 204 ? 11.703 12.039 -2.705 1 97.62 204 ASN B CA 1
ATOM 5134 C C . ASN B 1 204 ? 10.25 12.297 -3.109 1 97.62 204 ASN B C 1
ATOM 5136 O O . ASN B 1 204 ? 9.844 13.445 -3.289 1 97.62 204 ASN B O 1
ATOM 5140 N N . PHE B 1 205 ? 9.484 11.219 -3.299 1 97.75 205 PHE B N 1
ATOM 5141 C CA . PHE B 1 205 ? 8.078 11.305 -3.656 1 97.75 205 PHE B CA 1
ATOM 5142 C C . PHE B 1 205 ? 7.234 10.383 -2.783 1 97.75 205 PHE B C 1
ATOM 5144 O O . PHE B 1 205 ? 7.77 9.5 -2.109 1 97.75 205 PHE B O 1
ATOM 5151 N N . ASN B 1 206 ? 5.938 10.562 -2.773 1 98.12 206 ASN B N 1
ATOM 5152 C CA . ASN B 1 206 ? 5.012 9.812 -1.931 1 98.12 206 ASN B CA 1
ATOM 5153 C C . ASN B 1 206 ? 4.738 8.422 -2.498 1 98.12 206 ASN B C 1
ATOM 5155 O O . ASN B 1 206 ? 4.746 8.227 -3.715 1 98.12 206 ASN B O 1
ATOM 5159 N N . ILE B 1 207 ? 4.512 7.465 -1.618 1 98.62 207 ILE B N 1
ATOM 5160 C CA . ILE B 1 207 ? 3.973 6.141 -1.911 1 98.62 207 ILE B CA 1
ATOM 5161 C C . ILE B 1 207 ? 2.787 5.852 -0.993 1 98.62 207 ILE B C 1
ATOM 5163 O O . ILE B 1 207 ? 2.516 6.613 -0.061 1 98.62 207 ILE B O 1
ATOM 5167 N N . PRO B 1 208 ? 1.951 4.805 -1.26 1 98.75 208 PRO B N 1
ATOM 5168 C CA . PRO B 1 208 ? 0.758 4.559 -0.447 1 98.75 208 PRO B CA 1
ATOM 5169 C C . PRO B 1 208 ? 1.093 4.219 1.004 1 98.75 208 PRO B C 1
ATOM 5171 O O . PRO B 1 208 ? 2.125 3.598 1.274 1 98.75 208 PRO B O 1
ATOM 5174 N N . LEU B 1 209 ? 0.178 4.633 1.892 1 98.56 209 LEU B N 1
ATOM 5175 C CA . LEU B 1 209 ? 0.192 4.078 3.24 1 98.56 209 LEU B CA 1
ATOM 5176 C C . LEU B 1 209 ? -0.108 2.582 3.213 1 98.56 209 LEU B C 1
ATOM 5178 O O . LEU B 1 209 ? -0.735 2.086 2.273 1 98.56 209 LEU B O 1
ATOM 5182 N N . PRO B 1 210 ? 0.394 1.819 4.246 1 97.62 210 PRO B N 1
ATOM 5183 C CA . PRO B 1 210 ? 0.025 0.403 4.281 1 97.62 210 PRO B CA 1
ATOM 5184 C C . PRO B 1 210 ? -1.486 0.185 4.266 1 97.62 210 PRO B C 1
ATOM 5186 O O . PRO B 1 210 ? -2.195 0.699 5.137 1 97.62 210 PRO B O 1
ATOM 5189 N N . GLY B 1 211 ? -1.941 -0.502 3.271 1 97.56 211 GLY B N 1
ATOM 5190 C CA . GLY B 1 211 ? -3.363 -0.791 3.17 1 97.56 211 GLY B CA 1
ATOM 5191 C C . GLY B 1 211 ? -4.117 0.217 2.32 1 97.56 211 GLY B C 1
ATOM 5192 O O . GLY B 1 211 ? -5.336 0.127 2.18 1 97.56 211 GLY B O 1
ATOM 5193 N N . ALA B 1 212 ? -3.43 1.204 1.771 1 98.56 212 ALA B N 1
ATOM 5194 C CA . ALA B 1 212 ? -4.055 2.168 0.868 1 98.56 212 ALA B CA 1
ATOM 5195 C C . ALA B 1 212 ? -3.812 1.787 -0.59 1 98.56 212 ALA B C 1
ATOM 5197 O O . ALA B 1 212 ? -2.92 0.992 -0.892 1 98.56 212 ALA B O 1
ATOM 5198 N N . ALA B 1 213 ? -4.668 2.312 -1.453 1 98.56 213 ALA B N 1
ATOM 5199 C CA . ALA B 1 213 ? -4.547 2.039 -2.883 1 98.56 213 ALA B CA 1
ATOM 5200 C C . ALA B 1 213 ? -3.648 3.068 -3.564 1 98.56 213 ALA B C 1
ATOM 5202 O O . ALA B 1 213 ? -2.955 2.75 -4.531 1 98.56 213 ALA B O 1
ATOM 5203 N N . ASN B 1 214 ? -3.672 4.309 -3.105 1 98.56 214 ASN B N 1
ATOM 5204 C CA . ASN B 1 214 ? -2.896 5.426 -3.637 1 98.56 214 ASN B CA 1
ATOM 5205 C C . ASN B 1 214 ? -2.207 6.211 -2.523 1 98.56 214 ASN B C 1
ATOM 5207 O O . ASN B 1 214 ? -2.553 6.062 -1.349 1 98.56 214 ASN B O 1
ATOM 5211 N N . PRO B 1 215 ? -1.164 7.035 -2.902 1 98.5 215 PRO B N 1
ATOM 5212 C CA . PRO B 1 215 ? -0.48 7.824 -1.876 1 98.5 215 PRO B CA 1
ATOM 5213 C C . PRO B 1 215 ? -1.41 8.812 -1.177 1 98.5 215 PRO B C 1
ATOM 5215 O O . PRO B 1 215 ? -2.344 9.328 -1.795 1 98.5 215 PRO B O 1
ATOM 5218 N N . PRO B 1 216 ? -1.155 9.078 0.053 1 98.31 216 PRO B N 1
ATOM 5219 C CA . PRO B 1 216 ? -1.873 10.148 0.743 1 98.31 216 PRO B CA 1
ATOM 5220 C C . PRO B 1 216 ? -1.436 11.539 0.286 1 98.31 216 PRO B C 1
ATOM 5222 O O . PRO B 1 216 ? -0.47 11.672 -0.47 1 98.31 216 PRO B O 1
ATOM 5225 N N . ASN B 1 217 ? -2.188 12.57 0.738 1 97.88 217 ASN B N 1
ATOM 5226 C CA . ASN B 1 217 ? -1.792 13.938 0.438 1 97.88 217 ASN B CA 1
ATOM 5227 C C . ASN B 1 217 ? -0.41 14.258 1 1 97.88 217 ASN B C 1
ATOM 5229 O O . ASN B 1 217 ? 0.367 14.984 0.375 1 97.88 217 ASN B O 1
ATOM 5233 N N . TYR B 1 218 ? -0.107 13.773 2.207 1 97.56 218 TYR B N 1
ATOM 5234 C CA . TYR B 1 218 ? 1.17 13.953 2.889 1 97.56 218 TYR B CA 1
ATOM 5235 C C . TYR B 1 218 ? 1.652 12.648 3.5 1 97.56 218 TYR B C 1
ATOM 5237 O O . TYR B 1 218 ? 0.974 12.062 4.352 1 97.56 218 TYR B O 1
ATOM 5245 N N . LEU B 1 219 ? 2.818 12.25 3.105 1 97.94 219 LEU B N 1
ATOM 5246 C CA . LEU B 1 219 ? 3.295 10.922 3.463 1 97.94 219 LEU B CA 1
ATOM 5247 C C . LEU B 1 219 ? 4.117 10.961 4.746 1 97.94 219 LEU B C 1
ATOM 5249 O O . LEU B 1 219 ? 3.863 10.195 5.68 1 97.94 219 LEU B O 1
ATOM 5253 N N . TYR B 1 220 ? 5.094 11.844 4.867 1 97.69 220 TYR B N 1
ATOM 5254 C CA . TYR B 1 220 ? 5.984 11.93 6.02 1 97.69 220 TYR B CA 1
ATOM 5255 C C . TYR B 1 220 ? 5.344 12.734 7.148 1 97.69 220 TYR B C 1
ATOM 5257 O O . TYR B 1 220 ? 5.262 13.961 7.074 1 97.69 220 TYR B O 1
ATOM 5265 N N . VAL B 1 221 ? 4.84 12.062 8.133 1 97.31 221 VAL B N 1
ATOM 5266 C CA . VAL B 1 221 ? 4.254 12.695 9.312 1 97.31 221 VAL B CA 1
ATOM 5267 C C . VAL B 1 221 ? 4.883 12.109 10.57 1 97.31 221 VAL B C 1
ATOM 5269 O O . VAL B 1 221 ? 5.559 11.078 10.523 1 97.31 221 VAL B O 1
ATOM 5272 N N . PRO B 1 222 ? 4.762 12.805 11.734 1 98.38 222 PRO B N 1
ATOM 5273 C CA . PRO B 1 222 ? 5.324 12.289 12.977 1 98.38 222 PRO B CA 1
ATOM 5274 C C . PRO B 1 222 ? 4.832 10.883 13.312 1 98.38 222 PRO B C 1
ATOM 5276 O O . PRO B 1 222 ? 3.656 10.578 13.102 1 98.38 222 PRO B O 1
ATOM 5279 N N . CYS B 1 223 ? 5.711 10.047 13.781 1 97.94 223 CYS B N 1
ATOM 5280 C CA . CYS B 1 223 ? 5.324 8.703 14.195 1 97.94 223 CYS B CA 1
ATOM 5281 C C . CYS B 1 223 ? 5.316 8.586 15.719 1 97.94 223 CYS B C 1
ATOM 5283 O O . CYS B 1 223 ? 5.777 9.492 16.422 1 97.94 223 CYS B O 1
ATOM 5285 N N . LEU B 1 224 ? 4.758 7.527 16.266 1 98.38 224 LEU B N 1
ATOM 5286 C CA . LEU B 1 224 ? 4.734 7.242 17.688 1 98.38 224 LEU B CA 1
ATOM 5287 C C . LEU B 1 224 ? 6.129 6.887 18.203 1 98.38 224 LEU B C 1
ATOM 5289 O O . LEU B 1 224 ? 6.496 5.711 18.25 1 98.38 224 LEU B O 1
ATOM 5293 N N . ASP B 1 225 ? 6.828 7.84 18.656 1 98 225 ASP B N 1
ATOM 5294 C CA . ASP B 1 225 ? 8.227 7.633 19.016 1 98 225 ASP B CA 1
ATOM 5295 C C . ASP B 1 225 ? 8.391 7.441 20.516 1 98 225 ASP B C 1
ATOM 5297 O O . ASP B 1 225 ? 9.5 7.238 21.016 1 98 225 ASP B O 1
ATOM 5301 N N . GLY B 1 226 ? 7.34 7.609 21.312 1 97.5 226 GLY B N 1
ATOM 5302 C CA . GLY B 1 226 ? 7.395 7.398 22.75 1 97.5 226 GLY B CA 1
ATOM 5303 C C . GLY B 1 226 ? 7.812 8.641 23.516 1 97.5 226 GLY B C 1
ATOM 5304 O O . GLY B 1 226 ? 7.797 8.641 24.75 1 97.5 226 GLY B O 1
ATOM 5305 N N . GLU B 1 227 ? 8.156 9.719 22.812 1 97.31 227 GLU B N 1
ATOM 5306 C CA . GLU B 1 227 ? 8.586 10.945 23.469 1 97.31 227 GLU B CA 1
ATOM 5307 C C . GLU B 1 227 ? 7.703 12.125 23.078 1 97.31 227 GLU B C 1
ATOM 5309 O O . GLU B 1 227 ? 7.004 12.695 23.906 1 97.31 227 GLU B O 1
ATOM 5314 N N . TYR B 1 228 ? 7.73 12.484 21.828 1 98.25 228 TYR B N 1
ATOM 5315 C CA . TYR B 1 228 ? 6.859 13.555 21.359 1 98.25 228 TYR B CA 1
ATOM 5316 C C . TYR B 1 228 ? 5.422 13.062 21.219 1 98.25 228 TYR B C 1
ATOM 5318 O O . TYR B 1 228 ? 4.48 13.766 21.578 1 98.25 228 TYR B O 1
ATOM 5326 N N . LEU B 1 229 ? 5.316 11.891 20.625 1 98.12 229 LEU B N 1
ATOM 5327 C CA . LEU B 1 229 ? 4.043 11.18 20.594 1 98.12 229 LEU B CA 1
ATOM 5328 C C . LEU B 1 229 ? 4.125 9.875 21.375 1 98.12 229 LEU B C 1
ATOM 5330 O O . LEU B 1 229 ? 4.555 8.852 20.844 1 98.12 229 LEU B O 1
ATOM 5334 N N . THR B 1 230 ? 3.686 9.898 22.609 1 98.19 230 THR B N 1
ATOM 5335 C CA . THR B 1 230 ? 3.715 8.734 23.484 1 98.19 230 THR B CA 1
ATOM 5336 C C . THR B 1 230 ? 2.521 7.824 23.219 1 98.19 230 THR B C 1
ATOM 5338 O O . THR B 1 230 ? 2.508 6.664 23.641 1 98.19 230 THR B O 1
ATOM 5341 N N . ASP B 1 231 ? 1.516 8.352 22.562 1 98.12 231 ASP B N 1
ATOM 5342 C CA . ASP B 1 231 ? 0.286 7.672 22.172 1 98.12 231 ASP B CA 1
ATOM 5343 C C . ASP B 1 231 ? -0.42 8.43 21.047 1 98.12 231 ASP B C 1
ATOM 5345 O O . ASP B 1 231 ? 0.058 9.469 20.594 1 98.12 231 ASP B O 1
ATOM 5349 N N . TYR B 1 232 ? -1.487 7.863 20.516 1 98.19 232 TYR B N 1
ATOM 5350 C CA . TYR B 1 232 ? -2.311 8.578 19.547 1 98.19 232 TYR B CA 1
ATOM 5351 C C . TYR B 1 232 ? -2.906 9.836 20.172 1 98.19 232 TYR B C 1
ATOM 5353 O O . TYR B 1 232 ? -3.273 9.844 21.344 1 98.19 232 TYR B O 1
ATOM 5361 N N . THR B 1 233 ? -3.045 10.914 19.422 1 97.94 233 THR B N 1
ATOM 5362 C CA . THR B 1 233 ? -3.328 12.258 19.906 1 97.94 233 THR B CA 1
ATOM 5363 C C . THR B 1 233 ? -4.691 12.305 20.594 1 97.94 233 THR B C 1
ATOM 5365 O O . THR B 1 233 ? -4.832 12.891 21.672 1 97.94 233 THR B O 1
ATOM 5368 N N . TYR B 1 234 ? -5.715 11.703 19.984 1 98.12 234 TYR B N 1
ATOM 5369 C CA . TYR B 1 234 ? -7.039 11.742 20.594 1 98.12 234 TYR B CA 1
ATOM 5370 C C . TYR B 1 234 ? -7.031 11.086 21.969 1 98.12 234 TYR B C 1
ATOM 5372 O O . TYR B 1 234 ? -7.734 11.531 22.875 1 98.12 234 TYR B O 1
ATOM 5380 N N . ARG B 1 235 ? -6.23 9.969 22.156 1 97.56 235 ARG B N 1
ATOM 5381 C CA . ARG B 1 235 ? -6.145 9.344 23.484 1 97.56 235 ARG B CA 1
ATOM 5382 C C . ARG B 1 235 ? -5.441 10.266 24.469 1 97.56 235 ARG B C 1
ATOM 5384 O O . ARG B 1 235 ? -5.848 10.359 25.625 1 97.56 235 ARG B O 1
ATOM 5391 N N . LEU B 1 236 ? -4.387 10.953 24.031 1 98.38 236 LEU B N 1
ATOM 5392 C CA . LEU B 1 236 ? -3.676 11.891 24.891 1 98.38 236 LEU B CA 1
ATOM 5393 C C . LEU B 1 236 ? -4.602 13.008 25.359 1 98.38 236 LEU B C 1
ATOM 5395 O O . LEU B 1 236 ? -4.602 13.367 26.531 1 98.38 236 LEU B O 1
ATOM 5399 N N . ILE B 1 237 ? -5.383 13.5 24.422 1 97.44 237 ILE B N 1
ATOM 5400 C CA . ILE B 1 237 ? -6.316 14.586 24.703 1 97.44 237 ILE B CA 1
ATOM 5401 C C . ILE B 1 237 ? -7.395 14.094 25.672 1 97.44 237 ILE B C 1
ATOM 5403 O O . ILE B 1 237 ? -7.695 14.766 26.656 1 97.44 237 ILE B O 1
ATOM 5407 N N . GLN B 1 238 ? -7.914 12.922 25.422 1 96.25 238 GLN B N 1
ATOM 5408 C CA . GLN B 1 238 ? -8.992 12.359 26.234 1 96.25 238 GLN B CA 1
ATOM 5409 C C . GLN B 1 238 ? -8.516 12.047 27.641 1 96.25 238 GLN B C 1
ATOM 5411 O O . GLN B 1 238 ? -9.273 12.18 28.609 1 96.25 238 GLN B O 1
ATOM 5416 N N . ASP B 1 239 ? -7.211 11.727 27.766 1 97.38 239 ASP B N 1
ATOM 5417 C CA . ASP B 1 239 ? -6.641 11.352 29.047 1 97.38 239 ASP B CA 1
ATOM 5418 C C . ASP B 1 239 ? -6.156 12.578 29.812 1 97.38 239 ASP B C 1
ATOM 5420 O O . ASP B 1 239 ? -5.707 12.477 30.953 1 97.38 239 ASP B O 1
ATOM 5424 N N . GLY B 1 240 ? -6.242 13.75 29.172 1 98.06 240 GLY B N 1
ATOM 5425 C CA . 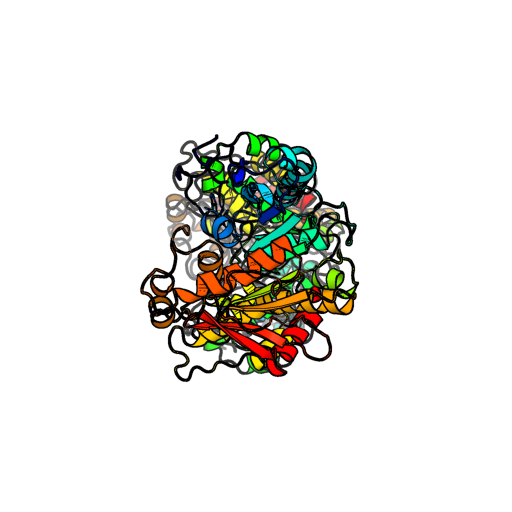GLY B 1 240 ? -5.809 14.977 29.812 1 98.06 240 GLY B CA 1
ATOM 5426 C C . GLY B 1 240 ? -4.297 15.102 29.906 1 98.06 240 GLY B C 1
ATOM 5427 O O . GLY B 1 240 ? -3.781 15.82 30.766 1 98.06 240 GLY B O 1
ATOM 5428 N N . ARG B 1 241 ? -3.615 14.352 29.062 1 98.12 241 ARG B N 1
ATOM 5429 C CA . ARG B 1 241 ? -2.156 14.336 29.078 1 98.12 241 ARG B CA 1
ATOM 5430 C C . ARG B 1 241 ? -1.581 15.391 28.156 1 98.12 241 ARG B C 1
ATOM 5432 O O . ARG B 1 241 ? -0.918 15.07 27.172 1 98.12 241 ARG B O 1
ATOM 5439 N N . PHE B 1 242 ? -1.735 16.609 28.5 1 98.69 242 PHE B N 1
ATOM 5440 C CA . PHE B 1 242 ? -1.245 17.766 27.766 1 98.69 242 PHE B CA 1
ATOM 5441 C C . PHE B 1 242 ? -0.994 18.938 28.719 1 98.69 242 PHE B C 1
ATOM 5443 O O . PHE B 1 242 ? -1.545 19 29.812 1 98.69 242 PHE B O 1
ATOM 5450 N N . ILE B 1 243 ? -0.155 19.859 28.312 1 98.75 243 ILE B N 1
ATOM 5451 C CA . ILE B 1 243 ? 0.122 21.078 29.062 1 98.75 243 ILE B CA 1
ATOM 5452 C C . ILE B 1 243 ? -1.116 21.984 29.062 1 98.75 243 ILE B C 1
ATOM 5454 O O . ILE B 1 243 ? -1.787 22.125 28.031 1 98.75 243 ILE B O 1
ATOM 5458 N N . LYS B 1 244 ? -1.42 22.562 30.203 1 98.5 244 LYS B N 1
ATOM 5459 C CA . LYS B 1 244 ? -2.621 23.375 30.375 1 98.5 244 LYS B CA 1
ATOM 5460 C C . LYS B 1 244 ? -2.287 24.875 30.359 1 98.5 244 LYS B C 1
ATOM 5462 O O . LYS B 1 244 ? -1.928 25.453 31.375 1 98.5 244 LYS B O 1
ATOM 5467 N N . VAL B 1 245 ? -2.469 25.469 29.203 1 98.62 245 VAL B N 1
ATOM 5468 C CA . VAL B 1 245 ? -2.16 26.875 29 1 98.62 245 VAL B CA 1
ATOM 5469 C C . VAL B 1 245 ? -3.281 27.547 28.203 1 98.62 245 VAL B C 1
ATOM 5471 O O . VAL B 1 245 ? -4.066 26.859 27.547 1 98.62 245 VAL B O 1
ATOM 5474 N N . PRO B 1 246 ? -3.391 28.938 28.25 1 98.56 246 PRO B N 1
ATOM 5475 C CA . PRO B 1 246 ? -4.348 29.641 27.391 1 98.56 246 PRO B CA 1
ATOM 5476 C C . PRO B 1 246 ? -4.164 29.328 25.906 1 98.56 246 PRO B C 1
ATOM 5478 O O . PRO B 1 246 ? -3.047 29.047 25.469 1 98.56 246 PRO B O 1
ATOM 5481 N N . SER B 1 247 ? -5.309 29.375 25.188 1 98.81 247 SER B N 1
ATOM 5482 C CA . SER B 1 247 ? -5.164 28.891 23.828 1 98.81 247 SER B CA 1
ATOM 5483 C C . SER B 1 247 ? -6.164 29.562 22.891 1 98.81 247 SER B C 1
ATOM 5485 O O . SER B 1 247 ? -7.211 30.047 23.328 1 98.81 247 SER B O 1
ATOM 5487 N N . ILE B 1 248 ? -5.785 29.688 21.625 1 98.75 248 ILE B N 1
ATOM 5488 C CA . ILE B 1 248 ? -6.66 29.938 20.484 1 98.75 248 ILE B CA 1
ATOM 5489 C C . ILE B 1 248 ? -6.523 28.797 19.469 1 98.75 248 ILE B C 1
ATOM 5491 O O . ILE B 1 248 ? -5.422 28.516 18.984 1 98.75 248 ILE B O 1
ATOM 5495 N N . PHE B 1 249 ? -7.598 28.078 19.219 1 98.69 249 PHE B N 1
ATOM 5496 C CA . PHE B 1 249 ? -7.656 27.094 18.156 1 98.69 249 PHE B CA 1
ATOM 5497 C C . PHE B 1 249 ? -8.742 27.453 17.141 1 98.69 249 PHE B C 1
ATOM 5499 O O . PHE B 1 249 ? -9.805 27.953 17.516 1 98.69 249 PHE B O 1
ATOM 5506 N N . GLY B 1 250 ? -8.508 27.188 15.922 1 98.38 250 GLY B N 1
ATOM 5507 C CA . GLY B 1 250 ? -9.547 27.422 14.93 1 98.38 250 GLY B CA 1
ATOM 5508 C C . GLY B 1 250 ? -9.219 26.812 13.57 1 98.38 250 GLY B C 1
ATOM 5509 O O . GLY B 1 250 ? -8.242 26.078 13.43 1 98.38 250 GLY B O 1
ATOM 5510 N N . ASP B 1 251 ? -10.125 27 12.625 1 98.06 251 ASP B N 1
ATOM 5511 C CA . ASP B 1 251 ? -10.039 26.5 11.258 1 98.06 251 ASP B CA 1
ATOM 5512 C C . ASP B 1 251 ? -10.844 27.375 10.305 1 98.06 251 ASP B C 1
ATOM 5514 O O . ASP B 1 251 ? -11.391 28.406 10.703 1 98.06 251 ASP B O 1
ATOM 5518 N N . ASP B 1 252 ? -10.758 27.062 9.039 1 98.69 252 ASP B N 1
ATOM 5519 C CA . ASP B 1 252 ? -11.414 27.812 7.977 1 98.69 252 ASP B CA 1
ATOM 5520 C C . ASP B 1 252 ? -12.703 27.141 7.531 1 98.69 252 ASP B C 1
ATOM 5522 O O . ASP B 1 252 ? -12.812 25.906 7.562 1 98.69 252 ASP B O 1
ATOM 5526 N N . THR B 1 253 ? -13.586 27.891 7.027 1 98.44 253 THR B N 1
ATOM 5527 C CA . THR B 1 253 ? -14.922 27.406 6.699 1 98.44 253 THR B CA 1
ATOM 5528 C C . THR B 1 253 ? -14.852 26.281 5.684 1 98.44 253 THR B C 1
ATOM 5530 O O . THR B 1 253 ? -15.617 25.312 5.766 1 98.44 253 THR B O 1
ATOM 5533 N N . ASN B 1 254 ? -13.984 26.453 4.68 1 98.38 254 ASN B N 1
ATOM 5534 C CA . ASN B 1 254 ? -13.828 25.469 3.615 1 98.38 254 ASN B CA 1
ATOM 5535 C C . ASN B 1 254 ? -12.383 24.984 3.496 1 98.38 254 ASN B C 1
ATOM 5537 O O . ASN B 1 254 ? -11.82 24.969 2.4 1 98.38 254 ASN B O 1
ATOM 5541 N N . GLY B 1 255 ? -11.82 24.609 4.695 1 97.94 255 GLY B N 1
ATOM 5542 C CA . GLY B 1 255 ? -10.406 24.297 4.801 1 97.94 255 GLY B CA 1
ATOM 5543 C C . GLY B 1 255 ? -10.008 23.062 4.016 1 97.94 255 GLY B C 1
ATOM 5544 O O . GLY B 1 255 ? -8.82 22.828 3.785 1 97.94 255 GLY B O 1
ATOM 5545 N N . GLY B 1 256 ? -10.984 22.281 3.5 1 98.25 256 GLY B N 1
ATOM 5546 C CA . GLY B 1 256 ? -10.672 21.031 2.832 1 98.25 256 GLY B CA 1
ATOM 5547 C C . GLY B 1 256 ? -10.609 21.156 1.322 1 98.25 256 GLY B C 1
ATOM 5548 O O . GLY B 1 256 ? -10.148 20.234 0.636 1 98.25 256 GLY B O 1
ATOM 5549 N N . THR B 1 257 ? -10.945 22.25 0.698 1 97.94 257 THR B N 1
ATOM 5550 C CA . THR B 1 257 ? -11.219 22.375 -0.73 1 97.94 257 THR B CA 1
ATOM 5551 C C . THR B 1 257 ? -9.922 22.281 -1.536 1 97.94 257 THR B C 1
ATOM 5553 O O . THR B 1 257 ? -9.938 21.875 -2.697 1 97.94 257 THR B O 1
ATOM 5556 N N . LYS B 1 258 ? -8.805 22.562 -0.885 1 97.44 258 LYS B N 1
ATOM 5557 C CA . LYS B 1 258 ? -7.539 22.531 -1.611 1 97.44 258 LYS B CA 1
ATOM 5558 C C . LYS B 1 258 ? -6.98 21.109 -1.665 1 97.44 258 LYS B C 1
ATOM 5560 O O . LYS B 1 258 ? -6.043 20.828 -2.414 1 97.44 258 LYS B O 1
ATOM 5565 N N . PHE B 1 259 ? -7.574 20.188 -0.956 1 98.38 259 PHE B N 1
ATOM 5566 C CA . PHE B 1 259 ? -6.922 18.906 -0.743 1 98.38 259 PHE B CA 1
ATOM 5567 C C . PHE B 1 259 ? -7.672 17.797 -1.462 1 98.38 259 PHE B C 1
ATOM 5569 O O . PHE B 1 259 ? -7.059 16.844 -1.955 1 98.38 259 PHE B O 1
ATOM 5576 N N . ALA B 1 260 ? -9 17.875 -1.534 1 98.19 260 ALA B N 1
ATOM 5577 C CA . ALA B 1 260 ? -9.812 16.812 -2.115 1 98.19 260 ALA B CA 1
ATOM 5578 C C . ALA B 1 260 ? -9.719 16.812 -3.639 1 98.19 260 ALA B C 1
ATOM 5580 O O . ALA B 1 260 ? -9.508 17.875 -4.25 1 98.19 260 ALA B O 1
ATOM 5581 N N . PRO B 1 261 ? -9.852 15.68 -4.25 1 98.06 261 PRO B N 1
ATOM 5582 C CA . PRO B 1 261 ? -9.789 15.641 -5.715 1 98.06 261 PRO B CA 1
ATOM 5583 C C . PRO B 1 261 ? -10.945 16.391 -6.375 1 98.06 261 PRO B C 1
ATOM 5585 O O . PRO B 1 261 ? -12.109 16.047 -6.18 1 98.06 261 PRO B O 1
ATOM 5588 N N . ARG B 1 262 ? -10.633 17.297 -7.285 1 97.19 262 ARG B N 1
ATOM 5589 C CA . ARG B 1 262 ? -11.617 18.156 -7.926 1 97.19 262 ARG B CA 1
ATOM 5590 C C . ARG B 1 262 ? -12.523 17.359 -8.859 1 97.19 262 ARG B C 1
ATOM 5592 O O . ARG B 1 262 ? -13.641 17.781 -9.172 1 97.19 262 ARG B O 1
ATOM 5599 N N . ASN B 1 263 ? -12.055 16.188 -9.242 1 96.75 263 ASN B N 1
ATOM 5600 C CA . ASN B 1 263 ? -12.805 15.43 -10.234 1 96.75 263 ASN B CA 1
ATOM 5601 C C . ASN B 1 263 ? -13.641 14.336 -9.578 1 96.75 263 ASN B C 1
ATOM 5603 O O . ASN B 1 263 ? -14.211 13.484 -10.266 1 96.75 263 ASN B O 1
ATOM 5607 N N . ALA B 1 264 ? -13.711 14.266 -8.258 1 97.06 264 ALA B N 1
ATOM 5608 C CA . ALA B 1 264 ? -14.555 13.266 -7.609 1 97.06 264 ALA B CA 1
ATOM 5609 C C . ALA B 1 264 ? -16 13.391 -8.062 1 97.06 264 ALA B C 1
ATOM 5611 O O . ALA B 1 264 ? -16.641 14.422 -7.836 1 97.06 264 ALA B O 1
ATOM 5612 N N . SER B 1 265 ? -16.547 12.359 -8.68 1 96.5 265 SER B N 1
ATOM 5613 C CA . SER B 1 265 ? -17.844 12.453 -9.32 1 96.5 265 SER B CA 1
ATOM 5614 C C . SER B 1 265 ? -18.875 11.555 -8.625 1 96.5 265 SER B C 1
ATOM 5616 O O . SER B 1 265 ? -20.078 11.672 -8.867 1 96.5 265 SER B O 1
ATOM 5618 N N . THR B 1 266 ? -18.391 10.648 -7.777 1 96.38 266 THR B N 1
ATOM 5619 C CA . THR B 1 266 ? -19.281 9.719 -7.09 1 96.38 266 THR B CA 1
ATOM 5620 C C . THR B 1 266 ? -18.938 9.641 -5.605 1 96.38 266 THR B C 1
ATOM 5622 O O . THR B 1 266 ? -17.828 10.016 -5.199 1 96.38 266 THR B O 1
ATOM 5625 N N . LEU B 1 267 ? -19.891 9.195 -4.801 1 97.44 267 LEU B N 1
ATOM 5626 C CA . LEU B 1 267 ? -19.641 8.953 -3.385 1 97.44 267 LEU B CA 1
ATOM 5627 C C . LEU B 1 267 ? -18.531 7.922 -3.203 1 97.44 267 LEU B C 1
ATOM 5629 O O . LEU B 1 267 ? -17.734 8.016 -2.266 1 97.44 267 LEU B O 1
ATOM 5633 N N . ALA B 1 268 ? -18.453 6.949 -4.086 1 97.81 268 ALA B N 1
ATOM 5634 C CA . ALA B 1 268 ? -17.422 5.922 -4.039 1 97.81 268 ALA B CA 1
ATOM 5635 C C . ALA B 1 268 ? -16.031 6.539 -4.207 1 97.81 268 ALA B C 1
ATOM 5637 O O . ALA B 1 268 ? -15.094 6.156 -3.512 1 97.81 268 ALA B O 1
ATOM 5638 N N . GLU B 1 269 ? -15.922 7.418 -5.113 1 97.81 269 GLU B N 1
ATOM 5639 C CA . GLU B 1 269 ? -14.648 8.094 -5.312 1 97.81 269 GLU B CA 1
ATOM 5640 C C . GLU B 1 269 ? -14.258 8.922 -4.086 1 97.81 269 GLU B C 1
ATOM 5642 O O . GLU B 1 269 ? -13.094 8.961 -3.703 1 97.81 269 GLU B O 1
ATOM 5647 N N . SER B 1 270 ? -15.273 9.617 -3.494 1 98.31 270 SER B N 1
ATOM 5648 C CA . SER B 1 270 ? -15.031 10.328 -2.242 1 98.31 270 SER B CA 1
ATOM 5649 C C . SER B 1 270 ? -14.539 9.383 -1.154 1 98.31 270 SER B C 1
ATOM 5651 O O . SER B 1 270 ? -13.562 9.688 -0.464 1 98.31 270 SER B O 1
ATOM 5653 N N . ASN B 1 271 ? -15.203 8.242 -1.007 1 98.75 271 ASN B N 1
ATOM 5654 C CA . ASN B 1 271 ? -14.82 7.25 -0.013 1 98.75 271 ASN B CA 1
ATOM 5655 C C . ASN B 1 271 ? -13.422 6.695 -0.287 1 98.75 271 ASN B C 1
ATOM 5657 O O . ASN B 1 271 ? -12.656 6.445 0.644 1 98.75 271 ASN B O 1
ATOM 5661 N N . SER B 1 272 ? -13.07 6.484 -1.527 1 98.69 272 SER B N 1
ATOM 5662 C CA . SER B 1 272 ? -11.734 6 -1.885 1 98.69 272 SER B CA 1
ATOM 5663 C C . SER B 1 272 ? -10.664 7.008 -1.5 1 98.69 272 SER B C 1
ATOM 5665 O O . SER B 1 272 ? -9.602 6.629 -0.999 1 98.69 272 SER B O 1
ATOM 5667 N N . PHE B 1 273 ? -10.945 8.281 -1.73 1 98.88 273 PHE B N 1
ATOM 5668 C CA . PHE B 1 273 ? -10.039 9.344 -1.315 1 98.88 273 PHE B CA 1
ATOM 5669 C C . PHE B 1 273 ? -9.82 9.312 0.192 1 98.88 273 PHE B C 1
ATOM 5671 O O . PHE B 1 273 ? -8.688 9.422 0.662 1 98.88 273 PHE B O 1
ATOM 5678 N N . MET B 1 274 ? -10.875 9.133 0.921 1 98.75 274 MET B N 1
ATOM 5679 C CA . MET B 1 274 ? -10.766 9.078 2.375 1 98.75 274 MET B CA 1
ATOM 5680 C C . MET B 1 274 ? -9.945 7.867 2.812 1 98.75 274 MET B C 1
ATOM 5682 O O . MET B 1 274 ? -9.133 7.961 3.732 1 98.75 274 MET B O 1
ATOM 5686 N N . LEU B 1 275 ? -10.047 6.711 2.107 1 98.56 275 LEU B N 1
ATOM 5687 C CA . LEU B 1 275 ? -9.289 5.504 2.436 1 98.56 275 LEU B CA 1
ATOM 5688 C C . LEU B 1 275 ? -7.805 5.695 2.15 1 98.56 275 LEU B C 1
ATOM 5690 O O . LEU B 1 275 ? -6.957 5.137 2.85 1 98.56 275 LEU B O 1
ATOM 5694 N N . ASP B 1 276 ? -7.504 6.48 1.143 1 98.56 276 ASP B N 1
ATOM 5695 C CA . ASP B 1 276 ? -6.109 6.734 0.792 1 98.56 276 ASP B CA 1
ATOM 5696 C C . ASP B 1 276 ? -5.402 7.531 1.888 1 98.56 276 ASP B C 1
ATOM 5698 O O . ASP B 1 276 ? -4.191 7.395 2.08 1 98.56 276 ASP B O 1
ATOM 5702 N N . ASN B 1 277 ? -6.184 8.359 2.594 1 98.62 277 ASN B N 1
ATOM 5703 C CA . ASN B 1 277 ? -5.613 9.227 3.625 1 98.62 277 ASN B CA 1
ATOM 5704 C C . ASN B 1 277 ? -5.766 8.609 5.016 1 98.62 277 ASN B C 1
ATOM 5706 O O . ASN B 1 277 ? -4.961 8.883 5.906 1 98.62 277 ASN B O 1
ATOM 5710 N N . TYR B 1 278 ? -6.793 7.777 5.219 1 98.44 278 TYR B N 1
ATOM 5711 C CA . TYR B 1 278 ? -7.086 7.059 6.453 1 98.44 278 TYR B CA 1
ATOM 5712 C C . TYR B 1 278 ? -7.402 5.598 6.172 1 98.44 278 TYR B C 1
ATOM 5714 O O . TYR B 1 278 ? -8.562 5.176 6.254 1 98.44 278 TYR B O 1
ATOM 5722 N N . PRO B 1 279 ? -6.336 4.797 5.984 1 97.81 279 PRO B N 1
ATOM 5723 C CA . PRO B 1 279 ? -6.543 3.426 5.512 1 97.81 279 PRO B CA 1
ATOM 5724 C C . PRO B 1 279 ? -7.184 2.529 6.566 1 97.81 279 PRO B C 1
ATOM 5726 O O . PRO B 1 279 ? -7.594 1.405 6.262 1 97.81 279 PRO B O 1
ATOM 5729 N N . PHE B 1 280 ? -7.414 2.988 7.777 1 97 280 PHE B N 1
ATOM 5730 C CA . PHE B 1 280 ? -7.973 2.168 8.844 1 97 280 PHE B CA 1
ATOM 5731 C C . PHE B 1 280 ? -9.477 2.4 8.977 1 97 280 PHE B C 1
ATOM 5733 O O . PHE B 1 280 ? -10.125 1.826 9.852 1 97 280 PHE B O 1
ATOM 5740 N N . LEU B 1 281 ? -10.047 3.246 8.109 1 98.19 281 LEU B N 1
ATOM 5741 C CA . LEU B 1 281 ? -11.5 3.338 8 1 98.19 281 LEU B CA 1
ATOM 5742 C C . LEU B 1 281 ? -12.102 1.988 7.625 1 98.19 281 LEU B C 1
ATOM 5744 O O . LEU B 1 281 ? -11.617 1.315 6.715 1 98.19 281 LEU B O 1
ATOM 5748 N N . THR B 1 282 ? -13.102 1.523 8.391 1 97.62 282 THR B N 1
ATOM 5749 C CA . THR B 1 282 ? -13.836 0.305 8.062 1 97.62 282 THR B CA 1
ATOM 5750 C C . THR B 1 282 ? -15.055 0.623 7.203 1 97.62 282 THR B C 1
ATOM 5752 O O . THR B 1 282 ? -15.469 1.78 7.105 1 97.62 282 THR B O 1
ATOM 5755 N N . LEU B 1 283 ? -15.664 -0.341 6.625 1 98.44 283 LEU B N 1
ATOM 5756 C CA . LEU B 1 283 ? -16.875 -0.133 5.82 1 98.44 283 LEU B CA 1
ATOM 5757 C C . LEU B 1 283 ? -18 0.422 6.676 1 98.44 283 LEU B C 1
ATOM 5759 O O . LEU B 1 283 ? -18.797 1.242 6.207 1 98.44 283 LEU B O 1
ATOM 5763 N N . ARG B 1 284 ? -18.078 -0.012 7.902 1 97.81 284 ARG B N 1
ATOM 5764 C CA . ARG B 1 284 ? -19.094 0.492 8.812 1 97.81 284 ARG B CA 1
ATOM 5765 C C . ARG B 1 284 ? -18.891 1.973 9.109 1 97.81 284 ARG B C 1
ATOM 5767 O O . ARG B 1 284 ? -19.844 2.75 9.133 1 97.81 284 ARG B O 1
ATOM 5774 N N . LEU B 1 285 ? -17.703 2.404 9.367 1 98.25 285 LEU B N 1
ATOM 5775 C CA . LEU B 1 285 ? -17.406 3.805 9.648 1 98.25 285 LEU B CA 1
ATOM 5776 C C . LEU B 1 285 ? -17.656 4.664 8.414 1 98.25 285 LEU B C 1
ATOM 5778 O O . LEU B 1 285 ? -18.109 5.805 8.523 1 98.25 285 LEU B O 1
ATOM 5782 N N . LEU B 1 286 ? -17.297 4.098 7.211 1 98.56 286 LEU B N 1
ATOM 5783 C CA . LEU B 1 286 ? -17.562 4.82 5.973 1 98.56 286 LEU B CA 1
ATOM 5784 C C . LEU B 1 286 ? -19.062 5.086 5.805 1 98.56 286 LEU B C 1
ATOM 5786 O O . LEU B 1 286 ? -19.453 6.16 5.348 1 98.56 286 LEU B O 1
ATOM 5790 N N . GLU B 1 287 ? -19.844 4.121 6.141 1 98.44 287 GLU B N 1
ATOM 5791 C CA . GLU B 1 287 ? -21.297 4.305 6.051 1 98.44 287 GLU B CA 1
ATOM 5792 C C . GLU B 1 287 ? -21.766 5.426 6.977 1 98.44 287 GLU B C 1
ATOM 5794 O O . GLU B 1 287 ? -22.547 6.281 6.57 1 98.44 287 GLU B O 1
ATOM 5799 N N . LYS B 1 288 ? -21.312 5.348 8.219 1 98.06 288 LYS B N 1
ATOM 5800 C CA . LYS B 1 288 ? -21.672 6.395 9.172 1 98.06 288 LYS B CA 1
ATOM 5801 C C . LYS B 1 288 ? -21.203 7.762 8.688 1 98.06 288 LYS B C 1
ATOM 5803 O O . LYS B 1 288 ? -21.922 8.75 8.781 1 98.06 288 LYS B O 1
ATOM 5808 N N . MET B 1 289 ? -20.016 7.844 8.18 1 98.06 289 MET B N 1
ATOM 5809 C CA . MET B 1 289 ? -19.438 9.062 7.625 1 98.06 289 MET B CA 1
ATOM 5810 C C . MET B 1 289 ? -20.297 9.602 6.484 1 98.06 289 MET B C 1
ATOM 5812 O O . MET B 1 289 ? -20.609 10.797 6.449 1 98.06 289 MET B O 1
ATOM 5816 N N . ASN B 1 290 ? -20.688 8.727 5.586 1 97.88 290 ASN B N 1
ATOM 5817 C CA . ASN B 1 290 ? -21.5 9.141 4.445 1 97.88 290 ASN B CA 1
ATOM 5818 C C . ASN B 1 290 ? -22.828 9.75 4.887 1 97.88 290 ASN B C 1
ATOM 5820 O O . ASN B 1 290 ? -23.297 10.719 4.281 1 97.88 290 ASN B O 1
ATOM 5824 N N . LYS B 1 291 ? -23.406 9.18 5.949 1 97.5 291 LYS B N 1
ATOM 5825 C CA . LYS B 1 291 ? -24.656 9.695 6.473 1 97.5 291 LYS B CA 1
ATOM 5826 C C . LYS B 1 291 ? -24.484 11.078 7.09 1 97.5 291 LYS B C 1
ATOM 5828 O O . LYS B 1 291 ? -25.359 11.93 6.996 1 97.5 291 LYS B O 1
ATOM 5833 N N . MET B 1 292 ? -23.359 11.328 7.633 1 97.75 292 MET B N 1
ATOM 5834 C CA . MET B 1 292 ? -23.094 12.578 8.336 1 97.75 292 MET B CA 1
ATOM 5835 C C . MET B 1 292 ? -22.734 13.68 7.348 1 97.75 292 MET B C 1
ATOM 5837 O O . MET B 1 292 ? -22.828 14.867 7.668 1 97.75 292 MET B O 1
ATOM 5841 N N . TYR B 1 293 ? -22.266 13.297 6.199 1 97.75 293 TYR B N 1
ATOM 5842 C CA . TYR B 1 293 ? -21.844 14.273 5.207 1 97.75 293 TYR B CA 1
ATOM 5843 C C . TYR B 1 293 ? -22.578 14.07 3.887 1 97.75 293 TYR B C 1
ATOM 5845 O O . TYR B 1 293 ? -21.953 13.711 2.881 1 97.75 293 TYR B O 1
ATOM 5853 N N . PRO B 1 294 ? -23.797 14.422 3.854 1 95.44 294 PRO B N 1
ATOM 5854 C CA . PRO B 1 294 ? -24.516 14.312 2.582 1 95.44 294 PRO B CA 1
ATOM 5855 C C . PRO B 1 294 ? -24.031 15.297 1.53 1 95.44 294 PRO B C 1
ATOM 5857 O O . PRO B 1 294 ? -23.516 16.375 1.875 1 95.44 294 PRO B O 1
ATOM 5860 N N . ASN B 1 295 ? -24.078 14.883 0.322 1 94.75 295 ASN B N 1
ATOM 5861 C CA . ASN B 1 295 ? -23.75 15.773 -0.782 1 94.75 295 ASN B CA 1
ATOM 5862 C C . ASN B 1 295 ? -24.906 16.703 -1.11 1 94.75 295 ASN B C 1
ATOM 5864 O O . ASN B 1 295 ? -25.984 16.25 -1.496 1 94.75 295 ASN B O 1
ATOM 5868 N N . PRO B 1 296 ? -24.703 17.922 -1.037 1 84.75 296 PRO B N 1
ATOM 5869 C CA . PRO B 1 296 ? -25.812 18.828 -1.334 1 84.75 296 PRO B CA 1
ATOM 5870 C C . PRO B 1 296 ? -26 19.062 -2.832 1 84.75 296 PRO B C 1
ATOM 5872 O O . PRO B 1 296 ? -26.984 19.672 -3.246 1 84.75 296 PRO B O 1
ATOM 5875 N N . SER B 1 297 ? -24.984 18.594 -3.547 1 88.12 297 SER B N 1
ATOM 5876 C CA . SER B 1 297 ? -25 18.875 -4.98 1 88.12 297 SER B CA 1
ATOM 5877 C C . SER B 1 297 ? -26.125 18.109 -5.672 1 88.12 297 SER B C 1
ATOM 5879 O O . SER B 1 297 ? -26.422 16.969 -5.328 1 88.12 297 SER B O 1
ATOM 5881 N N . LYS B 1 298 ? -26.797 18.688 -6.695 1 88.5 298 LYS B N 1
ATOM 5882 C CA . LYS B 1 298 ? -27.875 18.078 -7.457 1 88.5 298 LYS B CA 1
ATOM 5883 C C . LYS B 1 298 ? -27.422 17.703 -8.867 1 88.5 298 LYS B C 1
ATOM 5885 O O . LYS B 1 298 ? -28.25 17.328 -9.703 1 88.5 298 LYS B O 1
ATOM 5890 N N . THR B 1 299 ? -26.141 17.844 -9.125 1 87 299 THR B N 1
ATOM 5891 C CA . THR B 1 299 ? -25.641 17.625 -10.477 1 87 299 THR B CA 1
ATOM 5892 C C . THR B 1 299 ? -25.016 16.234 -10.617 1 87 299 THR B C 1
ATOM 5894 O O . THR B 1 299 ? -24.562 15.867 -11.695 1 87 299 THR B O 1
ATOM 5897 N N . CYS B 1 300 ? -25.031 15.484 -9.656 1 85.81 300 CYS B N 1
ATOM 5898 C CA . CYS B 1 300 ? -24.359 14.188 -9.703 1 85.81 300 CYS B CA 1
ATOM 5899 C C . CYS B 1 300 ? -25.094 13.227 -10.625 1 85.81 300 CYS B C 1
ATOM 5901 O O . CYS B 1 300 ? -26.328 13.258 -10.719 1 85.81 300 CYS B O 1
ATOM 5903 N N . PRO B 1 301 ? -24.062 12.422 -11.289 1 83.88 301 PRO B N 1
ATOM 5904 C CA . PRO B 1 301 ? -22.641 12.086 -11.164 1 83.88 301 PRO B CA 1
ATOM 5905 C C . PRO B 1 301 ? -21.75 12.914 -12.094 1 83.88 301 PRO B C 1
ATOM 5907 O O . PRO B 1 301 ? -20.734 12.414 -12.586 1 83.88 301 PRO B O 1
ATOM 5910 N N . LYS B 1 302 ? -22.047 14.133 -12.352 1 88.75 302 LYS B N 1
ATOM 5911 C CA . LYS B 1 302 ? -21.141 14.953 -13.156 1 88.75 302 LYS B CA 1
ATOM 5912 C C . LYS B 1 302 ? -19.781 15.062 -12.5 1 88.75 302 LYS B C 1
ATOM 5914 O O . LYS B 1 302 ? -19.641 14.844 -11.289 1 88.75 302 LYS B O 1
ATOM 5919 N N . LEU B 1 303 ? -18.797 15.258 -13.422 1 92.94 303 LEU B N 1
ATOM 5920 C CA . LEU B 1 303 ? -17.422 15.438 -12.938 1 92.94 303 LEU B CA 1
ATOM 5921 C C . LEU B 1 303 ? -17.375 16.484 -11.844 1 92.94 303 LEU B C 1
ATOM 5923 O O . LEU B 1 303 ? -17.922 17.578 -12 1 92.94 303 LEU B O 1
ATOM 5927 N N . GLY B 1 304 ? -16.891 16.094 -10.688 1 95.06 304 GLY B N 1
ATOM 5928 C CA . GLY B 1 304 ? -16.625 17.047 -9.617 1 95.06 304 GLY B CA 1
ATOM 5929 C C . GLY B 1 304 ? -17.797 17.219 -8.672 1 95.06 304 GLY B C 1
ATOM 5930 O O . GLY B 1 304 ? -17.672 17.922 -7.656 1 95.06 304 GLY B O 1
ATOM 5931 N N . CYS B 1 305 ? -18.938 16.578 -8.898 1 96.81 305 CYS B N 1
ATOM 5932 C CA . CYS B 1 305 ? -20.141 16.875 -8.125 1 96.81 305 CYS B CA 1
ATOM 5933 C C . CYS B 1 305 ? -19.984 16.391 -6.688 1 96.81 305 CYS B C 1
ATOM 5935 O O . CYS B 1 305 ? -20.766 16.781 -5.812 1 96.81 305 CYS B O 1
ATOM 5937 N N . TYR B 1 306 ? -18.953 15.539 -6.398 1 97.44 306 TYR B N 1
ATOM 5938 C CA . TYR B 1 306 ? -18.719 15.094 -5.027 1 97.44 306 TYR B CA 1
ATOM 5939 C C . TYR B 1 306 ? -17.484 15.781 -4.438 1 97.44 306 TYR B C 1
ATOM 5941 O O . TYR B 1 306 ? -17.047 15.438 -3.33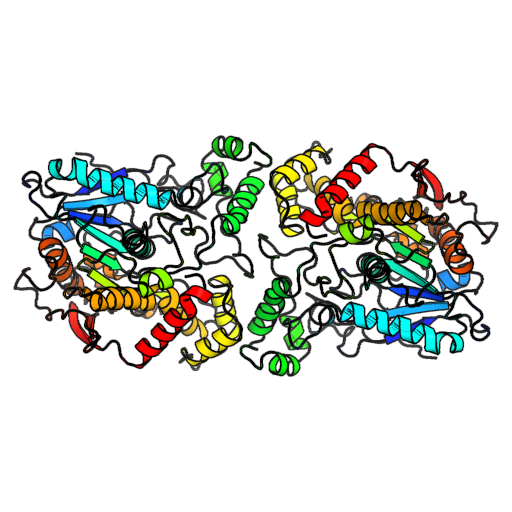6 1 97.44 306 TYR B O 1
ATOM 5949 N N . TRP B 1 307 ? -16.906 16.766 -5.098 1 97.44 307 TRP B N 1
ATOM 5950 C CA . TRP B 1 307 ? -15.703 17.438 -4.652 1 97.44 307 TRP B CA 1
ATOM 5951 C C . TRP B 1 307 ? -15.938 18.141 -3.316 1 97.44 307 TRP B C 1
ATOM 5953 O O . TRP B 1 307 ? -15.141 18.016 -2.391 1 97.44 307 TRP B O 1
ATOM 5963 N N . ARG B 1 308 ? -17 18.891 -3.143 1 96.62 308 ARG B N 1
ATOM 5964 C CA . ARG B 1 308 ? -17.281 19.641 -1.921 1 96.62 308 ARG B CA 1
ATOM 5965 C C . ARG B 1 308 ? -17.562 18.703 -0.755 1 96.62 308 ARG B C 1
ATOM 5967 O O . ARG B 1 308 ? -17.109 18.938 0.366 1 96.62 308 ARG B O 1
ATOM 5974 N N . GLN B 1 309 ? -18.297 17.641 -1.08 1 97.75 309 GLN B N 1
ATOM 5975 C CA . GLN B 1 309 ? -18.562 16.656 -0.036 1 97.75 309 GLN B CA 1
ATOM 5976 C C . GLN B 1 309 ? -17.266 16.047 0.482 1 97.75 309 GLN B C 1
ATOM 5978 O O . GLN B 1 309 ? -17.062 15.961 1.694 1 97.75 309 GLN B O 1
ATOM 5983 N N . ALA B 1 310 ? -16.375 15.609 -0.418 1 98.25 310 ALA B N 1
ATOM 5984 C CA . ALA B 1 310 ? -15.086 15.055 -0.04 1 98.25 310 ALA B CA 1
ATOM 5985 C C . ALA B 1 310 ? -14.258 16.062 0.746 1 98.25 310 ALA B C 1
ATOM 5987 O O . ALA B 1 310 ? -13.633 15.719 1.751 1 98.25 310 ALA B O 1
ATOM 5988 N N . SER B 1 311 ? -14.312 17.312 0.312 1 98.31 311 SER B N 1
ATOM 5989 C CA . SER B 1 311 ? -13.562 18.391 0.951 1 98.31 311 SER B CA 1
ATOM 5990 C C . SER B 1 311 ? -14.055 18.641 2.373 1 98.31 311 SER B C 1
ATOM 5992 O O . SER B 1 311 ? -13.258 18.812 3.291 1 98.31 311 SER B O 1
ATOM 5994 N N . ASN B 1 312 ? -15.352 18.625 2.547 1 97.88 312 ASN B N 1
ATOM 5995 C CA . ASN B 1 312 ? -15.945 18.844 3.861 1 97.88 312 ASN B CA 1
ATOM 5996 C C . ASN B 1 312 ? -15.578 17.734 4.836 1 97.88 312 ASN B C 1
ATOM 5998 O O . ASN B 1 312 ? -15.242 18 5.996 1 97.88 312 ASN B O 1
ATOM 6002 N N . THR B 1 313 ? -15.648 16.547 4.324 1 98.44 313 THR B N 1
ATOM 6003 C CA . THR B 1 313 ? -15.312 15.391 5.164 1 98.44 313 THR B CA 1
ATOM 6004 C C . THR B 1 313 ? -13.852 15.445 5.59 1 98.44 313 THR B C 1
ATOM 6006 O O . THR B 1 313 ? -13.539 15.328 6.777 1 98.44 313 THR B O 1
ATOM 6009 N N . TYR B 1 314 ? -13.008 15.672 4.66 1 98.56 314 TYR B N 1
ATOM 6010 C CA . TYR B 1 314 ? -11.57 15.688 4.914 1 98.56 314 TYR B CA 1
ATOM 6011 C C . TYR B 1 314 ? -11.195 16.812 5.871 1 98.56 314 TYR B C 1
ATOM 6013 O O . TYR B 1 314 ? -10.43 16.609 6.812 1 98.56 314 TYR B O 1
ATOM 6021 N N . GLN B 1 315 ? -11.734 17.984 5.695 1 98.06 315 GLN B N 1
ATOM 6022 C CA . GLN B 1 315 ? -11.375 19.125 6.523 1 98.06 315 GLN B CA 1
ATOM 6023 C C . GLN B 1 315 ? -11.766 18.891 7.98 1 98.06 315 GLN B C 1
ATOM 6025 O O . GLN B 1 315 ? -11.07 19.328 8.898 1 98.06 315 GLN B O 1
ATOM 6030 N N . GLU B 1 316 ? -12.969 18.312 8.141 1 98.31 316 GLU B N 1
ATOM 6031 C CA . GLU B 1 316 ? -13.438 18.156 9.516 1 98.31 316 GLU B CA 1
ATOM 6032 C C . GLU B 1 316 ? -12.641 17.078 10.25 1 98.31 316 GLU B C 1
ATOM 6034 O O . GLU B 1 316 ? -12.273 17.266 11.414 1 98.31 316 GLU B O 1
ATOM 6039 N N . VAL B 1 317 ? -12.32 16.031 9.547 1 98.06 317 VAL B N 1
ATOM 6040 C CA . VAL B 1 317 ? -11.555 14.984 10.203 1 98.06 317 VAL B CA 1
ATOM 6041 C C . VAL B 1 317 ? -10.125 15.469 10.453 1 98.06 317 VAL B C 1
ATOM 6043 O O . VAL B 1 317 ? -9.547 15.188 11.508 1 98.06 317 VAL B O 1
ATOM 6046 N N . ARG B 1 318 ? -9.609 16.25 9.609 1 98.31 318 ARG B N 1
ATOM 6047 C CA . ARG B 1 318 ? -8.18 16.531 9.625 1 98.31 318 ARG B CA 1
ATOM 6048 C C . ARG B 1 318 ? -7.891 17.812 10.391 1 98.31 318 ARG B C 1
ATOM 6050 O O . ARG B 1 318 ? -6.848 17.938 11.039 1 98.31 318 ARG B O 1
ATOM 6057 N N . TYR B 1 319 ? -8.859 18.797 10.383 1 98.56 319 TYR B N 1
ATOM 6058 C CA . TYR B 1 319 ? -8.492 20.125 10.867 1 98.56 319 TYR B CA 1
ATOM 6059 C C . TYR B 1 319 ? -9.508 20.641 11.867 1 98.56 319 TYR B C 1
ATOM 6061 O O . TYR B 1 319 ? -9.18 20.891 13.031 1 98.56 319 TYR B O 1
ATOM 6069 N N . MET B 1 320 ? -10.781 20.719 11.492 1 98.38 320 MET B N 1
ATOM 6070 C CA . MET B 1 320 ? -11.781 21.438 12.273 1 98.38 320 MET B CA 1
ATOM 6071 C C . MET B 1 320 ? -12.117 20.688 13.562 1 98.38 320 MET B C 1
ATOM 6073 O O . MET B 1 320 ? -12.18 21.281 14.641 1 98.38 320 MET B O 1
ATOM 6077 N N . CYS B 1 321 ? -12.359 19.391 13.445 1 98.25 321 CYS B N 1
ATOM 6078 C CA . CYS B 1 321 ? -12.703 18.609 14.633 1 98.25 321 CYS B CA 1
ATOM 6079 C C . CYS B 1 321 ? -11.523 18.516 15.586 1 98.25 321 CYS B C 1
ATOM 6081 O O . CYS B 1 321 ? -11.703 18.578 16.812 1 98.25 321 CYS B O 1
ATOM 6083 N N . PRO B 1 322 ? -10.281 18.375 15.094 1 98.25 322 PRO B N 1
ATOM 6084 C CA . PRO B 1 322 ? -9.125 18.453 15.984 1 98.25 322 PRO B CA 1
ATOM 6085 C C . PRO B 1 322 ? -9.055 19.766 16.766 1 98.25 322 PRO B C 1
ATOM 6087 O O . PRO B 1 322 ? -8.742 19.766 17.953 1 98.25 322 PRO B O 1
ATOM 6090 N N . ALA B 1 323 ? -9.312 20.891 16.109 1 98.06 323 ALA B N 1
ATOM 6091 C CA . ALA B 1 323 ? -9.328 22.188 16.781 1 98.06 323 ALA B CA 1
ATOM 6092 C C . ALA B 1 323 ? -10.359 22.203 17.906 1 98.06 323 ALA B C 1
ATOM 6094 O O . ALA B 1 323 ? -10.07 22.672 19.016 1 98.06 323 ALA B O 1
ATOM 6095 N N . LEU B 1 324 ? -11.492 21.688 17.594 1 96.31 324 LEU B N 1
ATOM 6096 C CA . LEU B 1 324 ? -12.547 21.609 18.609 1 96.31 324 LEU B CA 1
ATOM 6097 C C . LEU B 1 324 ? -12.125 20.703 19.766 1 96.31 324 LEU B C 1
ATOM 6099 O O . LEU B 1 324 ? -12.359 21.047 20.922 1 96.31 324 LEU B O 1
ATOM 6103 N N . ALA B 1 325 ? -11.539 19.594 19.438 1 96.88 325 ALA B N 1
ATOM 6104 C CA . ALA B 1 325 ? -11.133 18.625 20.469 1 96.88 325 ALA B CA 1
ATOM 6105 C C . ALA B 1 325 ? -10.156 19.266 21.453 1 96.88 325 ALA B C 1
ATOM 6107 O O . ALA B 1 325 ? -10.305 19.109 22.672 1 96.88 325 ALA B O 1
ATOM 6108 N N . MET B 1 326 ? -9.219 20.016 20.984 1 97.56 326 MET B N 1
ATOM 6109 C CA . MET B 1 326 ? -8.211 20.609 21.844 1 97.56 326 MET B CA 1
ATOM 6110 C C . MET B 1 326 ? -8.805 21.75 22.656 1 97.56 326 MET B C 1
ATOM 6112 O O . MET B 1 326 ? -8.523 21.875 23.859 1 97.56 326 MET B O 1
ATOM 6116 N N . THR B 1 327 ? -9.609 22.578 21.969 1 97.25 327 THR B N 1
ATOM 6117 C CA . THR B 1 327 ? -10.234 23.688 22.672 1 97.25 327 THR B CA 1
ATOM 6118 C C . THR B 1 327 ? -11.078 23.172 23.844 1 97.25 327 THR B C 1
ATOM 6120 O O . THR B 1 327 ? -10.977 23.672 24.953 1 97.25 327 THR B O 1
ATOM 6123 N N . SER B 1 328 ? -11.852 22.188 23.547 1 96.31 328 SER B N 1
ATOM 6124 C CA . SER B 1 328 ? -12.734 21.609 24.562 1 96.31 328 SER B CA 1
ATOM 6125 C C . SER B 1 328 ? -11.93 20.953 25.688 1 96.31 328 SER B C 1
ATOM 6127 O O . SER B 1 328 ? -12.289 21.062 26.859 1 96.31 328 SER B O 1
ATOM 6129 N N . ALA B 1 329 ? -10.906 20.25 25.344 1 96.94 329 ALA B N 1
ATOM 6130 C CA . ALA B 1 329 ? -10.078 19.562 26.328 1 96.94 329 ALA B CA 1
ATOM 6131 C C . ALA B 1 329 ? -9.445 20.562 27.297 1 96.94 329 ALA B C 1
ATOM 6133 O O . ALA B 1 329 ? -9.406 20.328 28.5 1 96.94 329 ALA B O 1
ATOM 6134 N N . LEU B 1 330 ? -8.945 21.641 26.797 1 97.88 330 LEU B N 1
ATOM 6135 C CA . LEU B 1 330 ? -8.32 22.656 27.625 1 97.88 330 LEU B CA 1
ATOM 6136 C C . LEU B 1 330 ? -9.344 23.312 28.547 1 97.88 330 LEU B C 1
ATOM 6138 O O . LEU B 1 330 ? -9.086 23.5 29.734 1 97.88 330 LEU B O 1
ATOM 6142 N N . ALA B 1 331 ? -10.453 23.625 27.969 1 96.69 331 ALA B N 1
ATOM 6143 C CA . ALA B 1 331 ? -11.516 24.188 28.797 1 96.69 331 ALA B CA 1
ATOM 6144 C C . ALA B 1 331 ? -11.938 23.234 29.891 1 96.69 331 ALA B C 1
ATOM 6146 O O . ALA B 1 331 ? -12.102 23.641 31.047 1 96.69 331 ALA B O 1
ATOM 6147 N N . ASN B 1 332 ? -12.109 22.016 29.562 1 95.94 332 ASN B N 1
ATOM 6148 C CA . ASN B 1 332 ? -12.516 21 30.531 1 95.94 332 ASN B CA 1
ATOM 6149 C C . ASN B 1 332 ? -11.453 20.797 31.609 1 95.94 332 ASN B C 1
ATOM 6151 O O . ASN B 1 332 ? -11.766 20.375 32.719 1 95.94 332 ASN B O 1
ATOM 6155 N N . ALA B 1 333 ? -10.25 21.078 31.266 1 96.88 333 ALA B N 1
ATOM 6156 C CA . ALA B 1 333 ? -9.148 20.922 32.188 1 96.88 333 ALA B CA 1
ATOM 6157 C C . ALA B 1 333 ? -9.008 22.156 33.094 1 96.88 333 ALA B C 1
ATOM 6159 O O . ALA B 1 333 ? -8.078 22.234 33.906 1 96.88 333 ALA B O 1
ATOM 6160 N N . GLY B 1 334 ? -9.852 23.141 32.906 1 96.06 334 GLY B N 1
ATOM 6161 C CA . GLY B 1 334 ? -9.898 24.266 33.812 1 96.06 334 GLY B CA 1
ATOM 6162 C C . GLY B 1 334 ? -9.312 25.547 33.25 1 96.06 334 GLY B C 1
ATOM 6163 O O . GLY B 1 334 ? -9.219 26.562 33.938 1 96.06 334 GLY B O 1
ATOM 6164 N N . ILE B 1 335 ? -8.898 25.469 32.031 1 97.06 335 ILE B N 1
ATOM 6165 C CA . ILE B 1 335 ? -8.367 26.672 31.391 1 97.06 335 ILE B CA 1
ATOM 6166 C C . ILE B 1 335 ? -9.523 27.562 30.953 1 97.06 335 ILE B C 1
ATOM 6168 O O . ILE B 1 335 ? -10.266 27.219 30.031 1 97.06 335 ILE B O 1
ATOM 6172 N N . THR B 1 336 ? -9.656 28.766 31.469 1 95.25 336 THR B N 1
ATOM 6173 C CA . THR B 1 336 ? -10.805 29.625 31.266 1 95.25 336 THR B CA 1
ATOM 6174 C C . THR B 1 336 ? -10.555 30.594 30.109 1 95.25 336 THR B C 1
ATOM 6176 O O . THR B 1 336 ? -11.469 31.297 29.672 1 95.25 336 THR B O 1
ATOM 6179 N N . ASN B 1 337 ? -9.375 30.688 29.609 1 96.5 337 ASN B N 1
ATOM 6180 C CA . ASN B 1 337 ? -9.039 31.516 28.469 1 96.5 337 ASN B CA 1
ATOM 6181 C C . ASN B 1 337 ? -8.648 30.672 27.266 1 96.5 337 ASN B C 1
ATOM 6183 O O . ASN B 1 337 ? -7.594 30.875 26.656 1 96.5 337 ASN B O 1
ATOM 6187 N N . SER B 1 338 ? -9.414 29.719 26.969 1 96.88 338 SER B N 1
ATOM 6188 C CA . SER B 1 338 ? -9.359 28.953 25.734 1 96.88 338 SER B CA 1
ATOM 6189 C C . SER B 1 338 ? -10.398 29.438 24.719 1 96.88 338 SER B C 1
ATOM 6191 O O . SER B 1 338 ? -11.586 29.516 25.047 1 96.88 338 SER B O 1
ATOM 6193 N N . PHE B 1 339 ? -9.961 29.781 23.594 1 98.25 339 PHE B N 1
ATOM 6194 C CA . PHE B 1 339 ? -10.812 30.453 22.609 1 98.25 339 PHE B CA 1
ATOM 6195 C C . PHE B 1 339 ? -10.844 29.672 21.297 1 98.25 339 PHE B C 1
ATOM 6197 O O . PHE B 1 339 ? -9.828 29.125 20.875 1 98.25 339 PHE B O 1
ATOM 6204 N N . ALA B 1 340 ? -12.031 29.609 20.672 1 98.25 340 ALA B N 1
ATOM 6205 C CA . ALA B 1 340 ? -12.227 28.984 19.359 1 98.25 340 ALA B CA 1
ATOM 6206 C C . ALA B 1 340 ? -12.625 30.016 18.312 1 98.25 340 ALA B C 1
ATOM 6208 O O . ALA B 1 340 ? -13.312 30.984 18.625 1 98.25 340 ALA B O 1
ATOM 6209 N N . TYR B 1 341 ? -12.219 29.75 17.078 1 98.5 341 TYR B N 1
ATOM 6210 C CA . TYR B 1 341 ? -12.648 30.672 16.031 1 98.5 341 TYR B CA 1
ATOM 6211 C C . TYR B 1 341 ? -12.922 29.922 14.734 1 98.5 341 TYR B C 1
ATOM 6213 O O . TYR B 1 341 ? -12.531 28.766 14.586 1 98.5 341 TYR B O 1
ATOM 6221 N N . ARG B 1 342 ? -13.586 30.484 13.812 1 98.69 342 ARG B N 1
ATOM 6222 C CA . ARG B 1 342 ? -13.75 30.109 12.414 1 98.69 342 ARG B CA 1
ATOM 6223 C C . ARG B 1 342 ? -13.492 31.297 11.5 1 98.69 342 ARG B C 1
ATOM 6225 O O . ARG B 1 342 ? -14.109 32.344 11.656 1 98.69 342 ARG B O 1
ATOM 6232 N N . TRP B 1 343 ? -12.539 31.156 10.664 1 98.75 343 TRP B N 1
ATOM 6233 C CA . TRP B 1 343 ? -12.32 32.156 9.617 1 98.75 343 TRP B CA 1
ATOM 6234 C C . TRP B 1 343 ? -13.305 31.969 8.469 1 98.75 343 TRP B C 1
ATOM 6236 O O . TRP B 1 343 ? -13.359 30.891 7.859 1 98.75 343 TRP B O 1
ATOM 6246 N N . ASN B 1 344 ? -14.07 32.938 8.172 1 98.75 344 ASN B N 1
ATOM 6247 C CA . ASN B 1 344 ? -15.109 32.875 7.156 1 98.75 344 ASN B CA 1
ATOM 6248 C C . ASN B 1 344 ? -15.094 34.094 6.25 1 98.75 344 ASN B C 1
ATOM 6250 O O . ASN B 1 344 ? -16.156 34.562 5.848 1 98.75 344 ASN B O 1
ATOM 6254 N N . VAL B 1 345 ? -13.969 34.625 6 1 98.69 345 VAL B N 1
ATOM 6255 C CA . VAL B 1 345 ? -13.797 35.781 5.156 1 98.69 345 VAL B CA 1
ATOM 6256 C C . VAL B 1 345 ? -13.734 35.375 3.689 1 98.69 345 VAL B C 1
ATOM 6258 O O . VAL B 1 345 ? -12.734 34.812 3.236 1 98.69 345 VAL B O 1
ATOM 6261 N N . GLU B 1 346 ? -14.758 35.75 2.957 1 98.44 346 GLU B N 1
ATOM 6262 C CA . GLU B 1 346 ? -14.867 35.344 1.562 1 98.44 346 GLU B CA 1
ATOM 6263 C C . GLU B 1 346 ? -14.125 36.312 0.638 1 98.44 346 GLU B C 1
ATOM 6265 O O . GLU B 1 346 ? -14.242 37.531 0.771 1 98.44 346 GLU B O 1
ATOM 6270 N N . ASP B 1 347 ? -13.266 35.812 -0.132 1 98.12 347 ASP B N 1
ATOM 6271 C CA . ASP B 1 347 ? -12.609 36.5 -1.226 1 98.12 347 ASP B CA 1
ATOM 6272 C C . ASP B 1 347 ? -13.266 36.188 -2.564 1 98.12 347 ASP B C 1
ATOM 6274 O O . ASP B 1 347 ? -13.578 35.031 -2.84 1 98.12 347 ASP B O 1
ATOM 6278 N N . GLU B 1 348 ? -13.43 37.188 -3.35 1 97.56 348 GLU B N 1
ATOM 6279 C CA . GLU B 1 348 ? -14.188 37.031 -4.586 1 97.56 348 GLU B CA 1
ATOM 6280 C C . GLU B 1 348 ? -13.562 35.969 -5.488 1 97.56 348 GLU B C 1
ATOM 6282 O O . GLU B 1 348 ? -14.266 35.125 -6.016 1 97.56 348 GLU B O 1
ATOM 6287 N N . ALA B 1 349 ? -12.281 36.062 -5.742 1 97.38 349 ALA B N 1
ATOM 6288 C CA . ALA B 1 349 ? -11.602 35.125 -6.629 1 97.38 349 ALA B CA 1
ATOM 6289 C C . ALA B 1 349 ? -11.688 33.719 -6.102 1 97.38 349 ALA B C 1
ATOM 6291 O O . ALA B 1 349 ? -11.875 32.75 -6.871 1 97.38 349 ALA B O 1
ATOM 6292 N N . GLN B 1 350 ? -11.5 33.469 -4.812 1 97.56 350 GLN B N 1
ATOM 6293 C CA . GLN B 1 350 ? -11.602 32.156 -4.191 1 97.56 350 GLN B CA 1
ATOM 6294 C C . GLN B 1 350 ? -13.016 31.594 -4.312 1 97.56 350 GLN B C 1
ATOM 6296 O O . GLN B 1 350 ? -13.203 30.406 -4.598 1 97.56 350 GLN B O 1
ATOM 6301 N N . MET B 1 351 ? -14.016 32.5 -4.09 1 97.88 351 MET B N 1
ATOM 6302 C CA . MET B 1 351 ? -15.406 32.094 -4.234 1 97.88 351 MET B CA 1
ATOM 6303 C C . MET B 1 351 ? -15.703 31.688 -5.676 1 97.88 351 MET B C 1
ATOM 6305 O O . MET B 1 351 ? -16.375 30.672 -5.91 1 97.88 351 MET B O 1
ATOM 6309 N N . LYS B 1 352 ? -15.203 32.469 -6.609 1 97.5 352 LYS B N 1
ATOM 6310 C CA . LYS B 1 352 ? -15.414 32.156 -8.023 1 97.5 352 LYS B CA 1
ATOM 6311 C C . LYS B 1 352 ? -14.781 30.828 -8.406 1 97.5 352 LYS B C 1
ATOM 6313 O O . LYS B 1 352 ? -15.336 30.094 -9.227 1 97.5 352 LYS B O 1
ATOM 6318 N N . ALA B 1 353 ? -13.68 30.516 -7.82 1 96.5 353 ALA B N 1
ATOM 6319 C CA . ALA B 1 353 ? -12.969 29.266 -8.102 1 96.5 353 ALA B CA 1
ATOM 6320 C C . ALA B 1 353 ? -13.625 28.094 -7.387 1 96.5 353 ALA B C 1
ATOM 6322 O O . ALA B 1 353 ? -13.234 26.938 -7.586 1 96.5 353 ALA B O 1
ATOM 6323 N N . GLY B 1 354 ? -14.586 28.328 -6.527 1 95.75 354 GLY B N 1
ATOM 6324 C CA . GLY B 1 354 ? -15.289 27.281 -5.789 1 95.75 354 GLY B CA 1
ATOM 6325 C C . GLY B 1 354 ? -14.594 26.906 -4.492 1 95.75 354 GLY B C 1
ATOM 6326 O O . GLY B 1 354 ? -15.102 26.062 -3.74 1 95.75 354 GLY B O 1
ATOM 6327 N N . LEU B 1 355 ? -13.547 27.531 -4.117 1 97.5 355 LEU B N 1
ATOM 6328 C CA . LEU B 1 355 ? -12.742 27.156 -2.959 1 97.5 355 LEU B CA 1
ATOM 6329 C C . LEU B 1 355 ? -13.422 27.594 -1.664 1 97.5 355 LEU B C 1
ATOM 6331 O O . LEU B 1 355 ? -13.141 27.047 -0.595 1 97.5 355 LEU B O 1
ATOM 6335 N N . GLY B 1 356 ? -14.336 28.625 -1.728 1 97.88 356 GLY B N 1
ATOM 6336 C CA . GLY B 1 356 ? -14.844 29.25 -0.513 1 97.88 356 GLY B CA 1
ATOM 6337 C C . GLY B 1 356 ? -13.773 29.953 0.292 1 97.88 356 GLY B C 1
ATOM 6338 O O . GLY B 1 356 ? -13.062 30.812 -0.235 1 97.88 356 GLY B O 1
ATOM 6339 N N . VAL B 1 357 ? -13.719 29.625 1.577 1 98.38 357 VAL B N 1
ATOM 6340 C CA . VAL B 1 357 ? -12.688 30.156 2.469 1 98.38 357 VAL B CA 1
ATOM 6341 C C . VAL B 1 357 ? -11.664 29.062 2.771 1 98.38 357 VAL B C 1
ATOM 6343 O O . VAL B 1 357 ? -11.836 28.281 3.713 1 98.38 357 VAL B O 1
ATOM 6346 N N . PRO B 1 358 ? -10.609 28.984 2.014 1 97.69 358 PRO B N 1
ATOM 6347 C CA . PRO B 1 358 ? -9.75 27.812 2.014 1 97.69 358 PRO B CA 1
ATOM 6348 C C . PRO B 1 358 ? -8.789 27.766 3.199 1 97.69 358 PRO B C 1
ATOM 6350 O O . PRO B 1 358 ? -8.727 28.734 3.977 1 97.69 358 PRO B O 1
ATOM 6353 N N . HIS B 1 359 ? -8.078 26.688 3.258 1 97.81 359 HIS B N 1
ATOM 6354 C CA . HIS B 1 359 ? -7.168 26.266 4.32 1 97.81 359 HIS B CA 1
ATOM 6355 C C . HIS B 1 359 ? -6.16 27.359 4.641 1 97.81 359 HIS B C 1
ATOM 6357 O O . HIS B 1 359 ? -5.445 27.844 3.754 1 97.81 359 HIS B O 1
ATOM 6363 N N . THR B 1 360 ? -6.156 27.828 5.945 1 96.69 360 THR B N 1
ATOM 6364 C CA . THR B 1 360 ? -5.215 28.75 6.57 1 96.69 360 THR B CA 1
ATOM 6365 C C . THR B 1 360 ? -5.195 30.078 5.832 1 96.69 360 THR B C 1
ATOM 6367 O O . THR B 1 360 ? -4.141 30.719 5.707 1 96.69 360 THR B O 1
ATOM 6370 N N . SER B 1 361 ? -6.297 30.5 5.266 1 95.75 361 SER B N 1
ATOM 6371 C CA . SER B 1 361 ? -6.355 31.75 4.523 1 95.75 361 SER B CA 1
ATOM 6372 C C . SER B 1 361 ? -6.273 32.969 5.465 1 95.75 361 SER B C 1
ATOM 6374 O O . SER B 1 361 ? -6.059 34.094 5.02 1 95.75 361 SER B O 1
ATOM 6376 N N . GLU B 1 362 ? -6.445 32.812 6.719 1 96.81 362 GLU B N 1
ATOM 6377 C CA . GLU B 1 362 ? -6.371 33.906 7.684 1 96.81 362 GLU B CA 1
ATOM 6378 C C . GLU B 1 362 ? -4.922 34.281 7.953 1 96.81 362 GLU B C 1
ATOM 6380 O O . GLU B 1 362 ? -4.66 35.375 8.516 1 96.81 362 GLU B O 1
ATOM 6385 N N . PHE B 1 363 ? -3.996 33.406 7.578 1 95.69 363 PHE B N 1
ATOM 6386 C CA . PHE B 1 363 ? -2.602 33.656 7.914 1 95.69 363 PHE B CA 1
ATOM 6387 C C . PHE B 1 363 ? -2.135 34.969 7.301 1 95.69 363 PHE B C 1
ATOM 6389 O O . PHE B 1 363 ? -1.432 35.75 7.953 1 95.69 363 PHE B O 1
ATOM 6396 N N . ASP B 1 364 ? -2.535 35.281 6.074 1 95.38 364 ASP B N 1
ATOM 6397 C CA . ASP B 1 364 ? -2.176 36.531 5.402 1 95.38 364 ASP B CA 1
ATOM 6398 C C . ASP B 1 364 ? -2.734 37.719 6.152 1 95.38 364 ASP B C 1
ATOM 6400 O O . ASP B 1 364 ? -2.092 38.781 6.215 1 95.38 364 ASP B O 1
ATOM 6404 N N . ALA B 1 365 ? -3.885 37.562 6.648 1 97.38 365 ALA B N 1
ATOM 6405 C CA . ALA B 1 365 ? -4.508 38.656 7.418 1 97.38 365 ALA B CA 1
ATOM 6406 C C . ALA B 1 365 ? -3.787 38.844 8.75 1 97.38 365 ALA B C 1
ATOM 6408 O O . ALA B 1 365 ? -3.633 40 9.203 1 97.38 365 ALA B O 1
ATOM 6409 N N . ILE B 1 366 ? -3.381 37.781 9.367 1 97.38 366 ILE B N 1
ATOM 6410 C CA . ILE B 1 366 ? -2.664 37.875 10.633 1 97.38 366 ILE B CA 1
ATOM 6411 C C . ILE B 1 366 ? -1.357 38.656 10.438 1 97.38 366 ILE B C 1
ATOM 6413 O O . ILE B 1 366 ? -1.013 39.531 11.234 1 97.38 366 ILE B O 1
ATOM 6417 N N . LEU B 1 367 ? -0.61 38.375 9.383 1 96.31 367 LEU B N 1
ATOM 6418 C CA . LEU B 1 367 ? 0.655 39.031 9.102 1 96.31 367 LEU B CA 1
ATOM 6419 C C . LEU B 1 367 ? 0.422 40.469 8.672 1 96.31 367 LEU B C 1
ATOM 6421 O O . LEU B 1 367 ? 1.262 41.344 8.93 1 96.31 367 LEU B O 1
ATOM 6425 N N . GLY B 1 368 ? -0.683 40.719 8.109 1 96.44 368 GLY B N 1
ATOM 6426 C CA . GLY B 1 368 ? -0.919 41.969 7.371 1 96.44 368 GLY B CA 1
ATOM 6427 C C . GLY B 1 368 ? -0.669 41.812 5.883 1 96.44 368 GLY B C 1
ATOM 6428 O O . GLY B 1 368 ? 0.431 41.438 5.465 1 96.44 368 GLY B O 1
ATOM 6429 N N . PRO B 1 369 ? -1.737 42.062 5.105 1 94.56 369 PRO B N 1
ATOM 6430 C CA . PRO B 1 369 ? -1.65 41.781 3.67 1 94.56 369 PRO B CA 1
ATOM 6431 C C . PRO B 1 369 ? -0.459 42.469 3.006 1 94.56 369 PRO B C 1
ATOM 6433 O O . PRO B 1 369 ? 0.092 41.938 2.031 1 94.56 369 PRO B O 1
ATOM 6436 N N . GLU B 1 370 ? 0.001 43.562 3.527 1 94 370 GLU B N 1
ATOM 6437 C CA . GLU B 1 370 ? 1.138 44.281 2.961 1 94 370 GLU B CA 1
ATOM 6438 C C . GLU B 1 370 ? 2.436 43.5 3.154 1 94 370 GLU B C 1
ATOM 6440 O O . GLU B 1 370 ? 3.408 43.719 2.428 1 94 370 GLU B O 1
ATOM 6445 N N . TYR B 1 371 ? 2.428 42.625 4.059 1 93.69 371 TYR B N 1
ATOM 6446 C CA . TYR B 1 371 ? 3.65 41.906 4.426 1 93.69 371 TYR B CA 1
ATOM 6447 C C . TYR B 1 371 ? 3.555 40.438 4.059 1 93.69 371 TYR B C 1
ATOM 6449 O O . TYR B 1 371 ? 4.543 39.719 4.152 1 93.69 371 TYR B O 1
ATOM 6457 N N . ALA B 1 372 ? 2.363 40.031 3.689 1 90.5 372 ALA B N 1
ATOM 6458 C CA . ALA B 1 372 ? 2.164 38.625 3.281 1 90.5 372 ALA B CA 1
ATOM 6459 C C . ALA B 1 372 ? 2.658 38.406 1.857 1 90.5 372 ALA B C 1
ATOM 6461 O O . ALA B 1 372 ? 2.654 39.312 1.035 1 90.5 372 ALA B O 1
ATOM 6462 N N . PRO B 1 373 ? 3.088 37.188 1.602 1 84.5 373 PRO B N 1
ATOM 6463 C CA . PRO B 1 373 ? 3.656 36.938 0.275 1 84.5 373 PRO B CA 1
ATOM 6464 C C . PRO B 1 373 ? 2.615 37.031 -0.84 1 84.5 373 PRO B C 1
ATOM 6466 O O . PRO B 1 373 ? 2.879 37.625 -1.887 1 84.5 373 PRO B O 1
ATOM 6469 N N . SER B 1 374 ? 1.482 36.375 -0.684 1 86.69 374 SER B N 1
ATOM 6470 C CA . SER B 1 374 ? 0.453 36.344 -1.719 1 86.69 374 SER B CA 1
ATOM 6471 C C . SER B 1 374 ? -0.943 36.438 -1.11 1 86.69 374 SER B C 1
ATOM 6473 O O . SER B 1 374 ? -1.738 35.5 -1.24 1 86.69 374 SER B O 1
ATOM 6475 N N . PRO B 1 375 ? -1.255 37.594 -0.565 1 93.69 375 PRO B N 1
ATOM 6476 C CA . PRO B 1 375 ? -2.58 37.719 0.05 1 93.69 375 PRO B CA 1
ATOM 6477 C C . PRO B 1 375 ? -3.701 37.812 -0.98 1 93.69 375 PRO B C 1
ATOM 6479 O O . PRO B 1 375 ? -3.496 38.375 -2.068 1 93.69 375 PRO B O 1
ATOM 6482 N N . PRO B 1 376 ? -4.895 37.312 -0.665 1 96.06 376 PRO B N 1
ATOM 6483 C CA . PRO B 1 376 ? -6.039 37.594 -1.528 1 96.06 376 PRO B CA 1
ATOM 6484 C C . PRO B 1 376 ? -6.219 39.094 -1.787 1 96.06 376 PRO B C 1
ATOM 6486 O O . PRO B 1 376 ? -5.992 39.906 -0.892 1 96.06 376 PRO B O 1
ATOM 6489 N N . GLU B 1 377 ? -6.691 39.469 -2.979 1 96.56 377 GLU B N 1
ATOM 6490 C CA . GLU B 1 377 ? -6.84 40.844 -3.377 1 96.56 377 GLU B CA 1
ATOM 6491 C C . GLU B 1 377 ? -7.793 41.594 -2.443 1 96.56 377 GLU B C 1
ATOM 6493 O O . GLU B 1 377 ? -7.586 42.781 -2.143 1 96.56 377 GLU B O 1
ATOM 6498 N N . SER B 1 378 ? -8.789 40.906 -1.951 1 97.81 378 SER B N 1
ATOM 6499 C CA . SER B 1 378 ? -9.82 41.562 -1.139 1 97.81 378 SER B CA 1
ATOM 6500 C C . SER B 1 378 ? -9.266 42 0.215 1 97.81 378 SER B C 1
ATOM 6502 O O . SER B 1 378 ? -9.883 42.812 0.912 1 97.81 378 SER B O 1
ATOM 6504 N N . TYR B 1 379 ? -8.102 41.375 0.636 1 97.56 379 TYR B N 1
ATOM 6505 C CA . TYR B 1 379 ? -7.5 41.719 1.924 1 97.56 379 TYR B CA 1
ATOM 6506 C C . TYR B 1 379 ? -6.746 43.031 1.853 1 97.56 379 TYR B C 1
ATOM 6508 O O . TYR B 1 379 ? -6.438 43.656 2.883 1 97.56 379 TYR B O 1
ATOM 6516 N N . LYS B 1 380 ? -6.371 43.469 0.643 1 97 380 LYS B N 1
ATOM 6517 C CA . LYS B 1 380 ? -5.523 44.625 0.439 1 97 380 LYS B CA 1
ATOM 6518 C C . LYS B 1 380 ? -6.316 45.906 0.628 1 97 380 LYS B C 1
ATOM 6520 O O . LYS B 1 380 ? -7.547 45.906 0.665 1 97 380 LYS B O 1
ATOM 6525 N N . LYS B 1 381 ? -5.5 47 0.792 1 95.5 381 LYS B N 1
ATOM 6526 C CA . LYS B 1 381 ? -6.125 48.312 0.953 1 95.5 381 LYS B CA 1
ATOM 6527 C C . LYS B 1 381 ? -7.113 48.594 -0.173 1 95.5 381 LYS B C 1
ATOM 6529 O O . LYS B 1 381 ? -6.793 48.406 -1.349 1 95.5 381 LYS B O 1
ATOM 6534 N N . GLY B 1 382 ? -8.281 49.031 0.178 1 95.88 382 GLY B N 1
ATOM 6535 C CA . GLY B 1 382 ? -9.32 49.312 -0.799 1 95.88 382 GLY B CA 1
ATOM 6536 C C . GLY B 1 382 ? -10.242 48.125 -1.061 1 95.88 382 GLY B C 1
ATOM 6537 O O . GLY B 1 382 ? -11.328 48.312 -1.613 1 95.88 382 GLY B O 1
ATOM 6538 N N . GLY B 1 383 ? -9.82 46.969 -0.662 1 97.31 383 GLY B N 1
ATOM 6539 C CA . GLY B 1 383 ? -10.656 45.781 -0.83 1 97.31 383 GLY B CA 1
ATOM 6540 C C . GLY B 1 383 ? -11.711 45.656 0.248 1 97.31 383 GLY B C 1
ATOM 6541 O O . GLY B 1 383 ? -11.602 46.25 1.315 1 97.31 383 GLY B O 1
ATOM 6542 N N . ILE B 1 384 ? -12.711 44.812 -0.044 1 97.94 384 ILE B N 1
ATOM 6543 C CA . ILE B 1 384 ? -13.852 44.656 0.847 1 97.94 384 ILE B CA 1
ATOM 6544 C C . ILE B 1 384 ? -13.398 44.062 2.17 1 97.94 384 ILE B C 1
ATOM 6546 O O . ILE B 1 384 ? -14 44.312 3.219 1 97.94 384 ILE B O 1
ATOM 6550 N N . ASN B 1 385 ? -12.305 43.281 2.152 1 98.38 385 ASN B N 1
ATOM 6551 C CA . ASN B 1 385 ? -11.867 42.562 3.346 1 98.38 385 ASN B CA 1
ATOM 6552 C C . ASN B 1 385 ? -10.672 43.25 4.008 1 98.38 385 ASN B C 1
ATOM 6554 O O . ASN B 1 385 ? -10.055 42.688 4.91 1 98.38 385 ASN B O 1
ATOM 6558 N N . TYR B 1 386 ? -10.32 44.406 3.572 1 97.44 386 TYR B N 1
ATOM 6559 C CA . TYR B 1 386 ? -9.227 45.156 4.16 1 97.44 386 TYR B CA 1
ATOM 6560 C C . TYR B 1 386 ? -9.375 45.281 5.672 1 97.44 386 TYR B C 1
ATOM 6562 O O . TYR B 1 386 ? -8.398 45.125 6.41 1 97.44 386 TYR B O 1
ATOM 6570 N N . PRO B 1 387 ? -10.602 45.375 6.234 1 97.56 387 PRO B N 1
ATOM 6571 C CA . PRO B 1 387 ? -10.758 45.531 7.688 1 97.56 387 PRO B CA 1
ATOM 6572 C C . PRO B 1 387 ? -10.547 44.188 8.422 1 97.56 387 PRO B C 1
ATOM 6574 O O . PRO B 1 387 ? -10.453 44.188 9.656 1 97.56 387 PRO B O 1
ATOM 6577 N N . ALA B 1 388 ? -10.5 43.125 7.723 1 97.94 388 ALA B N 1
ATOM 6578 C CA . ALA B 1 388 ? -10.344 41.812 8.375 1 97.94 388 ALA B CA 1
ATOM 6579 C C . ALA B 1 388 ? -8.984 41.688 9.047 1 97.94 388 ALA B C 1
ATOM 6581 O O . ALA B 1 388 ? -8.852 41.062 10.094 1 97.94 388 ALA B O 1
ATOM 6582 N N . SER B 1 389 ? -7.969 42.25 8.422 1 97.69 389 SER B N 1
ATOM 6583 C CA . SER B 1 389 ? -6.613 42.156 8.961 1 97.69 389 SER B CA 1
ATOM 6584 C C . SER B 1 389 ? -6.484 42.875 10.289 1 97.69 389 SER B C 1
ATOM 6586 O O . SER B 1 389 ? -6.062 42.312 11.289 1 97.69 389 SER B O 1
ATOM 6588 N N . PRO B 1 390 ? -6.914 44.188 10.367 1 97.5 390 PRO B N 1
ATOM 6589 C CA . PRO B 1 390 ? -6.875 44.844 11.672 1 97.5 390 PRO B CA 1
ATOM 6590 C C . PRO B 1 390 ? -7.691 44.125 12.727 1 97.5 390 PRO B C 1
ATOM 6592 O O . PRO B 1 390 ? -7.301 44.062 13.898 1 97.5 390 PRO B O 1
ATOM 6595 N N . ALA B 1 391 ? -8.805 43.562 12.32 1 98 391 ALA B N 1
ATOM 6596 C CA . ALA B 1 391 ? -9.664 42.844 13.266 1 98 391 ALA B CA 1
ATOM 6597 C C . ALA B 1 391 ? -8.93 41.656 13.867 1 98 391 ALA B C 1
ATOM 6599 O O . ALA B 1 391 ? -8.852 41.5 15.094 1 98 391 ALA B O 1
ATOM 6600 N N . ILE B 1 392 ? -8.383 40.781 13.055 1 98.5 392 ILE B N 1
ATOM 6601 C CA . ILE B 1 392 ? -7.75 39.562 13.578 1 98.5 392 ILE B CA 1
ATOM 6602 C C . ILE B 1 392 ? -6.438 39.938 14.273 1 98.5 392 ILE B C 1
ATOM 6604 O O . ILE B 1 392 ? -6.062 39.312 15.273 1 98.5 392 ILE B O 1
ATOM 6608 N N . GLN B 1 393 ? -5.68 40.906 13.75 1 98.19 393 GLN B N 1
ATOM 6609 C CA . GLN B 1 393 ? -4.441 41.344 14.383 1 98.19 393 GLN B CA 1
ATOM 6610 C C . GLN B 1 393 ? -4.695 41.844 15.805 1 98.19 393 GLN B C 1
ATOM 6612 O O . GLN B 1 393 ? -3.889 41.594 16.703 1 98.19 393 GLN B O 1
ATOM 6617 N N . LYS B 1 394 ? -5.793 42.562 15.969 1 98.06 394 LYS B N 1
ATOM 6618 C CA . LYS B 1 394 ? -6.125 43.062 17.297 1 98.06 394 LYS B CA 1
ATOM 6619 C C . LYS B 1 394 ? -6.258 41.906 18.297 1 98.06 394 LYS B C 1
ATOM 6621 O O . LYS B 1 394 ? -5.652 41.938 19.375 1 98.06 394 LYS B O 1
ATOM 6626 N N . TYR B 1 395 ? -7.059 40.875 17.922 1 98.5 395 TYR B N 1
ATOM 6627 C CA . TYR B 1 395 ? -7.227 39.719 18.797 1 98.5 395 TYR B CA 1
ATOM 6628 C C . TYR B 1 395 ? -5.898 39.031 19.031 1 98.5 395 TYR B C 1
ATOM 6630 O O . TYR B 1 395 ? -5.559 38.688 20.172 1 98.5 395 TYR B O 1
ATOM 6638 N N . TRP B 1 396 ? -5.129 38.75 17.969 1 98.5 396 TRP B N 1
ATOM 6639 C CA . TRP B 1 396 ? -3.898 37.969 18.031 1 98.5 396 TRP B CA 1
ATOM 6640 C C . TRP B 1 396 ? -2.846 38.656 18.875 1 98.5 396 TRP B C 1
ATOM 6642 O O . TRP B 1 396 ? -2.23 38.062 19.75 1 98.5 396 TRP B O 1
ATOM 6652 N N . THR B 1 397 ? -2.637 40 18.641 1 98.31 397 THR B N 1
ATOM 6653 C CA . THR B 1 397 ? -1.626 40.719 19.391 1 98.31 397 THR B CA 1
ATOM 6654 C C . THR B 1 397 ? -2.023 40.844 20.859 1 98.31 397 THR B C 1
ATOM 6656 O O . THR B 1 397 ? -1.177 40.75 21.75 1 98.31 397 THR B O 1
ATOM 6659 N N . ASN B 1 398 ? -3.322 41.094 21.141 1 98.38 398 ASN B N 1
ATOM 6660 C CA . ASN B 1 398 ? -3.791 41.125 22.516 1 98.38 398 ASN B CA 1
ATOM 6661 C C . ASN B 1 398 ? -3.543 39.781 23.219 1 98.38 398 ASN B C 1
ATOM 6663 O O . ASN B 1 398 ? -3.086 39.75 24.359 1 98.38 398 ASN B O 1
ATOM 6667 N N . PHE B 1 399 ? -3.854 38.719 22.516 1 98.62 399 PHE B N 1
ATOM 6668 C CA . PHE B 1 399 ? -3.662 37.406 23.109 1 98.62 399 PHE B CA 1
ATOM 6669 C C . PHE B 1 399 ? -2.188 37.156 23.406 1 98.62 399 PHE B C 1
ATOM 6671 O O . PHE B 1 399 ? -1.839 36.625 24.469 1 98.62 399 PHE B O 1
ATOM 6678 N N . ILE B 1 400 ? -1.312 37.469 22.484 1 98.62 400 ILE B N 1
ATOM 6679 C CA . ILE B 1 400 ? 0.125 37.281 22.656 1 98.62 400 ILE B CA 1
ATOM 6680 C C . ILE B 1 400 ? 0.614 38.094 23.844 1 98.62 400 ILE B C 1
ATOM 6682 O O . ILE B 1 400 ? 1.437 37.625 24.641 1 98.62 400 ILE B O 1
ATOM 6686 N N . GLN B 1 401 ? 0.084 39.281 24.031 1 98.19 401 GLN B N 1
ATOM 6687 C CA . GLN B 1 401 ? 0.573 40.219 25.047 1 98.19 401 GLN B CA 1
ATOM 6688 C C . GLN B 1 401 ? -0.038 39.906 26.406 1 98.19 401 GLN B C 1
ATOM 6690 O O . GLN B 1 401 ? 0.625 40.062 27.438 1 98.19 401 GLN B O 1
ATOM 6695 N N . TYR B 1 402 ? -1.338 39.438 26.422 1 97.88 402 TYR B N 1
ATOM 6696 C CA . TYR B 1 402 ? -2.047 39.438 27.688 1 97.88 402 TYR B CA 1
ATOM 6697 C C . TYR B 1 402 ? -2.727 38.094 27.953 1 97.88 402 TYR B C 1
ATOM 6699 O O . TYR B 1 402 ? -3.348 37.906 29 1 97.88 402 TYR B O 1
ATOM 6707 N N . TYR B 1 403 ? -2.641 37.125 27.047 1 98 403 TYR B N 1
ATOM 6708 C CA . TYR B 1 403 ? -3.352 35.844 27.094 1 98 403 TYR B CA 1
ATOM 6709 C C . TYR B 1 403 ? -4.859 36.062 27.156 1 98 403 TYR B C 1
ATOM 6711 O O . TYR B 1 403 ? -5.594 35.25 27.688 1 98 403 TYR B O 1
ATOM 6719 N N . ASP B 1 404 ? -5.293 37.25 26.703 1 97.56 404 ASP B N 1
ATOM 6720 C CA . ASP B 1 404 ? -6.68 37.688 26.562 1 97.56 404 ASP B CA 1
ATOM 6721 C C . ASP B 1 404 ? -6.879 38.5 25.266 1 97.56 404 ASP B C 1
ATOM 6723 O O . ASP B 1 404 ? -6.418 39.625 25.156 1 97.56 404 ASP B O 1
ATOM 6727 N N . PRO B 1 405 ? -7.598 37.938 24.312 1 98.19 405 PRO B N 1
ATOM 6728 C CA . PRO B 1 405 ? -7.715 38.594 23.016 1 98.19 405 PRO B CA 1
ATOM 6729 C C . PRO B 1 405 ? -8.531 39.875 23.078 1 98.19 405 PRO B C 1
ATOM 6731 O O . PRO B 1 405 ? -8.547 40.656 22.125 1 98.19 405 PRO B O 1
ATOM 6734 N N . ASN B 1 406 ? -9.172 40.219 24.25 1 97.12 406 ASN B N 1
ATOM 6735 C CA . ASN B 1 406 ? -10.07 41.344 24.344 1 97.12 406 ASN B CA 1
ATOM 6736 C C . ASN B 1 406 ? -9.383 42.562 25 1 97.12 406 ASN B C 1
ATOM 6738 O O . ASN B 1 406 ? -9.953 43.625 25.078 1 97.12 406 ASN B O 1
ATOM 6742 N N . GLN B 1 407 ? -8.219 42.281 25.5 1 91.94 407 GLN B N 1
ATOM 6743 C CA . GLN B 1 407 ? -7.543 43.281 26.312 1 91.94 407 GLN B CA 1
ATOM 6744 C C . GLN B 1 407 ? -6.668 44.188 25.438 1 91.94 407 GLN B C 1
ATOM 6746 O O . GLN B 1 407 ? -5.57 43.781 25.031 1 91.94 407 GLN B O 1
ATOM 6751 N N . GLY B 1 408 ? -7.16 45.375 25.109 1 86.81 408 GLY B N 1
ATOM 6752 C CA . GLY B 1 408 ? -6.297 46.344 24.422 1 86.81 408 GLY B CA 1
ATOM 6753 C C . GLY B 1 408 ? -6.625 46.5 22.953 1 86.81 408 GLY B C 1
ATOM 6754 O O . GLY B 1 408 ? -7.773 46.312 22.547 1 86.81 408 GLY B O 1
ATOM 6755 N N . GLY B 1 409 ? -5.582 47.062 22.172 1 85.06 409 GLY B N 1
ATOM 6756 C CA . GLY B 1 409 ? -5.688 47.25 20.734 1 85.06 409 GLY B CA 1
ATOM 6757 C C . GLY B 1 409 ? -6.215 48.625 20.359 1 85.06 409 GLY B C 1
ATOM 6758 O O . GLY B 1 409 ? -6.559 49.438 21.234 1 85.06 409 GLY B O 1
ATOM 6759 N N . ASP B 1 410 ? -6.168 48.812 19.156 1 89 410 ASP B N 1
ATOM 6760 C CA . ASP B 1 410 ? -6.648 50.094 18.609 1 89 410 ASP B CA 1
ATOM 6761 C C . ASP B 1 410 ? -8.148 50.25 18.844 1 89 410 ASP B C 1
ATOM 6763 O O . ASP B 1 410 ? -8.953 49.469 18.344 1 89 410 ASP B O 1
ATOM 6767 N N . PRO B 1 411 ? -8.547 51.312 19.516 1 90.69 411 PRO B N 1
ATOM 6768 C CA . PRO B 1 411 ? -9.969 51.469 19.812 1 90.69 411 PRO B CA 1
ATOM 6769 C C . PRO B 1 411 ? -10.797 51.75 18.562 1 90.69 411 PRO B C 1
ATOM 6771 O O . PRO B 1 411 ? -12.023 51.625 18.594 1 90.69 411 PRO B O 1
ATOM 6774 N N . GLU B 1 412 ? -10.117 52.125 17.516 1 92.5 412 GLU B N 1
ATOM 6775 C CA . GLU B 1 412 ? -10.828 52.438 16.281 1 92.5 412 GLU B CA 1
ATOM 6776 C C . GLU B 1 412 ? -11.266 51.188 15.562 1 92.5 412 GLU B C 1
ATOM 6778 O O . GLU B 1 412 ? -12.164 51.219 14.719 1 92.5 412 GLU B O 1
ATOM 6783 N N . VAL B 1 413 ? -10.57 50.156 15.891 1 95.25 413 VAL B N 1
ATOM 6784 C CA . VAL B 1 413 ? -10.953 48.844 15.328 1 95.25 413 VAL B CA 1
ATOM 6785 C C . VAL B 1 413 ? -12.062 48.25 16.172 1 95.25 413 VAL B C 1
ATOM 6787 O O . VAL B 1 413 ? -11.812 47.75 17.281 1 95.25 413 VAL B O 1
ATOM 6790 N N . LYS B 1 414 ? -13.25 48.281 15.641 1 93.81 414 LYS B N 1
ATOM 6791 C CA . LYS B 1 414 ? -14.414 47.781 16.375 1 93.81 414 LYS B CA 1
ATOM 6792 C C . LYS B 1 414 ? -14.641 46.312 16.109 1 93.81 414 LYS B C 1
ATOM 6794 O O . LYS B 1 414 ? -14.953 45.906 14.984 1 93.81 414 LYS B O 1
ATOM 6799 N N . VAL B 1 415 ? -14.484 45.531 17.109 1 96.81 415 VAL B N 1
ATOM 6800 C CA . VAL B 1 415 ? -14.664 44.062 17.016 1 96.81 415 VAL B CA 1
ATOM 6801 C C . VAL B 1 415 ? -15.516 43.562 18.188 1 96.81 415 VAL B C 1
ATOM 6803 O O . VAL B 1 415 ? -15.68 44.281 19.188 1 96.81 415 VAL B O 1
ATOM 6806 N N . ALA B 1 416 ? -16.109 42.406 18.031 1 97.94 416 ALA B N 1
ATOM 6807 C CA . ALA B 1 416 ? -16.906 41.812 19.094 1 97.94 416 ALA B CA 1
ATOM 6808 C C . ALA B 1 416 ? -16.031 41.312 20.234 1 97.94 416 ALA B C 1
ATOM 6810 O O . ALA B 1 416 ? -14.828 41.062 20.047 1 97.94 416 ALA B O 1
ATOM 6811 N N . GLU B 1 417 ? -16.578 41.219 21.391 1 97.38 417 GLU B N 1
ATOM 6812 C CA . GLU B 1 417 ? -15.898 40.5 22.453 1 97.38 417 GLU B CA 1
ATOM 6813 C C . GLU B 1 417 ? -15.758 39.031 22.141 1 97.38 417 GLU B C 1
ATOM 6815 O O . GLU B 1 417 ? -16.734 38.375 21.75 1 97.38 417 GLU B O 1
ATOM 6820 N N . TRP B 1 418 ? -14.555 38.5 22.234 1 98.25 418 TRP B N 1
ATOM 6821 C CA . TRP B 1 418 ? -14.305 37.062 22.047 1 98.25 418 TRP B CA 1
ATOM 6822 C C . TRP B 1 418 ? -14.5 36.312 23.344 1 98.25 418 TRP B C 1
ATOM 6824 O O . TRP B 1 418 ? -13.617 36.312 24.203 1 98.25 418 TRP B O 1
ATOM 6834 N N . LYS B 1 419 ? -15.625 35.625 23.422 1 97.31 419 LYS B N 1
ATOM 6835 C CA . LYS B 1 419 ? -15.922 34.875 24.625 1 97.31 419 LYS B CA 1
ATOM 6836 C C . LYS B 1 419 ? -15.164 33.562 24.641 1 97.31 419 LYS B C 1
ATOM 6838 O O . LYS B 1 419 ? -15.07 32.875 23.625 1 97.31 419 LYS B O 1
ATOM 6843 N N . ALA B 1 420 ? -14.609 33.25 25.797 1 97.06 420 ALA B N 1
ATOM 6844 C CA . ALA B 1 420 ? -13.875 31.984 25.953 1 97.06 420 ALA B CA 1
ATOM 6845 C C . ALA B 1 420 ? -14.805 30.781 25.797 1 97.06 420 ALA B C 1
ATOM 6847 O O . ALA B 1 420 ? -15.984 30.844 26.156 1 97.06 420 ALA B O 1
ATOM 6848 N N . TRP B 1 421 ? -14.203 29.719 25.266 1 96.06 421 TRP B N 1
ATOM 6849 C CA . TRP B 1 421 ? -14.93 28.469 25.125 1 96.06 421 TRP B CA 1
ATOM 6850 C C . TRP B 1 421 ? -15.305 27.891 26.5 1 96.06 421 TRP B C 1
ATOM 6852 O O . TRP B 1 421 ? -14.516 27.969 27.438 1 96.06 421 TRP B O 1
ATOM 6862 N N . SER B 1 422 ? -16.516 27.406 26.641 1 91.75 422 SER B N 1
ATOM 6863 C CA . SER B 1 422 ? -16.953 26.703 27.844 1 91.75 422 SER B CA 1
ATOM 6864 C C . SER B 1 422 ? -17.859 25.531 27.484 1 91.75 422 SER B C 1
ATOM 6866 O O . SER B 1 422 ? -18.469 25.5 26.422 1 91.75 422 SER B O 1
ATOM 6868 N N . GLY B 1 423 ? -17.812 24.469 28.359 1 82.81 423 GLY B N 1
ATOM 6869 C CA . GLY B 1 423 ? -18.672 23.312 28.141 1 82.81 423 GLY B CA 1
ATOM 6870 C C . GLY B 1 423 ? -20.125 23.672 27.938 1 82.81 423 GLY B C 1
ATOM 6871 O O . GLY B 1 423 ? -20.828 23.031 27.156 1 82.81 423 GLY B O 1
ATOM 6872 N N . GLY B 1 424 ? -20.594 24.656 28.5 1 79.94 424 GLY B N 1
ATOM 6873 C CA . GLY B 1 424 ? -21.969 25.094 28.406 1 79.94 424 GLY B CA 1
ATOM 6874 C C . GLY B 1 424 ? -22.266 25.891 27.156 1 79.94 424 GLY B C 1
ATOM 6875 O O . GLY B 1 424 ? -23.156 25.531 26.375 1 79.94 424 GLY B O 1
ATOM 6876 N N . ALA B 1 425 ? -21.484 26.875 26.734 1 80.44 425 ALA B N 1
ATOM 6877 C CA . ALA B 1 425 ? -21.766 27.781 25.625 1 80.44 425 ALA B CA 1
ATOM 6878 C C . ALA B 1 425 ? -21.328 27.188 24.297 1 80.44 425 ALA B C 1
ATOM 6880 O O . ALA B 1 425 ? -22.078 27.203 23.328 1 80.44 425 ALA B O 1
ATOM 6881 N N . GLN B 1 426 ? -20.078 26.625 24.281 1 91.19 426 GLN B N 1
ATOM 6882 C CA . GLN B 1 426 ? -19.484 26.062 23.078 1 91.19 426 GLN B CA 1
ATOM 6883 C C . GLN B 1 426 ? -19.656 27 21.891 1 91.19 426 GLN B C 1
ATOM 6885 O O . GLN B 1 426 ? -20.156 26.594 20.844 1 91.19 426 GLN B O 1
ATOM 6890 N N . ASP B 1 427 ? -19.312 28.25 22.047 1 95.88 427 ASP B N 1
ATOM 6891 C CA . ASP B 1 427 ? -19.328 29.281 21.016 1 95.88 427 ASP B CA 1
ATOM 6892 C C . ASP B 1 427 ? -17.938 29.562 20.484 1 95.88 427 ASP B C 1
ATOM 6894 O O . ASP B 1 427 ? -16.938 29.328 21.188 1 95.88 427 ASP B O 1
ATOM 6898 N N . ARG B 1 428 ? -17.906 30.031 19.344 1 97.88 428 ARG B N 1
ATOM 6899 C CA . ARG B 1 428 ? -16.641 30.453 18.75 1 97.88 428 ARG B CA 1
ATOM 6900 C C . ARG B 1 428 ? -16.781 31.812 18.062 1 97.88 428 ARG B C 1
ATOM 6902 O O . ARG B 1 428 ? -17.891 32.219 17.734 1 97.88 428 ARG B O 1
ATOM 6909 N N . LEU B 1 429 ? -15.734 32.531 17.984 1 98.5 429 LEU B N 1
ATOM 6910 C CA . LEU B 1 429 ? -15.711 33.75 17.219 1 98.5 429 LEU B CA 1
ATOM 6911 C C . LEU B 1 429 ? -15.633 33.5 15.727 1 98.5 429 LEU B C 1
ATOM 6913 O O . LEU B 1 429 ? -14.828 32.656 15.281 1 98.5 429 LEU B O 1
ATOM 6917 N N . VAL B 1 430 ? -16.5 34.094 14.938 1 98.69 430 VAL B N 1
ATOM 6918 C CA . VAL B 1 430 ? -16.438 33.969 13.477 1 98.69 430 VAL B CA 1
ATOM 6919 C C . VAL B 1 430 ? -16 35.312 12.883 1 98.69 430 VAL B C 1
ATOM 6921 O O . VAL B 1 430 ? -16.547 36.375 13.227 1 98.69 430 VAL B O 1
ATOM 6924 N N . PHE B 1 431 ? -14.914 35.281 12.125 1 98.75 431 PHE B N 1
ATOM 6925 C CA . PHE B 1 431 ? -14.516 36.406 11.281 1 98.75 431 PHE B CA 1
ATOM 6926 C C . PHE B 1 431 ? -15.281 36.375 9.969 1 98.75 431 PHE B C 1
ATOM 6928 O O . PHE B 1 431 ? -15.234 35.406 9.219 1 98.75 431 PHE B O 1
ATOM 6935 N N . GLN B 1 432 ? -15.938 37.438 9.68 1 98 432 GLN B N 1
ATOM 6936 C CA . GLN B 1 432 ? -16.797 37.5 8.5 1 98 432 GLN B CA 1
ATOM 6937 C C . GLN B 1 432 ? -16.219 38.469 7.453 1 98 432 GLN B C 1
ATOM 6939 O O . GLN B 1 432 ? -15.352 39.281 7.766 1 98 432 GLN B O 1
ATOM 6944 N N . THR B 1 433 ? -16.75 38.312 6.289 1 97.88 433 THR B N 1
ATOM 6945 C CA . THR B 1 433 ? -16.422 39.219 5.199 1 97.88 433 THR B CA 1
ATOM 6946 C C . THR B 1 433 ? -16.578 40.688 5.648 1 97.88 433 THR B C 1
ATOM 6948 O O . THR B 1 433 ? -17.516 41 6.383 1 97.88 433 THR B O 1
ATOM 6951 N N . GLY B 1 434 ? -15.656 41.5 5.254 1 96.44 434 GLY B N 1
ATOM 6952 C CA . GLY B 1 434 ? -15.711 42.906 5.582 1 96.44 434 GLY B CA 1
ATOM 6953 C C . GLY B 1 434 ? -15.125 43.219 6.945 1 96.44 434 GLY B C 1
ATOM 6954 O O . GLY B 1 434 ? -15.211 44.375 7.414 1 96.44 434 GLY B O 1
ATOM 6955 N N . GLY B 1 435 ? -14.562 42.281 7.648 1 96 435 GLY B N 1
ATOM 6956 C CA . GLY B 1 435 ? -13.914 42.5 8.93 1 96 435 GLY B CA 1
ATOM 6957 C C . GLY B 1 435 ? -14.875 42.438 10.102 1 96 435 GLY B C 1
ATOM 6958 O O . GLY B 1 435 ? -14.508 42.75 11.227 1 96 435 GLY B O 1
ATOM 6959 N N . ARG B 1 436 ? -16.094 42 9.82 1 97.56 436 ARG B N 1
ATOM 6960 C CA . ARG B 1 436 ? -17.062 41.844 10.906 1 97.56 436 ARG B CA 1
ATOM 6961 C C . ARG B 1 436 ? -16.703 40.625 11.781 1 97.56 436 ARG B C 1
ATOM 6963 O O . ARG B 1 436 ? -16.188 39.625 11.289 1 97.56 436 ARG B O 1
ATOM 6970 N N . THR B 1 437 ? -16.922 40.75 13.109 1 98.56 437 THR B N 1
ATOM 6971 C CA . THR B 1 437 ? -16.719 39.656 14.062 1 98.56 437 THR B CA 1
ATOM 6972 C C . THR B 1 437 ? -17.953 39.438 14.922 1 98.56 437 THR B C 1
ATOM 6974 O O . THR B 1 437 ? -18.641 40.406 15.289 1 98.56 437 THR B O 1
ATOM 6977 N N . GLU B 1 438 ? -18.297 38.25 15.141 1 98.31 438 GLU B N 1
ATOM 6978 C CA . GLU B 1 438 ? -19.422 37.906 16 1 98.31 438 GLU B CA 1
ATOM 6979 C C . GLU B 1 438 ? -19.25 36.5 16.594 1 98.31 438 GLU B C 1
ATOM 6981 O O . GLU B 1 438 ? -18.469 35.688 16.078 1 98.31 438 GLU B O 1
ATOM 6986 N N . MET B 1 439 ? -19.891 36.281 17.719 1 97.94 439 MET B N 1
ATOM 6987 C CA . MET B 1 439 ? -19.891 34.938 18.281 1 97.94 439 MET B CA 1
ATOM 6988 C C . MET B 1 439 ? -20.953 34.062 17.594 1 97.94 439 MET B C 1
ATOM 6990 O O . MET B 1 439 ? -22.031 34.562 17.234 1 97.94 439 MET B O 1
ATOM 6994 N N . GLU B 1 440 ? -20.672 32.812 17.375 1 97.31 440 GLU B N 1
ATOM 6995 C CA . GLU B 1 440 ? -21.641 31.859 16.891 1 97.31 440 GLU B CA 1
ATOM 6996 C C . GLU B 1 440 ? -21.516 30.531 17.641 1 97.31 440 GLU B C 1
ATOM 6998 O O . GLU B 1 440 ? -20.422 30.156 18.078 1 97.31 440 GLU B O 1
ATOM 7003 N N . PRO B 1 441 ? -22.625 29.859 17.828 1 95.25 441 PRO B N 1
ATOM 7004 C CA . PRO B 1 441 ? -22.531 28.516 18.406 1 95.25 441 PRO B CA 1
ATOM 7005 C C . PRO B 1 441 ? -21.859 27.516 17.469 1 95.25 441 PRO B C 1
ATOM 7007 O O . PRO B 1 441 ? -22 27.625 16.25 1 95.25 441 PRO B O 1
ATOM 7010 N N . PHE B 1 442 ? -21.094 26.625 17.984 1 91.94 442 PHE B N 1
ATOM 7011 C CA . PHE B 1 442 ? -20.562 25.531 17.172 1 91.94 442 PHE B CA 1
ATOM 7012 C C . PHE B 1 442 ? -21.703 24.719 16.562 1 91.94 442 PHE B C 1
ATOM 7014 O O . PHE B 1 442 ? -21.641 24.359 15.383 1 91.94 442 PHE B O 1
ATOM 7021 N N . GLY B 1 443 ? -22.781 24.531 17.312 1 92.62 443 GLY B N 1
ATOM 7022 C CA . GLY B 1 443 ? -24 23.891 16.828 1 92.62 443 GLY B CA 1
ATOM 7023 C C . GLY B 1 443 ? -24.016 22.391 17.016 1 92.62 443 GLY B C 1
ATOM 7024 O O . GLY B 1 443 ? -22.953 21.75 17 1 92.62 443 GLY B O 1
ATOM 7025 N N . ASP B 1 444 ? -25.172 21.875 17.047 1 93.38 444 ASP B N 1
ATOM 7026 C CA . ASP B 1 444 ? -25.391 20.469 17.375 1 93.38 444 ASP B CA 1
ATOM 7027 C C . ASP B 1 444 ? -24.891 19.562 16.25 1 93.38 444 ASP B C 1
ATOM 7029 O O . ASP B 1 444 ? -24.297 18.516 16.516 1 93.38 444 ASP B O 1
ATOM 7033 N N . ARG B 1 445 ? -25.125 19.953 15.07 1 94.5 445 ARG B N 1
ATOM 7034 C CA . ARG B 1 445 ? -24.781 19.109 13.938 1 94.5 445 ARG B CA 1
ATOM 7035 C C . ARG B 1 445 ? -23.266 18.938 13.828 1 94.5 445 ARG B C 1
ATOM 7037 O O . ARG B 1 445 ? -22.781 17.812 13.625 1 94.5 445 ARG B O 1
ATOM 7044 N N . LEU B 1 446 ? -22.562 20.016 13.875 1 96.12 446 LEU B N 1
ATOM 7045 C CA . LEU B 1 446 ? -21.109 19.938 13.82 1 96.12 446 LEU B CA 1
ATOM 7046 C C . LEU B 1 446 ? -20.547 19.219 15.039 1 96.12 446 LEU B C 1
ATOM 7048 O O . LEU B 1 446 ? -19.625 18.422 14.922 1 96.12 446 LEU B O 1
ATOM 7052 N N . ASN B 1 447 ? -21.125 19.5 16.219 1 95.38 447 ASN B N 1
ATOM 7053 C CA . ASN B 1 447 ? -20.719 18.797 17.422 1 95.38 447 ASN B CA 1
ATOM 7054 C C . ASN B 1 447 ? -20.859 17.281 17.281 1 95.38 447 ASN B C 1
ATOM 7056 O O . ASN B 1 447 ? -20 16.531 17.734 1 95.38 447 ASN B O 1
ATOM 7060 N N . LYS B 1 448 ? -21.953 16.906 16.688 1 96.81 448 LYS B N 1
ATOM 7061 C CA . LYS B 1 448 ? -22.203 15.484 16.484 1 96.81 448 LYS B CA 1
ATOM 7062 C C . LYS B 1 448 ? -21.141 14.875 15.57 1 96.81 448 LYS B C 1
ATOM 7064 O O . LYS B 1 448 ? -20.625 13.789 15.844 1 96.81 448 LYS B O 1
ATOM 7069 N N . ARG B 1 449 ? -20.828 15.523 14.5 1 98.06 449 ARG B N 1
ATOM 7070 C CA . ARG B 1 449 ? -19.828 15.023 13.562 1 98.06 449 ARG B CA 1
ATOM 7071 C C . ARG B 1 449 ? -18.453 14.984 14.203 1 98.06 449 ARG B C 1
ATOM 7073 O O . ARG B 1 449 ? -17.703 14.008 14.047 1 98.06 449 ARG B O 1
ATOM 7080 N N . CYS B 1 450 ? -18.094 16 14.945 1 97.69 450 CYS B N 1
ATOM 7081 C CA . CYS B 1 450 ? -16.781 16.031 15.586 1 97.69 450 CYS B CA 1
ATOM 7082 C C . CYS B 1 450 ? -16.688 15 16.703 1 97.69 450 CYS B C 1
ATOM 7084 O O . CYS B 1 450 ? -15.625 14.43 16.938 1 97.69 450 CYS B O 1
ATOM 7086 N N . SER B 1 451 ? -17.797 14.766 17.391 1 96.81 451 SER B N 1
ATOM 7087 C CA . SER B 1 451 ? -17.828 13.703 18.391 1 96.81 451 SER B CA 1
ATOM 7088 C C . SER B 1 451 ? -17.609 12.336 17.75 1 96.81 451 SER B C 1
ATOM 7090 O O . SER B 1 451 ? -16.969 11.469 18.359 1 96.81 451 SER B O 1
ATOM 7092 N N . PHE B 1 452 ? -18.188 12.164 16.609 1 97.94 452 PHE B N 1
ATOM 7093 C CA . PHE B 1 452 ? -17.969 10.938 15.852 1 97.94 452 PHE B CA 1
ATOM 7094 C C . PHE B 1 452 ? -16.484 10.734 15.57 1 97.94 452 PHE B C 1
ATOM 7096 O O . PHE B 1 452 ? -15.953 9.656 15.828 1 97.94 452 PHE B O 1
ATOM 7103 N N . TRP B 1 453 ? -15.766 11.711 15.07 1 97.94 453 TRP B N 1
ATOM 7104 C CA . TRP B 1 453 ? -14.359 11.586 14.719 1 97.94 453 TRP B CA 1
ATOM 7105 C C . TRP B 1 453 ? -13.5 11.422 15.969 1 97.94 453 TRP B C 1
ATOM 7107 O O . TRP B 1 453 ? -12.5 10.703 15.945 1 97.94 453 TRP B O 1
ATOM 7117 N N . ALA B 1 454 ? -13.875 12.07 17.047 1 97.38 454 ALA B N 1
ATOM 7118 C CA . ALA B 1 454 ? -13.148 11.898 18.312 1 97.38 454 ALA B CA 1
ATOM 7119 C C . ALA B 1 454 ? -13.32 10.484 18.859 1 97.38 454 ALA B C 1
ATOM 7121 O O . ALA B 1 454 ? -12.367 9.883 19.359 1 97.38 454 ALA B O 1
ATOM 7122 N N . LYS B 1 455 ? -14.547 9.969 18.766 1 97.38 455 LYS B N 1
ATOM 7123 C CA . LYS B 1 455 ? -14.867 8.641 19.281 1 97.38 455 LYS B CA 1
ATOM 7124 C C . LYS B 1 455 ? -14.031 7.562 18.594 1 97.38 455 LYS B C 1
ATOM 7126 O O . LYS B 1 455 ? -13.594 6.605 19.234 1 97.38 455 LYS B O 1
ATOM 7131 N N . TYR B 1 456 ? -13.766 7.742 17.328 1 97.81 456 TYR B N 1
ATOM 7132 C CA . TYR B 1 456 ? -13.086 6.699 16.578 1 97.81 456 TYR B CA 1
ATOM 7133 C C . TYR B 1 456 ? -11.664 7.125 16.219 1 97.81 456 TYR B C 1
ATOM 7135 O O . TYR B 1 456 ? -11.008 6.496 15.391 1 97.81 456 TYR B O 1
ATOM 7143 N N . GLY B 1 457 ? -11.211 8.227 16.797 1 97.5 457 GLY B N 1
ATOM 7144 C CA . GLY B 1 457 ? -9.906 8.781 16.484 1 97.5 457 GLY B CA 1
ATOM 7145 C C . GLY B 1 457 ? -8.766 7.805 16.688 1 97.5 457 GLY B C 1
ATOM 7146 O O . GLY B 1 457 ? -7.898 7.66 15.828 1 97.5 457 GLY B O 1
ATOM 7147 N N . VAL B 1 458 ? -8.789 7.078 17.781 1 97.06 458 VAL B N 1
ATOM 7148 C CA . VAL B 1 458 ? -7.723 6.133 18.078 1 97.06 458 VAL B CA 1
ATOM 7149 C C . VAL B 1 458 ? -7.762 4.973 17.094 1 97.06 458 VAL B C 1
ATOM 7151 O O . VAL B 1 458 ? -6.719 4.508 16.625 1 97.06 458 VAL B O 1
ATOM 7154 N N . GLN B 1 459 ? -8.969 4.504 16.734 1 95.81 459 GLN B N 1
ATOM 7155 C CA . GLN B 1 459 ? -9.117 3.449 15.727 1 95.81 459 GLN B CA 1
ATOM 7156 C C . GLN B 1 459 ? -8.547 3.889 14.383 1 95.81 459 GLN B C 1
ATOM 7158 O O . GLN B 1 459 ? -7.992 3.074 13.641 1 95.81 459 GLN B O 1
ATOM 7163 N N . LEU B 1 460 ? -8.672 5.168 14.078 1 96.38 460 LEU B N 1
ATOM 7164 C CA . LEU B 1 460 ? -8.148 5.719 12.836 1 96.38 460 LEU B CA 1
ATOM 7165 C C . LEU B 1 460 ? -6.66 6.039 12.969 1 96.38 460 LEU B C 1
ATOM 7167 O O . LEU B 1 460 ? -6.027 6.473 12 1 96.38 460 LEU B O 1
ATOM 7171 N N . ARG B 1 461 ? -6.145 5.859 14.172 1 96.88 461 ARG B N 1
ATOM 7172 C CA . ARG B 1 461 ? -4.73 6.062 14.469 1 96.88 461 ARG B CA 1
ATOM 7173 C C . ARG B 1 461 ? -4.367 7.543 14.391 1 96.88 461 ARG B C 1
ATOM 7175 O O . ARG B 1 461 ? -3.355 7.906 13.789 1 96.88 461 ARG B O 1
ATOM 7182 N N . THR B 1 462 ? -5.219 8.383 14.859 1 95.06 462 THR B N 1
ATOM 7183 C CA . THR B 1 462 ? -4.977 9.82 14.93 1 95.06 462 THR B CA 1
ATOM 7184 C C . THR B 1 462 ? -4.848 10.281 16.375 1 95.06 462 THR B C 1
ATOM 7186 O O . THR B 1 462 ? -5.344 9.617 17.281 1 95.06 462 THR B O 1
#